Protein AF-A0A928D8K4-F1 (afdb_monomer_lite)

pLDDT: mean 87.71, std 13.22, range [24.61, 98.62]

Structure (mmCIF, N/CA/C/O backbone):
data_AF-A0A928D8K4-F1
#
_entry.id   AF-A0A928D8K4-F1
#
loop_
_atom_site.group_PDB
_atom_site.id
_atom_site.type_symbol
_atom_site.label_atom_id
_atom_site.label_alt_id
_atom_site.label_comp_id
_atom_site.label_asym_id
_atom_site.label_entity_id
_atom_site.label_seq_id
_atom_site.pdbx_PDB_ins_code
_atom_site.Cartn_x
_atom_site.Cartn_y
_atom_site.Cartn_z
_atom_site.occupancy
_atom_site.B_iso_or_equiv
_atom_site.auth_seq_id
_atom_site.auth_comp_id
_atom_site.auth_asym_id
_atom_site.auth_atom_id
_atom_site.pdbx_PDB_model_num
ATOM 1 N N . MET A 1 1 ? 11.750 -56.569 -19.959 1.00 44.56 1 MET A N 1
ATOM 2 C CA . MET A 1 1 ? 11.248 -55.813 -21.130 1.00 44.56 1 MET A CA 1
ATOM 3 C C . MET A 1 1 ? 12.415 -55.592 -22.082 1.00 44.56 1 MET A C 1
ATOM 5 O O . MET A 1 1 ? 13.459 -55.164 -21.616 1.00 44.56 1 MET A O 1
ATOM 9 N N . SER A 1 2 ? 12.287 -55.965 -23.358 1.00 46.94 2 SER A N 1
ATOM 10 C CA . SER A 1 2 ? 13.382 -55.928 -24.345 1.00 46.94 2 SER A CA 1
ATOM 11 C C . SER A 1 2 ? 13.692 -54.510 -24.836 1.00 46.94 2 SER A C 1
ATOM 13 O O . SER A 1 2 ? 12.786 -53.688 -24.933 1.00 46.94 2 SER A O 1
ATOM 15 N N . GLU A 1 3 ? 14.934 -54.270 -25.250 1.00 38.50 3 GLU A N 1
ATOM 16 C CA . GLU A 1 3 ? 15.509 -53.014 -25.772 1.00 38.50 3 GLU A CA 1
ATOM 17 C C . GLU A 1 3 ? 14.677 -52.326 -26.886 1.00 38.50 3 GLU A C 1
ATOM 19 O O . GLU A 1 3 ? 14.654 -51.099 -27.000 1.00 38.50 3 GLU A O 1
ATOM 24 N N . ASN A 1 4 ? 13.875 -53.094 -27.636 1.00 41.38 4 ASN A N 1
ATOM 25 C CA . ASN A 1 4 ? 12.910 -52.568 -28.613 1.00 41.38 4 ASN A CA 1
ATOM 26 C C . ASN A 1 4 ? 11.699 -51.837 -27.995 1.00 41.38 4 ASN A C 1
ATOM 28 O O . ASN A 1 4 ? 11.097 -50.990 -28.654 1.00 41.38 4 ASN A O 1
ATOM 32 N N . ALA A 1 5 ? 11.350 -52.110 -26.734 1.00 40.44 5 ALA A N 1
ATOM 33 C CA . ALA A 1 5 ? 10.316 -51.376 -26.001 1.00 40.44 5 ALA A CA 1
ATOM 34 C C . ALA A 1 5 ? 10.822 -49.994 -25.547 1.00 40.44 5 ALA A C 1
ATOM 36 O O . ALA A 1 5 ? 10.057 -49.032 -25.552 1.00 40.44 5 ALA A O 1
ATOM 37 N N . LEU A 1 6 ? 12.123 -49.871 -25.250 1.00 39.91 6 LEU A N 1
ATOM 38 C CA . LEU A 1 6 ? 12.742 -48.599 -24.867 1.00 39.91 6 LEU A CA 1
ATOM 39 C C . LEU A 1 6 ? 12.830 -47.628 -26.056 1.00 39.91 6 LEU A C 1
ATOM 41 O O . LEU A 1 6 ? 12.556 -46.441 -25.902 1.00 39.91 6 LEU A O 1
ATOM 45 N N . ARG A 1 7 ? 13.121 -48.128 -27.268 1.00 36.72 7 ARG A N 1
ATOM 46 C CA . ARG A 1 7 ? 13.146 -47.297 -28.488 1.00 36.72 7 ARG A CA 1
ATOM 47 C C . ARG A 1 7 ? 11.763 -46.792 -28.915 1.00 36.72 7 ARG A C 1
ATOM 49 O O . ARG A 1 7 ? 11.674 -45.674 -29.409 1.00 36.72 7 ARG A O 1
ATOM 56 N N . LYS A 1 8 ? 10.688 -47.558 -28.677 1.00 34.47 8 LYS A N 1
ATOM 57 C CA . LYS A 1 8 ? 9.305 -47.114 -28.951 1.00 34.47 8 LYS A CA 1
ATOM 58 C C . LYS A 1 8 ? 8.789 -46.080 -27.944 1.00 34.47 8 LYS A C 1
ATOM 60 O O . LYS A 1 8 ? 8.018 -45.205 -28.325 1.00 34.47 8 LYS A O 1
ATOM 65 N N . LEU A 1 9 ? 9.239 -46.146 -26.689 1.00 35.50 9 LEU A N 1
ATOM 66 C CA . LEU A 1 9 ? 8.956 -45.120 -25.678 1.00 35.50 9 LEU A CA 1
ATOM 67 C C . LEU A 1 9 ? 9.741 -43.826 -25.949 1.00 35.50 9 LEU A C 1
ATOM 69 O O . LEU A 1 9 ? 9.178 -42.740 -25.853 1.00 35.50 9 LEU A O 1
ATOM 73 N N . LEU A 1 10 ? 10.994 -43.928 -26.404 1.00 35.00 10 LEU A N 1
ATOM 74 C CA . LEU A 1 10 ? 11.818 -42.761 -26.747 1.00 35.00 10 LEU A CA 1
ATOM 75 C C . LEU A 1 10 ? 11.393 -42.057 -28.051 1.00 35.00 10 LEU A C 1
ATOM 77 O O . LEU A 1 10 ? 11.602 -40.853 -28.175 1.00 35.00 10 LEU A O 1
ATOM 81 N N . SER A 1 11 ? 10.727 -42.742 -28.990 1.00 28.30 11 SER A N 1
ATOM 82 C CA . SER A 1 11 ? 10.166 -42.101 -30.194 1.00 28.30 11 SER A CA 1
ATOM 83 C C . SER A 1 11 ? 8.843 -41.359 -29.960 1.00 28.30 11 SER A C 1
ATOM 85 O O . SER A 1 11 ? 8.446 -40.563 -30.804 1.00 28.30 11 SER A O 1
ATOM 87 N N . ILE A 1 12 ? 8.160 -41.594 -28.832 1.00 29.94 12 ILE A N 1
ATOM 88 C CA . ILE A 1 12 ? 6.926 -40.871 -28.463 1.00 29.94 12 ILE A CA 1
ATOM 89 C C . ILE A 1 12 ? 7.247 -39.622 -27.620 1.00 29.94 12 ILE A C 1
ATOM 91 O O . ILE A 1 12 ? 6.480 -38.665 -27.617 1.00 29.94 12 ILE A O 1
ATOM 95 N N . SER A 1 13 ? 8.421 -39.565 -26.984 1.00 30.64 13 SER A N 1
ATOM 96 C CA . SER A 1 13 ? 8.817 -38.440 -26.123 1.00 30.64 13 SER A CA 1
ATOM 97 C C . SER A 1 13 ? 9.633 -37.334 -26.807 1.00 30.64 13 SER A C 1
ATOM 99 O O . SER A 1 13 ? 9.844 -36.298 -26.183 1.00 30.64 13 SER A O 1
ATOM 101 N N . LEU A 1 14 ? 10.061 -37.487 -28.069 1.00 25.64 14 LEU A N 1
ATOM 102 C CA . LEU A 1 14 ? 10.875 -36.464 -28.754 1.00 25.64 14 LEU A CA 1
ATOM 103 C C . LEU A 1 14 ? 10.093 -35.502 -29.671 1.00 25.64 14 LEU A C 1
ATOM 105 O O . LEU A 1 14 ? 10.667 -34.527 -30.145 1.00 25.64 14 LEU A O 1
ATOM 109 N N . VAL A 1 15 ? 8.793 -35.725 -29.892 1.00 27.08 15 VAL A N 1
ATOM 110 C CA . VAL A 1 15 ? 7.937 -34.808 -30.682 1.00 27.08 15 VAL A CA 1
ATOM 111 C C . VAL A 1 15 ? 7.201 -33.789 -29.791 1.00 27.08 15 VAL A C 1
ATOM 113 O O . VAL A 1 15 ? 6.643 -32.819 -30.285 1.00 27.08 15 VAL A O 1
ATOM 116 N N . ALA A 1 16 ? 7.265 -33.931 -28.463 1.00 28.30 16 ALA A N 1
ATOM 117 C CA . ALA A 1 16 ? 6.585 -33.035 -27.519 1.00 28.30 16 ALA A CA 1
ATOM 118 C C . ALA A 1 16 ? 7.458 -31.880 -26.975 1.00 28.30 16 ALA A C 1
ATOM 120 O O . ALA A 1 16 ? 6.997 -31.125 -26.123 1.00 28.30 16 ALA A O 1
ATOM 121 N N . ALA A 1 17 ? 8.707 -31.726 -27.436 1.00 28.98 17 ALA A N 1
ATOM 122 C CA . ALA A 1 17 ? 9.658 -30.751 -26.880 1.00 28.98 17 ALA A CA 1
ATOM 123 C C . ALA A 1 17 ? 10.009 -29.569 -27.807 1.00 28.98 17 ALA A C 1
ATOM 125 O O . ALA A 1 17 ? 10.784 -28.701 -27.415 1.00 28.98 17 ALA A O 1
ATOM 126 N N . VAL A 1 18 ? 9.428 -29.477 -29.008 1.00 32.72 18 VAL A N 1
ATOM 127 C CA . VAL A 1 18 ? 9.590 -28.308 -29.890 1.00 32.72 18 VAL A CA 1
ATOM 128 C C . VAL A 1 18 ? 8.227 -27.948 -30.466 1.00 32.72 18 VAL A C 1
ATOM 130 O O . VAL A 1 18 ? 7.747 -28.594 -31.389 1.00 32.72 18 VAL A O 1
ATOM 133 N N . GLY A 1 19 ? 7.595 -26.928 -29.885 1.00 27.91 19 GLY A N 1
ATOM 134 C CA . GLY A 1 19 ? 6.305 -26.411 -30.343 1.00 27.91 19 GLY A CA 1
ATOM 135 C C . GLY A 1 19 ? 5.241 -26.390 -29.254 1.00 27.91 19 GLY A C 1
ATOM 136 O O . GLY A 1 19 ? 4.192 -27.004 -29.406 1.00 27.91 19 GLY A O 1
ATOM 137 N N . LEU A 1 20 ? 5.471 -25.637 -28.174 1.00 28.22 20 LEU A N 1
ATOM 138 C CA . LEU A 1 20 ? 4.362 -25.155 -27.350 1.00 28.22 20 LEU A CA 1
ATOM 139 C C . LEU A 1 20 ? 3.712 -23.965 -28.078 1.00 28.22 20 LEU A C 1
ATOM 141 O O . LEU A 1 20 ? 3.820 -22.817 -27.661 1.00 28.22 20 LEU A O 1
ATOM 145 N N . VAL A 1 21 ? 3.066 -24.244 -29.211 1.00 28.08 21 VAL A N 1
ATOM 146 C CA . VAL A 1 21 ? 1.965 -23.398 -29.667 1.00 28.08 21 VAL A CA 1
ATOM 147 C C . VAL A 1 21 ? 0.822 -23.754 -28.731 1.00 28.08 21 VAL A C 1
ATOM 149 O O . VAL A 1 21 ? 0.247 -24.838 -28.817 1.00 28.08 21 VAL A O 1
ATOM 152 N N . VAL A 1 22 ? 0.562 -22.883 -27.759 1.00 30.00 22 VAL A N 1
ATOM 153 C CA . VAL A 1 22 ? -0.685 -22.927 -27.000 1.00 30.00 22 VAL A CA 1
ATOM 154 C C . VAL A 1 22 ? -1.788 -22.749 -28.035 1.00 30.00 22 VAL A C 1
ATOM 156 O O . VAL A 1 22 ? -1.970 -21.652 -28.555 1.00 30.00 22 VAL A O 1
ATOM 159 N N . ALA A 1 23 ? -2.476 -23.834 -28.384 1.00 24.61 23 ALA A N 1
ATOM 160 C CA . ALA A 1 23 ? -3.736 -23.740 -29.093 1.00 24.61 23 ALA A CA 1
ATOM 161 C C . ALA A 1 23 ? -4.685 -22.945 -28.189 1.00 24.61 23 ALA A C 1
ATOM 163 O O . ALA A 1 23 ? -5.142 -23.432 -27.155 1.00 24.61 23 ALA A O 1
ATOM 164 N N . VAL A 1 24 ? -4.899 -21.681 -28.545 1.00 33.16 24 VAL A N 1
ATOM 165 C CA . VAL A 1 24 ? -5.978 -20.863 -28.009 1.00 33.16 24 VAL A CA 1
ATOM 166 C C . VAL A 1 24 ? -7.256 -21.455 -28.595 1.00 33.16 24 VAL A C 1
ATOM 168 O O . VAL A 1 24 ? -7.626 -21.157 -29.726 1.00 33.16 24 VAL A O 1
ATOM 171 N N . GLU A 1 25 ? -7.913 -22.356 -27.864 1.00 25.91 25 GLU A N 1
ATOM 172 C CA . GLU A 1 25 ? -9.329 -22.620 -28.115 1.00 25.91 25 GLU A CA 1
ATOM 173 C C . GLU A 1 25 ? -10.085 -21.340 -27.745 1.00 25.91 25 GLU A C 1
ATOM 175 O O . GLU A 1 25 ? -10.346 -21.075 -26.571 1.00 25.91 25 GLU A O 1
ATOM 180 N N . SER A 1 26 ? -10.366 -20.506 -28.748 1.00 32.50 26 SER A N 1
ATOM 181 C CA . SER A 1 26 ? -11.144 -19.284 -28.587 1.00 32.50 26 SER A CA 1
ATOM 182 C C . SER A 1 26 ? -12.562 -19.646 -28.148 1.00 32.50 26 SER A C 1
ATOM 184 O O . SER A 1 26 ? -13.343 -20.249 -28.887 1.00 32.50 26 SER A O 1
ATOM 186 N N . ARG A 1 27 ? -12.914 -19.295 -26.908 1.00 40.38 27 ARG A N 1
ATOM 187 C CA . ARG A 1 27 ? -14.308 -19.361 -26.459 1.00 40.38 27 ARG A CA 1
ATOM 188 C C . ARG A 1 27 ? -15.054 -18.158 -27.035 1.00 40.38 27 ARG A C 1
ATOM 190 O O . ARG A 1 27 ? -14.463 -17.112 -27.293 1.00 40.38 27 ARG A O 1
ATOM 197 N N . ALA A 1 28 ? -16.370 -18.273 -27.209 1.00 37.12 28 ALA A N 1
ATOM 198 C CA . ALA A 1 28 ? -17.214 -17.162 -27.664 1.00 37.12 28 ALA A CA 1
ATOM 199 C C . ALA A 1 28 ? -17.096 -15.899 -26.773 1.00 37.12 28 ALA A C 1
ATOM 201 O O . ALA A 1 28 ? -17.361 -14.795 -27.248 1.00 37.12 28 ALA A O 1
ATOM 202 N N . ASP A 1 29 ? -16.626 -16.066 -25.532 1.00 49.22 29 ASP A N 1
ATOM 203 C CA . ASP A 1 29 ? -16.399 -15.018 -24.530 1.00 49.22 29 ASP A CA 1
ATOM 204 C C . ASP A 1 29 ? -15.093 -14.213 -24.739 1.00 49.22 29 ASP A C 1
ATOM 206 O O . ASP A 1 29 ? -14.863 -13.217 -24.051 1.00 49.22 29 ASP A O 1
ATOM 210 N N . ASP A 1 30 ? -14.225 -14.599 -25.687 1.00 69.00 30 ASP A N 1
ATOM 211 C CA . ASP A 1 30 ? -12.937 -13.922 -25.917 1.00 69.00 30 ASP A CA 1
ATOM 212 C C . ASP A 1 30 ? -13.014 -12.716 -26.866 1.00 69.00 30 ASP A C 1
ATOM 214 O O . ASP A 1 30 ? -12.167 -11.816 -26.806 1.00 69.00 30 ASP A O 1
ATOM 218 N N . MET A 1 31 ? -14.048 -12.642 -27.705 1.00 83.69 31 MET A N 1
ATOM 219 C CA . MET A 1 31 ? -14.208 -11.567 -28.689 1.00 83.69 31 MET A CA 1
ATOM 220 C C . MET A 1 31 ? -14.895 -10.334 -28.085 1.00 83.69 31 MET A C 1
ATOM 222 O O . MET A 1 31 ? -15.785 -10.476 -27.245 1.00 83.69 31 MET A O 1
ATOM 226 N N . PRO A 1 32 ? -14.524 -9.110 -28.505 1.00 91.69 32 PRO A N 1
ATOM 227 C CA . PRO A 1 32 ? -15.200 -7.905 -28.044 1.00 91.69 32 PRO A CA 1
ATOM 228 C C . PRO A 1 32 ? -16.667 -7.923 -28.481 1.00 91.69 32 PRO A C 1
ATOM 230 O O . PRO A 1 32 ? -16.992 -8.282 -29.614 1.00 91.69 32 PRO A O 1
ATOM 233 N N . PHE A 1 33 ? -17.571 -7.515 -27.593 1.00 91.06 33 PHE A N 1
ATOM 234 C CA . PHE A 1 33 ? -18.998 -7.452 -27.922 1.00 91.06 33 PHE A CA 1
ATOM 235 C C . PHE A 1 33 ? -19.330 -6.215 -28.767 1.00 91.06 33 PHE A C 1
ATOM 237 O O . PHE A 1 33 ? -20.285 -6.238 -29.540 1.00 91.06 33 PHE A O 1
ATOM 244 N N . ALA A 1 34 ? -18.537 -5.149 -28.628 1.00 93.25 34 ALA A N 1
ATOM 245 C CA . ALA A 1 34 ? -18.687 -3.906 -29.370 1.00 93.25 34 ALA A CA 1
ATOM 246 C C . ALA A 1 34 ? -17.321 -3.345 -29.770 1.00 93.25 34 ALA A C 1
ATOM 248 O O . ALA A 1 34 ? -16.384 -3.312 -28.965 1.00 93.25 34 ALA A O 1
ATOM 249 N N . VAL A 1 35 ? -17.238 -2.858 -31.007 1.00 97.00 35 VAL A N 1
ATOM 250 C CA . VAL A 1 35 ? -16.075 -2.149 -31.541 1.00 97.00 35 VAL A CA 1
ATOM 251 C C . VAL A 1 35 ? -16.519 -0.762 -31.976 1.00 97.00 35 VAL A C 1
ATOM 253 O O . VAL A 1 35 ? -17.506 -0.626 -32.698 1.00 97.00 35 VAL A O 1
ATOM 256 N N . VAL A 1 36 ? -15.812 0.265 -31.522 1.00 97.12 36 VAL A N 1
ATOM 257 C CA . VAL A 1 36 ? -16.092 1.667 -31.844 1.00 97.12 36 VAL A CA 1
ATOM 258 C C . VAL A 1 36 ? -14.889 2.246 -32.570 1.00 97.12 36 VAL A C 1
ATOM 260 O O . VAL A 1 36 ? -13.761 2.058 -32.129 1.00 97.12 36 VAL A O 1
ATOM 263 N N . ALA A 1 37 ? -15.120 2.945 -33.674 1.00 96.75 37 ALA A N 1
ATOM 264 C CA . ALA A 1 37 ? -14.092 3.689 -34.390 1.00 96.75 37 ALA A CA 1
ATOM 265 C C . ALA A 1 37 ? -14.416 5.183 -34.341 1.00 96.75 37 ALA A C 1
ATOM 267 O O . ALA A 1 37 ? -15.562 5.569 -34.583 1.00 96.75 37 ALA A O 1
ATOM 268 N N . ALA A 1 38 ? -13.415 6.012 -34.056 1.00 95.00 38 ALA A N 1
ATOM 269 C CA . ALA A 1 38 ? -13.544 7.465 -34.051 1.00 95.00 38 ALA A CA 1
ATOM 270 C C . ALA A 1 38 ? -12.456 8.114 -34.910 1.00 95.00 38 ALA A C 1
ATOM 272 O O . ALA A 1 38 ? -11.338 7.607 -34.983 1.00 95.00 38 ALA A O 1
ATOM 273 N N . GLY A 1 39 ? -12.768 9.228 -35.566 1.00 92.25 39 GLY A N 1
ATOM 274 C CA . GLY A 1 39 ? -11.872 9.912 -36.504 1.00 92.25 39 GLY A CA 1
ATOM 275 C C . GLY A 1 39 ? -12.407 11.280 -36.917 1.00 92.25 39 GLY A C 1
ATOM 276 O O . GLY A 1 39 ? -13.069 11.915 -36.106 1.00 92.25 39 GLY A O 1
ATOM 277 N N . ASP A 1 40 ? -12.137 11.719 -38.156 1.00 88.00 40 ASP A N 1
ATOM 278 C CA . ASP A 1 40 ? -12.522 13.019 -38.762 1.00 88.00 40 ASP A CA 1
ATOM 279 C C . ASP A 1 40 ? -14.005 13.429 -38.504 1.00 88.00 40 ASP A C 1
ATOM 281 O O . ASP A 1 40 ? -14.865 13.305 -39.377 1.00 88.00 40 ASP A O 1
ATOM 285 N N . GLY A 1 41 ? -14.329 13.903 -37.295 1.00 82.88 41 GLY A N 1
ATOM 286 C CA . GLY A 1 41 ? -15.677 14.297 -36.870 1.00 82.88 41 GLY A CA 1
ATOM 287 C C . GLY A 1 41 ? -16.698 13.158 -36.725 1.00 82.88 41 GLY A C 1
ATOM 288 O O . GLY A 1 41 ? -17.893 13.443 -36.664 1.00 82.88 41 GLY A O 1
ATOM 289 N N . PHE A 1 42 ? -16.273 11.890 -36.687 1.00 90.00 42 PHE A N 1
ATOM 290 C CA . PHE A 1 42 ? -17.180 10.744 -36.541 1.00 90.00 42 PHE A CA 1
ATOM 291 C C . PHE A 1 42 ? -16.811 9.864 -35.347 1.00 90.00 42 PHE A C 1
ATOM 293 O O . PHE A 1 42 ? -15.635 9.717 -35.023 1.00 90.00 42 PHE A O 1
ATOM 300 N N . THR A 1 43 ? -17.828 9.214 -34.780 1.00 93.88 43 THR A N 1
ATOM 301 C CA . THR A 1 43 ? -17.703 8.135 -33.795 1.00 93.88 43 THR A CA 1
ATOM 302 C C . THR A 1 43 ? -18.783 7.106 -34.100 1.00 93.88 43 THR A C 1
ATOM 304 O O . THR A 1 43 ? -19.965 7.366 -33.882 1.00 93.88 43 THR A O 1
ATOM 307 N N . ASN A 1 44 ? -18.388 5.948 -34.622 1.00 92.75 44 ASN A N 1
ATOM 308 C CA . ASN A 1 44 ? -19.309 4.921 -35.101 1.00 92.75 44 ASN A CA 1
ATOM 309 C C . ASN A 1 44 ? -19.103 3.612 -34.338 1.00 92.75 44 ASN A C 1
ATOM 311 O O . ASN A 1 44 ? -17.977 3.130 -34.206 1.00 92.75 44 ASN A O 1
ATOM 315 N N . CYS A 1 45 ? -20.199 3.000 -33.885 1.00 94.56 45 CYS A N 1
ATOM 316 C CA . CYS A 1 45 ? -20.187 1.602 -33.467 1.00 94.56 45 CYS A CA 1
ATOM 317 C C . CYS A 1 45 ? -20.245 0.717 -34.718 1.00 94.56 45 CYS A C 1
ATOM 319 O O . CYS A 1 45 ? -21.155 0.848 -35.537 1.00 94.56 45 CYS A O 1
ATOM 321 N N . LEU A 1 46 ? -19.249 -0.147 -34.888 1.00 95.62 46 LEU A N 1
ATOM 322 C CA . LEU A 1 46 ? -19.109 -0.988 -36.069 1.00 95.62 46 LEU A CA 1
ATOM 323 C C . LEU A 1 46 ? -20.003 -2.228 -35.962 1.00 95.62 46 LEU A C 1
ATOM 325 O O . LEU A 1 46 ? -20.102 -2.858 -34.907 1.00 95.62 46 LEU A O 1
ATOM 329 N N . SER A 1 47 ? -20.615 -2.620 -37.079 1.00 94.56 47 SER A N 1
ATOM 330 C CA . SER A 1 47 ? -21.466 -3.810 -37.141 1.00 94.56 47 SER A CA 1
ATOM 331 C C . SER A 1 47 ? -20.620 -5.071 -37.282 1.00 94.56 47 SER A C 1
ATOM 333 O O . SER A 1 47 ? -19.682 -5.109 -38.078 1.00 94.56 47 SER A O 1
ATOM 335 N N . ARG A 1 48 ? -20.950 -6.115 -36.515 1.00 93.06 48 ARG A N 1
ATOM 336 C CA . ARG A 1 48 ? -20.268 -7.414 -36.586 1.00 93.06 48 ARG A CA 1
ATOM 337 C C . ARG A 1 48 ? -20.656 -8.162 -37.870 1.00 93.06 48 ARG A C 1
ATOM 339 O O . ARG A 1 48 ? -21.821 -8.188 -38.250 1.00 93.06 48 ARG A O 1
ATOM 346 N N . THR A 1 49 ? -19.671 -8.787 -38.502 1.00 90.19 49 THR A N 1
ATOM 347 C CA . THR A 1 49 ? -19.740 -9.596 -39.730 1.00 90.19 49 THR A CA 1
ATOM 348 C C . THR A 1 49 ? -18.862 -10.844 -39.567 1.00 90.19 49 THR A C 1
ATOM 350 O O . THR A 1 49 ? -18.089 -10.929 -38.610 1.00 90.19 49 THR A O 1
ATOM 353 N N . ASP A 1 50 ? -18.909 -11.781 -40.518 1.00 83.50 50 ASP A N 1
ATOM 354 C CA . ASP A 1 50 ? -18.047 -12.978 -40.504 1.00 83.50 50 ASP A CA 1
ATOM 355 C C . ASP A 1 50 ? -16.548 -12.644 -40.618 1.00 83.50 50 ASP A C 1
ATOM 357 O O . ASP A 1 50 ? -15.701 -13.406 -40.159 1.00 83.50 50 ASP A O 1
ATOM 361 N N . ALA A 1 51 ? -16.210 -11.487 -41.198 1.00 80.81 51 ALA A N 1
ATOM 362 C CA . ALA A 1 51 ? -14.834 -11.027 -41.394 1.00 80.81 51 ALA A CA 1
ATOM 363 C C . ALA A 1 51 ? -14.321 -10.085 -40.281 1.00 80.81 51 ALA A C 1
ATOM 365 O O . ALA A 1 51 ? -13.187 -9.609 -40.360 1.00 80.81 51 ALA A O 1
ATOM 366 N N . GLY A 1 52 ? -15.133 -9.784 -39.258 1.00 91.88 52 GLY A N 1
ATOM 367 C CA . GLY A 1 52 ? -14.810 -8.819 -38.198 1.00 91.88 52 GLY A CA 1
ATOM 368 C C . GLY A 1 52 ? -15.902 -7.763 -38.014 1.00 91.88 52 GLY A C 1
ATOM 369 O O . GLY A 1 52 ? -17.085 -8.083 -38.055 1.00 91.88 52 GLY A O 1
ATOM 370 N N . TRP A 1 53 ? -15.531 -6.498 -37.821 1.00 96.62 53 TRP A N 1
ATOM 371 C CA . TRP A 1 53 ? -16.451 -5.379 -37.602 1.00 96.62 53 TRP A CA 1
ATOM 372 C C . TRP A 1 53 ? -16.276 -4.294 -38.659 1.00 96.62 53 TRP A C 1
ATOM 374 O O . TRP A 1 53 ? -15.150 -3.903 -38.961 1.00 96.62 53 TRP A O 1
ATOM 384 N N . THR A 1 54 ? -17.373 -3.768 -39.203 1.00 95.50 54 THR A N 1
ATOM 385 C CA . THR A 1 54 ? -17.318 -2.669 -40.175 1.00 95.50 54 THR A CA 1
ATOM 386 C C . THR A 1 54 ? -18.589 -1.817 -40.196 1.00 95.50 54 THR A C 1
ATOM 388 O O . THR A 1 54 ? -19.667 -2.276 -39.827 1.00 95.50 54 THR A O 1
ATOM 391 N N . ASP A 1 55 ? -18.463 -0.567 -40.639 1.00 92.69 55 ASP A N 1
ATOM 392 C CA . ASP A 1 55 ? -19.571 0.323 -41.019 1.00 92.69 55 ASP A CA 1
ATOM 393 C C . ASP A 1 55 ? -19.586 0.614 -42.538 1.00 92.69 55 ASP A C 1
ATOM 395 O O . ASP A 1 55 ? -20.221 1.560 -43.002 1.00 92.69 55 ASP A O 1
ATOM 399 N N . GLY A 1 56 ? -18.835 -0.173 -43.319 1.00 87.69 56 GLY A N 1
ATOM 400 C CA . GLY A 1 56 ? -18.601 0.033 -44.749 1.00 87.69 56 GLY A CA 1
ATOM 401 C C . GLY A 1 56 ? -17.457 1.000 -45.074 1.00 87.69 56 GLY A C 1
ATOM 402 O O . GLY A 1 56 ? -16.959 0.973 -46.197 1.00 87.69 56 GLY A O 1
ATOM 403 N N . THR A 1 57 ? -16.996 1.814 -44.115 1.00 88.75 57 THR A N 1
ATOM 404 C CA . THR A 1 57 ? -15.869 2.748 -44.298 1.00 88.75 57 THR A CA 1
ATOM 405 C C . THR A 1 57 ? -14.640 2.344 -43.491 1.00 88.75 57 THR A C 1
ATOM 407 O O . THR A 1 57 ? -13.533 2.332 -44.022 1.00 88.75 57 THR A O 1
ATOM 410 N N . VAL A 1 58 ? -14.824 2.001 -42.218 1.00 95.25 58 VAL A N 1
ATOM 411 C CA . VAL A 1 58 ? -13.779 1.464 -41.345 1.00 95.25 58 VAL A CA 1
ATOM 412 C C . VAL A 1 58 ? -14.022 -0.028 -41.173 1.00 95.25 58 VAL A C 1
ATOM 414 O O . VAL A 1 58 ? -15.162 -0.466 -41.006 1.00 95.25 58 VAL A O 1
ATOM 417 N N . ALA A 1 59 ? -12.957 -0.822 -41.225 1.00 96.00 59 ALA A N 1
ATOM 418 C CA . ALA A 1 59 ? -13.011 -2.252 -40.948 1.00 96.00 59 ALA A CA 1
ATOM 419 C C . ALA A 1 59 ? -11.961 -2.631 -39.902 1.00 96.00 59 ALA A C 1
ATOM 421 O O . ALA A 1 59 ? -10.808 -2.207 -39.998 1.00 96.00 59 ALA A O 1
ATOM 422 N N . VAL A 1 60 ? -12.368 -3.436 -38.922 1.00 97.44 60 VAL A N 1
ATOM 423 C CA . VAL A 1 60 ? -11.523 -3.971 -37.853 1.00 97.44 60 VAL A CA 1
ATOM 424 C C . VAL A 1 60 ? -11.675 -5.486 -37.826 1.00 97.44 60 VAL A C 1
ATOM 426 O O . VAL A 1 60 ? -12.791 -5.991 -37.746 1.00 97.44 60 VAL A O 1
ATOM 429 N N . SER A 1 61 ? -10.571 -6.224 -37.861 1.00 95.31 61 SER A N 1
ATOM 430 C CA . SER A 1 61 ? -10.568 -7.688 -37.763 1.00 95.31 61 SER A CA 1
ATOM 431 C C . SER A 1 61 ? -9.650 -8.149 -36.638 1.00 95.31 61 SER A C 1
ATOM 433 O O . SER A 1 61 ? -8.602 -7.543 -36.417 1.00 95.31 61 SER A O 1
ATOM 435 N N . ILE A 1 62 ? -10.030 -9.232 -35.958 1.00 93.75 62 ILE A N 1
ATOM 436 C CA . ILE A 1 62 ? -9.203 -9.915 -34.958 1.00 93.75 62 ILE A CA 1
ATOM 437 C C . ILE A 1 62 ? -9.068 -11.371 -35.397 1.00 93.75 62 ILE A C 1
ATOM 439 O O . ILE A 1 62 ? -10.090 -12.028 -35.599 1.00 93.75 62 ILE A O 1
ATOM 443 N N . ASP A 1 63 ? -7.842 -11.851 -35.596 1.00 90.56 63 ASP A N 1
ATOM 444 C CA . ASP A 1 63 ? -7.596 -13.249 -35.973 1.00 90.56 63 ASP A CA 1
ATOM 445 C C . ASP A 1 63 ? -7.510 -14.192 -34.756 1.00 90.56 63 ASP A C 1
ATOM 447 O O . ASP A 1 63 ? -7.604 -13.766 -33.603 1.00 90.56 63 ASP A O 1
ATOM 451 N N . GLY A 1 64 ? -7.349 -15.495 -35.011 1.00 82.31 64 GLY A N 1
ATOM 452 C CA . GLY A 1 64 ? -7.290 -16.525 -33.965 1.00 82.31 64 GLY A CA 1
ATOM 453 C C . GLY A 1 64 ? -6.075 -16.434 -33.033 1.00 82.31 64 GLY A C 1
ATOM 454 O O . GLY A 1 64 ? -6.091 -17.042 -31.967 1.00 82.31 64 GLY A O 1
ATOM 455 N N . GLU A 1 65 ? -5.047 -15.664 -33.397 1.00 85.81 65 GLU A N 1
ATOM 456 C CA . GLU A 1 65 ? -3.867 -15.407 -32.559 1.00 85.81 65 GLU A CA 1
ATOM 457 C C . GLU A 1 65 ? -3.977 -14.079 -31.785 1.00 85.81 65 GLU A C 1
ATOM 459 O O . GLU A 1 65 ? -3.084 -13.725 -31.005 1.00 85.81 65 GLU A O 1
ATOM 464 N N . GLY A 1 66 ? -5.087 -13.353 -31.968 1.00 90.06 66 GLY A N 1
ATOM 465 C CA . GLY A 1 66 ? -5.387 -12.091 -31.302 1.00 90.06 66 GLY A CA 1
ATOM 466 C C . GLY A 1 66 ? -4.839 -10.854 -32.017 1.00 90.06 66 GLY A C 1
ATOM 467 O O . GLY A 1 66 ? -4.784 -9.788 -31.397 1.00 90.06 66 GLY A O 1
ATOM 468 N N . HIS A 1 67 ? -4.419 -10.948 -33.285 1.00 95.00 67 HIS A N 1
ATOM 469 C CA . HIS A 1 67 ? -3.952 -9.784 -34.041 1.00 95.00 67 HIS A CA 1
ATOM 470 C C . HIS A 1 67 ? -5.108 -8.892 -34.476 1.00 95.00 67 HIS A C 1
ATOM 472 O O . HIS A 1 67 ? -5.993 -9.317 -35.215 1.00 95.00 67 HIS A O 1
ATOM 478 N N . VAL A 1 68 ? -5.042 -7.620 -34.090 1.00 97.06 68 VAL A N 1
ATOM 479 C CA . VAL A 1 68 ? -6.002 -6.585 -34.469 1.00 97.06 68 VAL A CA 1
ATOM 480 C C . VAL A 1 68 ? -5.496 -5.861 -35.713 1.00 97.06 68 VAL A C 1
ATOM 482 O O . VAL A 1 68 ? -4.426 -5.250 -35.697 1.00 97.06 68 VAL A O 1
ATOM 485 N N . SER A 1 69 ? -6.274 -5.901 -36.792 1.00 97.81 69 SER A N 1
ATOM 486 C CA . SER A 1 69 ? -6.001 -5.159 -38.028 1.00 97.81 69 SER A CA 1
ATOM 487 C C . SER A 1 69 ? -7.098 -4.142 -38.312 1.00 97.81 69 SER A C 1
ATOM 489 O O . SER A 1 69 ? -8.271 -4.413 -38.070 1.00 97.81 69 SER A O 1
ATOM 491 N N . VAL A 1 70 ? -6.711 -2.977 -38.830 1.00 97.31 70 VAL A N 1
ATOM 492 C CA . VAL A 1 70 ? -7.596 -1.833 -39.075 1.00 97.31 70 VAL A CA 1
ATOM 493 C C . VAL A 1 70 ? -7.398 -1.310 -40.497 1.00 97.31 70 VAL A C 1
ATOM 495 O O . VAL A 1 70 ? -6.265 -1.147 -40.953 1.00 97.31 70 VAL A O 1
ATOM 498 N N . ARG A 1 71 ? -8.492 -1.019 -41.203 1.00 96.44 71 ARG A N 1
ATOM 499 C CA . ARG A 1 71 ? -8.488 -0.401 -42.538 1.00 96.44 71 ARG A CA 1
ATOM 500 C C . ARG A 1 71 ? -9.429 0.805 -42.565 1.00 96.44 71 ARG A C 1
ATOM 502 O O . ARG A 1 71 ? -10.548 0.709 -42.070 1.00 96.44 71 ARG A O 1
ATOM 509 N N . SER A 1 72 ? -8.986 1.910 -43.172 1.00 95.38 72 SER A N 1
ATOM 510 C CA . SER A 1 72 ? -9.785 3.133 -43.373 1.00 95.38 72 SER A CA 1
ATOM 511 C C . SER A 1 72 ? -9.361 3.855 -44.671 1.00 95.38 72 SER A C 1
ATOM 513 O O . SER A 1 72 ? -8.564 4.794 -44.622 1.00 95.38 72 SER A O 1
ATOM 515 N N . PRO A 1 73 ? -9.852 3.423 -45.853 1.00 88.12 73 PRO A N 1
ATOM 516 C CA . PRO A 1 73 ? -9.339 3.856 -47.156 1.00 88.12 73 PRO A CA 1
ATOM 517 C C . PRO A 1 73 ? -9.688 5.287 -47.572 1.00 88.12 73 PRO A C 1
ATOM 519 O O . PRO A 1 73 ? -9.099 5.798 -48.519 1.00 88.12 73 PRO A O 1
ATOM 522 N N . GLY A 1 74 ? -10.588 5.965 -46.854 1.00 83.75 74 GLY A N 1
ATOM 523 C CA . GLY A 1 74 ? -11.030 7.319 -47.213 1.00 83.75 74 GLY A CA 1
ATOM 524 C C . GLY A 1 74 ? -11.314 8.265 -46.048 1.00 83.75 74 GLY A C 1
ATOM 525 O O . GLY A 1 74 ? -11.772 9.378 -46.289 1.00 83.75 74 GLY A O 1
ATOM 526 N N . LYS A 1 75 ? -11.069 7.859 -44.796 1.00 88.69 75 LYS A N 1
ATOM 527 C CA . LYS A 1 75 ? -11.285 8.701 -43.608 1.00 88.69 75 LYS A CA 1
ATOM 528 C C . LYS A 1 75 ? -10.061 8.695 -42.706 1.00 88.69 75 LYS A C 1
ATOM 530 O O . LYS A 1 75 ? -9.459 7.639 -42.503 1.00 88.69 75 LYS A O 1
ATOM 535 N N . GLY A 1 76 ? -9.725 9.855 -42.146 1.00 95.12 76 GLY A N 1
ATOM 536 C CA . GLY A 1 76 ? -8.766 9.942 -41.057 1.00 95.12 76 GLY A CA 1
ATOM 537 C C . GLY A 1 76 ? -9.316 9.234 -39.822 1.00 95.12 76 GLY A C 1
ATOM 538 O O . GLY A 1 76 ? -10.481 9.430 -39.467 1.00 95.12 76 GLY A O 1
ATOM 539 N N . LEU A 1 77 ? -8.496 8.400 -39.187 1.00 96.19 77 LEU A N 1
ATOM 540 C CA . LEU A 1 77 ? -8.878 7.598 -38.026 1.00 96.19 77 LEU A CA 1
ATOM 541 C C . LEU A 1 77 ? -8.086 8.037 -36.790 1.00 96.19 77 LEU A C 1
ATOM 543 O O . LEU A 1 77 ? -6.867 8.148 -36.848 1.00 96.19 77 LEU A O 1
ATOM 547 N N . SER A 1 78 ? -8.765 8.282 -35.675 1.00 95.25 78 SER A N 1
ATOM 548 C CA . SER A 1 78 ? -8.138 8.673 -34.409 1.00 95.25 78 SER A CA 1
ATOM 549 C C . SER A 1 78 ? -7.977 7.493 -33.464 1.00 95.25 78 SER A C 1
ATOM 551 O O . SER A 1 78 ? -6.895 7.262 -32.933 1.00 95.25 78 SER A O 1
ATOM 553 N N . SER A 1 79 ? -9.040 6.718 -33.258 1.00 96.31 79 SER A N 1
ATOM 554 C CA . SER A 1 79 ? -9.003 5.602 -32.321 1.00 96.31 79 SER A CA 1
ATOM 555 C C . SER A 1 79 ? -9.905 4.447 -32.728 1.00 96.31 79 SER A C 1
ATOM 557 O O . SER A 1 79 ? -10.883 4.605 -33.466 1.00 96.31 79 SER A O 1
ATOM 559 N N . VAL A 1 80 ? -9.554 3.265 -32.226 1.00 97.75 80 VAL A N 1
ATOM 560 C CA . VAL A 1 80 ? -10.381 2.058 -32.266 1.00 97.75 80 VAL A CA 1
ATOM 561 C C . VAL A 1 80 ? -10.508 1.518 -30.848 1.00 97.75 80 VAL A C 1
ATOM 563 O O . VAL A 1 80 ? -9.509 1.162 -30.230 1.00 97.75 80 VAL A O 1
ATOM 566 N N . THR A 1 81 ? -11.735 1.425 -30.343 1.00 98.00 81 THR A N 1
ATOM 567 C CA . THR A 1 81 ? -12.038 0.912 -29.005 1.00 98.00 81 THR A CA 1
ATOM 568 C C . THR A 1 81 ? -12.709 -0.451 -29.096 1.00 98.00 81 THR A C 1
ATOM 570 O O . THR A 1 81 ? -13.767 -0.593 -29.709 1.00 98.00 81 THR A O 1
ATOM 573 N N . LEU A 1 82 ? -12.110 -1.453 -28.459 1.00 97.38 82 LEU A N 1
ATOM 574 C CA . LEU A 1 82 ? -12.626 -2.817 -28.347 1.00 97.38 82 LEU A CA 1
ATOM 575 C C . LEU A 1 82 ? -13.192 -3.009 -26.934 1.00 97.38 82 LEU A C 1
ATOM 577 O O . LEU A 1 82 ? -12.480 -2.739 -25.972 1.00 97.38 82 LEU A O 1
ATOM 581 N N . ASN A 1 83 ? -14.442 -3.461 -26.792 1.00 95.81 83 ASN A N 1
ATOM 582 C CA . ASN A 1 83 ? -15.132 -3.535 -25.496 1.00 95.81 83 ASN A CA 1
ATOM 583 C C . ASN A 1 83 ? -15.469 -4.985 -25.120 1.00 95.81 83 ASN A C 1
ATOM 585 O O . ASN A 1 83 ? -16.055 -5.715 -25.925 1.00 95.81 83 ASN A O 1
ATOM 589 N N . TRP A 1 84 ? -15.175 -5.379 -23.879 1.00 94.31 84 TRP A N 1
ATOM 590 C CA . TRP A 1 84 ? -15.526 -6.679 -23.299 1.00 94.31 84 TRP A CA 1
ATOM 591 C C . TRP A 1 84 ? -16.380 -6.491 -22.045 1.00 94.31 84 TRP A C 1
ATOM 593 O O . TRP A 1 84 ? -16.073 -5.647 -21.205 1.00 94.31 84 TRP A O 1
ATOM 603 N N . LYS A 1 85 ? -17.434 -7.302 -21.903 1.00 90.62 85 LYS A N 1
ATOM 604 C CA . LYS A 1 85 ? -18.223 -7.371 -20.665 1.00 90.62 85 LYS A CA 1
ATOM 605 C C . LYS A 1 85 ? -17.543 -8.309 -19.682 1.00 90.62 85 LYS A C 1
ATOM 607 O O . LYS A 1 85 ? -17.120 -9.396 -20.074 1.00 90.62 85 LYS A O 1
ATOM 612 N N . LYS A 1 86 ? -17.457 -7.901 -18.419 1.00 87.81 86 LYS A N 1
ATOM 613 C CA . LYS A 1 86 ? -16.943 -8.747 -17.342 1.00 87.81 86 LYS A CA 1
ATOM 614 C C . LYS A 1 86 ? -17.426 -8.241 -15.993 1.00 87.81 86 LYS A C 1
ATOM 616 O O . LYS A 1 86 ? -17.222 -7.080 -15.666 1.00 87.81 86 LYS A O 1
ATOM 621 N N . GLU A 1 87 ? -17.999 -9.139 -15.206 1.00 84.31 87 GLU A N 1
ATOM 622 C CA . GLU A 1 87 ? -18.264 -8.885 -13.794 1.00 84.31 87 GLU A CA 1
ATOM 623 C C . GLU A 1 87 ? -17.028 -9.255 -12.970 1.00 84.31 87 GLU A C 1
ATOM 625 O O . GLU A 1 87 ? -16.406 -10.303 -13.178 1.00 84.31 87 GLU A O 1
ATOM 630 N N . TRP A 1 88 ? -16.648 -8.371 -12.050 1.00 84.75 88 TRP A N 1
ATOM 631 C CA . TRP A 1 88 ? -15.496 -8.565 -11.174 1.00 84.75 88 TRP A CA 1
ATOM 632 C C . TRP A 1 88 ? -15.937 -9.060 -9.799 1.00 84.75 88 TRP A C 1
ATOM 634 O O . TRP A 1 88 ? -16.994 -8.681 -9.299 1.00 84.75 88 TRP A O 1
ATOM 644 N N . HIS A 1 89 ? -15.093 -9.864 -9.152 1.00 79.56 89 HIS A N 1
ATOM 645 C CA . HIS A 1 89 ? -15.277 -10.191 -7.740 1.00 79.56 89 HIS A CA 1
ATOM 646 C C . HIS A 1 89 ? -15.205 -8.911 -6.884 1.00 79.56 89 HIS A C 1
ATOM 648 O O . HIS A 1 89 ? -14.396 -8.025 -7.168 1.00 79.56 89 HIS A O 1
ATOM 654 N N . SER A 1 90 ? -16.010 -8.813 -5.821 1.00 65.44 90 SER A N 1
ATOM 655 C CA . SER A 1 90 ? -16.130 -7.594 -4.997 1.00 65.44 90 SER A CA 1
ATOM 656 C C . SER A 1 90 ? -14.821 -7.173 -4.315 1.00 65.44 90 SER A C 1
ATOM 658 O O . SER A 1 90 ? -14.621 -5.992 -4.049 1.00 65.44 90 SER A O 1
ATOM 660 N N . GLY A 1 91 ? -13.911 -8.123 -4.081 1.00 72.94 91 GLY A N 1
ATOM 661 C CA . GLY A 1 91 ? -12.565 -7.890 -3.546 1.00 72.94 91 GLY A CA 1
ATOM 662 C C . GLY A 1 91 ? -11.441 -7.922 -4.587 1.00 72.94 91 GLY A C 1
ATOM 663 O O . GLY A 1 91 ? -10.286 -8.087 -4.205 1.00 72.94 91 GLY A O 1
ATOM 664 N N . ALA A 1 92 ? -11.748 -7.854 -5.888 1.00 84.88 92 ALA A N 1
ATOM 665 C CA . ALA A 1 92 ? -10.724 -7.902 -6.927 1.00 84.88 92 ALA A CA 1
ATOM 666 C C . ALA A 1 92 ? -9.794 -6.683 -6.850 1.00 84.88 92 ALA A C 1
ATOM 668 O O . ALA A 1 92 ? -10.243 -5.534 -6.832 1.00 84.88 92 ALA A O 1
ATOM 669 N N . MET A 1 93 ? -8.491 -6.949 -6.841 1.00 90.50 93 MET A N 1
ATOM 670 C CA . MET A 1 93 ? -7.454 -5.926 -6.907 1.00 90.50 93 MET A CA 1
ATOM 671 C C . MET A 1 93 ? -6.858 -5.875 -8.308 1.00 90.50 93 MET A C 1
ATOM 673 O O . MET A 1 93 ? -6.757 -6.895 -8.990 1.00 90.50 93 MET A O 1
ATOM 677 N N . PHE A 1 94 ? -6.442 -4.686 -8.724 1.00 93.44 94 PHE A N 1
ATOM 678 C CA . PHE A 1 94 ? -5.908 -4.399 -10.044 1.00 93.44 94 PHE A CA 1
ATOM 679 C C . PHE A 1 94 ? -4.576 -3.677 -9.902 1.00 93.44 94 PHE A C 1
ATOM 681 O O . PHE A 1 94 ? -4.491 -2.683 -9.179 1.00 93.44 94 PHE A O 1
ATOM 688 N N . LEU A 1 95 ? -3.562 -4.171 -10.607 1.00 94.25 95 LEU A N 1
ATOM 689 C CA . LEU A 1 95 ? -2.301 -3.465 -10.791 1.00 94.25 95 LEU A CA 1
ATOM 690 C C . LEU A 1 95 ? -2.361 -2.715 -12.118 1.00 94.25 95 LEU A C 1
ATOM 692 O O . LEU A 1 95 ? -2.529 -3.337 -13.174 1.00 94.25 95 LEU A O 1
ATOM 696 N N . ASN A 1 96 ? -2.226 -1.394 -12.044 1.00 85.81 96 ASN A N 1
ATOM 697 C CA . ASN A 1 96 ? -2.099 -0.531 -13.211 1.00 85.81 96 ASN A CA 1
ATOM 698 C C . ASN A 1 96 ? -0.627 -0.305 -13.586 1.00 85.81 96 ASN A C 1
ATOM 700 O O . ASN A 1 96 ? 0.279 -0.628 -12.818 1.00 85.81 96 ASN A O 1
ATOM 704 N N . ASP A 1 97 ? -0.407 0.288 -14.756 1.00 92.94 97 ASP A N 1
ATOM 705 C CA . ASP A 1 97 ? 0.907 0.713 -15.230 1.00 92.94 97 ASP A CA 1
ATOM 706 C C . ASP A 1 97 ? 0.894 2.166 -15.754 1.00 92.94 97 ASP A C 1
ATOM 708 O O . ASP A 1 97 ? -0.140 2.836 -15.723 1.00 92.94 97 ASP A O 1
ATOM 712 N N . ALA A 1 98 ? 2.043 2.657 -16.230 1.00 91.56 98 ALA A N 1
ATOM 713 C CA . ALA A 1 98 ? 2.226 3.979 -16.840 1.00 91.56 98 ALA A CA 1
ATOM 714 C C . ALA A 1 98 ? 2.869 3.890 -18.243 1.00 91.56 98 ALA A C 1
ATOM 716 O O . ALA A 1 98 ? 3.560 2.924 -18.564 1.00 91.56 98 ALA A O 1
ATOM 717 N N . TRP A 1 99 ? 2.699 4.918 -19.083 1.00 90.94 99 TRP A N 1
ATOM 718 C CA . TRP A 1 99 ? 3.221 4.940 -20.464 1.00 90.94 99 TRP A CA 1
ATOM 719 C C . TRP A 1 99 ? 4.749 4.819 -20.550 1.00 90.94 99 TRP A C 1
ATOM 721 O O . TRP A 1 99 ? 5.293 4.159 -21.440 1.00 90.94 99 TRP A O 1
ATOM 731 N N . GLU A 1 100 ? 5.437 5.484 -19.627 1.00 90.19 100 GLU A N 1
ATOM 732 C CA . GLU A 1 100 ? 6.887 5.633 -19.619 1.00 90.19 100 GLU A CA 1
ATOM 733 C C . GLU A 1 100 ? 7.446 5.537 -18.198 1.00 90.19 100 GLU A C 1
ATOM 735 O O . GLU A 1 100 ? 7.599 4.435 -17.686 1.00 90.19 100 GLU A O 1
ATOM 740 N N . ARG A 1 101 ? 7.697 6.658 -17.517 1.00 91.50 101 ARG A N 1
ATOM 741 C CA . ARG A 1 101 ? 8.003 6.708 -16.089 1.00 91.50 101 ARG A CA 1
ATOM 742 C C . ARG A 1 101 ? 6.711 6.674 -15.272 1.00 91.50 101 ARG A C 1
ATOM 744 O O . ARG A 1 101 ? 5.726 7.298 -15.659 1.00 91.50 101 ARG A O 1
ATOM 751 N N . SER A 1 102 ? 6.727 5.962 -14.151 1.00 91.25 102 SER A N 1
ATOM 752 C CA . SER A 1 102 ? 5.771 6.184 -13.064 1.00 91.25 102 SER A CA 1
ATOM 753 C C . SER A 1 102 ? 6.239 7.325 -12.167 1.00 91.25 102 SER A C 1
ATOM 755 O O . SER A 1 102 ? 7.434 7.527 -11.972 1.00 91.25 102 SER A O 1
ATOM 757 N N . TYR A 1 103 ? 5.299 8.045 -11.576 1.00 89.06 103 TYR A N 1
ATOM 758 C CA . TYR A 1 103 ? 5.484 9.205 -10.701 1.00 89.06 103 TYR A CA 1
ATOM 759 C C . TYR A 1 103 ? 5.043 8.909 -9.249 1.00 89.06 103 TYR A C 1
ATOM 761 O O . TYR A 1 103 ? 4.636 9.809 -8.505 1.00 89.06 103 TYR A O 1
ATOM 769 N N . GLY A 1 104 ? 5.125 7.636 -8.837 1.00 85.88 104 GLY A N 1
ATOM 770 C CA . GLY A 1 104 ? 4.744 7.140 -7.506 1.00 85.88 104 GLY A CA 1
ATOM 771 C C . GLY A 1 104 ? 3.265 6.754 -7.349 1.00 85.88 104 GLY A C 1
ATOM 772 O O . GLY A 1 104 ? 2.767 6.613 -6.226 1.00 85.88 104 GLY A O 1
ATOM 773 N N . GLU A 1 105 ? 2.536 6.631 -8.458 1.00 85.62 105 GLU A N 1
ATOM 774 C CA . GLU A 1 105 ? 1.102 6.317 -8.517 1.00 85.62 105 GLU A CA 1
ATOM 775 C C . GLU A 1 105 ? 0.769 4.836 -8.732 1.00 85.62 105 GLU A C 1
ATOM 777 O O . GLU A 1 105 ? -0.415 4.489 -8.723 1.00 85.62 105 GLU A O 1
ATOM 782 N N . LEU A 1 106 ? 1.765 3.969 -8.949 1.00 90.81 106 LEU A N 1
ATOM 783 C CA . LEU A 1 106 ? 1.523 2.546 -9.193 1.00 90.81 106 LEU A CA 1
ATOM 784 C C . LEU A 1 106 ? 1.161 1.836 -7.889 1.00 90.81 106 LEU A C 1
ATOM 786 O O . LEU A 1 106 ? 1.859 1.973 -6.881 1.00 90.81 106 LEU A O 1
ATOM 790 N N . GLU A 1 107 ? 0.084 1.058 -7.908 1.00 90.12 107 GLU A N 1
ATOM 791 C CA . GLU A 1 107 ? -0.373 0.291 -6.750 1.00 90.12 107 GLU A CA 1
ATOM 792 C C . GLU A 1 107 ? -1.355 -0.812 -7.149 1.00 90.12 107 GLU A C 1
ATOM 794 O O . GLU A 1 107 ? -1.992 -0.747 -8.203 1.00 90.12 107 GLU A O 1
ATOM 799 N N . TRP A 1 108 ? -1.531 -1.782 -6.253 1.00 91.25 108 TRP A N 1
ATOM 800 C CA . TRP A 1 108 ? -2.697 -2.654 -6.266 1.00 91.25 108 TRP A CA 1
ATOM 801 C C . TRP A 1 108 ? -3.882 -1.923 -5.631 1.00 91.25 108 TRP A C 1
ATOM 803 O O . TRP A 1 108 ? -3.822 -1.547 -4.463 1.00 91.25 108 TRP A O 1
ATOM 813 N N . ARG A 1 109 ? -4.973 -1.742 -6.380 1.00 85.50 109 ARG A N 1
ATOM 814 C CA . ARG A 1 109 ? -6.190 -1.063 -5.895 1.00 85.50 109 ARG A CA 1
ATOM 815 C C . ARG A 1 109 ? -7.464 -1.774 -6.330 1.00 85.50 109 ARG A C 1
ATOM 817 O O . ARG A 1 109 ? -7.452 -2.532 -7.295 1.00 85.50 109 ARG A O 1
ATOM 824 N N . THR A 1 110 ? -8.571 -1.517 -5.646 1.00 84.12 110 THR A N 1
ATOM 825 C CA . THR A 1 110 ? -9.901 -1.968 -6.082 1.00 84.12 110 THR A CA 1
ATOM 826 C C . THR A 1 110 ? -10.531 -0.941 -7.037 1.00 84.12 110 THR A C 1
ATOM 828 O O . THR A 1 110 ? -10.060 0.192 -7.160 1.00 84.12 110 THR A O 1
ATOM 831 N N . LEU A 1 111 ? -11.637 -1.303 -7.698 1.00 78.50 111 LEU A N 1
ATOM 832 C CA . LEU A 1 111 ? -12.436 -0.372 -8.522 1.00 78.50 111 LEU A CA 1
ATOM 833 C C . LEU A 1 111 ? -13.285 0.618 -7.689 1.00 78.50 111 LEU A C 1
ATOM 835 O O . LEU A 1 111 ? -14.124 1.332 -8.240 1.00 78.50 111 LEU A O 1
ATOM 839 N N . ALA A 1 112 ? -13.066 0.682 -6.371 1.00 56.59 112 ALA A N 1
ATOM 840 C CA . ALA A 1 112 ? -13.610 1.693 -5.459 1.00 56.59 112 ALA A CA 1
ATOM 841 C C . ALA A 1 112 ? -13.363 3.127 -5.961 1.00 56.59 112 ALA A C 1
ATOM 843 O O . ALA A 1 112 ? -14.255 3.978 -6.016 1.00 56.59 112 ALA A O 1
ATOM 844 N N . ALA A 1 113 ? -12.142 3.366 -6.446 1.00 47.38 113 ALA A N 1
ATOM 845 C CA . ALA A 1 113 ? -11.698 4.656 -6.961 1.00 47.38 113 ALA A CA 1
ATOM 846 C C . ALA A 1 113 ? -12.342 5.047 -8.310 1.00 47.38 113 ALA A C 1
ATOM 848 O O . ALA A 1 113 ? -12.157 6.167 -8.772 1.00 47.38 113 ALA A O 1
ATOM 849 N N . GLY A 1 114 ? -13.142 4.172 -8.934 1.00 73.38 114 GLY A N 1
ATOM 850 C CA . GLY A 1 114 ? -13.723 4.381 -10.260 1.00 73.38 114 GLY A CA 1
ATOM 851 C C . GLY A 1 114 ? -13.052 3.570 -11.351 1.00 73.38 114 GLY A C 1
ATOM 852 O O . GLY A 1 114 ? -12.875 2.363 -11.214 1.00 73.38 114 GLY A O 1
ATOM 853 N N . GLU A 1 115 ? -12.757 4.232 -12.464 1.00 85.56 115 GLU A N 1
ATOM 854 C CA . GLU A 1 115 ? -12.135 3.610 -13.628 1.00 85.56 115 GLU A CA 1
ATOM 855 C C . GLU A 1 115 ? -10.616 3.573 -13.452 1.00 85.56 115 GLU A C 1
ATOM 857 O O . GLU A 1 115 ? -10.012 4.524 -12.954 1.00 85.56 115 GLU A O 1
ATOM 862 N N . ILE A 1 116 ? -9.990 2.477 -13.878 1.00 90.00 116 ILE A N 1
ATOM 863 C CA . ILE A 1 116 ? -8.531 2.360 -13.909 1.00 90.00 116 ILE A CA 1
ATOM 864 C C . ILE A 1 116 ? -8.088 2.418 -15.365 1.00 90.00 116 ILE A C 1
ATOM 866 O O . ILE A 1 116 ? -8.526 1.612 -16.187 1.00 90.00 116 ILE A O 1
ATOM 870 N N . PHE A 1 117 ? -7.198 3.361 -15.662 1.00 91.38 117 PHE A N 1
ATOM 871 C CA . PHE A 1 117 ? -6.522 3.461 -16.947 1.00 91.38 117 PHE A CA 1
ATOM 872 C C . PHE A 1 117 ? -5.133 2.859 -16.807 1.00 91.38 117 PHE A C 1
ATOM 874 O O . PHE A 1 117 ? -4.362 3.248 -15.931 1.00 91.38 117 PHE A O 1
ATOM 881 N N . SER A 1 118 ? -4.841 1.875 -17.645 1.00 94.25 118 SER A N 1
ATOM 882 C CA . SER A 1 118 ? -3.575 1.163 -17.626 1.00 94.25 118 SER A CA 1
ATOM 883 C C . SER A 1 118 ? -3.063 1.026 -19.050 1.00 94.25 118 SER A C 1
ATOM 885 O O . SER A 1 118 ? -3.603 0.232 -19.828 1.00 94.25 118 SER A O 1
ATOM 887 N N . PRO A 1 119 ? -2.041 1.802 -19.433 1.00 93.75 119 PRO A N 1
ATOM 888 C CA . PRO A 1 119 ? -1.331 1.600 -20.679 1.00 93.75 119 PRO A CA 1
ATOM 889 C C . PRO A 1 119 ? -0.953 0.127 -20.850 1.00 93.75 119 PRO A C 1
ATOM 891 O O . PRO A 1 119 ? -0.538 -0.506 -19.886 1.00 93.75 119 PRO A O 1
ATOM 894 N N . TRP A 1 120 ? -1.066 -0.372 -22.085 1.00 92.75 120 TRP A N 1
ATOM 895 C CA . TRP A 1 120 ? -0.622 -1.657 -22.653 1.00 92.75 120 TRP A CA 1
ATOM 896 C C . TRP A 1 120 ? -0.997 -2.972 -21.947 1.00 92.75 120 TRP A C 1
ATOM 898 O O . TRP A 1 120 ? -1.290 -3.935 -22.656 1.00 92.75 120 TRP A O 1
ATOM 908 N N . TYR A 1 121 ? -1.080 -3.049 -20.618 1.00 96.56 121 TYR A N 1
ATOM 909 C CA . TYR A 1 121 ? -1.596 -4.201 -19.875 1.00 96.56 121 TYR A CA 1
ATOM 910 C C . TYR A 1 121 ? -2.161 -3.835 -18.500 1.00 96.56 121 TYR A C 1
ATOM 912 O O . TYR A 1 121 ? -1.895 -2.763 -17.970 1.00 96.56 121 TYR A O 1
ATOM 920 N N . PHE A 1 122 ? -2.905 -4.758 -17.894 1.00 95.88 122 PHE A N 1
ATOM 921 C CA . PHE A 1 122 ? -3.224 -4.749 -16.465 1.00 95.88 122 PHE A CA 1
ATOM 922 C C . PHE A 1 122 ? -3.218 -6.173 -15.900 1.00 95.88 122 PHE A C 1
ATOM 924 O O . PHE A 1 122 ? -3.444 -7.147 -16.628 1.00 95.88 122 PHE A O 1
ATOM 931 N N . LEU A 1 123 ? -2.974 -6.294 -14.593 1.00 96.69 123 LEU A N 1
ATOM 932 C CA . LEU A 1 123 ? -3.159 -7.543 -13.849 1.00 96.69 123 LEU A CA 1
ATOM 933 C C . LEU A 1 123 ? -4.344 -7.404 -12.901 1.00 96.69 123 LEU A C 1
ATOM 935 O O . LEU A 1 123 ? -4.582 -6.331 -12.355 1.00 96.69 123 LEU A O 1
ATOM 939 N N . THR A 1 124 ? -5.059 -8.498 -12.668 1.00 94.88 124 THR A N 1
ATOM 940 C CA . THR A 1 124 ? -6.107 -8.577 -11.649 1.00 94.88 124 THR A CA 1
ATOM 941 C C . THR A 1 124 ? -5.914 -9.812 -10.782 1.00 94.88 124 THR A C 1
ATOM 943 O O . THR A 1 124 ? -5.567 -10.876 -11.298 1.00 94.88 124 THR A O 1
ATOM 946 N N . ALA A 1 125 ? -6.130 -9.667 -9.477 1.00 92.19 125 ALA A N 1
ATOM 947 C CA . ALA A 1 125 ? -6.030 -10.733 -8.491 1.00 92.19 125 ALA A CA 1
ATOM 948 C C . ALA A 1 125 ? -7.300 -10.781 -7.631 1.00 92.19 125 ALA A C 1
ATOM 950 O O . ALA A 1 125 ? -7.713 -9.769 -7.063 1.00 92.19 125 ALA A O 1
ATOM 951 N N . ALA A 1 126 ? -7.914 -11.960 -7.539 1.00 84.69 126 ALA A N 1
ATOM 952 C CA . ALA A 1 126 ? -9.087 -12.231 -6.710 1.00 84.69 126 ALA A CA 1
ATOM 953 C C . ALA A 1 126 ? -9.124 -13.719 -6.334 1.00 84.69 126 ALA A C 1
ATOM 955 O O . ALA A 1 126 ? -8.789 -14.569 -7.155 1.00 84.69 126 ALA A O 1
ATOM 956 N N . ASP A 1 127 ? -9.514 -14.039 -5.097 1.00 76.69 127 ASP A N 1
ATOM 957 C CA . ASP A 1 127 ? -9.736 -15.417 -4.619 1.00 76.69 127 ASP A CA 1
ATOM 958 C C . ASP A 1 127 ? -8.576 -16.399 -4.880 1.00 76.69 127 ASP A C 1
ATOM 960 O O . ASP A 1 127 ? -8.775 -17.581 -5.157 1.00 76.69 127 ASP A O 1
ATOM 964 N N . GLY A 1 128 ? -7.335 -15.907 -4.800 1.00 73.94 128 GLY A N 1
ATOM 965 C CA . GLY A 1 128 ? -6.132 -16.709 -5.049 1.00 73.94 128 GLY A CA 1
ATOM 966 C C . GLY A 1 128 ? -5.858 -17.013 -6.527 1.00 73.94 128 GLY A C 1
ATOM 967 O O . GLY A 1 128 ? -4.934 -17.767 -6.826 1.00 73.94 128 GLY A O 1
ATOM 968 N N . GLN A 1 129 ? -6.619 -16.426 -7.453 1.00 84.44 129 GLN A N 1
ATOM 969 C CA . GLN A 1 129 ? -6.350 -16.457 -8.888 1.00 84.44 129 GLN A CA 1
ATOM 970 C C . GLN A 1 129 ? -5.859 -15.095 -9.371 1.00 84.44 129 GLN A C 1
ATOM 972 O O . GLN A 1 129 ? -6.369 -14.050 -8.968 1.00 84.44 129 GLN A O 1
ATOM 977 N N . THR A 1 130 ? -4.881 -15.110 -10.274 1.00 92.69 130 THR A N 1
ATOM 978 C CA . THR A 1 130 ? -4.409 -13.910 -10.969 1.00 92.69 130 THR A CA 1
ATOM 979 C C . THR A 1 130 ? -4.663 -14.062 -12.461 1.00 92.69 130 THR A C 1
ATOM 981 O O . THR A 1 130 ? -4.484 -15.141 -13.023 1.00 92.69 130 THR A O 1
ATOM 984 N N . SER A 1 131 ? -5.077 -12.995 -13.133 1.00 93.31 131 SER A N 1
ATOM 985 C CA . SER A 1 131 ? -5.156 -12.962 -14.593 1.00 93.31 131 SER A CA 1
ATOM 986 C C . SER A 1 131 ? -4.568 -11.671 -15.141 1.00 93.31 131 SER A C 1
ATOM 988 O O . SER A 1 131 ? -4.504 -10.657 -14.448 1.00 93.31 131 SER A O 1
ATOM 990 N N . GLY A 1 132 ? -4.082 -11.738 -16.373 1.00 95.06 132 GLY A N 1
ATOM 991 C CA . GLY A 1 132 ? -3.427 -10.642 -17.068 1.00 95.06 132 GLY A CA 1
ATOM 992 C C . GLY A 1 132 ? -4.029 -10.478 -18.450 1.00 95.06 132 GLY A C 1
ATOM 993 O O . GLY A 1 132 ? -4.273 -11.466 -19.153 1.00 95.06 132 GLY A O 1
ATOM 994 N N . VAL A 1 133 ? -4.273 -9.228 -18.825 1.00 95.56 133 VAL A N 1
ATOM 995 C CA . VAL A 1 133 ? -4.740 -8.835 -20.153 1.00 95.56 133 VAL A CA 1
ATOM 996 C C . VAL A 1 133 ? -3.850 -7.700 -20.631 1.00 95.56 133 VAL A C 1
ATOM 998 O O . VAL A 1 133 ? -3.580 -6.763 -19.884 1.00 95.56 133 VAL A O 1
ATOM 1001 N N . GLY A 1 134 ? -3.357 -7.800 -21.859 1.00 96.50 134 GLY A N 1
ATOM 1002 C CA . GLY A 1 134 ? -2.387 -6.852 -22.370 1.00 96.50 134 GLY A CA 1
ATOM 1003 C C . GLY A 1 134 ? -2.208 -6.910 -23.874 1.00 96.50 134 GLY A C 1
ATOM 1004 O O . GLY A 1 134 ? -2.947 -7.589 -24.587 1.00 96.50 134 GLY A O 1
ATOM 1005 N N . VAL A 1 135 ? -1.225 -6.162 -24.350 1.00 97.06 135 VAL A N 1
ATOM 1006 C CA . VAL A 1 135 ? -0.870 -6.030 -25.757 1.00 97.06 135 VAL A CA 1
ATOM 1007 C C . VAL A 1 135 ? 0.603 -6.382 -25.924 1.00 97.06 135 VAL A C 1
ATOM 1009 O O . VAL A 1 135 ? 1.448 -5.882 -25.182 1.00 97.06 135 VAL A O 1
ATOM 1012 N N . GLU A 1 136 ? 0.916 -7.226 -26.909 1.00 97.44 136 GLU A N 1
ATOM 1013 C CA . GLU A 1 136 ? 2.299 -7.561 -27.263 1.00 97.44 136 GLU A CA 1
ATOM 1014 C C . GLU A 1 136 ? 3.123 -6.290 -27.512 1.00 97.44 136 GLU A C 1
ATOM 1016 O O . GLU A 1 136 ? 2.627 -5.313 -28.075 1.00 97.44 136 GLU A O 1
ATOM 1021 N N . THR A 1 137 ? 4.372 -6.288 -27.052 1.00 97.44 137 THR A N 1
ATOM 1022 C CA . THR A 1 137 ? 5.299 -5.158 -27.188 1.00 97.44 137 THR A CA 1
ATOM 1023 C C . THR A 1 137 ? 5.534 -4.764 -28.639 1.00 97.44 137 THR A C 1
ATOM 1025 O O . THR A 1 137 ? 5.465 -5.607 -29.530 1.00 97.44 137 THR A O 1
ATOM 1028 N N . GLN A 1 138 ? 5.895 -3.499 -28.862 1.00 97.00 138 GLN A N 1
ATOM 1029 C CA . GLN A 1 138 ? 6.089 -2.917 -30.196 1.00 97.00 138 GLN A CA 1
ATOM 1030 C C . GLN A 1 138 ? 4.819 -2.941 -31.084 1.00 97.00 138 GLN A C 1
ATOM 1032 O O . GLN A 1 138 ? 4.914 -3.306 -32.262 1.00 97.00 138 GLN A O 1
ATOM 1037 N N . PRO A 1 139 ? 3.625 -2.560 -30.573 1.00 97.25 139 PRO A N 1
ATOM 1038 C CA . PRO A 1 139 ? 2.446 -2.388 -31.421 1.00 97.25 139 PRO A CA 1
ATOM 1039 C C . PRO A 1 139 ? 2.634 -1.237 -32.422 1.00 97.25 139 PRO A C 1
ATOM 1041 O O . PRO A 1 139 ? 3.465 -0.349 -32.237 1.00 97.25 139 PRO A O 1
ATOM 1044 N N . ASN A 1 140 ? 1.784 -1.199 -33.449 1.00 98.06 140 ASN A N 1
ATOM 1045 C CA . ASN A 1 140 ? 1.684 -0.078 -34.390 1.00 98.06 140 ASN A CA 1
ATOM 1046 C C . ASN A 1 140 ? 0.576 0.920 -33.999 1.00 98.06 140 ASN A C 1
ATOM 1048 O O . ASN A 1 140 ? 0.182 1.758 -34.809 1.0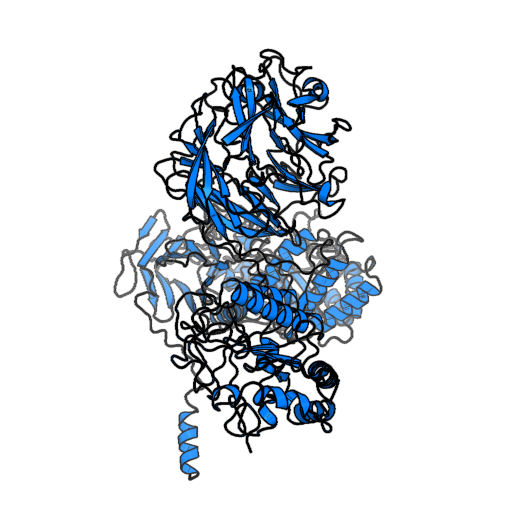0 98.06 140 ASN A O 1
ATOM 1052 N N . ALA A 1 141 ? 0.060 0.838 -32.772 1.00 97.06 141 ALA A N 1
ATOM 1053 C CA . ALA A 1 141 ? -0.881 1.783 -32.175 1.00 97.06 141 ALA A CA 1
ATOM 1054 C C . ALA A 1 141 ? -0.559 1.957 -30.685 1.00 97.06 141 ALA A C 1
ATOM 1056 O O . ALA A 1 141 ? -0.121 1.006 -30.035 1.00 97.06 141 ALA A O 1
ATOM 1057 N N . MET A 1 142 ? -0.797 3.148 -30.137 1.00 96.31 142 MET A N 1
ATOM 1058 C CA . MET A 1 142 ? -0.699 3.366 -28.694 1.00 96.31 142 MET A CA 1
ATOM 1059 C C . MET A 1 142 ? -1.890 2.672 -28.021 1.00 96.31 142 MET A C 1
ATOM 1061 O O . MET A 1 142 ? -3.028 2.852 -28.443 1.00 96.31 142 MET A O 1
ATOM 1065 N N . ALA A 1 143 ? -1.640 1.840 -27.012 1.00 96.50 143 ALA A N 1
ATOM 1066 C CA . ALA A 1 143 ? -2.651 0.966 -26.420 1.00 96.50 143 ALA A CA 1
ATOM 1067 C C . ALA A 1 143 ? -2.904 1.324 -24.954 1.00 96.50 143 ALA A C 1
ATOM 1069 O O . ALA A 1 143 ? -1.971 1.293 -24.154 1.00 96.50 143 ALA A O 1
ATOM 1070 N N . CYS A 1 144 ? -4.156 1.594 -24.582 1.00 97.00 144 CYS A N 1
ATOM 1071 C CA . CYS A 1 144 ? -4.554 1.807 -23.191 1.00 97.00 144 CYS A CA 1
ATOM 1072 C C . CYS A 1 144 ? -5.776 0.967 -22.824 1.00 97.00 144 CYS A C 1
ATOM 1074 O O . CYS A 1 144 ? -6.763 0.923 -23.560 1.00 97.00 144 CYS A O 1
ATOM 1076 N N . TRP A 1 145 ? -5.713 0.301 -21.675 1.00 96.88 145 TRP A N 1
ATOM 1077 C CA . TRP A 1 145 ? -6.837 -0.415 -21.096 1.00 96.88 145 TRP A CA 1
ATOM 1078 C C . TRP A 1 145 ? -7.615 0.494 -20.161 1.00 96.88 145 TRP A C 1
ATOM 1080 O O . TRP A 1 145 ? -7.052 1.084 -19.244 1.00 96.88 145 TRP A O 1
ATOM 1090 N N . LYS A 1 146 ? -8.926 0.543 -20.365 1.00 95.31 146 LYS A N 1
ATOM 1091 C CA . LYS A 1 146 ? -9.889 1.156 -19.459 1.00 95.31 146 LYS A CA 1
ATOM 1092 C C . LYS A 1 146 ? -10.635 0.049 -18.724 1.00 95.31 146 LYS A C 1
ATOM 1094 O O . LYS A 1 146 ? -11.303 -0.759 -19.366 1.00 95.31 146 LYS A O 1
ATOM 1099 N N . ILE A 1 147 ? -10.535 0.004 -17.402 1.00 94.12 147 ILE A N 1
ATOM 1100 C CA . ILE A 1 147 ? -11.143 -1.029 -16.554 1.00 94.12 147 ILE A CA 1
ATOM 1101 C C . ILE A 1 147 ? -12.265 -0.377 -15.741 1.00 94.12 147 ILE A C 1
ATOM 1103 O O . ILE A 1 147 ? -12.031 0.618 -15.057 1.00 94.12 147 ILE A O 1
ATOM 1107 N N . ALA A 1 148 ? -13.475 -0.927 -15.828 1.00 89.94 148 ALA A N 1
ATOM 1108 C CA . ALA A 1 148 ? -14.688 -0.418 -15.188 1.00 89.94 148 ALA A CA 1
ATOM 1109 C C . ALA A 1 148 ? -15.452 -1.555 -14.491 1.00 89.94 148 ALA A C 1
ATOM 1111 O O . ALA A 1 148 ? -15.122 -2.724 -14.661 1.00 89.94 148 ALA A O 1
ATOM 1112 N N . LYS A 1 149 ? -16.481 -1.243 -13.693 1.00 83.69 149 LYS A N 1
ATOM 1113 C CA . LYS A 1 149 ? -17.214 -2.252 -12.897 1.00 83.69 149 LYS A CA 1
ATOM 1114 C C . LYS A 1 149 ? -17.903 -3.336 -13.739 1.00 83.69 149 LYS A C 1
ATOM 1116 O O . LYS A 1 149 ? -18.041 -4.459 -13.267 1.00 83.69 149 LYS A O 1
ATOM 1121 N N . ASP A 1 150 ? -18.329 -2.999 -14.950 1.00 82.88 150 ASP A N 1
ATOM 1122 C CA . ASP A 1 150 ? -19.100 -3.843 -15.869 1.00 82.88 150 ASP A CA 1
ATOM 1123 C C . ASP A 1 150 ? -18.257 -4.459 -17.003 1.00 82.88 150 ASP A C 1
ATOM 1125 O O . ASP A 1 150 ? -18.766 -5.219 -17.839 1.00 82.88 150 ASP A O 1
ATOM 1129 N N . GLY A 1 151 ? -16.956 -4.166 -17.039 1.00 91.06 151 GLY A N 1
ATOM 1130 C CA . GLY A 1 151 ? -16.056 -4.750 -18.018 1.00 91.06 151 GLY A CA 1
ATOM 1131 C C . GLY A 1 151 ? -14.746 -4.004 -18.193 1.00 91.06 151 GLY A C 1
ATOM 1132 O O . GLY A 1 151 ? -14.253 -3.310 -17.306 1.00 91.06 151 GLY A O 1
ATOM 1133 N N . PHE A 1 152 ? -14.143 -4.181 -19.362 1.00 95.00 152 PHE A N 1
ATOM 1134 C CA . PHE A 1 152 ? -12.910 -3.497 -19.724 1.00 95.00 152 PHE A CA 1
ATOM 1135 C C . PHE A 1 152 ? -12.853 -3.247 -21.229 1.00 95.00 152 PHE A C 1
ATOM 1137 O O . PHE A 1 152 ? -13.465 -3.962 -22.024 1.00 95.00 152 PHE A O 1
ATOM 1144 N N . SER A 1 153 ? -12.106 -2.219 -21.618 1.00 96.44 153 SER A N 1
ATOM 1145 C CA . SER A 1 153 ? -11.969 -1.786 -23.006 1.00 96.44 153 SER A CA 1
ATOM 1146 C C . SER A 1 153 ? -10.508 -1.559 -23.368 1.00 96.44 153 SER A C 1
ATOM 1148 O O . SER A 1 153 ? -9.742 -1.076 -22.541 1.00 96.44 153 SER A O 1
ATOM 1150 N N . LEU A 1 154 ? -10.131 -1.881 -24.604 1.00 97.62 154 LEU A N 1
ATOM 1151 C CA . LEU A 1 154 ? -8.838 -1.527 -25.188 1.00 97.62 154 LEU A CA 1
ATOM 1152 C C . LEU A 1 154 ? -9.044 -0.357 -26.137 1.00 97.62 154 LEU A C 1
ATOM 1154 O O . LEU A 1 154 ? -9.710 -0.515 -27.158 1.00 97.62 154 LEU A O 1
ATOM 1158 N N . VAL A 1 155 ? -8.456 0.787 -25.810 1.00 97.56 155 VAL A N 1
ATOM 1159 C CA . VAL A 1 155 ? -8.388 1.960 -26.677 1.00 97.56 155 VAL A CA 1
ATOM 1160 C C . VAL A 1 155 ? -7.072 1.902 -27.443 1.00 97.56 155 VAL A C 1
ATOM 1162 O O . VAL A 1 155 ? -5.993 1.963 -26.852 1.00 97.56 155 VAL A O 1
ATOM 1165 N N . LEU A 1 156 ? -7.167 1.745 -28.761 1.00 98.00 156 LEU A N 1
ATOM 1166 C CA . LEU A 1 156 ? -6.048 1.851 -29.689 1.00 98.00 156 LEU A CA 1
ATOM 1167 C C . LEU A 1 156 ? -6.044 3.260 -30.270 1.00 98.00 156 LEU A C 1
ATOM 1169 O O . LEU A 1 156 ? -6.855 3.571 -31.141 1.00 98.00 156 LEU A O 1
ATOM 1173 N N . ASP A 1 157 ? -5.140 4.103 -29.790 1.00 95.75 157 ASP A N 1
ATOM 1174 C CA . ASP A 1 157 ? -4.873 5.419 -30.353 1.00 95.75 157 ASP A CA 1
ATOM 1175 C C . ASP A 1 157 ? -3.939 5.266 -31.561 1.00 95.75 157 ASP A C 1
ATOM 1177 O O . ASP A 1 157 ? -2.770 4.876 -31.457 1.00 95.75 157 ASP A O 1
ATOM 1181 N N . VAL A 1 158 ? -4.513 5.508 -32.737 1.00 96.50 158 VAL A N 1
ATOM 1182 C CA . VAL A 1 158 ? -3.859 5.342 -34.037 1.00 96.50 158 VAL A CA 1
ATOM 1183 C C . VAL A 1 158 ? -3.475 6.684 -34.653 1.00 96.50 158 VAL A C 1
ATOM 1185 O O . VAL A 1 158 ? -3.022 6.703 -35.792 1.00 96.50 158 VAL A O 1
ATOM 1188 N N . ARG A 1 159 ? -3.639 7.800 -33.934 1.00 95.00 159 ARG A N 1
ATOM 1189 C CA . ARG A 1 159 ? -3.345 9.144 -34.446 1.00 95.00 159 ARG A CA 1
ATOM 1190 C C . ARG A 1 159 ? -1.882 9.310 -34.870 1.00 95.00 159 ARG A C 1
ATOM 1192 O O . ARG A 1 159 ? -0.978 8.609 -34.409 1.00 95.00 159 ARG A O 1
ATOM 1199 N N . ALA A 1 160 ? -1.668 10.270 -35.764 1.00 93.62 160 ALA A N 1
ATOM 1200 C CA . ALA A 1 160 ? -0.371 10.786 -36.179 1.00 93.62 160 ALA A CA 1
ATOM 1201 C C . ALA A 1 160 ? -0.079 12.085 -35.406 1.00 93.62 160 ALA A C 1
ATOM 1203 O O . ALA A 1 160 ? -0.492 13.188 -35.791 1.00 93.62 160 ALA A O 1
ATOM 1204 N N . GLY A 1 161 ? 0.564 11.947 -34.246 1.00 91.38 161 GLY A N 1
ATOM 1205 C CA . GLY A 1 161 ? 0.573 13.000 -33.234 1.00 91.38 161 GLY A CA 1
ATOM 1206 C C . GLY A 1 161 ? -0.840 13.182 -32.674 1.00 91.38 161 GLY A C 1
ATOM 1207 O O . GLY A 1 161 ? -1.483 12.215 -32.286 1.00 91.38 161 GLY A O 1
ATOM 1208 N N . GLY A 1 162 ? -1.346 14.413 -32.673 1.00 89.50 162 GLY A N 1
ATOM 1209 C CA . GLY A 1 162 ? -2.729 14.723 -32.289 1.00 89.50 162 GLY A CA 1
ATOM 1210 C C . GLY A 1 162 ? -3.782 14.554 -33.395 1.00 89.50 162 GLY A C 1
ATOM 1211 O O . GLY A 1 162 ? -4.969 14.707 -33.124 1.00 89.50 162 GLY A O 1
ATOM 1212 N N . ARG A 1 163 ? -3.397 14.265 -34.651 1.00 91.50 163 ARG A N 1
ATOM 1213 C CA . ARG A 1 163 ? -4.337 14.228 -35.793 1.00 91.50 163 ARG A CA 1
ATOM 1214 C C . ARG A 1 163 ? -4.769 12.812 -36.181 1.00 91.50 163 ARG A C 1
ATOM 1216 O O . ARG A 1 163 ? -3.965 11.891 -36.059 1.00 91.50 163 ARG A O 1
ATOM 1223 N N . PRO A 1 164 ? -5.985 12.633 -36.731 1.00 95.00 164 PRO A N 1
ATOM 1224 C CA . PRO A 1 164 ? -6.402 11.356 -37.304 1.00 95.00 164 PRO A CA 1
ATOM 1225 C C . PRO A 1 164 ? -5.416 10.869 -38.382 1.00 95.00 164 PRO A C 1
ATOM 1227 O O . PRO A 1 164 ? -5.049 11.637 -39.273 1.00 95.00 164 PRO A O 1
ATOM 1230 N N . VAL A 1 165 ? -5.003 9.599 -38.329 1.00 96.38 165 VAL A N 1
ATOM 1231 C CA . VAL A 1 165 ? -4.101 8.997 -39.323 1.00 96.38 165 VAL A CA 1
ATOM 1232 C C . VAL A 1 165 ? -4.836 8.716 -40.635 1.00 96.38 165 VAL A C 1
ATOM 1234 O O . VAL A 1 165 ? -5.952 8.189 -40.644 1.00 96.38 165 VAL A O 1
ATOM 1237 N N . ARG A 1 166 ? -4.202 9.028 -41.765 1.00 96.06 166 ARG A N 1
ATOM 1238 C CA . ARG A 1 166 ? -4.684 8.769 -43.126 1.00 96.06 166 ARG A CA 1
ATOM 1239 C C . ARG A 1 166 ? -4.031 7.512 -43.688 1.00 96.06 166 ARG A C 1
ATOM 1241 O O . ARG A 1 166 ? -3.017 7.570 -44.375 1.00 96.06 166 ARG A O 1
ATOM 1248 N N . LEU A 1 167 ? -4.637 6.359 -43.411 1.00 95.50 167 LEU A N 1
ATOM 1249 C CA . LEU A 1 167 ? -4.113 5.067 -43.870 1.00 95.50 167 LEU A CA 1
ATOM 1250 C C . LEU A 1 167 ? -4.167 4.900 -45.397 1.00 95.50 167 LEU A C 1
ATOM 1252 O O . LEU A 1 167 ? -3.337 4.184 -45.961 1.00 95.50 167 LEU A O 1
ATOM 1256 N N . GLY A 1 168 ? -5.145 5.518 -46.068 1.00 92.94 168 GLY A N 1
ATOM 1257 C CA . GLY A 1 168 ? -5.465 5.167 -47.453 1.00 92.94 168 GLY A CA 1
ATOM 1258 C C . GLY A 1 168 ? -5.737 3.662 -47.559 1.00 92.94 168 GLY A C 1
ATOM 1259 O O . GLY A 1 168 ? -6.266 3.049 -46.632 1.00 92.94 168 GLY A O 1
ATOM 1260 N N . ASP A 1 169 ? -5.318 3.020 -48.646 1.00 92.88 169 ASP A N 1
ATOM 1261 C CA . ASP A 1 169 ? -5.540 1.578 -48.830 1.00 92.88 169 ASP A CA 1
ATOM 1262 C C . ASP A 1 169 ? -4.724 0.668 -47.896 1.00 92.88 169 ASP A C 1
ATOM 1264 O O . ASP A 1 169 ? -4.898 -0.554 -47.914 1.00 92.88 169 ASP A O 1
ATOM 1268 N N . ARG A 1 170 ? -3.856 1.238 -47.051 1.00 95.56 170 ARG A N 1
ATOM 1269 C CA . ARG A 1 170 ? -3.023 0.485 -46.117 1.00 95.56 170 ARG A CA 1
ATOM 1270 C C . ARG A 1 170 ? -3.871 -0.184 -45.035 1.00 95.56 170 ARG A C 1
ATOM 1272 O O . ARG A 1 170 ? -4.745 0.428 -44.423 1.00 95.56 170 ARG A O 1
ATOM 1279 N N . VAL A 1 171 ? -3.550 -1.442 -44.747 1.00 96.25 171 VAL A N 1
ATOM 1280 C CA . VAL A 1 171 ? -4.051 -2.151 -43.564 1.00 96.25 171 VAL A CA 1
ATOM 1281 C C . VAL A 1 171 ? -3.042 -1.968 -42.435 1.00 96.25 171 VAL A C 1
ATOM 1283 O O . VAL A 1 171 ? -1.888 -2.385 -42.551 1.00 96.25 171 VAL A O 1
ATOM 1286 N N . LEU A 1 172 ? -3.471 -1.346 -41.340 1.00 97.88 172 LEU A N 1
ATOM 1287 C CA . LEU A 1 172 ? -2.677 -1.190 -40.128 1.00 97.88 172 LEU A CA 1
ATOM 1288 C C . LEU A 1 172 ? -2.824 -2.445 -39.265 1.00 97.88 172 LEU A C 1
ATOM 1290 O O . LEU A 1 172 ? -3.899 -2.706 -38.730 1.00 97.88 172 LEU A O 1
ATOM 1294 N N . ARG A 1 173 ? -1.740 -3.203 -39.075 1.00 97.12 173 ARG A N 1
ATOM 1295 C CA . ARG A 1 173 ? -1.674 -4.254 -38.045 1.00 97.12 173 ARG A CA 1
ATOM 1296 C C . ARG A 1 173 ? -1.442 -3.598 -36.688 1.00 97.12 173 ARG A C 1
ATOM 1298 O O . ARG A 1 173 ? -0.297 -3.452 -36.271 1.00 97.12 173 ARG A O 1
ATOM 1305 N N . ALA A 1 174 ? -2.511 -3.128 -36.056 1.00 97.69 174 ALA A N 1
ATOM 1306 C CA . ALA A 1 174 ? -2.440 -2.246 -34.899 1.00 97.69 174 ALA A CA 1
ATOM 1307 C C . ALA A 1 174 ? -1.729 -2.901 -33.707 1.00 97.69 174 ALA A C 1
ATOM 1309 O O . ALA A 1 174 ? -0.809 -2.305 -33.152 1.00 97.69 174 ALA A O 1
ATOM 1310 N N . CYS A 1 175 ? -2.110 -4.124 -33.328 1.00 97.62 175 CYS A N 1
ATOM 1311 C CA . CYS A 1 175 ? -1.497 -4.821 -32.198 1.00 97.62 175 CYS A CA 1
ATOM 1312 C C . CYS A 1 175 ? -1.815 -6.328 -32.167 1.00 97.62 175 CYS A C 1
ATOM 1314 O O . CYS A 1 175 ? -2.573 -6.819 -33.004 1.00 97.62 175 CYS A O 1
ATOM 1316 N N . ARG A 1 176 ? -1.258 -7.059 -31.190 1.00 96.44 176 ARG A N 1
ATOM 1317 C CA . ARG A 1 176 ? -1.692 -8.413 -30.798 1.00 96.44 176 ARG A CA 1
ATOM 1318 C C . ARG A 1 176 ? -2.140 -8.400 -29.339 1.00 96.44 176 ARG A C 1
ATOM 1320 O O . ARG A 1 176 ? -1.366 -7.991 -28.476 1.00 96.44 176 ARG A O 1
ATOM 1327 N N . VAL A 1 177 ? -3.368 -8.826 -29.057 1.00 95.94 177 VAL A N 1
ATOM 1328 C CA . VAL A 1 177 ? -3.891 -8.926 -27.685 1.00 95.94 177 VAL A CA 1
ATOM 1329 C C . VAL A 1 177 ? -3.389 -10.217 -27.037 1.00 95.94 177 VAL A C 1
ATOM 1331 O O . VAL A 1 177 ? -3.469 -11.291 -27.627 1.00 95.94 177 VAL A O 1
ATOM 1334 N N . VAL A 1 178 ? -2.887 -10.118 -25.807 1.00 94.56 178 VAL A N 1
ATOM 1335 C CA . VAL A 1 178 ? -2.337 -11.230 -25.024 1.00 94.56 178 VAL A CA 1
ATOM 1336 C C . VAL A 1 178 ? -3.139 -11.387 -23.736 1.00 94.56 178 VAL A C 1
ATOM 1338 O O . VAL A 1 178 ? -3.420 -10.411 -23.039 1.00 94.56 178 VAL A O 1
ATOM 1341 N N . ARG A 1 179 ? -3.512 -12.625 -23.404 1.00 92.94 179 ARG A N 1
ATOM 1342 C CA . ARG A 1 179 ? -4.252 -12.969 -22.183 1.00 92.94 179 ARG A CA 1
ATOM 1343 C C . ARG A 1 179 ? -3.656 -14.202 -21.525 1.00 92.94 179 ARG A C 1
ATOM 1345 O O . ARG A 1 179 ? -3.239 -15.128 -22.216 1.00 92.94 179 ARG A O 1
ATOM 1352 N N . ALA A 1 180 ? -3.632 -14.228 -20.195 1.00 93.81 180 ALA A N 1
ATOM 1353 C CA . ALA A 1 180 ? -3.255 -15.418 -19.439 1.00 93.81 180 ALA A CA 1
ATOM 1354 C C . ALA A 1 180 ? -3.895 -15.443 -18.045 1.00 93.81 180 ALA A C 1
ATOM 1356 O O . ALA A 1 180 ? -4.186 -14.400 -17.464 1.00 93.81 180 ALA A O 1
ATOM 1357 N N . GLY A 1 181 ? -4.056 -16.647 -17.493 1.00 92.38 181 GLY A N 1
ATOM 1358 C CA . GLY A 1 181 ? -4.368 -16.883 -16.081 1.00 92.38 181 GLY A CA 1
ATOM 1359 C C . GLY A 1 181 ? -3.189 -17.512 -15.337 1.00 92.38 181 GLY A C 1
ATOM 1360 O O . GLY A 1 181 ? -2.293 -18.109 -15.957 1.00 92.38 181 GLY A O 1
ATOM 1361 N N . SER A 1 182 ? -3.176 -17.366 -14.015 1.00 91.31 182 SER A N 1
ATOM 1362 C CA . SER A 1 182 ? -2.206 -18.002 -1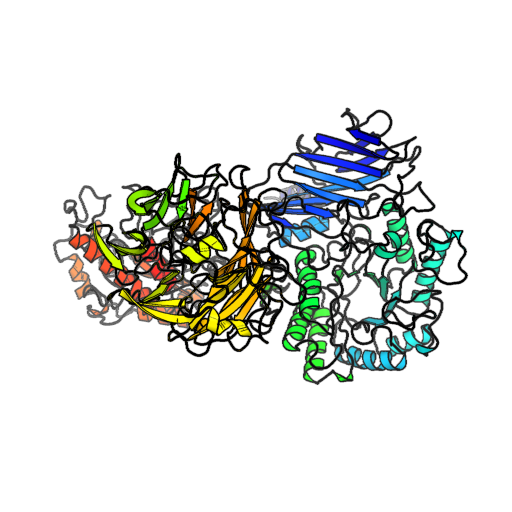3.129 1.00 91.31 182 SER A CA 1
ATOM 1363 C C . SER A 1 182 ? -2.415 -19.512 -13.075 1.00 91.31 182 SER A C 1
ATOM 1365 O O . SER A 1 182 ? -3.529 -20.020 -13.206 1.00 91.31 182 SER A O 1
ATOM 1367 N N . LYS A 1 183 ? -1.322 -20.246 -12.879 1.00 89.88 183 LYS A N 1
ATOM 1368 C CA . LYS A 1 183 ? -1.364 -21.678 -12.567 1.00 89.88 183 LYS A CA 1
ATOM 1369 C C . LYS A 1 183 ? -1.669 -21.863 -11.077 1.00 89.88 183 LYS A C 1
ATOM 1371 O O . LYS A 1 183 ? -1.461 -20.952 -10.279 1.00 89.88 183 LYS A O 1
ATOM 1376 N N . SER A 1 184 ? -2.146 -23.047 -10.693 1.00 83.50 184 SER A N 1
ATOM 1377 C CA . SER A 1 184 ? -2.344 -23.371 -9.273 1.00 83.50 184 SER A CA 1
ATOM 1378 C C . SER A 1 184 ? -1.030 -23.212 -8.496 1.00 83.50 184 SER A C 1
ATOM 1380 O O . SER A 1 184 ? 0.003 -23.709 -8.945 1.00 83.50 184 SER A O 1
ATOM 1382 N N . GLY A 1 185 ? -1.068 -22.502 -7.364 1.00 80.56 185 GLY A N 1
ATOM 1383 C CA . GLY A 1 185 ? 0.097 -22.242 -6.506 1.00 80.56 185 GLY A CA 1
ATOM 1384 C C . GLY A 1 185 ? 1.098 -21.201 -7.030 1.00 80.56 185 GLY A C 1
ATOM 1385 O O . GLY A 1 185 ? 2.088 -20.939 -6.354 1.00 80.56 185 GLY A O 1
ATOM 1386 N N . GLU A 1 186 ? 0.866 -20.603 -8.203 1.00 88.31 186 GLU A N 1
ATOM 1387 C CA . GLU A 1 186 ? 1.719 -19.539 -8.750 1.00 88.31 186 GLU A CA 1
ATOM 1388 C C . GLU A 1 186 ? 1.461 -18.221 -8.005 1.00 88.31 186 GLU A C 1
ATOM 1390 O O . GLU A 1 186 ? 0.317 -17.767 -7.926 1.00 88.31 186 GLU A O 1
ATOM 1395 N N . SER A 1 187 ? 2.513 -17.592 -7.463 1.00 90.81 187 SER A N 1
ATOM 1396 C CA . SER A 1 187 ? 2.371 -16.279 -6.823 1.00 90.81 187 SER A CA 1
ATOM 1397 C C . SER A 1 187 ? 2.014 -15.213 -7.860 1.00 90.81 187 SER A C 1
ATOM 1399 O O . SER A 1 187 ? 2.335 -15.333 -9.045 1.00 90.81 187 SER A O 1
ATOM 1401 N N . VAL A 1 188 ? 1.384 -14.123 -7.422 1.00 93.19 188 VAL A N 1
ATOM 1402 C CA . VAL A 1 188 ? 1.052 -12.993 -8.307 1.00 93.19 188 VAL A CA 1
ATOM 1403 C C . VAL A 1 188 ? 2.304 -12.450 -8.998 1.00 93.19 188 VAL A C 1
ATOM 1405 O O . VAL A 1 188 ? 2.266 -12.131 -10.184 1.00 93.19 188 VAL A O 1
ATOM 1408 N N . TRP A 1 189 ? 3.421 -12.361 -8.275 1.00 94.81 189 TRP A N 1
ATOM 1409 C CA . TRP A 1 189 ? 4.679 -11.855 -8.818 1.00 94.81 189 TRP A CA 1
ATOM 1410 C C . TRP A 1 189 ? 5.254 -12.797 -9.884 1.00 94.81 189 TRP A C 1
ATOM 1412 O O . TRP A 1 189 ? 5.625 -12.354 -10.974 1.00 94.81 189 TRP A O 1
ATOM 1422 N N . GLN A 1 190 ? 5.241 -14.108 -9.619 1.00 93.69 190 GLN A N 1
ATOM 1423 C CA . GLN A 1 190 ? 5.651 -15.133 -10.585 1.00 93.69 190 GLN A CA 1
ATOM 1424 C C . GLN A 1 190 ? 4.783 -15.091 -11.848 1.00 93.69 190 GLN A C 1
ATOM 1426 O O . GLN A 1 190 ? 5.308 -15.072 -12.967 1.00 93.69 190 GLN A O 1
ATOM 1431 N N . PHE A 1 191 ? 3.461 -15.007 -11.670 1.00 96.25 191 PHE A N 1
ATOM 1432 C CA . PHE A 1 191 ? 2.515 -14.852 -12.767 1.00 96.25 191 PHE A CA 1
ATOM 1433 C C . PHE A 1 191 ? 2.787 -13.574 -13.564 1.00 96.25 191 PHE A C 1
ATOM 1435 O O . PHE A 1 191 ? 2.873 -13.635 -14.788 1.00 96.25 191 PHE A O 1
ATOM 1442 N N . GLY A 1 192 ? 2.968 -12.435 -12.889 1.00 96.00 192 GLY A N 1
ATOM 1443 C CA . GLY A 1 192 ? 3.253 -11.145 -13.513 1.00 96.00 192 GLY A CA 1
ATOM 1444 C C . GLY A 1 192 ? 4.502 -11.193 -14.392 1.00 96.00 192 GLY A C 1
ATOM 1445 O O . GLY A 1 192 ? 4.445 -10.785 -15.552 1.00 96.00 192 GLY A O 1
ATOM 1446 N N . ARG A 1 193 ? 5.602 -11.785 -13.900 1.00 95.06 193 ARG A N 1
ATOM 1447 C CA . ARG A 1 193 ? 6.832 -11.991 -14.691 1.00 95.06 193 ARG A CA 1
ATOM 1448 C C . ARG A 1 193 ? 6.600 -12.880 -15.902 1.00 95.06 193 ARG A C 1
ATOM 1450 O O . ARG A 1 193 ? 7.035 -12.559 -17.009 1.00 95.06 193 ARG A O 1
ATOM 1457 N N . ARG A 1 194 ? 5.901 -14.003 -15.717 1.00 95.44 194 ARG A N 1
ATOM 1458 C CA . ARG A 1 194 ? 5.556 -14.903 -16.823 1.00 95.44 194 ARG A CA 1
ATOM 1459 C C . ARG A 1 194 ? 4.688 -14.196 -17.860 1.00 95.44 194 ARG A C 1
ATOM 1461 O O . ARG A 1 194 ? 4.934 -14.352 -19.051 1.00 95.44 194 ARG A O 1
ATOM 1468 N N . PHE A 1 195 ? 3.701 -13.422 -17.426 1.00 97.31 195 PHE A N 1
ATOM 1469 C CA . PHE A 1 195 ? 2.810 -12.676 -18.303 1.00 97.31 195 PHE A CA 1
ATOM 1470 C C . PHE A 1 195 ? 3.559 -11.599 -19.095 1.00 97.31 195 PHE A C 1
ATOM 1472 O O . PHE A 1 195 ? 3.398 -11.527 -20.311 1.00 97.31 195 PHE A O 1
ATOM 1479 N N . CYS A 1 196 ? 4.464 -10.853 -18.455 1.00 97.06 196 CYS A N 1
ATOM 1480 C CA . CYS A 1 196 ? 5.333 -9.900 -19.147 1.00 97.06 196 CYS A CA 1
ATOM 1481 C C . CYS A 1 196 ? 6.186 -10.588 -20.229 1.00 97.06 196 CYS A C 1
ATOM 1483 O O . CYS A 1 196 ? 6.237 -10.118 -21.362 1.00 97.06 196 CYS A O 1
ATOM 1485 N N . ARG A 1 197 ? 6.757 -11.768 -19.946 1.00 96.00 197 ARG A N 1
ATOM 1486 C CA . ARG A 1 197 ? 7.489 -12.563 -20.955 1.00 96.00 197 ARG A CA 1
ATOM 1487 C C . ARG A 1 197 ? 6.606 -13.030 -22.117 1.00 96.00 197 ARG A C 1
ATOM 1489 O O . ARG A 1 197 ? 7.084 -13.113 -23.241 1.00 96.00 197 ARG A O 1
ATOM 1496 N N . LEU A 1 198 ? 5.324 -13.324 -21.881 1.00 95.62 198 LEU A N 1
ATOM 1497 C CA . LEU A 1 198 ? 4.383 -13.656 -22.962 1.00 95.62 198 LEU A CA 1
ATOM 1498 C C . LEU A 1 198 ? 4.087 -12.450 -23.863 1.00 95.62 198 LEU A C 1
ATOM 1500 O O . LEU A 1 198 ? 3.840 -12.632 -25.053 1.00 95.62 198 LEU A O 1
ATOM 1504 N N . MET A 1 199 ? 4.106 -11.236 -23.305 1.00 96.56 199 MET A N 1
ATOM 1505 C CA . MET A 1 199 ? 3.911 -9.996 -24.063 1.00 96.56 199 MET A CA 1
ATOM 1506 C C . MET A 1 199 ? 5.164 -9.545 -24.815 1.00 96.56 199 MET A C 1
ATOM 1508 O O . MET A 1 199 ? 5.036 -8.773 -25.758 1.00 96.56 199 MET A O 1
ATOM 1512 N N . CYS A 1 200 ? 6.356 -10.009 -24.437 1.00 97.25 200 CYS A N 1
ATOM 1513 C CA . CYS A 1 200 ? 7.602 -9.708 -25.139 1.00 97.25 200 CYS A CA 1
ATOM 1514 C C . CYS A 1 200 ? 8.360 -10.993 -25.467 1.00 97.25 200 CYS A C 1
ATOM 1516 O O . CYS A 1 200 ? 9.188 -11.453 -24.680 1.00 97.25 200 CYS A O 1
ATOM 1518 N N . PRO A 1 201 ? 8.116 -11.583 -26.646 1.00 91.75 201 PRO A N 1
ATOM 1519 C CA . PRO A 1 201 ? 8.749 -12.843 -27.024 1.00 91.75 201 PRO A CA 1
ATOM 1520 C C . PRO A 1 201 ? 10.259 -12.714 -27.291 1.00 91.75 201 PRO A C 1
ATOM 1522 O O . PRO A 1 201 ? 10.953 -13.726 -27.370 1.00 91.75 201 PRO A O 1
ATOM 1525 N N . LYS A 1 202 ? 10.775 -11.491 -27.479 1.00 94.94 202 LYS A N 1
ATOM 1526 C CA . LYS A 1 202 ? 12.177 -11.212 -27.834 1.00 94.94 202 LYS A CA 1
ATOM 1527 C C . LYS A 1 202 ? 12.729 -10.027 -27.025 1.00 94.94 202 LYS A C 1
ATOM 1529 O O . LYS A 1 202 ? 12.978 -8.971 -27.609 1.00 94.94 202 LYS A O 1
ATOM 1534 N N . PRO A 1 203 ? 12.911 -10.166 -25.700 1.00 95.31 203 PRO A N 1
ATOM 1535 C CA . PRO A 1 203 ? 13.523 -9.108 -24.905 1.00 95.31 203 PRO A CA 1
ATOM 1536 C C . PRO A 1 203 ? 14.970 -8.870 -25.344 1.00 95.31 203 PRO A C 1
ATOM 1538 O O . PRO A 1 203 ? 15.690 -9.805 -25.706 1.00 95.31 203 PRO A O 1
ATOM 1541 N N . LYS A 1 204 ? 15.410 -7.612 -25.283 1.00 95.44 204 LYS A N 1
ATOM 1542 C CA . LYS A 1 204 ? 16.809 -7.226 -25.485 1.00 95.44 204 LYS A CA 1
ATOM 1543 C C . LYS A 1 204 ? 17.386 -6.898 -24.112 1.00 95.44 204 LYS A C 1
ATOM 1545 O O . LYS A 1 204 ? 16.836 -6.071 -23.398 1.00 95.44 204 LYS A O 1
ATOM 1550 N N . LEU A 1 205 ? 18.464 -7.577 -23.730 1.00 95.81 205 LEU A N 1
ATOM 1551 C CA . LEU A 1 205 ? 19.101 -7.441 -22.418 1.00 95.81 205 LEU A CA 1
ATOM 1552 C C . LEU A 1 205 ? 20.594 -7.129 -22.592 1.00 95.81 205 LEU A C 1
ATOM 1554 O O . LEU A 1 205 ? 21.182 -7.517 -23.610 1.00 95.81 205 LEU A O 1
ATOM 1558 N N . PRO A 1 206 ? 21.225 -6.431 -21.632 1.00 95.62 206 PRO A N 1
ATOM 1559 C CA . PRO A 1 206 ? 22.657 -6.178 -21.681 1.00 95.62 206 PRO A CA 1
ATOM 1560 C C . PRO A 1 206 ? 23.442 -7.493 -21.549 1.00 95.62 206 PRO A C 1
ATOM 1562 O O . PRO A 1 206 ? 23.006 -8.435 -20.895 1.00 95.62 206 PRO A O 1
ATOM 1565 N N . LYS A 1 207 ? 24.633 -7.553 -22.158 1.00 93.88 207 LYS A N 1
ATOM 1566 C CA . LYS A 1 207 ? 25.505 -8.749 -22.132 1.00 93.88 207 LYS A CA 1
ATOM 1567 C C . LYS A 1 207 ? 26.121 -9.043 -20.759 1.00 93.88 207 LYS A C 1
ATOM 1569 O O . LYS A 1 207 ? 26.657 -10.125 -20.557 1.00 93.88 207 LYS A O 1
ATOM 1574 N N . SER A 1 208 ? 26.124 -8.057 -19.870 1.00 93.94 208 SER A N 1
ATOM 1575 C CA . SER A 1 208 ? 26.617 -8.151 -18.498 1.00 93.94 208 SER A CA 1
ATOM 1576 C C . SER A 1 208 ? 25.791 -7.218 -17.612 1.00 93.94 208 SER A C 1
ATOM 1578 O O . SER A 1 208 ? 25.247 -6.238 -18.143 1.00 93.94 208 SER A O 1
ATOM 1580 N N . PRO A 1 209 ? 25.752 -7.443 -16.289 1.00 95.62 209 PRO A N 1
ATOM 1581 C CA . PRO A 1 209 ? 25.142 -6.508 -15.353 1.00 95.62 209 PRO A CA 1
ATOM 1582 C C . PRO A 1 209 ? 25.662 -5.076 -15.541 1.00 95.62 209 PRO A C 1
ATOM 1584 O O . PRO A 1 209 ? 26.835 -4.840 -15.868 1.00 95.62 209 PRO A O 1
ATOM 1587 N N . VAL A 1 210 ? 24.759 -4.107 -15.391 1.00 97.12 210 VAL A N 1
ATOM 1588 C CA . VAL A 1 210 ? 25.041 -2.682 -15.583 1.00 97.12 210 VAL A CA 1
ATOM 1589 C C . VAL A 1 210 ? 25.003 -2.001 -14.231 1.00 97.12 210 VAL A C 1
ATOM 1591 O O . VAL A 1 210 ? 23.967 -1.925 -13.590 1.00 97.12 210 VAL A O 1
ATOM 1594 N N . TYR A 1 211 ? 26.138 -1.478 -13.803 1.00 97.62 211 TYR A N 1
ATOM 1595 C CA . TYR A 1 211 ? 26.245 -0.748 -12.554 1.00 97.62 211 TYR A CA 1
ATOM 1596 C C . TYR A 1 211 ? 27.334 0.316 -12.679 1.00 97.62 211 TYR A C 1
ATOM 1598 O O . TYR A 1 211 ? 28.176 0.242 -13.581 1.00 97.62 211 TYR A O 1
ATOM 1606 N N . GLY A 1 212 ? 27.342 1.293 -11.778 1.00 96.69 212 GLY A N 1
ATOM 1607 C CA . GLY A 1 212 ? 28.432 2.257 -11.677 1.00 96.69 212 GLY A CA 1
ATOM 1608 C C . GLY A 1 212 ? 27.965 3.639 -11.250 1.00 96.69 212 GLY A C 1
ATOM 1609 O O . GLY A 1 212 ? 27.347 3.770 -10.199 1.00 96.69 212 GLY A O 1
ATOM 1610 N N . TYR A 1 213 ? 28.295 4.671 -12.024 1.00 96.38 213 TYR A N 1
ATOM 1611 C CA . TYR A 1 213 ? 28.106 6.072 -11.642 1.00 96.38 213 TYR A CA 1
ATOM 1612 C C . TYR A 1 213 ? 27.341 6.883 -12.683 1.00 96.38 213 TYR A C 1
ATOM 1614 O O . TYR A 1 213 ? 27.536 6.691 -13.880 1.00 96.38 213 TYR A O 1
ATOM 1622 N N . ASN A 1 214 ? 26.512 7.811 -12.212 1.00 96.31 214 ASN A N 1
ATOM 1623 C CA . ASN A 1 214 ? 25.873 8.864 -12.999 1.00 96.31 214 ASN A CA 1
ATOM 1624 C C . ASN A 1 214 ? 26.009 10.184 -12.222 1.00 96.31 214 ASN A C 1
ATOM 1626 O O . ASN A 1 214 ? 25.740 10.209 -11.024 1.00 96.31 214 ASN A O 1
ATOM 1630 N N . ASP A 1 215 ? 26.427 11.282 -12.849 1.00 92.88 215 ASP A N 1
ATOM 1631 C CA . ASP A 1 215 ? 26.734 12.531 -12.133 1.00 92.88 215 ASP A CA 1
ATOM 1632 C C . ASP A 1 215 ? 25.531 13.467 -11.896 1.00 92.88 215 ASP A C 1
ATOM 1634 O O . ASP A 1 215 ? 25.688 14.484 -11.215 1.00 92.88 215 ASP A O 1
ATOM 1638 N N . TRP A 1 216 ? 24.321 13.151 -12.376 1.00 92.06 216 TRP A N 1
ATOM 1639 C CA . TRP A 1 216 ? 23.184 14.084 -12.360 1.00 92.06 216 TRP A CA 1
ATOM 1640 C C . TRP A 1 216 ? 22.789 14.562 -10.958 1.00 92.06 216 TRP A C 1
ATOM 1642 O O . TRP A 1 216 ? 22.752 15.768 -10.704 1.00 92.06 216 TRP A O 1
ATOM 1652 N N . TYR A 1 217 ? 22.573 13.643 -10.011 1.00 87.56 217 TYR A N 1
ATOM 1653 C CA . TYR A 1 217 ? 22.077 13.968 -8.665 1.00 87.56 217 TYR A CA 1
ATOM 1654 C C . TYR A 1 217 ? 23.128 14.554 -7.723 1.00 87.56 217 TYR A C 1
ATOM 1656 O O . TYR A 1 217 ? 22.822 14.844 -6.559 1.00 87.56 217 TYR A O 1
ATOM 1664 N N . CYS A 1 218 ? 24.334 14.798 -8.232 1.00 83.00 218 CYS A N 1
ATOM 1665 C CA . CYS A 1 218 ? 25.390 15.514 -7.537 1.00 83.00 218 CYS A CA 1
ATOM 1666 C C . CYS A 1 218 ? 25.910 16.753 -8.289 1.00 83.00 218 CYS A C 1
ATOM 1668 O O . CYS A 1 218 ? 26.281 17.728 -7.632 1.00 83.00 218 CYS A O 1
ATOM 1670 N N . ALA A 1 219 ? 25.900 16.762 -9.627 1.00 85.00 219 ALA A N 1
ATOM 1671 C CA . ALA A 1 219 ? 26.427 17.849 -10.456 1.00 85.00 219 ALA A CA 1
ATOM 1672 C C . ALA A 1 219 ? 25.340 18.774 -11.038 1.00 85.00 219 ALA A C 1
ATOM 1674 O O . ALA A 1 219 ? 25.589 19.975 -11.161 1.00 85.00 219 ALA A O 1
ATOM 1675 N N . TYR A 1 220 ? 24.146 18.254 -11.364 1.00 83.25 220 TYR A N 1
ATOM 1676 C CA . TYR A 1 220 ? 22.996 18.996 -11.914 1.00 83.25 220 TYR A CA 1
ATOM 1677 C C . TYR A 1 220 ? 23.365 19.998 -13.030 1.00 83.25 220 TYR A C 1
ATOM 1679 O O . TYR A 1 220 ? 23.160 21.208 -12.884 1.00 83.25 220 TYR A O 1
ATOM 1687 N N . GLY A 1 221 ? 23.968 19.520 -14.123 1.00 82.00 221 GLY A N 1
ATOM 1688 C CA . GLY A 1 221 ? 24.314 20.365 -15.276 1.00 82.00 221 GLY A CA 1
ATOM 1689 C C . GLY A 1 221 ? 25.592 21.195 -15.140 1.00 82.00 221 GLY A C 1
ATOM 1690 O O . GLY A 1 221 ? 25.932 21.946 -16.051 1.00 82.00 221 GLY A O 1
ATOM 1691 N N . LYS A 1 222 ? 26.316 21.090 -14.017 1.00 82.56 222 LYS A N 1
ATOM 1692 C CA . LYS A 1 222 ? 27.576 21.817 -13.761 1.00 82.56 222 LYS A CA 1
ATOM 1693 C C . LYS A 1 222 ? 28.808 20.915 -13.865 1.00 82.56 222 LYS A C 1
ATOM 1695 O O . LYS A 1 222 ? 29.755 21.062 -13.087 1.00 82.56 222 LYS A O 1
ATOM 1700 N N . ASN A 1 223 ? 28.783 19.947 -14.775 1.00 83.06 223 ASN A N 1
ATOM 1701 C CA . ASN A 1 223 ? 29.876 19.001 -14.943 1.00 83.06 223 ASN A CA 1
ATOM 1702 C C . ASN A 1 223 ? 31.029 19.587 -15.778 1.00 83.06 223 ASN A C 1
ATOM 1704 O O . ASN A 1 223 ? 30.846 20.345 -16.726 1.00 83.06 223 ASN A O 1
ATOM 1708 N N . THR A 1 224 ? 32.254 19.248 -15.379 1.00 90.31 224 THR A N 1
ATOM 1709 C CA . THR A 1 224 ? 33.490 19.525 -16.125 1.00 90.31 224 THR A CA 1
ATOM 1710 C C . THR A 1 224 ? 34.261 18.222 -16.242 1.00 90.31 224 THR A C 1
ATOM 1712 O O . THR A 1 224 ? 34.199 17.400 -15.322 1.00 90.31 224 THR A O 1
ATOM 1715 N N . ALA A 1 225 ? 35.026 18.034 -17.319 1.00 92.81 225 ALA A N 1
ATOM 1716 C CA . ALA A 1 225 ? 35.804 16.812 -17.521 1.00 92.81 225 ALA A CA 1
ATOM 1717 C C . ALA A 1 225 ? 36.717 16.523 -16.319 1.00 92.81 225 ALA A C 1
ATOM 1719 O O . ALA A 1 225 ? 36.764 15.405 -15.817 1.00 92.81 225 ALA A O 1
ATOM 1720 N N . THR A 1 226 ? 37.373 17.557 -15.784 1.00 91.56 226 THR A N 1
ATOM 1721 C CA . THR A 1 226 ? 38.262 17.447 -14.620 1.00 91.56 226 THR A CA 1
ATOM 1722 C C . THR A 1 226 ? 37.548 16.965 -13.359 1.00 91.56 226 THR A C 1
ATOM 1724 O O . THR A 1 226 ? 38.095 16.139 -12.631 1.00 91.56 226 THR A O 1
ATOM 1727 N N . ASN A 1 227 ? 36.360 17.496 -13.053 1.00 89.62 227 ASN A N 1
ATOM 1728 C CA . ASN A 1 227 ? 35.624 17.072 -11.860 1.00 89.62 227 ASN A CA 1
ATOM 1729 C C . ASN A 1 227 ? 35.040 15.673 -12.049 1.00 89.62 227 ASN A C 1
ATOM 1731 O O . ASN A 1 227 ? 35.201 14.841 -11.160 1.00 89.62 227 ASN A O 1
ATOM 1735 N N . PHE A 1 228 ? 34.468 15.404 -13.225 1.00 93.50 228 PHE A N 1
ATOM 1736 C CA . PHE A 1 228 ? 33.908 14.101 -13.555 1.00 93.50 228 PHE A CA 1
ATOM 1737 C C . PHE A 1 228 ? 34.965 12.997 -13.469 1.00 93.50 228 PHE A C 1
ATOM 1739 O O . PHE A 1 228 ? 34.732 11.984 -12.824 1.00 93.50 228 PHE A O 1
ATOM 1746 N N . LEU A 1 229 ? 36.153 13.198 -14.055 1.00 94.25 229 LEU A N 1
ATOM 1747 C CA . LEU A 1 229 ? 37.231 12.202 -14.027 1.00 94.25 229 LEU A CA 1
ATOM 1748 C C . LEU A 1 229 ? 37.688 11.872 -12.600 1.00 94.25 229 LEU A C 1
ATOM 1750 O O . LEU A 1 229 ? 37.944 10.710 -12.302 1.00 94.25 229 LEU A O 1
ATOM 1754 N N . LYS A 1 230 ? 37.740 12.866 -11.705 1.00 91.81 230 LYS A N 1
ATOM 1755 C CA . LYS A 1 230 ? 38.093 12.655 -10.290 1.00 91.81 230 LYS A CA 1
ATOM 1756 C C . LYS A 1 230 ? 37.030 11.858 -9.537 1.00 91.81 230 LYS A C 1
ATOM 1758 O O . LYS A 1 230 ? 37.368 11.008 -8.717 1.00 91.81 230 LYS A O 1
ATOM 1763 N N . ASP A 1 231 ? 35.757 12.142 -9.789 1.00 91.38 231 ASP A N 1
ATOM 1764 C CA . ASP A 1 231 ? 34.656 11.408 -9.161 1.00 91.38 231 ASP A CA 1
ATOM 1765 C C . ASP A 1 231 ? 34.559 9.981 -9.739 1.00 91.38 231 ASP A C 1
ATOM 1767 O O . ASP A 1 231 ? 34.416 9.012 -8.990 1.00 91.38 231 ASP A O 1
ATOM 1771 N N . ALA A 1 232 ? 34.771 9.824 -11.049 1.00 93.12 232 ALA A N 1
ATOM 1772 C CA . ALA A 1 232 ? 34.842 8.532 -11.726 1.00 93.12 232 ALA A CA 1
ATOM 1773 C C . ALA A 1 232 ? 36.004 7.668 -11.212 1.00 93.12 232 ALA A C 1
ATOM 1775 O O . ALA A 1 232 ? 35.792 6.494 -10.927 1.00 93.12 232 ALA A O 1
ATOM 1776 N N . GLU A 1 233 ? 37.207 8.222 -11.030 1.00 93.62 233 GLU A N 1
ATOM 1777 C CA . GLU A 1 233 ? 38.359 7.501 -10.465 1.00 93.62 233 GLU A CA 1
ATOM 1778 C C . GLU A 1 233 ? 38.028 6.890 -9.094 1.00 93.62 233 GLU A C 1
ATOM 1780 O O . GLU A 1 233 ? 38.319 5.717 -8.837 1.00 93.62 233 GLU A O 1
ATOM 1785 N N . TYR A 1 234 ? 37.348 7.651 -8.232 1.00 90.50 234 TYR A N 1
ATOM 1786 C CA . TYR A 1 234 ? 36.909 7.174 -6.922 1.00 90.50 234 TYR A CA 1
ATOM 1787 C C . TYR A 1 234 ? 35.924 5.998 -7.027 1.00 90.50 234 TYR A C 1
ATOM 1789 O O . TYR A 1 234 ? 36.084 4.977 -6.349 1.00 90.50 234 TYR A O 1
ATOM 1797 N N . VAL A 1 235 ? 34.912 6.122 -7.888 1.00 90.50 235 VAL A N 1
ATOM 1798 C CA . VAL A 1 235 ? 33.899 5.079 -8.120 1.00 90.50 235 VAL A CA 1
ATOM 1799 C C . VAL A 1 235 ? 34.543 3.820 -8.698 1.00 90.50 235 VAL A C 1
ATOM 1801 O O . VAL A 1 235 ? 34.271 2.715 -8.228 1.00 90.50 235 VAL A O 1
ATOM 1804 N N . VAL A 1 236 ? 35.431 3.970 -9.679 1.00 94.94 236 VAL A N 1
ATOM 1805 C CA . VAL A 1 236 ? 36.147 2.854 -10.306 1.00 94.94 236 VAL A CA 1
ATOM 1806 C C . VAL A 1 236 ? 36.988 2.105 -9.275 1.00 94.94 236 VAL A C 1
ATOM 1808 O O . VAL A 1 236 ? 36.990 0.874 -9.250 1.00 94.94 236 VAL A O 1
ATOM 1811 N N . ALA A 1 237 ? 37.631 2.826 -8.353 1.00 93.88 237 ALA A N 1
ATOM 1812 C CA . ALA A 1 237 ? 38.361 2.208 -7.255 1.00 93.88 237 ALA A CA 1
ATOM 1813 C C . ALA A 1 237 ? 37.455 1.389 -6.313 1.00 93.88 237 ALA A C 1
ATOM 1815 O O . ALA A 1 237 ? 37.929 0.411 -5.732 1.00 93.88 237 ALA A O 1
ATOM 1816 N N . CYS A 1 238 ? 36.176 1.755 -6.159 1.00 94.12 238 CYS A N 1
ATOM 1817 C CA . CYS A 1 238 ? 35.191 0.977 -5.394 1.00 94.12 238 CYS A CA 1
ATOM 1818 C C . CYS A 1 238 ? 34.726 -0.283 -6.142 1.00 94.12 238 CYS A C 1
ATOM 1820 O O . CYS A 1 238 ? 34.355 -1.268 -5.515 1.00 94.12 238 CYS A O 1
ATOM 1822 N N . ALA A 1 239 ? 34.783 -0.286 -7.476 1.00 95.81 239 ALA A N 1
ATOM 1823 C CA . ALA A 1 239 ? 34.406 -1.430 -8.307 1.00 95.81 239 ALA A CA 1
ATOM 1824 C C . ALA A 1 239 ? 35.521 -2.487 -8.452 1.00 95.81 239 ALA A C 1
ATOM 1826 O O . ALA A 1 239 ? 35.347 -3.490 -9.149 1.00 95.81 239 ALA A O 1
ATOM 1827 N N . LYS A 1 240 ? 36.685 -2.292 -7.820 1.00 94.38 240 LYS A N 1
ATOM 1828 C CA . LYS A 1 240 ? 37.807 -3.234 -7.914 1.00 94.38 240 LYS A CA 1
ATOM 1829 C C . LYS A 1 240 ? 37.405 -4.616 -7.377 1.00 94.38 240 LYS A C 1
ATOM 1831 O O . LYS A 1 240 ? 37.035 -4.746 -6.216 1.00 94.38 240 LYS A O 1
ATOM 1836 N N . GLY A 1 241 ? 37.554 -5.648 -8.209 1.00 91.50 241 GLY A N 1
ATOM 1837 C CA . GLY A 1 241 ? 37.209 -7.036 -7.868 1.00 91.50 241 GLY A CA 1
ATOM 1838 C C . GLY A 1 241 ? 35.788 -7.466 -8.253 1.00 91.50 241 GLY A C 1
ATOM 1839 O O . GLY A 1 241 ? 35.410 -8.588 -7.938 1.00 91.50 241 GLY A O 1
ATOM 1840 N N . CYS A 1 242 ? 35.019 -6.604 -8.923 1.00 95.81 242 CYS A N 1
ATOM 1841 C CA . CYS A 1 242 ? 33.734 -6.959 -9.531 1.00 95.81 242 CYS A CA 1
ATOM 1842 C C . CYS A 1 242 ? 33.911 -7.785 -10.822 1.00 95.81 242 CYS A C 1
ATOM 1844 O O . CYS A 1 242 ? 34.974 -7.737 -11.445 1.00 95.81 242 CYS A O 1
ATOM 1846 N N . GLU A 1 243 ? 32.867 -8.509 -11.241 1.00 91.88 243 GLU A N 1
ATOM 1847 C CA . GLU A 1 243 ? 32.934 -9.468 -12.363 1.00 91.88 243 GLU A CA 1
ATOM 1848 C C . GLU A 1 243 ? 33.114 -8.810 -13.740 1.00 91.88 243 GLU A C 1
ATOM 1850 O O . GLU A 1 243 ? 33.747 -9.375 -14.634 1.00 91.88 243 GLU A O 1
ATOM 1855 N N . ASN A 1 244 ? 32.596 -7.592 -13.919 1.00 94.94 244 ASN A N 1
ATOM 1856 C CA . ASN A 1 244 ? 32.738 -6.814 -15.148 1.00 94.94 244 ASN A CA 1
ATOM 1857 C C . ASN A 1 244 ? 33.039 -5.340 -14.850 1.00 94.94 244 ASN A C 1
ATOM 1859 O O . ASN A 1 244 ? 32.693 -4.870 -13.782 1.00 94.94 244 ASN A O 1
ATOM 1863 N N . PRO A 1 245 ? 33.634 -4.567 -15.778 1.00 96.31 245 PRO A N 1
ATOM 1864 C CA . PRO A 1 245 ? 33.878 -3.137 -15.564 1.00 96.31 245 PRO A CA 1
ATOM 1865 C C . PRO A 1 245 ? 32.588 -2.328 -15.312 1.00 96.31 245 PRO A C 1
ATOM 1867 O O . PRO A 1 245 ? 31.589 -2.603 -15.996 1.00 96.31 245 PRO A O 1
ATOM 1870 N N . PRO A 1 246 ? 32.614 -1.310 -14.422 1.00 97.75 246 PRO A N 1
ATOM 1871 C CA . PRO A 1 246 ? 31.482 -0.411 -14.193 1.00 97.75 246 PRO A CA 1
ATOM 1872 C C . PRO A 1 246 ? 31.286 0.562 -15.363 1.00 97.75 246 PRO A C 1
ATOM 1874 O O . PRO A 1 246 ? 32.217 0.848 -16.124 1.00 97.75 246 PRO A O 1
ATOM 1877 N N . TYR A 1 247 ? 30.085 1.126 -15.468 1.00 98.19 247 TYR A N 1
ATOM 1878 C CA . TYR A 1 247 ? 29.777 2.249 -16.351 1.00 98.19 247 TYR A CA 1
ATOM 1879 C C . TYR A 1 247 ? 29.888 3.572 -15.593 1.00 98.19 247 TYR A C 1
ATOM 1881 O O . TYR A 1 247 ? 29.483 3.672 -14.438 1.00 98.19 247 TYR A O 1
ATOM 1889 N N . VAL A 1 248 ? 30.401 4.606 -16.251 1.00 97.50 248 VAL A N 1
ATOM 1890 C CA . VAL A 1 248 ? 30.409 5.973 -15.714 1.00 97.50 248 VAL A CA 1
ATOM 1891 C C . VAL A 1 248 ? 29.742 6.891 -16.727 1.00 97.50 248 VAL A C 1
ATOM 1893 O O . VAL A 1 248 ? 30.238 7.090 -17.835 1.00 97.50 248 VAL A O 1
ATOM 1896 N N . VAL A 1 249 ? 28.555 7.366 -16.369 1.00 97.50 249 VAL A N 1
ATOM 1897 C CA . VAL A 1 249 ? 27.621 8.060 -17.251 1.00 97.50 249 VAL A CA 1
ATOM 1898 C C . VAL A 1 249 ? 27.696 9.550 -16.975 1.00 97.50 249 VAL A C 1
ATOM 1900 O O . VAL A 1 249 ? 27.364 10.003 -15.882 1.00 97.50 249 VAL A O 1
ATOM 1903 N N . MET A 1 250 ? 28.144 10.295 -17.977 1.00 95.25 250 MET A N 1
ATOM 1904 C CA . MET A 1 250 ? 28.101 11.748 -17.974 1.00 95.25 250 MET A CA 1
ATOM 1905 C C . MET A 1 250 ? 26.709 12.204 -18.404 1.00 95.25 250 MET A C 1
ATOM 1907 O O . MET A 1 250 ? 26.307 11.981 -19.551 1.00 95.25 250 MET A O 1
ATOM 1911 N N . ASP A 1 251 ? 25.975 12.797 -17.470 1.00 94.12 251 ASP A N 1
ATOM 1912 C CA . ASP A 1 251 ? 24.609 13.259 -17.671 1.00 94.12 251 ASP A CA 1
ATOM 1913 C C . ASP A 1 251 ? 24.564 14.678 -18.281 1.00 94.12 251 ASP A C 1
ATOM 1915 O O . ASP A 1 251 ? 25.598 15.233 -18.679 1.00 94.12 251 ASP A O 1
ATOM 1919 N N . ASP A 1 252 ? 23.365 15.249 -18.425 1.00 91.56 252 ASP A N 1
ATOM 1920 C CA . ASP A 1 252 ? 23.141 16.545 -19.077 1.00 91.56 252 ASP A CA 1
ATOM 1921 C C . ASP A 1 252 ? 24.075 17.645 -18.531 1.00 91.56 252 ASP A C 1
ATOM 1923 O O . ASP A 1 252 ? 24.256 17.789 -17.321 1.00 91.56 252 ASP A O 1
ATOM 1927 N N . GLY A 1 253 ? 24.684 18.421 -19.436 1.00 88.25 253 GLY A N 1
ATOM 1928 C CA . GLY A 1 253 ? 25.593 19.534 -19.117 1.00 88.25 253 GLY A CA 1
ATOM 1929 C C . GLY A 1 253 ? 26.835 19.617 -20.013 1.00 88.25 253 GLY A C 1
ATOM 1930 O O . GLY A 1 253 ? 27.394 20.703 -20.192 1.00 88.25 253 GLY A O 1
ATOM 1931 N N . TRP A 1 254 ? 27.215 18.507 -20.650 1.00 90.56 254 TRP A N 1
ATOM 1932 C CA . TRP A 1 254 ? 28.452 18.360 -21.431 1.00 90.56 254 TRP A CA 1
ATOM 1933 C C . TRP A 1 254 ? 28.425 19.020 -22.817 1.00 90.56 254 TRP A C 1
ATOM 1935 O O . TRP A 1 254 ? 29.472 19.352 -23.379 1.00 90.56 254 TRP A O 1
ATOM 1945 N N . GLN A 1 255 ? 27.238 19.161 -23.400 1.00 89.69 255 GLN A N 1
ATOM 1946 C CA . GLN A 1 255 ? 27.020 19.597 -24.779 1.00 89.69 255 GLN A CA 1
ATOM 1947 C C . GLN A 1 255 ? 27.367 21.073 -25.036 1.00 89.69 255 GLN A C 1
ATOM 1949 O O . GLN A 1 255 ? 27.470 21.892 -24.123 1.00 89.69 255 GLN A O 1
ATOM 1954 N N . LYS A 1 256 ? 27.495 21.449 -26.318 1.00 87.44 256 LYS A N 1
ATOM 1955 C CA . LYS A 1 256 ? 27.762 22.838 -26.745 1.00 87.44 256 LYS A CA 1
ATOM 1956 C C . LYS A 1 256 ? 26.733 23.841 -26.231 1.00 87.44 256 LYS A C 1
ATOM 1958 O O . LYS A 1 256 ? 27.110 24.904 -25.742 1.00 87.44 256 LYS A O 1
ATOM 1963 N N . ASN A 1 257 ? 25.452 23.500 -26.351 1.00 85.69 257 ASN A N 1
ATOM 1964 C CA . ASN A 1 257 ? 24.340 24.388 -26.023 1.00 85.69 257 ASN A CA 1
ATOM 1965 C C . ASN A 1 257 ? 23.679 23.985 -24.696 1.00 85.69 257 ASN A C 1
ATOM 1967 O O . ASN A 1 257 ? 22.485 23.677 -24.646 1.00 85.69 257 ASN A O 1
ATOM 1971 N N . SER A 1 258 ? 24.470 23.999 -23.622 1.00 76.56 258 SER A N 1
ATOM 1972 C CA . SER A 1 258 ? 23.983 23.866 -22.244 1.00 76.56 258 SER A CA 1
ATOM 1973 C C . SER A 1 258 ? 23.397 25.195 -21.749 1.00 76.56 258 SER A C 1
ATOM 1975 O O . SER A 1 258 ? 24.061 26.231 -21.862 1.00 76.56 258 SER A O 1
ATOM 1977 N N . PRO A 1 259 ? 22.162 25.220 -21.218 1.00 68.25 259 PRO A N 1
ATOM 1978 C CA . PRO A 1 259 ? 21.565 26.448 -20.711 1.00 68.25 259 PRO A CA 1
ATOM 1979 C C . PRO A 1 259 ? 22.258 26.929 -19.421 1.00 68.25 259 PRO A C 1
ATOM 1981 O O . PRO A 1 259 ? 22.713 26.120 -18.616 1.00 68.25 259 PRO A O 1
ATOM 1984 N N . PRO A 1 260 ? 22.304 28.251 -19.171 1.00 56.97 260 PRO A N 1
ATOM 1985 C CA . PRO A 1 260 ? 22.915 28.817 -17.964 1.00 56.97 260 PRO A CA 1
ATOM 1986 C C . PRO A 1 260 ? 22.087 28.586 -16.683 1.00 56.97 260 PRO A C 1
ATOM 1988 O O . PRO A 1 260 ? 22.580 28.831 -15.583 1.00 56.97 260 PRO A O 1
ATOM 1991 N N . VAL A 1 261 ? 20.829 28.136 -16.808 1.00 55.09 261 VAL A N 1
ATOM 1992 C CA . VAL A 1 261 ? 19.891 27.894 -15.699 1.00 55.09 261 VAL A CA 1
ATOM 1993 C C . VAL A 1 261 ? 19.394 26.448 -15.755 1.00 55.09 261 VAL A C 1
ATOM 1995 O O . VAL A 1 261 ? 18.871 26.020 -16.777 1.00 55.09 261 VAL A O 1
ATOM 1998 N N . VAL A 1 262 ? 19.467 25.736 -14.623 1.00 54.44 262 VAL A N 1
ATOM 1999 C CA . VAL A 1 262 ? 19.162 24.292 -14.439 1.00 54.44 262 VAL A CA 1
ATOM 2000 C C . VAL A 1 262 ? 17.693 23.904 -14.738 1.00 54.44 262 VAL A C 1
ATOM 2002 O O . VAL A 1 262 ? 17.305 22.755 -14.582 1.00 54.44 262 VAL A O 1
ATOM 2005 N N . ARG A 1 263 ? 16.828 24.848 -15.139 1.00 52.50 263 ARG A N 1
ATOM 2006 C CA . ARG A 1 263 ? 15.398 24.583 -15.408 1.00 52.50 263 ARG A CA 1
ATOM 2007 C C . ARG A 1 263 ? 15.099 24.136 -16.842 1.00 52.50 263 ARG A C 1
ATOM 2009 O O . ARG A 1 263 ? 13.975 23.729 -17.111 1.00 52.50 263 ARG A O 1
ATOM 2016 N N . GLU A 1 264 ? 16.067 24.210 -17.750 1.00 64.50 264 GLU A N 1
ATOM 2017 C CA . GLU A 1 264 ? 15.963 23.645 -19.098 1.00 64.50 264 GLU A CA 1
ATOM 2018 C C . GLU A 1 264 ? 17.136 22.684 -19.325 1.00 64.50 264 GLU A C 1
ATOM 2020 O O . GLU A 1 264 ? 18.209 22.910 -18.774 1.00 64.50 264 GLU A O 1
ATOM 2025 N N . SER A 1 265 ? 16.947 21.620 -20.112 1.00 73.12 265 SER A N 1
ATOM 2026 C CA . SER A 1 265 ? 18.040 20.697 -20.450 1.00 73.12 265 SER A CA 1
ATOM 2027 C C . SER A 1 265 ? 18.855 21.195 -21.649 1.00 73.12 265 SER A C 1
ATOM 2029 O O . SER A 1 265 ? 18.403 22.053 -22.419 1.00 73.12 265 SER A O 1
ATOM 2031 N N . GLY A 1 266 ? 20.014 20.579 -21.874 1.00 77.94 266 GLY A N 1
ATOM 2032 C CA . GLY A 1 266 ? 20.823 20.751 -23.079 1.00 77.94 266 GLY A CA 1
ATOM 2033 C C . GLY A 1 266 ? 20.097 20.538 -24.407 1.00 77.94 266 GLY A C 1
ATOM 2034 O O . GLY A 1 266 ? 19.125 19.781 -24.492 1.00 77.94 266 GLY A O 1
ATOM 2035 N N . ARG A 1 267 ? 20.612 21.176 -25.467 1.00 89.00 267 ARG A N 1
ATOM 2036 C CA . ARG A 1 267 ? 20.214 20.944 -26.868 1.00 89.00 267 ARG A CA 1
ATOM 2037 C C . ARG A 1 267 ? 21.430 20.729 -27.772 1.00 89.00 267 ARG A C 1
ATOM 2039 O O . ARG A 1 267 ? 22.544 21.101 -27.408 1.00 89.00 267 ARG A O 1
ATOM 2046 N N . GLY A 1 268 ? 21.198 20.165 -28.959 1.00 87.56 268 GLY A N 1
ATOM 2047 C CA . GLY A 1 268 ? 22.237 19.961 -29.974 1.00 87.56 268 GLY A CA 1
ATOM 2048 C C . GLY A 1 268 ? 22.811 21.272 -30.551 1.00 87.56 268 GLY A C 1
ATOM 2049 O O . GLY A 1 268 ? 22.407 22.357 -30.124 1.00 87.56 268 GLY A O 1
ATOM 2050 N N . PRO A 1 269 ? 23.731 21.210 -31.534 1.00 92.00 269 PRO A N 1
ATOM 2051 C CA . PRO A 1 269 ? 24.195 19.994 -32.198 1.00 92.00 269 PRO A CA 1
ATOM 2052 C C . PRO A 1 269 ? 25.057 19.128 -31.271 1.00 92.00 269 PRO A C 1
ATOM 2054 O O . PRO A 1 269 ? 25.758 19.635 -30.397 1.00 92.00 269 PRO A O 1
ATOM 2057 N N . TRP A 1 270 ? 24.983 17.814 -31.469 1.00 93.62 270 TRP A N 1
ATOM 2058 C CA . TRP A 1 270 ? 25.629 16.804 -30.626 1.00 93.62 270 TRP A CA 1
ATOM 2059 C C . TRP A 1 270 ? 26.933 16.298 -31.261 1.00 93.62 270 TRP A C 1
ATOM 2061 O O . TRP A 1 270 ? 27.170 15.102 -31.426 1.00 93.62 270 TRP A O 1
ATOM 2071 N N . ASP A 1 271 ? 27.764 17.242 -31.696 1.00 93.12 271 ASP A N 1
ATOM 2072 C CA . ASP A 1 271 ? 28.959 17.016 -32.515 1.00 93.12 271 ASP A CA 1
ATOM 2073 C C . ASP A 1 271 ? 30.272 17.397 -31.808 1.00 93.12 271 ASP A C 1
ATOM 2075 O O . ASP A 1 271 ? 31.340 17.073 -32.316 1.00 93.12 271 ASP A O 1
ATOM 2079 N N . ALA A 1 272 ? 30.220 18.061 -30.646 1.00 91.62 272 ALA A N 1
ATOM 2080 C CA . ALA A 1 272 ? 31.354 18.198 -29.727 1.00 91.62 272 ALA A CA 1
ATOM 2081 C C . ALA A 1 272 ? 30.896 18.599 -28.312 1.00 91.62 272 ALA A C 1
ATOM 2083 O O . ALA A 1 272 ? 29.725 18.912 -28.085 1.00 91.62 272 ALA A O 1
ATOM 2084 N N . ALA A 1 273 ? 31.846 18.642 -27.379 1.00 90.56 273 ALA A N 1
ATOM 2085 C CA . ALA A 1 273 ? 31.652 19.186 -26.040 1.00 90.56 273 ALA A CA 1
ATOM 2086 C C . ALA A 1 273 ? 31.462 20.714 -26.042 1.00 90.56 273 ALA A C 1
ATOM 2088 O O . ALA A 1 273 ? 31.946 21.418 -26.934 1.00 90.56 273 ALA A O 1
ATOM 2089 N N . GLY A 1 274 ? 30.814 21.241 -25.004 1.00 85.44 274 GLY A N 1
ATOM 2090 C CA . GLY A 1 274 ? 30.794 22.670 -24.715 1.00 85.44 274 GLY A CA 1
ATOM 2091 C C . GLY A 1 274 ? 32.119 23.177 -24.150 1.00 85.44 274 GLY A C 1
ATOM 2092 O O . GLY A 1 274 ? 32.872 22.440 -23.515 1.00 85.44 274 GLY A O 1
ATOM 2093 N N . HIS A 1 275 ? 32.388 24.472 -24.339 1.00 80.00 275 HIS A N 1
ATOM 2094 C CA . HIS A 1 275 ? 33.621 25.118 -23.865 1.00 80.00 275 HIS A CA 1
ATOM 2095 C C . HIS A 1 275 ? 33.864 24.923 -22.358 1.00 80.00 275 HIS A C 1
ATOM 2097 O O . HIS A 1 275 ? 35.004 24.745 -21.940 1.00 80.00 275 HIS A O 1
ATOM 2103 N N . ASN A 1 276 ? 32.795 24.898 -21.556 1.00 79.44 276 ASN A N 1
ATOM 2104 C CA . ASN A 1 276 ? 32.866 24.701 -20.107 1.00 79.44 276 ASN A CA 1
ATOM 2105 C C . ASN A 1 276 ? 33.211 23.264 -19.690 1.00 79.44 276 ASN A C 1
ATOM 2107 O O . ASN A 1 276 ? 33.713 23.068 -18.585 1.00 79.44 276 ASN A O 1
ATOM 2111 N N . PHE A 1 277 ? 32.972 22.265 -20.547 1.00 88.75 277 PHE A N 1
ATOM 2112 C CA . PHE A 1 277 ? 33.321 20.879 -20.235 1.00 88.75 277 PHE A CA 1
ATOM 2113 C C . PHE A 1 277 ? 34.842 20.667 -20.272 1.00 88.75 277 PHE A C 1
ATOM 2115 O O . PHE A 1 277 ? 35.396 19.994 -19.402 1.00 88.75 277 PHE A O 1
ATOM 2122 N N . GLY A 1 278 ? 35.521 21.312 -21.229 1.00 86.12 278 GLY A N 1
ATOM 2123 C CA . GLY A 1 278 ? 36.978 21.474 -21.234 1.00 86.12 278 GLY A CA 1
ATOM 2124 C C . GLY A 1 278 ? 37.798 20.279 -21.736 1.00 86.12 278 GLY A C 1
ATOM 2125 O O . GLY A 1 278 ? 39.003 20.262 -21.503 1.00 86.12 278 GLY A O 1
ATOM 2126 N N . MET A 1 279 ? 37.185 19.292 -22.404 1.00 93.25 279 MET A N 1
ATOM 2127 C CA . MET A 1 279 ? 37.880 18.135 -22.994 1.00 93.25 279 MET A CA 1
ATOM 2128 C C . MET A 1 279 ? 37.168 17.627 -24.254 1.00 93.25 279 MET A C 1
ATOM 2130 O O . MET A 1 279 ? 35.940 17.679 -24.341 1.00 93.25 279 MET A O 1
ATOM 2134 N N . ASP A 1 280 ? 37.939 17.123 -25.219 1.00 93.81 280 ASP A N 1
ATOM 2135 C CA . ASP A 1 280 ? 37.416 16.456 -26.415 1.00 93.81 280 ASP A CA 1
ATOM 2136 C C . ASP A 1 280 ? 36.785 15.089 -26.078 1.00 93.81 280 ASP A C 1
ATOM 2138 O O . ASP A 1 280 ? 37.266 14.368 -25.203 1.00 93.81 280 ASP A O 1
ATOM 2142 N N . MET A 1 281 ? 35.708 14.701 -26.768 1.00 96.06 281 MET A N 1
ATOM 2143 C CA . MET A 1 281 ? 34.913 13.512 -26.410 1.00 96.06 281 MET A CA 1
ATOM 2144 C C . MET A 1 281 ? 35.662 12.178 -26.612 1.00 96.06 281 MET A C 1
ATOM 2146 O O . MET A 1 281 ? 35.650 11.349 -25.696 1.00 96.06 281 MET A O 1
ATOM 2150 N N . PRO A 1 282 ? 36.363 11.946 -27.741 1.00 97.75 282 PRO A N 1
ATOM 2151 C CA . PRO A 1 282 ? 37.292 10.826 -27.884 1.00 97.75 282 PRO A CA 1
ATOM 2152 C C . PRO A 1 282 ? 38.374 10.757 -26.804 1.00 97.75 282 PRO A C 1
ATOM 2154 O O . PRO A 1 282 ? 38.712 9.672 -26.328 1.00 97.75 282 PRO A O 1
ATOM 2157 N N . GLU A 1 283 ? 38.956 11.899 -26.434 1.00 97.25 283 GLU A N 1
ATOM 2158 C CA . GLU A 1 283 ? 39.962 11.966 -25.369 1.00 97.25 283 GLU A CA 1
ATOM 2159 C C . GLU A 1 283 ? 39.366 11.587 -24.014 1.00 97.25 283 GLU A C 1
ATOM 2161 O O . GLU A 1 283 ? 39.917 10.732 -23.319 1.00 97.25 283 GLU A O 1
ATOM 2166 N N . PHE A 1 284 ? 38.195 12.132 -23.693 1.00 97.06 284 PHE A N 1
ATOM 2167 C CA . PHE A 1 284 ? 37.441 11.803 -22.492 1.00 97.06 284 PHE A CA 1
ATOM 2168 C C . PHE A 1 284 ? 37.126 10.303 -22.406 1.00 97.06 284 PHE A C 1
ATOM 2170 O O . PHE A 1 284 ? 37.401 9.669 -21.387 1.00 97.06 284 PHE A O 1
ATOM 2177 N N . CYS A 1 285 ? 36.644 9.693 -23.493 1.00 98.06 285 CYS A N 1
ATOM 2178 C CA . CYS A 1 285 ? 36.373 8.254 -23.535 1.00 98.06 285 CYS A CA 1
ATOM 2179 C C . CYS A 1 285 ? 37.637 7.414 -23.294 1.00 98.06 285 CYS A C 1
ATOM 2181 O O . CYS A 1 285 ? 37.583 6.426 -22.559 1.00 98.06 285 CYS A O 1
ATOM 2183 N N . ARG A 1 286 ? 38.786 7.809 -23.867 1.00 98.31 286 ARG A N 1
ATOM 2184 C CA . ARG A 1 286 ? 40.076 7.141 -23.614 1.00 98.31 286 ARG A CA 1
ATOM 2185 C C . ARG A 1 286 ? 40.521 7.286 -22.161 1.00 98.31 286 ARG A C 1
ATOM 2187 O O . ARG A 1 286 ? 41.003 6.309 -21.594 1.00 98.31 286 ARG A O 1
ATOM 2194 N N . ALA A 1 287 ? 40.341 8.460 -21.556 1.00 97.88 287 ALA A N 1
ATOM 2195 C CA . ALA A 1 287 ? 40.677 8.695 -20.153 1.00 97.88 287 ALA A CA 1
ATOM 2196 C C . ALA A 1 287 ? 39.846 7.801 -19.217 1.00 97.88 287 ALA A C 1
ATOM 2198 O O . ALA A 1 287 ? 40.399 7.146 -18.338 1.00 97.88 287 ALA A O 1
ATOM 2199 N N . ILE A 1 288 ? 38.537 7.687 -19.458 1.00 98.12 288 ILE A N 1
ATOM 2200 C CA . ILE A 1 288 ? 37.655 6.785 -18.703 1.00 98.12 288 ILE A CA 1
ATOM 2201 C C . ILE A 1 288 ? 38.039 5.312 -18.897 1.00 98.12 288 ILE A C 1
ATOM 2203 O O . ILE A 1 288 ? 38.115 4.556 -17.926 1.00 98.12 288 ILE A O 1
ATOM 2207 N N . ALA A 1 289 ? 38.325 4.902 -20.135 1.00 97.31 289 ALA A N 1
ATOM 2208 C CA . ALA A 1 289 ? 38.771 3.542 -20.421 1.00 97.31 289 ALA A CA 1
ATOM 2209 C C . ALA A 1 289 ? 40.097 3.213 -19.713 1.00 97.31 289 ALA A C 1
ATOM 2211 O O . ALA A 1 289 ? 40.256 2.105 -19.204 1.00 97.31 289 ALA A O 1
ATOM 2212 N N . ALA A 1 290 ? 41.019 4.178 -19.617 1.00 97.50 290 ALA A N 1
ATOM 2213 C CA . ALA A 1 290 ? 42.288 4.026 -18.906 1.00 97.50 290 ALA A CA 1
ATOM 2214 C C . ALA A 1 290 ? 42.117 3.859 -17.385 1.00 97.50 290 ALA A C 1
ATOM 2216 O O . ALA A 1 290 ? 42.947 3.204 -16.757 1.00 97.50 290 ALA A O 1
ATOM 2217 N N . LEU A 1 291 ? 41.033 4.385 -16.797 1.00 97.06 291 LEU A N 1
ATOM 2218 C CA . LEU A 1 291 ? 40.675 4.104 -15.401 1.00 97.06 291 LEU A CA 1
ATOM 2219 C C . LEU A 1 291 ? 40.172 2.663 -15.212 1.00 97.06 291 LEU A C 1
ATOM 2221 O O . LEU A 1 291 ? 40.256 2.131 -14.109 1.00 97.06 291 LEU A O 1
ATOM 2225 N N . GLY A 1 292 ? 39.680 2.014 -16.272 1.00 96.56 292 GLY A N 1
ATOM 2226 C CA . GLY A 1 292 ? 39.080 0.678 -16.221 1.00 96.56 292 GLY A CA 1
ATOM 2227 C C . GLY A 1 292 ? 37.548 0.680 -16.169 1.00 96.56 292 GLY A C 1
ATOM 2228 O O . GLY A 1 292 ? 36.963 -0.297 -15.707 1.00 96.56 292 GLY A O 1
ATOM 2229 N N . ALA A 1 293 ? 36.892 1.749 -16.635 1.00 97.94 293 ALA A N 1
ATOM 2230 C CA . ALA A 1 293 ? 35.433 1.840 -16.763 1.00 97.94 293 ALA A CA 1
ATOM 2231 C C . ALA A 1 293 ? 34.962 1.937 -18.219 1.00 97.94 293 ALA A C 1
ATOM 2233 O O . ALA A 1 293 ? 35.726 2.223 -19.142 1.00 97.94 293 ALA A O 1
ATOM 2234 N N . LYS A 1 294 ? 33.659 1.724 -18.415 1.00 98.06 294 LYS A N 1
ATOM 2235 C CA . LYS A 1 294 ? 32.956 1.938 -19.681 1.00 98.06 294 LYS A CA 1
ATOM 2236 C C . LYS A 1 294 ? 32.344 3.349 -19.703 1.00 98.06 294 LYS A C 1
ATOM 2238 O O . LYS A 1 294 ? 31.507 3.645 -18.848 1.00 98.06 294 LYS A O 1
ATOM 2243 N N . PRO A 1 295 ? 32.716 4.219 -20.657 1.00 98.31 295 PRO A N 1
ATOM 2244 C CA . PRO A 1 295 ? 32.159 5.568 -20.738 1.00 98.31 295 PRO A CA 1
ATOM 2245 C C . PRO A 1 295 ? 30.697 5.542 -21.202 1.00 98.31 295 PRO A C 1
ATOM 2247 O O . PRO A 1 295 ? 30.353 4.844 -22.162 1.00 98.31 295 PRO A O 1
ATOM 2250 N N . GLY A 1 296 ? 29.848 6.322 -20.534 1.00 98.06 296 GLY A N 1
ATOM 2251 C CA . GLY A 1 296 ? 28.443 6.532 -20.876 1.00 98.06 296 GLY A CA 1
ATOM 2252 C C . GLY A 1 296 ? 28.089 8.012 -21.055 1.00 98.06 296 GLY A C 1
ATOM 2253 O O . GLY A 1 296 ? 28.769 8.882 -20.512 1.00 98.06 296 GLY A O 1
ATOM 2254 N N . LEU A 1 297 ? 27.022 8.282 -21.808 1.00 96.56 297 LEU A N 1
ATOM 2255 C CA . LEU A 1 297 ? 26.611 9.627 -22.229 1.00 96.56 297 LEU A CA 1
ATOM 2256 C C . LEU A 1 297 ? 25.094 9.821 -22.128 1.00 96.56 297 LEU A C 1
ATOM 2258 O O . LEU A 1 297 ? 24.355 8.932 -22.541 1.00 96.56 297 LEU A O 1
ATOM 2262 N N . TRP A 1 298 ? 24.627 10.989 -21.687 1.00 97.12 298 TRP A N 1
ATOM 2263 C CA . TRP A 1 298 ? 23.229 11.421 -21.829 1.00 97.12 298 TRP A CA 1
ATOM 2264 C C . TRP A 1 298 ? 22.964 12.175 -23.141 1.00 97.12 298 TRP A C 1
ATOM 2266 O O . TRP A 1 298 ? 23.791 12.972 -23.592 1.00 97.12 298 TRP A O 1
ATOM 2276 N N . TYR A 1 299 ? 21.796 11.937 -23.747 1.00 96.38 299 TYR A N 1
ATOM 2277 C CA . TYR A 1 299 ? 21.409 12.438 -25.065 1.00 96.38 299 TYR A CA 1
ATOM 2278 C C . TYR A 1 299 ? 19.899 12.729 -25.168 1.00 96.38 299 TYR A C 1
ATOM 2280 O O . TYR A 1 299 ? 19.075 11.849 -24.925 1.00 96.38 299 TYR A O 1
ATOM 2288 N N . ARG A 1 300 ? 19.525 13.939 -25.619 1.00 95.50 300 ARG A N 1
ATOM 2289 C CA . ARG A 1 300 ? 18.133 14.335 -25.928 1.00 95.50 300 ARG A CA 1
ATOM 2290 C C . ARG A 1 300 ? 17.944 14.555 -27.440 1.00 95.50 300 ARG A C 1
ATOM 2292 O O . ARG A 1 300 ? 18.154 15.669 -27.928 1.00 95.50 300 ARG A O 1
ATOM 2299 N N . PRO A 1 301 ? 17.542 13.527 -28.208 1.00 95.50 301 PRO A N 1
ATOM 2300 C CA . PRO A 1 301 ? 17.590 13.553 -29.675 1.00 95.50 301 PRO A CA 1
ATOM 2301 C C . PRO A 1 301 ? 16.645 14.557 -30.341 1.00 95.50 301 PRO A C 1
ATOM 2303 O O . PRO A 1 301 ? 16.953 15.057 -31.421 1.00 95.50 301 PRO A O 1
ATOM 2306 N N . LEU A 1 302 ? 15.486 14.840 -29.739 1.00 95.25 302 LEU A N 1
ATOM 2307 C CA . LEU A 1 302 ? 14.402 15.581 -30.397 1.00 95.25 302 LEU A CA 1
ATOM 2308 C C . LEU A 1 302 ? 14.351 17.068 -30.028 1.00 95.25 302 LEU A C 1
ATOM 2310 O O . LEU A 1 302 ? 13.491 17.794 -30.528 1.00 95.25 302 LEU A O 1
ATOM 2314 N N . ARG A 1 303 ? 15.294 17.572 -29.226 1.00 93.44 303 ARG A N 1
ATOM 2315 C CA . ARG A 1 303 ? 15.376 19.003 -28.910 1.00 93.44 303 ARG A CA 1
ATOM 2316 C C . ARG A 1 303 ? 16.058 19.773 -30.042 1.00 93.44 303 ARG A C 1
ATOM 2318 O O . ARG A 1 303 ? 17.250 19.601 -30.296 1.00 93.44 303 ARG A O 1
ATOM 2325 N N . ALA A 1 304 ? 15.313 20.666 -30.692 1.00 92.81 304 ALA A N 1
ATOM 2326 C CA . ALA A 1 304 ? 15.840 21.502 -31.766 1.00 92.81 304 ALA A CA 1
ATOM 2327 C C . ALA A 1 304 ? 16.795 22.587 -31.233 1.00 92.81 304 ALA A C 1
ATOM 2329 O O . ALA A 1 304 ? 16.698 23.017 -30.081 1.00 92.81 304 ALA A O 1
ATOM 2330 N N . TRP A 1 305 ? 17.694 23.067 -32.095 1.00 91.25 305 TRP A N 1
ATOM 2331 C CA . TRP A 1 305 ? 18.595 24.193 -31.829 1.00 91.25 305 TRP A CA 1
ATOM 2332 C C . TRP A 1 305 ? 18.554 25.241 -32.944 1.00 91.25 305 TRP A C 1
ATOM 2334 O O . TRP A 1 305 ? 17.871 25.091 -33.964 1.00 91.25 305 TRP A O 1
ATOM 2344 N N . ASP A 1 306 ? 19.273 26.335 -32.710 1.00 88.31 306 ASP A N 1
ATOM 2345 C CA . ASP A 1 306 ? 19.269 27.513 -33.566 1.00 88.31 306 ASP A CA 1
ATOM 2346 C C . ASP A 1 306 ? 19.911 27.213 -34.932 1.00 88.31 306 ASP A C 1
ATOM 2348 O O . ASP A 1 306 ? 20.925 26.525 -35.029 1.00 88.31 306 ASP A O 1
ATOM 2352 N N . GLY A 1 307 ? 19.295 27.712 -36.007 1.00 86.94 307 GLY A N 1
ATOM 2353 C CA . GLY A 1 307 ? 19.761 27.502 -37.384 1.00 86.94 307 GLY A CA 1
ATOM 2354 C C . GLY A 1 307 ? 19.223 26.249 -38.087 1.00 86.94 307 GLY A C 1
ATOM 2355 O O . GLY A 1 307 ? 19.502 26.062 -39.270 1.00 86.94 307 GLY A O 1
ATOM 2356 N N . LEU A 1 308 ? 18.420 25.410 -37.419 1.00 92.56 308 LEU A N 1
ATOM 2357 C CA . LEU A 1 308 ? 17.771 24.274 -38.081 1.00 92.56 308 LEU A CA 1
ATOM 2358 C C . LEU A 1 308 ? 16.612 24.700 -39.004 1.00 92.56 308 LEU A C 1
ATOM 2360 O O . LEU A 1 308 ? 15.803 25.547 -38.600 1.00 92.56 308 LEU A O 1
ATOM 2364 N N . PRO A 1 309 ? 16.475 24.075 -40.195 1.00 93.38 309 PRO A N 1
ATOM 2365 C CA . PRO A 1 309 ? 15.361 24.313 -41.108 1.00 93.38 309 PRO A CA 1
ATOM 2366 C C . PRO A 1 309 ? 13.989 24.112 -40.449 1.00 93.38 309 PRO A C 1
ATOM 2368 O O . PRO A 1 309 ? 13.782 23.185 -39.663 1.00 93.38 309 PRO A O 1
ATOM 2371 N N . LYS A 1 310 ? 13.027 24.983 -40.773 1.00 91.25 310 LYS A N 1
ATOM 2372 C CA . LYS A 1 310 ? 11.675 24.956 -40.187 1.00 91.25 310 LYS A CA 1
ATOM 2373 C C . LYS A 1 310 ? 10.881 23.698 -40.560 1.00 91.25 310 LYS A C 1
ATOM 2375 O O . LYS A 1 310 ? 10.026 23.254 -39.797 1.00 91.25 310 LYS A O 1
ATOM 2380 N N . ASP A 1 311 ? 11.166 23.112 -41.715 1.00 92.19 311 ASP A N 1
ATOM 2381 C CA . ASP A 1 311 ? 10.576 21.859 -42.187 1.00 92.19 311 ASP A CA 1
ATOM 2382 C C . ASP A 1 311 ? 11.060 20.621 -41.410 1.00 92.19 311 ASP A C 1
ATOM 2384 O O . ASP A 1 311 ? 10.396 19.595 -41.467 1.00 92.19 311 ASP A O 1
ATOM 2388 N N . GLN A 1 312 ? 12.141 20.725 -40.625 1.00 94.06 312 GLN A N 1
ATOM 2389 C CA . GLN A 1 312 ? 12.626 19.664 -39.725 1.00 94.06 312 GLN A CA 1
ATOM 2390 C C . GLN A 1 312 ? 11.996 19.708 -38.324 1.00 94.06 312 GLN A C 1
ATOM 2392 O O . GLN A 1 312 ? 12.235 18.820 -37.508 1.00 94.06 312 GLN A O 1
ATOM 2397 N N . LYS A 1 313 ? 11.217 20.747 -38.019 1.00 93.00 313 LYS A N 1
ATOM 2398 C CA . LYS A 1 313 ? 10.627 20.985 -36.696 1.00 93.00 313 LYS A CA 1
ATOM 2399 C C . LYS A 1 313 ? 9.146 20.603 -36.668 1.00 93.00 313 LYS A C 1
ATOM 2401 O O . LYS A 1 313 ? 8.472 20.678 -37.705 1.00 93.00 313 LYS A O 1
ATOM 2406 N N . LEU A 1 314 ? 8.644 20.241 -35.483 1.00 90.19 314 LEU A N 1
ATOM 2407 C CA . LEU A 1 314 ? 7.220 19.967 -35.262 1.00 90.19 314 LEU A CA 1
ATOM 2408 C C . LEU A 1 314 ? 6.375 21.200 -35.598 1.00 90.19 314 LEU A C 1
ATOM 2410 O O . LEU A 1 314 ? 6.736 22.328 -35.262 1.00 90.19 314 LEU A O 1
ATOM 2414 N N . ILE A 1 315 ? 5.209 20.976 -36.214 1.00 86.19 315 ILE A N 1
ATOM 2415 C CA . ILE A 1 315 ? 4.274 22.052 -36.586 1.00 86.19 315 ILE A CA 1
ATOM 2416 C C . ILE A 1 315 ? 3.750 22.767 -35.338 1.00 86.19 315 ILE A C 1
ATOM 2418 O O . ILE A 1 315 ? 3.675 23.992 -35.313 1.00 86.19 315 ILE A O 1
ATOM 2422 N N . ALA A 1 316 ? 3.391 21.999 -34.308 1.00 82.38 316 ALA A N 1
ATOM 2423 C CA . ALA A 1 316 ? 2.800 22.538 -33.088 1.00 82.38 316 ALA A CA 1
ATOM 2424 C C . ALA A 1 316 ? 3.804 23.327 -32.232 1.00 82.38 316 ALA A C 1
ATOM 2426 O O . ALA A 1 316 ? 3.402 24.212 -31.481 1.00 82.38 316 ALA A O 1
ATOM 2427 N N . ASN A 1 317 ? 5.101 23.004 -32.318 1.00 88.94 317 ASN A N 1
ATOM 2428 C CA . ASN A 1 317 ? 6.125 23.626 -31.485 1.00 88.94 317 ASN A CA 1
ATOM 2429 C C . ASN A 1 317 ? 7.524 23.498 -32.093 1.00 88.94 317 ASN A C 1
ATOM 2431 O O . ASN A 1 317 ? 8.157 22.444 -32.053 1.00 88.94 317 ASN A O 1
ATOM 2435 N N . GLU A 1 318 ? 8.044 24.621 -32.581 1.00 90.81 318 GLU A N 1
ATOM 2436 C CA . GLU A 1 318 ? 9.341 24.690 -33.256 1.00 90.81 318 GLU A CA 1
ATOM 2437 C C . GLU A 1 318 ? 10.554 24.427 -32.335 1.00 90.81 318 GLU A C 1
ATOM 2439 O O . GLU A 1 318 ? 11.689 24.370 -32.815 1.00 90.81 318 GLU A O 1
ATOM 2444 N N . LYS A 1 319 ? 10.348 24.245 -31.021 1.00 90.94 319 LYS A N 1
ATOM 2445 C CA . LYS A 1 319 ? 11.407 23.828 -30.084 1.00 90.94 319 LYS A CA 1
ATOM 2446 C C . LYS A 1 319 ? 11.818 22.360 -30.251 1.00 90.94 319 LYS A C 1
ATOM 2448 O O . LYS A 1 319 ? 12.860 21.976 -29.719 1.00 90.94 319 LYS A O 1
ATOM 2453 N N . TYR A 1 320 ? 11.038 21.555 -30.970 1.00 93.25 320 TYR A N 1
ATOM 2454 C CA . TYR A 1 320 ? 11.269 20.119 -31.120 1.00 93.25 320 TYR A CA 1
ATOM 2455 C C . TYR A 1 320 ? 11.364 19.703 -32.587 1.00 93.25 320 TYR A C 1
ATOM 2457 O O . TYR A 1 320 ? 10.763 20.320 -33.471 1.00 93.25 320 TYR A O 1
ATOM 2465 N N . LEU A 1 321 ? 12.144 18.657 -32.839 1.00 94.50 321 LEU A N 1
ATOM 2466 C CA . LEU A 1 321 ? 12.313 18.052 -34.154 1.00 94.50 321 LEU A CA 1
ATOM 2467 C C . LEU A 1 321 ? 11.169 17.094 -34.457 1.00 94.50 321 LEU A C 1
ATOM 2469 O O . LEU A 1 321 ? 10.678 16.402 -33.569 1.00 94.50 321 LEU A O 1
ATOM 2473 N N . ASP A 1 322 ? 10.765 17.050 -35.723 1.00 94.12 322 ASP A N 1
ATOM 2474 C CA . ASP A 1 322 ? 9.733 16.135 -36.196 1.00 94.12 322 ASP A CA 1
ATOM 2475 C C . ASP A 1 322 ? 10.376 14.807 -36.647 1.00 94.12 322 ASP A C 1
ATOM 2477 O O . ASP A 1 322 ? 11.024 14.767 -37.701 1.00 94.12 322 ASP A O 1
ATOM 2481 N N . PRO A 1 323 ? 10.217 13.702 -35.889 1.00 95.06 323 PRO A N 1
ATOM 2482 C CA . PRO A 1 323 ? 10.825 12.419 -36.233 1.00 95.06 323 PRO A CA 1
ATOM 2483 C C . PRO A 1 323 ? 10.210 11.777 -37.484 1.00 95.06 323 PRO A C 1
ATOM 2485 O O . PRO A 1 323 ? 10.760 10.794 -37.986 1.00 95.06 323 PRO A O 1
ATOM 2488 N N . THR A 1 324 ? 9.116 12.319 -38.033 1.00 94.75 324 THR A N 1
ATOM 2489 C CA . THR A 1 324 ? 8.558 11.883 -39.323 1.00 94.75 324 THR A CA 1
ATOM 2490 C C . THR A 1 324 ? 9.414 12.321 -40.514 1.00 94.75 324 THR A C 1
ATOM 2492 O O . THR A 1 324 ? 9.386 11.678 -41.568 1.00 94.75 324 THR A O 1
ATOM 2495 N N . VAL A 1 325 ? 10.282 13.321 -40.340 1.00 95.25 325 VAL A N 1
ATOM 2496 C CA . VAL A 1 325 ? 11.139 13.854 -41.403 1.00 95.25 325 VAL A CA 1
ATOM 2497 C C . VAL A 1 325 ? 12.400 12.983 -41.581 1.00 95.25 325 VAL A C 1
ATOM 2499 O O . VAL A 1 325 ? 13.174 12.814 -40.634 1.00 95.25 325 VAL A O 1
ATOM 2502 N N . PRO A 1 326 ? 12.686 12.443 -42.786 1.00 94.56 326 PRO A N 1
ATOM 2503 C CA . PRO A 1 326 ? 13.830 11.546 -43.001 1.00 94.56 326 PRO A CA 1
ATOM 2504 C C . PRO A 1 326 ? 15.202 12.136 -42.643 1.00 94.56 326 PRO A C 1
ATOM 2506 O O . PRO A 1 326 ? 16.066 11.416 -42.137 1.00 94.56 326 PRO A O 1
ATOM 2509 N N . SER A 1 327 ? 15.417 13.437 -42.873 1.00 95.06 327 SER A N 1
ATOM 2510 C CA . SER A 1 327 ? 16.684 14.101 -42.536 1.00 95.06 327 SER A CA 1
ATOM 2511 C C . SER A 1 327 ? 16.905 14.223 -41.024 1.00 95.06 327 SER A C 1
ATOM 2513 O O . SER A 1 327 ? 18.046 14.122 -40.576 1.00 95.06 327 SER A O 1
ATOM 2515 N N . VAL A 1 328 ? 15.833 14.361 -40.232 1.00 96.00 328 VAL A N 1
ATOM 2516 C CA . VAL A 1 328 ? 15.890 14.343 -38.760 1.00 96.00 328 VAL A CA 1
ATOM 2517 C C . VAL A 1 328 ? 16.340 12.968 -38.273 1.00 96.00 328 VAL A C 1
ATOM 2519 O O . VAL A 1 328 ? 17.316 12.874 -37.531 1.00 96.00 328 VAL A O 1
ATOM 2522 N N . ARG A 1 329 ? 15.705 11.887 -38.753 1.00 95.81 329 ARG A N 1
ATOM 2523 C CA . ARG A 1 329 ? 16.105 10.511 -38.397 1.00 95.81 329 ARG A CA 1
ATOM 2524 C C . ARG A 1 329 ? 17.546 10.206 -38.804 1.00 95.81 329 ARG A C 1
ATOM 2526 O O . ARG A 1 329 ? 18.292 9.627 -38.022 1.00 95.81 329 ARG A O 1
ATOM 2533 N N . SER A 1 330 ? 17.950 10.632 -40.002 1.00 96.56 330 SER A N 1
ATOM 2534 C CA . SER A 1 330 ? 19.316 10.425 -40.506 1.00 96.56 330 SER A CA 1
ATOM 2535 C C . SER A 1 330 ? 20.363 11.106 -39.623 1.00 96.56 330 SER A C 1
ATOM 2537 O O . SER A 1 330 ? 21.415 10.528 -39.368 1.00 96.56 330 SER A O 1
ATOM 2539 N N . ARG A 1 331 ? 20.055 12.300 -39.103 1.00 95.75 331 ARG A N 1
ATOM 2540 C CA . ARG A 1 331 ? 20.929 13.016 -38.171 1.00 95.75 331 ARG A CA 1
ATOM 2541 C C . ARG A 1 331 ? 21.069 12.294 -36.834 1.00 95.75 331 ARG A C 1
ATOM 2543 O O . ARG A 1 331 ? 22.181 12.140 -36.354 1.00 95.75 331 ARG A O 1
ATOM 2550 N N . ILE A 1 332 ? 19.961 11.829 -36.261 1.00 97.44 332 ILE A N 1
ATOM 2551 C CA . ILE A 1 332 ? 19.980 11.076 -34.998 1.00 97.44 332 ILE A CA 1
ATOM 2552 C C . ILE A 1 332 ? 20.799 9.782 -35.159 1.00 97.44 332 ILE A C 1
ATOM 2554 O O . ILE A 1 332 ? 21.592 9.430 -34.291 1.00 97.44 332 ILE A O 1
ATOM 2558 N N . VAL A 1 333 ? 20.674 9.101 -36.304 1.00 98.06 333 VAL A N 1
ATOM 2559 C CA . VAL A 1 333 ? 21.517 7.943 -36.653 1.00 98.06 333 VAL A CA 1
ATOM 2560 C C . VAL A 1 333 ? 23.000 8.321 -36.720 1.00 98.06 333 VAL A C 1
ATOM 2562 O O . VAL A 1 333 ? 23.845 7.564 -36.246 1.00 98.06 333 VAL A O 1
ATOM 2565 N N . GLU A 1 334 ? 23.333 9.471 -37.305 1.00 98.12 334 GLU A N 1
ATOM 2566 C CA . GLU A 1 334 ? 24.709 9.968 -37.362 1.00 98.12 334 GLU A CA 1
ATOM 2567 C C . GLU A 1 334 ? 25.264 10.289 -35.967 1.00 98.12 334 GLU A C 1
ATOM 2569 O O . GLU A 1 334 ? 26.390 9.903 -35.664 1.00 98.12 334 GLU A O 1
ATOM 2574 N N . ASP A 1 335 ? 24.468 10.920 -35.099 1.00 97.75 335 ASP A N 1
ATOM 2575 C CA . ASP A 1 335 ? 24.839 11.196 -33.708 1.00 97.75 335 ASP A CA 1
ATOM 2576 C C . ASP A 1 335 ? 25.158 9.893 -32.954 1.00 97.75 335 ASP A C 1
ATOM 2578 O O . ASP A 1 335 ? 26.224 9.769 -32.352 1.00 97.75 335 ASP A O 1
ATOM 2582 N N . MET A 1 336 ? 24.299 8.873 -33.061 1.00 98.12 336 MET A N 1
ATOM 2583 C CA . MET A 1 336 ? 24.524 7.571 -32.417 1.00 98.12 336 MET A CA 1
ATOM 2584 C C . MET A 1 336 ? 25.793 6.867 -32.923 1.00 98.12 336 MET A C 1
ATOM 2586 O O . MET A 1 336 ? 26.555 6.320 -32.121 1.00 98.12 336 MET A O 1
ATOM 2590 N N . LYS A 1 337 ? 26.061 6.911 -34.238 1.00 98.25 337 LYS A N 1
ATOM 2591 C CA . LYS A 1 337 ? 27.314 6.388 -34.815 1.00 98.25 337 LYS A CA 1
ATOM 2592 C C . LYS A 1 337 ? 28.524 7.145 -34.278 1.00 98.25 337 LYS A C 1
ATOM 2594 O O . LYS A 1 337 ? 29.492 6.519 -33.854 1.00 98.25 337 LYS A O 1
ATOM 2599 N N . ARG A 1 338 ? 28.438 8.475 -34.220 1.00 97.94 338 ARG A N 1
ATOM 2600 C CA . ARG A 1 338 ? 29.498 9.339 -33.696 1.00 97.94 338 ARG A CA 1
ATOM 2601 C C . ARG A 1 338 ? 29.818 9.020 -32.239 1.00 97.94 338 ARG A C 1
ATOM 2603 O O . ARG A 1 338 ? 30.987 8.891 -31.894 1.00 97.94 338 ARG A O 1
ATOM 2610 N N . PHE A 1 339 ? 28.811 8.830 -31.385 1.00 98.12 339 PHE A N 1
ATOM 2611 C CA . PHE A 1 339 ? 29.034 8.478 -29.977 1.00 98.12 339 PHE A CA 1
ATOM 2612 C C . PHE A 1 339 ? 29.759 7.138 -29.830 1.00 98.12 339 PHE A C 1
ATOM 2614 O O . PHE A 1 339 ? 30.701 7.014 -29.042 1.00 98.12 339 PHE A O 1
ATOM 2621 N N . ARG A 1 340 ? 29.369 6.144 -30.633 1.00 97.62 340 ARG A N 1
ATOM 2622 C CA . ARG A 1 340 ? 30.051 4.848 -30.685 1.00 97.62 340 ARG A CA 1
ATOM 2623 C C . ARG A 1 340 ? 31.512 4.988 -31.128 1.00 97.62 340 ARG A C 1
ATOM 2625 O O . ARG A 1 340 ? 32.392 4.408 -30.489 1.00 97.62 340 ARG A O 1
ATOM 2632 N N . GLU A 1 341 ? 31.764 5.768 -32.181 1.00 97.44 341 GLU A N 1
ATOM 2633 C CA . GLU A 1 341 ? 33.100 6.053 -32.729 1.00 97.44 341 GLU A CA 1
ATOM 2634 C C . GLU A 1 341 ? 33.993 6.819 -31.744 1.00 97.44 341 GLU A C 1
ATOM 2636 O O . GLU A 1 341 ? 35.179 6.512 -31.626 1.00 97.44 341 GLU A O 1
ATOM 2641 N N . TRP A 1 342 ? 33.431 7.760 -30.980 1.00 98.00 342 TRP A N 1
ATOM 2642 C CA . TRP A 1 342 ? 34.137 8.446 -29.893 1.00 98.00 342 TRP A CA 1
ATOM 2643 C C . TRP A 1 342 ? 34.580 7.495 -28.778 1.00 98.00 342 TRP A C 1
ATOM 2645 O O . TRP A 1 342 ? 35.585 7.754 -28.120 1.00 98.00 342 TRP A O 1
ATOM 2655 N N . GLY A 1 343 ? 33.880 6.374 -28.597 1.00 97.88 343 GLY A N 1
ATOM 2656 C CA . GLY A 1 343 ? 34.243 5.335 -27.637 1.00 97.88 343 GLY A CA 1
ATOM 2657 C C . GLY A 1 343 ? 33.210 5.090 -26.542 1.00 97.88 343 GLY A C 1
ATOM 2658 O O . GLY A 1 343 ? 33.461 4.245 -25.683 1.00 97.88 343 GLY A O 1
ATOM 2659 N N . PHE A 1 344 ? 32.051 5.757 -26.572 1.00 98.44 344 PHE A N 1
ATOM 2660 C CA . PHE A 1 344 ? 30.968 5.497 -25.624 1.00 98.44 344 PHE A CA 1
ATOM 2661 C C . PHE A 1 344 ? 30.441 4.061 -25.756 1.00 98.44 344 PHE A C 1
ATOM 2663 O O . PHE A 1 344 ? 30.416 3.473 -26.840 1.00 98.44 344 PHE A O 1
ATOM 2670 N N . ARG A 1 345 ? 30.056 3.467 -24.624 1.00 98.25 345 ARG A N 1
ATOM 2671 C CA . ARG A 1 345 ? 29.518 2.096 -24.514 1.00 98.25 345 ARG A CA 1
ATOM 2672 C C . ARG A 1 345 ? 28.152 2.044 -23.835 1.00 98.25 345 ARG A C 1
ATOM 2674 O O . ARG A 1 345 ? 27.559 0.971 -23.740 1.00 98.25 345 ARG A O 1
ATOM 2681 N N . LEU A 1 346 ? 27.646 3.194 -23.403 1.00 98.62 346 LEU A N 1
ATOM 2682 C CA . LEU A 1 346 ? 26.281 3.377 -22.937 1.00 98.62 346 LEU A CA 1
ATOM 2683 C C . LEU A 1 346 ? 25.761 4.738 -23.407 1.00 98.62 346 LEU A C 1
ATOM 2685 O O . LEU A 1 346 ? 26.476 5.734 -23.304 1.00 98.62 346 LEU A O 1
ATOM 2689 N N . VAL A 1 347 ? 24.525 4.787 -23.899 1.00 98.50 347 VAL A N 1
ATOM 2690 C CA . VAL A 1 347 ? 23.832 6.045 -24.214 1.00 98.50 347 VAL A CA 1
ATOM 2691 C C . VAL A 1 347 ? 22.488 6.078 -23.491 1.00 98.50 347 VAL A C 1
ATOM 2693 O O . VAL A 1 347 ? 21.644 5.205 -23.697 1.00 98.50 347 VAL A O 1
ATOM 2696 N N . LYS A 1 348 ? 22.301 7.089 -22.640 1.00 98.25 348 LYS A N 1
ATOM 2697 C CA . LYS A 1 348 ? 21.048 7.418 -21.963 1.00 98.25 348 LYS A CA 1
ATOM 2698 C C . LYS A 1 348 ? 20.247 8.369 -22.836 1.00 98.25 348 LYS A C 1
ATOM 2700 O O . LYS A 1 348 ? 20.599 9.537 -22.954 1.00 98.25 348 LYS A O 1
ATOM 2705 N N . ILE A 1 349 ? 19.203 7.850 -23.470 1.00 97.06 349 ILE A N 1
ATOM 2706 C CA . ILE A 1 349 ? 18.335 8.605 -24.375 1.00 97.06 349 ILE A CA 1
ATOM 2707 C C . ILE A 1 349 ? 17.162 9.139 -23.570 1.00 97.06 349 ILE A C 1
ATOM 2709 O O . ILE A 1 349 ? 16.444 8.343 -22.975 1.00 97.06 349 ILE A O 1
ATOM 2713 N N . ASP A 1 350 ? 16.961 10.451 -23.564 1.00 95.00 350 ASP A N 1
ATOM 2714 C CA . ASP A 1 350 ? 16.012 11.102 -22.663 1.00 95.00 350 ASP A CA 1
ATOM 2715 C C . ASP A 1 350 ? 14.973 11.981 -23.384 1.00 95.00 350 ASP A C 1
ATOM 2717 O O . ASP A 1 350 ? 15.163 12.381 -24.536 1.00 95.00 350 ASP A O 1
ATOM 2721 N N . PHE A 1 351 ? 13.877 12.297 -22.687 1.00 93.69 351 PHE A N 1
ATOM 2722 C CA . PHE A 1 351 ? 12.779 13.193 -23.096 1.00 93.69 351 PHE A CA 1
ATOM 2723 C C . PHE A 1 351 ? 12.009 12.808 -24.371 1.00 93.69 351 PHE A C 1
ATOM 2725 O O . PHE A 1 351 ? 11.204 13.601 -24.852 1.00 93.69 351 PHE A O 1
ATOM 2732 N N . LEU A 1 352 ? 12.186 11.606 -24.917 1.00 92.69 352 LEU A N 1
ATOM 2733 C CA . LEU A 1 352 ? 11.558 11.194 -26.178 1.00 92.69 352 LEU A CA 1
ATOM 2734 C C . LEU A 1 352 ? 10.031 11.341 -26.187 1.00 92.69 352 LEU A C 1
ATOM 2736 O O . LEU A 1 352 ? 9.469 11.857 -27.147 1.00 92.69 352 LEU A O 1
ATOM 2740 N N . SER A 1 353 ? 9.362 10.881 -25.136 1.00 92.12 353 SER A N 1
ATOM 2741 C CA . SER A 1 353 ? 7.905 10.959 -24.968 1.00 92.12 353 SER A CA 1
ATOM 2742 C C . SER A 1 353 ? 7.415 12.400 -24.722 1.00 92.12 353 SER A C 1
ATOM 2744 O O . SER A 1 353 ? 6.401 12.807 -25.282 1.00 92.12 353 SER A O 1
ATOM 2746 N N . TYR A 1 354 ? 8.147 13.201 -23.941 1.00 91.19 354 TYR A N 1
ATOM 2747 C CA . TYR A 1 354 ? 7.793 14.584 -23.635 1.00 91.19 354 TYR A CA 1
ATOM 2748 C C . TYR A 1 354 ? 7.998 15.476 -24.856 1.00 91.19 354 TYR A C 1
ATOM 2750 O O . TYR A 1 354 ? 7.168 16.331 -25.137 1.00 91.19 354 TYR A O 1
ATOM 2758 N N . ASP A 1 355 ? 9.065 15.269 -25.626 1.00 91.69 355 ASP A N 1
ATOM 2759 C CA . ASP A 1 355 ? 9.358 16.069 -26.818 1.00 91.69 355 ASP A CA 1
ATOM 2760 C C . ASP A 1 355 ? 8.276 15.899 -27.895 1.00 91.69 355 ASP A C 1
ATOM 2762 O O . ASP A 1 355 ? 7.962 16.853 -28.609 1.00 91.69 355 ASP A O 1
ATOM 2766 N N . ILE A 1 356 ? 7.656 14.715 -27.975 1.00 89.44 356 ILE A N 1
ATOM 2767 C CA . ILE A 1 356 ? 6.552 14.449 -28.907 1.00 89.44 356 ILE A CA 1
ATOM 2768 C C . ILE A 1 356 ? 5.178 14.841 -28.346 1.00 89.44 356 ILE A C 1
ATOM 2770 O O . ILE A 1 356 ? 4.384 15.426 -29.082 1.00 89.44 356 ILE A O 1
ATOM 2774 N N . ALA A 1 357 ? 4.886 14.545 -27.073 1.00 87.81 357 ALA A N 1
ATOM 2775 C CA . ALA A 1 357 ? 3.573 14.790 -26.467 1.00 87.81 357 ALA A CA 1
ATOM 2776 C C . ALA A 1 357 ? 3.421 16.230 -25.956 1.00 87.81 357 ALA A C 1
ATOM 2778 O O . ALA A 1 357 ? 2.319 16.774 -25.926 1.00 87.81 357 ALA A O 1
ATOM 2779 N N . GLN A 1 358 ? 4.541 16.863 -25.599 1.00 86.31 358 GLN A N 1
ATOM 2780 C CA . GLN A 1 358 ? 4.645 18.211 -25.033 1.00 86.31 358 GLN A CA 1
ATOM 2781 C C . GLN A 1 358 ? 3.816 18.392 -23.758 1.00 86.31 358 GLN A C 1
ATOM 2783 O O . GLN A 1 358 ? 3.283 19.470 -23.494 1.00 86.31 358 GLN A O 1
ATOM 2788 N N . LEU A 1 359 ? 3.717 17.314 -22.987 1.00 83.94 359 LEU A N 1
ATOM 2789 C CA . LEU A 1 359 ? 2.984 17.207 -21.738 1.00 83.94 359 LEU A CA 1
ATOM 2790 C C . LEU A 1 359 ? 3.685 16.162 -20.872 1.00 83.94 359 LEU A C 1
ATOM 2792 O O . LEU A 1 359 ? 4.182 15.164 -21.402 1.00 83.94 359 LEU A O 1
ATOM 2796 N N . TRP A 1 360 ? 3.730 16.373 -19.559 1.00 82.94 360 TRP A N 1
ATOM 2797 C CA . TRP A 1 360 ? 4.132 15.297 -18.664 1.00 82.94 360 TRP A CA 1
ATOM 2798 C C . TRP A 1 360 ? 2.959 14.339 -18.465 1.00 82.94 360 TRP A C 1
ATOM 2800 O O . TRP A 1 360 ? 1.850 14.801 -18.218 1.00 82.94 360 TRP A O 1
ATOM 2810 N N . PRO A 1 361 ? 3.160 13.012 -18.497 1.00 70.19 361 PRO A N 1
ATOM 2811 C CA . PRO A 1 361 ? 2.067 12.071 -18.248 1.00 70.19 361 PRO A CA 1
ATOM 2812 C C . PRO A 1 361 ? 1.384 12.220 -16.879 1.00 70.19 361 PRO A C 1
ATOM 2814 O O . PRO A 1 361 ? 0.271 11.737 -16.708 1.00 70.19 361 PRO A O 1
ATOM 2817 N N . CYS A 1 362 ? 2.035 12.870 -15.906 1.00 68.12 362 CYS A N 1
ATOM 2818 C CA . CYS A 1 362 ? 1.441 13.203 -14.610 1.00 68.12 362 CYS A CA 1
ATOM 2819 C C . CYS A 1 362 ? 0.562 14.466 -14.623 1.00 68.12 362 CYS A C 1
ATOM 2821 O O . CYS A 1 362 ? -0.123 14.732 -13.634 1.00 68.12 362 CYS A O 1
ATOM 2823 N N . ASP A 1 363 ? 0.601 15.265 -15.692 1.00 73.62 363 ASP A N 1
ATOM 2824 C CA . ASP A 1 363 ? -0.259 16.436 -15.834 1.00 73.62 363 ASP A CA 1
ATOM 2825 C C . ASP A 1 363 ? -1.715 15.986 -16.083 1.00 73.62 363 ASP A C 1
ATOM 2827 O O . ASP A 1 363 ? -1.945 14.972 -16.748 1.00 73.62 363 ASP A O 1
ATOM 2831 N N . PRO A 1 364 ? -2.728 16.726 -15.590 1.00 68.25 364 PRO A N 1
ATOM 2832 C CA . PRO A 1 364 ? -4.128 16.390 -15.833 1.00 68.25 364 PRO A CA 1
ATOM 2833 C C . PRO A 1 364 ? -4.434 16.271 -17.332 1.00 68.25 364 PRO A C 1
ATOM 2835 O O . PRO A 1 364 ? -4.256 17.228 -18.089 1.00 68.25 364 PRO A O 1
ATOM 2838 N N . HIS A 1 365 ? -4.937 15.109 -17.752 1.00 70.75 365 HIS A N 1
ATOM 2839 C CA . HIS A 1 365 ? -5.332 14.846 -19.134 1.00 70.75 365 HIS A CA 1
ATOM 2840 C C . HIS A 1 365 ? -6.850 14.608 -19.209 1.00 70.75 365 HIS A C 1
ATOM 2842 O O . HIS A 1 365 ? -7.357 13.755 -18.481 1.00 70.75 365 HIS A O 1
ATOM 2848 N N . PRO A 1 366 ? -7.599 15.315 -20.080 1.00 72.50 366 PRO A N 1
ATOM 2849 C CA . PRO A 1 366 ? -9.055 15.144 -20.192 1.00 72.50 366 PRO A CA 1
ATOM 2850 C C . PRO A 1 366 ? -9.461 13.766 -20.742 1.00 72.50 366 PRO A C 1
ATOM 2852 O O . PRO A 1 366 ? -10.588 13.326 -20.538 1.00 72.50 366 PRO A O 1
ATOM 2855 N N . HIS A 1 367 ? -8.530 13.093 -21.419 1.00 81.75 367 HIS A N 1
ATOM 2856 C CA . HIS A 1 367 ? -8.683 11.759 -22.006 1.00 81.75 367 HIS A CA 1
ATOM 2857 C C . HIS A 1 367 ? -7.530 10.852 -21.546 1.00 81.75 367 HIS A C 1
ATOM 2859 O O . HIS A 1 367 ? -6.562 10.707 -22.291 1.00 81.75 367 HIS A O 1
ATOM 2865 N N . PRO A 1 368 ? -7.514 10.353 -20.299 1.00 81.44 368 PRO A N 1
ATOM 2866 C CA . PRO A 1 368 ? -6.374 9.615 -19.728 1.00 81.44 368 PRO A CA 1
ATOM 2867 C C . PRO A 1 368 ? -5.988 8.344 -20.511 1.00 81.44 368 PRO A C 1
ATOM 2869 O O . PRO A 1 368 ? -4.886 7.818 -20.360 1.00 81.44 368 PRO A O 1
ATOM 2872 N N . GLU A 1 369 ? -6.873 7.858 -21.379 1.00 87.06 369 GLU A N 1
ATOM 2873 C CA . GLU A 1 369 ? -6.627 6.782 -22.333 1.00 87.06 369 GLU A CA 1
ATOM 2874 C C . GLU A 1 369 ? -5.733 7.174 -23.526 1.00 87.06 369 GLU A C 1
ATOM 2876 O O . GLU A 1 369 ? -5.250 6.291 -24.236 1.00 87.06 369 GLU A O 1
ATOM 2881 N N . LEU A 1 370 ? -5.502 8.470 -23.752 1.00 88.44 370 LEU A N 1
ATOM 2882 C CA . LEU A 1 370 ? -4.723 9.011 -24.865 1.00 88.44 370 LEU A CA 1
ATOM 2883 C C . LEU A 1 370 ? -3.351 9.505 -24.396 1.00 88.44 370 LEU A C 1
ATOM 2885 O O . LEU A 1 370 ? -3.221 10.103 -23.332 1.00 88.44 370 LEU A O 1
ATOM 2889 N N . PHE A 1 371 ? -2.324 9.289 -25.223 1.00 86.62 371 PHE A N 1
ATOM 2890 C CA . PHE A 1 371 ? -0.956 9.719 -24.910 1.00 86.62 371 PHE A CA 1
ATOM 2891 C C . PHE A 1 371 ? -0.638 11.143 -25.414 1.00 86.62 371 PHE A C 1
ATOM 2893 O O . PHE A 1 371 ? 0.105 11.874 -24.763 1.00 86.62 371 PHE A O 1
ATOM 2900 N N . ILE A 1 372 ? -1.195 11.551 -26.563 1.00 87.50 372 ILE A N 1
ATOM 2901 C CA . ILE A 1 372 ? -0.958 12.871 -27.181 1.00 87.50 372 ILE A CA 1
ATOM 2902 C C . ILE A 1 372 ? -2.264 13.683 -27.240 1.00 87.50 372 ILE A C 1
ATOM 2904 O O . ILE A 1 372 ? -3.327 13.140 -27.546 1.00 87.50 372 ILE A O 1
ATOM 2908 N N . GLN A 1 373 ? -2.188 14.992 -26.983 1.00 83.31 373 GLN A N 1
ATOM 2909 C CA . GLN A 1 373 ? -3.315 15.924 -27.138 1.00 83.31 373 GLN A CA 1
ATOM 2910 C C . GLN A 1 373 ? -3.596 16.266 -28.612 1.00 83.31 373 GLN A C 1
ATOM 2912 O O . GLN A 1 373 ? -2.688 16.287 -29.445 1.00 83.31 373 GLN A O 1
ATOM 2917 N N . ASP A 1 374 ? -4.851 16.587 -28.935 1.00 80.81 374 ASP A N 1
ATOM 2918 C CA . ASP A 1 374 ? -5.320 16.784 -30.319 1.00 80.81 374 ASP A CA 1
ATOM 2919 C C . ASP A 1 374 ? -4.584 17.898 -31.092 1.00 80.81 374 ASP A C 1
ATOM 2921 O O . ASP A 1 374 ? -4.452 17.850 -32.316 1.00 80.81 374 ASP A O 1
ATOM 2925 N N . ASP A 1 375 ? -4.051 18.904 -30.397 1.00 78.31 375 ASP A N 1
ATOM 2926 C CA . ASP A 1 375 ? -3.394 20.065 -31.002 1.00 78.31 375 ASP A CA 1
ATOM 2927 C C . ASP A 1 375 ? -1.896 19.849 -31.327 1.00 78.31 375 ASP A C 1
ATOM 2929 O O . ASP A 1 375 ? -1.237 20.737 -31.878 1.00 78.31 375 ASP A O 1
ATOM 2933 N N . ARG A 1 376 ? -1.337 18.661 -31.053 1.00 82.38 376 ARG A N 1
ATOM 2934 C CA . ARG A 1 376 ? 0.088 18.319 -31.256 1.00 82.38 376 ARG A CA 1
ATOM 2935 C C . ARG A 1 376 ? 0.329 17.514 -32.539 1.00 82.38 376 ARG A C 1
ATOM 2937 O O . ARG A 1 376 ? 0.782 16.373 -32.518 1.00 82.38 376 ARG A O 1
ATOM 2944 N N . ALA A 1 377 ? 0.003 18.107 -33.683 1.00 80.38 377 ALA A N 1
ATOM 2945 C CA . ALA A 1 377 ? 0.071 17.449 -34.991 1.00 80.38 377 ALA A CA 1
ATOM 2946 C C . ALA A 1 377 ? 1.495 17.239 -35.539 1.00 80.38 377 ALA A C 1
ATOM 2948 O O . ALA A 1 377 ? 2.369 18.099 -35.383 1.00 80.38 377 ALA A O 1
ATOM 2949 N N . TRP A 1 378 ? 1.684 16.140 -36.274 1.00 88.56 378 TRP A N 1
ATOM 2950 C CA . TRP A 1 378 ? 2.900 15.850 -37.043 1.00 88.56 378 TRP A CA 1
ATOM 2951 C C . TRP A 1 378 ? 2.765 16.251 -38.516 1.00 88.56 378 TRP A C 1
ATOM 2953 O O . TRP A 1 378 ? 1.667 16.560 -38.989 1.00 88.56 378 TRP A O 1
ATOM 2963 N N . ARG A 1 379 ? 3.893 16.290 -39.240 1.00 89.19 379 ARG A N 1
ATOM 2964 C CA . ARG A 1 379 ? 3.913 16.581 -40.684 1.00 89.19 379 ARG A CA 1
ATOM 2965 C C . ARG A 1 379 ? 3.420 15.415 -41.532 1.00 89.19 379 ARG A C 1
ATOM 2967 O O . ARG A 1 379 ? 2.655 15.646 -42.462 1.00 89.19 379 ARG A O 1
ATOM 2974 N N . ASP A 1 380 ? 3.872 14.204 -41.226 1.00 91.94 380 ASP A N 1
ATOM 2975 C CA . ASP A 1 380 ? 3.358 12.977 -41.836 1.00 91.94 380 ASP A CA 1
ATOM 2976 C C . ASP A 1 380 ? 2.121 12.512 -41.065 1.00 91.94 380 ASP A C 1
ATOM 2978 O O . ASP A 1 380 ? 2.222 12.148 -39.893 1.00 91.94 380 ASP A O 1
ATOM 2982 N N . ASP A 1 381 ? 0.961 12.537 -41.721 1.00 92.69 381 ASP A N 1
ATOM 2983 C CA . ASP A 1 381 ? -0.295 12.025 -41.178 1.00 92.69 381 ASP A CA 1
ATOM 2984 C C . ASP A 1 381 ? -0.630 10.610 -41.674 1.00 92.69 381 ASP A C 1
ATOM 2986 O O . ASP A 1 381 ? -1.697 10.093 -41.361 1.00 92.69 381 ASP A O 1
ATOM 2990 N N . THR A 1 382 ? 0.266 9.944 -42.412 1.00 94.81 382 THR A N 1
ATOM 2991 C CA . THR A 1 382 ? 0.022 8.608 -42.989 1.00 94.81 382 THR A CA 1
ATOM 2992 C C . THR A 1 382 ? 0.422 7.453 -42.067 1.00 94.81 382 THR A C 1
ATOM 2994 O O . THR A 1 382 ? 0.046 6.294 -42.295 1.00 94.81 382 THR A O 1
ATOM 2997 N N . ARG A 1 383 ? 1.174 7.755 -41.004 1.00 95.62 383 ARG A N 1
ATOM 2998 C CA . ARG A 1 383 ? 1.726 6.796 -40.041 1.00 95.62 383 ARG A CA 1
ATOM 2999 C C . ARG A 1 383 ? 1.303 7.136 -38.622 1.00 95.62 383 ARG A C 1
ATOM 3001 O O . ARG A 1 383 ? 1.227 8.307 -38.265 1.00 95.62 383 ARG A O 1
ATOM 3008 N N . THR A 1 384 ? 1.060 6.116 -37.807 1.00 96.62 384 THR A N 1
ATOM 3009 C CA . THR A 1 384 ? 0.683 6.331 -36.406 1.00 96.62 384 THR A CA 1
ATOM 3010 C C . THR A 1 384 ? 1.877 6.809 -35.578 1.00 96.62 384 THR A C 1
ATOM 3012 O O . THR A 1 384 ? 3.042 6.592 -35.934 1.00 96.62 384 THR A O 1
ATOM 3015 N N . THR A 1 385 ? 1.599 7.398 -34.415 1.00 95.31 385 THR A N 1
ATOM 3016 C CA . THR A 1 385 ? 2.642 7.763 -33.452 1.00 95.31 385 THR A CA 1
ATOM 3017 C C . THR A 1 385 ? 3.510 6.580 -33.044 1.00 95.31 385 THR A C 1
ATOM 3019 O O . THR A 1 385 ? 4.735 6.705 -33.002 1.00 95.31 385 THR A O 1
ATOM 3022 N N . ALA A 1 386 ? 2.900 5.419 -32.807 1.00 96.88 386 ALA A N 1
ATOM 3023 C CA . ALA A 1 386 ? 3.626 4.213 -32.433 1.00 96.88 386 ALA A CA 1
ATOM 3024 C C . ALA A 1 386 ? 4.593 3.750 -33.539 1.00 96.88 386 ALA A C 1
ATOM 3026 O O . ALA A 1 386 ? 5.745 3.439 -33.244 1.00 96.88 386 ALA A O 1
ATOM 3027 N N . GLU A 1 387 ? 4.174 3.781 -34.811 1.00 97.50 387 GLU A N 1
ATOM 3028 C CA . GLU A 1 387 ? 5.019 3.385 -35.949 1.00 97.50 387 GLU A CA 1
ATOM 3029 C C . GLU A 1 387 ? 6.282 4.247 -36.072 1.00 97.50 387 GLU A C 1
ATOM 3031 O O . GLU A 1 387 ? 7.382 3.732 -36.270 1.00 97.50 387 GLU A O 1
ATOM 3036 N N . VAL A 1 388 ? 6.135 5.567 -35.956 1.00 96.38 388 VAL A N 1
ATOM 3037 C CA . VAL A 1 388 ? 7.255 6.508 -36.113 1.00 96.38 388 VAL A CA 1
ATOM 3038 C C . VAL A 1 388 ? 8.224 6.415 -34.939 1.00 96.38 388 VAL A C 1
ATOM 3040 O O . VAL A 1 388 ? 9.438 6.450 -35.142 1.00 96.38 388 VAL A O 1
ATOM 3043 N N . MET A 1 389 ? 7.707 6.261 -33.717 1.00 96.31 389 MET A N 1
ATOM 3044 C CA . MET A 1 389 ? 8.544 6.098 -32.528 1.00 96.31 389 MET A CA 1
ATOM 3045 C C . MET A 1 389 ? 9.310 4.776 -32.550 1.00 96.31 389 MET A C 1
ATOM 3047 O O . MET A 1 389 ? 10.501 4.757 -32.247 1.00 96.31 389 MET A O 1
ATOM 3051 N N . LEU A 1 390 ? 8.665 3.689 -32.973 1.00 97.31 390 LEU A N 1
ATOM 3052 C CA . LEU A 1 390 ? 9.302 2.384 -33.105 1.00 97.31 390 LEU A CA 1
ATOM 3053 C C . LEU A 1 390 ? 10.420 2.392 -34.158 1.00 97.31 390 LEU A C 1
ATOM 3055 O O . LEU A 1 390 ? 11.506 1.868 -33.906 1.00 97.31 390 LEU A O 1
ATOM 3059 N N . ASP A 1 391 ? 10.192 3.031 -35.308 1.00 97.00 391 ASP A N 1
ATOM 3060 C CA . ASP A 1 391 ? 11.229 3.220 -36.327 1.00 97.00 391 ASP A CA 1
ATOM 3061 C C . ASP A 1 391 ? 12.405 4.042 -35.802 1.00 97.00 391 ASP A C 1
ATOM 3063 O O . ASP A 1 391 ? 13.559 3.705 -36.067 1.00 97.00 391 ASP A O 1
ATOM 3067 N N . LEU A 1 392 ? 12.130 5.105 -35.041 1.00 97.56 392 LEU A N 1
ATOM 3068 C CA . LEU A 1 392 ? 13.171 5.913 -34.417 1.00 97.56 392 LEU A CA 1
ATOM 3069 C C . LEU A 1 392 ? 13.994 5.081 -33.423 1.00 97.56 392 LEU A C 1
ATOM 3071 O O . LEU A 1 392 ? 15.223 5.133 -33.456 1.00 97.56 392 LEU A O 1
ATOM 3075 N N . TYR A 1 393 ? 13.341 4.287 -32.569 1.00 98.06 393 TYR A N 1
ATOM 3076 C CA . TYR A 1 393 ? 14.010 3.442 -31.573 1.00 98.06 393 TYR A CA 1
ATOM 3077 C C . TYR A 1 393 ? 14.900 2.392 -32.240 1.00 98.06 393 TYR A C 1
ATOM 3079 O O . TYR A 1 393 ? 16.061 2.239 -31.857 1.00 98.06 393 TYR A O 1
ATOM 3087 N N . ARG A 1 394 ? 14.395 1.727 -33.286 1.00 97.94 394 ARG A N 1
ATOM 3088 C CA . ARG A 1 394 ? 15.165 0.759 -34.082 1.00 97.94 394 ARG A CA 1
ATOM 3089 C C . ARG A 1 394 ? 16.346 1.419 -34.781 1.00 97.94 394 ARG A C 1
ATOM 3091 O O . ARG A 1 394 ? 17.461 0.935 -34.647 1.00 97.94 394 ARG A O 1
ATOM 3098 N N . ALA A 1 395 ? 16.140 2.566 -35.427 1.00 97.81 395 ALA A N 1
ATOM 3099 C CA . ALA A 1 395 ? 17.212 3.290 -36.104 1.00 97.81 395 ALA A CA 1
ATOM 3100 C C . ALA A 1 395 ? 18.335 3.711 -35.139 1.00 97.81 395 ALA A C 1
ATOM 3102 O O . ALA A 1 395 ? 19.514 3.566 -35.466 1.00 97.81 395 ALA A O 1
ATOM 3103 N N . MET A 1 396 ? 17.987 4.191 -33.938 1.00 97.81 396 MET A N 1
ATOM 3104 C CA . MET A 1 396 ? 18.974 4.506 -32.898 1.00 97.81 396 MET A CA 1
ATOM 3105 C C . MET A 1 396 ? 19.718 3.255 -32.432 1.00 97.81 396 MET A C 1
ATOM 3107 O O . MET A 1 396 ? 20.941 3.295 -32.291 1.00 97.81 396 MET A O 1
ATOM 3111 N N . LYS A 1 397 ? 19.009 2.137 -32.227 1.00 96.94 397 LYS A N 1
ATOM 3112 C CA . LYS A 1 397 ? 19.634 0.891 -31.784 1.00 96.94 397 LYS A CA 1
ATOM 3113 C C . LYS A 1 397 ? 20.553 0.281 -32.843 1.00 96.94 397 LYS A C 1
ATOM 3115 O O . LYS A 1 397 ? 21.677 -0.098 -32.518 1.00 96.94 397 LYS A O 1
ATOM 3120 N N . ASP A 1 398 ? 20.124 0.249 -34.099 1.00 97.69 398 ASP A N 1
ATOM 3121 C CA . ASP A 1 398 ? 20.921 -0.245 -35.224 1.00 97.69 398 ASP A CA 1
ATOM 3122 C C . ASP A 1 398 ? 22.202 0.584 -35.403 1.00 97.69 398 ASP A C 1
ATOM 3124 O O . ASP A 1 398 ? 23.279 0.037 -35.644 1.00 97.69 398 ASP A O 1
ATOM 3128 N N . ALA A 1 399 ? 22.108 1.907 -35.229 1.00 97.62 399 ALA A N 1
ATOM 3129 C CA . ALA A 1 399 ? 23.255 2.811 -35.275 1.00 97.62 399 ALA A CA 1
ATOM 3130 C C . ALA A 1 399 ? 24.237 2.594 -34.108 1.00 97.62 399 ALA A C 1
ATOM 3132 O O . ALA A 1 399 ? 25.453 2.653 -34.306 1.00 97.62 399 ALA A O 1
ATOM 3133 N N . ALA A 1 400 ? 23.713 2.320 -32.911 1.00 96.44 400 ALA A N 1
ATOM 3134 C CA . ALA A 1 400 ? 24.495 2.035 -31.711 1.00 96.44 400 ALA A CA 1
ATOM 3135 C C . ALA A 1 400 ? 25.223 0.678 -31.785 1.00 96.44 400 ALA A C 1
ATOM 3137 O O . ALA A 1 400 ? 26.311 0.527 -31.232 1.00 96.44 400 ALA A O 1
ATOM 3138 N N . GLY A 1 401 ? 24.644 -0.303 -32.485 1.00 94.44 401 GLY A N 1
ATOM 3139 C CA . GLY A 1 401 ? 25.167 -1.665 -32.564 1.00 94.44 401 GLY A CA 1
ATOM 3140 C C . GLY A 1 401 ? 24.989 -2.470 -31.268 1.00 94.44 401 GLY A C 1
ATOM 3141 O O . GLY A 1 401 ? 24.322 -2.057 -30.316 1.00 94.44 401 GLY A O 1
ATOM 3142 N N . ASP A 1 402 ? 25.595 -3.660 -31.232 1.00 92.38 402 ASP A N 1
ATOM 3143 C CA . ASP A 1 402 ? 25.522 -4.589 -30.091 1.00 92.38 402 ASP A CA 1
ATOM 3144 C C . ASP A 1 402 ? 26.587 -4.332 -29.004 1.00 92.38 402 ASP A C 1
ATOM 3146 O O . ASP A 1 402 ? 26.644 -5.059 -28.005 1.00 92.38 402 ASP A O 1
ATOM 3150 N N . ASP A 1 403 ? 27.485 -3.368 -29.211 1.00 91.50 403 ASP A N 1
ATOM 3151 C CA . ASP A 1 403 ? 28.546 -2.967 -28.276 1.00 91.50 403 ASP A CA 1
ATOM 3152 C C . ASP A 1 403 ? 28.198 -1.725 -27.440 1.00 91.50 403 ASP A C 1
ATOM 3154 O O . ASP A 1 403 ? 28.918 -1.418 -26.488 1.00 91.50 403 ASP A O 1
ATOM 3158 N N . VAL A 1 404 ? 27.084 -1.053 -27.746 1.00 97.94 404 VAL A N 1
ATOM 3159 C CA . VAL A 1 404 ? 26.556 0.080 -26.978 1.00 97.94 404 VAL A CA 1
ATOM 3160 C C . VAL A 1 404 ? 25.219 -0.299 -26.347 1.00 97.94 404 VAL A C 1
ATOM 3162 O O . VAL A 1 404 ? 24.274 -0.695 -27.034 1.00 97.94 404 VAL A O 1
ATOM 3165 N N . VAL A 1 405 ? 25.144 -0.160 -25.026 1.00 98.31 405 VAL A N 1
ATOM 3166 C CA . VAL A 1 405 ? 23.915 -0.336 -24.245 1.00 98.31 405 VAL A CA 1
ATOM 3167 C C . VAL A 1 405 ? 23.068 0.931 -24.348 1.00 98.31 405 VAL A C 1
ATOM 3169 O O . VAL A 1 405 ? 23.578 2.027 -24.111 1.00 98.31 405 VAL A O 1
ATOM 3172 N N . ILE A 1 406 ? 21.782 0.803 -24.672 1.00 98.50 406 ILE A N 1
ATOM 3173 C CA . ILE A 1 406 ? 20.851 1.936 -24.612 1.00 98.50 406 ILE A CA 1
ATOM 3174 C C . ILE A 1 406 ? 20.038 1.854 -23.326 1.00 98.50 406 ILE A C 1
ATOM 3176 O O . ILE A 1 406 ? 19.459 0.811 -23.017 1.00 98.50 406 ILE A O 1
ATOM 3180 N N . ILE A 1 407 ? 19.977 2.977 -22.612 1.00 98.19 407 ILE A N 1
ATOM 3181 C CA . ILE A 1 407 ? 19.008 3.200 -21.545 1.00 98.19 407 ILE A CA 1
ATOM 3182 C C . ILE A 1 407 ? 18.002 4.262 -21.981 1.00 98.19 407 ILE A C 1
ATOM 3184 O O . ILE A 1 407 ? 18.371 5.409 -22.227 1.00 98.19 407 ILE A O 1
ATOM 3188 N N . GLY A 1 408 ? 16.731 3.880 -22.097 1.00 97.56 408 GLY A N 1
ATOM 3189 C CA . GLY A 1 408 ? 15.658 4.835 -22.345 1.00 97.56 408 GLY A CA 1
ATOM 3190 C C . GLY A 1 408 ? 15.225 5.507 -21.046 1.00 97.56 408 GLY A C 1
ATOM 3191 O O . GLY A 1 408 ? 14.932 4.845 -20.056 1.00 97.56 408 GLY A O 1
ATOM 3192 N N . CYS A 1 409 ? 15.186 6.830 -21.045 1.00 94.75 409 CYS A N 1
ATOM 3193 C CA . CYS A 1 409 ? 14.618 7.665 -20.003 1.00 94.75 409 CYS A CA 1
ATOM 3194 C C . CYS A 1 409 ? 13.564 8.551 -20.649 1.00 94.75 409 CYS A C 1
ATOM 3196 O O . CYS A 1 409 ? 13.719 9.002 -21.781 1.00 94.75 409 CYS A O 1
ATOM 3198 N N . ASN A 1 410 ? 12.427 8.695 -19.980 1.00 92.88 410 ASN A N 1
ATOM 3199 C CA . ASN A 1 410 ? 11.277 9.371 -20.559 1.00 92.88 410 ASN A CA 1
ATOM 3200 C C . ASN A 1 410 ? 10.968 8.889 -22.006 1.00 92.88 410 ASN A C 1
ATOM 3202 O O . ASN A 1 410 ? 10.861 9.665 -22.963 1.00 92.88 410 ASN A O 1
ATOM 3206 N N . ALA A 1 411 ? 10.956 7.567 -22.174 1.00 94.06 411 ALA A N 1
ATOM 3207 C CA . ALA A 1 411 ? 10.729 6.858 -23.424 1.00 94.06 411 ALA A CA 1
ATOM 3208 C C . ALA A 1 411 ? 9.578 5.864 -23.222 1.00 94.06 411 ALA A C 1
ATOM 3210 O O . ALA A 1 411 ? 9.363 5.370 -22.118 1.00 94.06 411 ALA A O 1
ATOM 3211 N N . LEU A 1 412 ? 8.830 5.561 -24.281 1.00 94.69 412 LEU A N 1
ATOM 3212 C CA . LEU A 1 412 ? 7.627 4.733 -24.181 1.00 94.69 412 LEU A CA 1
ATOM 3213 C C . LEU A 1 412 ? 8.003 3.271 -23.917 1.00 94.69 412 LEU A C 1
ATOM 3215 O O . LEU A 1 412 ? 8.539 2.605 -24.806 1.00 94.69 412 LEU A O 1
ATOM 3219 N N . ASN A 1 413 ? 7.693 2.758 -22.723 1.00 94.12 413 ASN A N 1
ATOM 3220 C CA . ASN A 1 413 ? 8.122 1.426 -22.274 1.00 94.12 413 ASN A CA 1
ATOM 3221 C C . ASN A 1 413 ? 7.649 0.325 -23.226 1.00 94.12 413 ASN A C 1
ATOM 3223 O O . ASN A 1 413 ? 8.430 -0.530 -23.640 1.00 94.12 413 ASN A O 1
ATOM 3227 N N . HIS A 1 414 ? 6.376 0.387 -23.620 1.00 94.06 414 HIS A N 1
ATOM 3228 C CA . HIS A 1 414 ? 5.749 -0.615 -24.482 1.00 94.06 414 HIS A CA 1
ATOM 3229 C C . HIS A 1 414 ? 6.401 -0.723 -25.871 1.00 94.06 414 HIS A C 1
ATOM 3231 O O . HIS A 1 414 ? 6.425 -1.805 -26.459 1.00 94.06 414 HIS A O 1
ATOM 3237 N N . LEU A 1 415 ? 6.956 0.384 -26.381 1.00 96.94 415 LEU A N 1
ATOM 3238 C CA . LEU A 1 415 ? 7.661 0.435 -27.668 1.00 96.94 415 LEU A CA 1
ATOM 3239 C C . LEU A 1 415 ? 9.162 0.139 -27.530 1.00 96.94 415 LEU A C 1
ATOM 3241 O O . LEU A 1 415 ? 9.759 -0.422 -28.445 1.00 96.94 415 LEU A O 1
ATOM 3245 N N . ALA A 1 416 ? 9.776 0.517 -26.406 1.00 97.06 416 ALA A N 1
ATOM 3246 C CA . ALA A 1 416 ? 11.192 0.283 -26.123 1.00 97.06 416 ALA A CA 1
ATOM 3247 C C . ALA A 1 416 ? 11.502 -1.188 -25.795 1.00 97.06 416 ALA A C 1
ATOM 3249 O O . ALA A 1 416 ? 12.616 -1.657 -26.044 1.00 97.06 416 ALA A O 1
ATOM 3250 N N . ALA A 1 417 ? 10.526 -1.926 -25.257 1.00 97.00 417 ALA A N 1
ATOM 3251 C CA . ALA A 1 417 ? 10.656 -3.340 -24.927 1.00 97.00 417 ALA A CA 1
ATOM 3252 C C . ALA A 1 417 ? 11.051 -4.187 -26.150 1.00 97.00 417 ALA A C 1
ATOM 3254 O O . ALA A 1 417 ? 10.392 -4.171 -27.191 1.00 97.00 417 ALA A O 1
ATOM 3255 N N . GLY A 1 418 ? 12.155 -4.929 -26.027 1.00 96.06 418 GLY A N 1
ATOM 3256 C CA . GLY A 1 418 ? 12.748 -5.692 -27.132 1.00 96.06 418 GLY A CA 1
ATOM 3257 C C . GLY A 1 418 ? 13.600 -4.872 -28.114 1.00 96.06 418 GLY A C 1
ATOM 3258 O O . GLY A 1 418 ? 14.094 -5.437 -29.089 1.00 96.06 418 GLY A O 1
ATOM 3259 N N . VAL A 1 419 ? 13.800 -3.570 -27.871 1.00 97.44 419 VAL A N 1
ATOM 3260 C CA . VAL A 1 419 ? 14.707 -2.702 -28.648 1.00 97.44 419 VAL A CA 1
ATOM 3261 C C . VAL A 1 419 ? 15.848 -2.181 -27.774 1.00 97.44 419 VAL A C 1
ATOM 3263 O O . VAL A 1 419 ? 17.014 -2.336 -28.139 1.00 97.44 419 VAL A O 1
ATOM 3266 N N . PHE A 1 420 ? 15.530 -1.590 -26.620 1.00 97.81 420 PHE A N 1
ATOM 3267 C CA . PHE A 1 420 ? 16.520 -1.085 -25.665 1.00 97.81 420 PHE A CA 1
ATOM 3268 C C . PHE A 1 420 ? 16.840 -2.130 -24.601 1.00 97.81 420 PHE A C 1
ATOM 3270 O O . PHE A 1 420 ? 15.984 -2.924 -24.219 1.00 97.81 420 PHE A O 1
ATOM 3277 N N . GLU A 1 421 ? 18.084 -2.129 -24.126 1.00 98.06 421 GLU A N 1
ATOM 3278 C CA . GLU A 1 421 ? 18.531 -3.036 -23.071 1.00 98.06 421 GLU A CA 1
ATOM 3279 C C . GLU A 1 421 ? 18.027 -2.629 -21.681 1.00 98.06 421 GLU A C 1
ATOM 3281 O O . GLU A 1 421 ? 17.723 -3.499 -20.860 1.00 98.06 421 GLU A O 1
ATOM 3286 N N . LEU A 1 422 ? 17.989 -1.322 -21.404 1.00 97.62 422 LEU A N 1
ATOM 3287 C CA . LEU A 1 422 ? 17.620 -0.744 -20.113 1.00 97.62 422 LEU A CA 1
ATOM 3288 C C . LEU A 1 422 ? 16.528 0.312 -20.282 1.00 97.62 422 LEU A C 1
ATOM 3290 O O . LEU A 1 422 ? 16.472 1.010 -21.296 1.00 97.62 422 LEU A O 1
ATOM 3294 N N . GLN A 1 423 ? 15.724 0.489 -19.238 1.00 97.12 423 GLN A N 1
ATOM 3295 C CA . GLN A 1 423 ? 14.702 1.528 -19.198 1.00 97.12 423 GLN A CA 1
ATOM 3296 C C . GLN A 1 423 ? 14.580 2.124 -17.796 1.00 97.12 423 GLN A C 1
ATOM 3298 O O . GLN A 1 423 ? 14.289 1.405 -16.841 1.00 97.12 423 GLN A O 1
ATOM 3303 N N . ARG A 1 424 ? 14.719 3.446 -17.675 1.00 96.38 424 ARG A N 1
ATOM 3304 C CA . ARG A 1 424 ? 14.278 4.203 -16.499 1.00 96.38 424 ARG A CA 1
ATOM 3305 C C . ARG A 1 424 ? 12.761 4.144 -16.438 1.00 96.38 424 ARG A C 1
ATOM 3307 O O . ARG A 1 424 ? 12.067 4.792 -17.218 1.00 96.38 424 ARG A O 1
ATOM 3314 N N . THR A 1 425 ? 12.255 3.336 -15.516 1.00 93.00 425 THR A N 1
ATOM 3315 C CA . THR A 1 425 ? 10.815 3.071 -15.389 1.00 93.00 425 THR A CA 1
ATOM 3316 C C . THR A 1 425 ? 10.151 3.945 -14.328 1.00 93.00 425 THR A C 1
ATOM 3318 O O . THR A 1 425 ? 8.930 4.008 -14.268 1.00 93.00 425 THR A O 1
ATOM 3321 N N . GLY A 1 426 ? 10.924 4.662 -13.518 1.00 92.31 426 GLY A N 1
ATOM 3322 C CA . GLY A 1 426 ? 10.428 5.570 -12.489 1.00 92.31 426 GLY A CA 1
ATOM 3323 C C . GLY A 1 426 ? 10.905 6.990 -12.733 1.00 92.31 426 GLY A C 1
ATOM 3324 O O . GLY A 1 426 ? 11.944 7.209 -13.370 1.00 92.31 426 GLY A O 1
ATOM 3325 N N . ASN A 1 427 ? 10.147 7.955 -12.219 1.00 92.31 427 ASN A N 1
ATOM 3326 C CA . ASN A 1 427 ? 10.582 9.337 -12.131 1.00 92.31 427 ASN A CA 1
ATOM 3327 C C . ASN A 1 427 ? 11.851 9.440 -11.274 1.00 92.31 427 ASN A C 1
ATOM 3329 O O . ASN A 1 427 ? 12.265 8.489 -10.610 1.00 92.31 427 ASN A O 1
ATOM 3333 N N . ASP A 1 428 ? 12.481 10.599 -11.335 1.00 92.00 428 ASP A N 1
ATOM 3334 C CA . ASP A 1 428 ? 13.784 10.830 -10.741 1.00 92.00 428 ASP A CA 1
ATOM 3335 C C . ASP A 1 428 ? 13.783 10.552 -9.234 1.00 92.00 428 ASP A C 1
ATOM 3337 O O . ASP A 1 428 ? 12.896 11.010 -8.509 1.00 92.00 428 ASP A O 1
ATOM 3341 N N . THR A 1 429 ? 14.781 9.810 -8.754 1.00 93.69 429 THR A N 1
ATOM 3342 C CA . THR A 1 429 ? 15.151 9.805 -7.337 1.00 93.69 429 THR A CA 1
ATOM 3343 C C . THR A 1 429 ? 15.833 11.129 -6.995 1.00 93.69 429 THR A C 1
ATOM 3345 O O . THR A 1 429 ? 15.997 12.015 -7.832 1.00 93.69 429 THR A O 1
ATOM 3348 N N . SER A 1 430 ? 16.175 11.343 -5.728 1.00 88.38 430 SER A N 1
ATOM 3349 C CA . SER A 1 430 ? 16.742 12.613 -5.287 1.00 88.38 430 SER A CA 1
ATOM 3350 C C . SER A 1 430 ? 17.947 12.404 -4.388 1.00 88.38 430 SER A C 1
ATOM 3352 O O . SER A 1 430 ? 17.912 11.647 -3.421 1.00 88.38 430 SER A O 1
ATOM 3354 N N . GLY A 1 431 ? 19.010 13.160 -4.667 1.00 85.56 431 GLY A N 1
ATOM 3355 C CA . GLY A 1 431 ? 20.143 13.305 -3.752 1.00 85.56 431 GLY A CA 1
ATOM 3356 C C . GLY A 1 431 ? 19.901 14.303 -2.615 1.00 85.56 431 GLY A C 1
ATOM 3357 O O . GLY A 1 431 ? 20.845 14.610 -1.886 1.00 85.56 431 GLY A O 1
ATOM 3358 N N . ARG A 1 432 ? 18.686 14.861 -2.506 1.00 84.88 432 ARG A N 1
ATOM 3359 C CA . ARG A 1 432 ? 18.319 15.926 -1.555 1.00 84.88 432 ARG A CA 1
ATOM 3360 C C . ARG A 1 432 ? 17.062 15.647 -0.730 1.00 84.88 432 ARG A C 1
ATOM 3362 O O . ARG A 1 432 ? 16.837 16.355 0.240 1.00 84.88 432 ARG A O 1
ATOM 3369 N N . ASP A 1 433 ? 16.237 14.692 -1.146 1.00 81.25 433 ASP A N 1
ATOM 3370 C CA . ASP A 1 433 ? 14.926 14.420 -0.555 1.00 81.25 433 ASP A CA 1
ATOM 3371 C C . ASP A 1 433 ? 14.663 12.910 -0.570 1.00 81.25 433 ASP A C 1
ATOM 3373 O O . ASP A 1 433 ? 14.486 12.298 -1.625 1.00 81.25 433 ASP A O 1
ATOM 3377 N N . TRP A 1 434 ? 14.661 12.303 0.615 1.00 87.62 434 TRP A N 1
ATOM 3378 C CA . TRP A 1 434 ? 14.398 10.876 0.751 1.00 87.62 434 TRP A CA 1
ATOM 3379 C C . TRP A 1 434 ? 12.961 10.502 0.388 1.00 87.62 434 TRP A C 1
ATOM 3381 O O . TRP A 1 434 ? 12.751 9.475 -0.251 1.00 87.62 434 TRP A O 1
ATOM 3391 N N . GLU A 1 435 ? 11.972 11.311 0.767 1.00 82.62 435 GLU A N 1
ATOM 3392 C CA . GLU A 1 435 ? 10.568 10.996 0.499 1.00 82.62 435 GLU A CA 1
ATOM 3393 C C . GLU A 1 435 ? 10.295 10.977 -1.003 1.00 82.62 435 GLU A C 1
ATOM 3395 O O . GLU A 1 435 ? 9.559 10.120 -1.497 1.00 82.62 435 GLU A O 1
ATOM 3400 N N . TRP A 1 436 ? 10.978 11.842 -1.752 1.00 84.25 436 TRP A N 1
ATOM 3401 C CA . TRP A 1 436 ? 10.971 11.801 -3.209 1.00 84.25 436 TRP A CA 1
ATOM 3402 C C . TRP A 1 436 ? 11.577 10.504 -3.771 1.00 84.25 436 TRP A C 1
ATOM 3404 O O . TRP A 1 436 ? 10.998 9.888 -4.669 1.00 84.25 436 TRP A O 1
ATOM 3414 N N . THR A 1 437 ? 12.710 10.046 -3.225 1.00 91.06 437 THR A N 1
ATOM 3415 C CA . THR A 1 437 ? 13.342 8.763 -3.592 1.00 91.06 437 THR A CA 1
ATOM 3416 C C . THR A 1 437 ? 12.459 7.568 -3.236 1.00 91.06 437 THR A C 1
ATOM 3418 O O . THR A 1 437 ? 12.299 6.661 -4.049 1.00 91.06 437 THR A O 1
ATOM 3421 N N . ARG A 1 438 ? 11.825 7.574 -2.060 1.00 90.38 438 ARG A N 1
ATOM 3422 C CA . ARG A 1 438 ? 10.876 6.542 -1.636 1.00 90.38 438 ARG A CA 1
ATOM 3423 C C . ARG A 1 438 ? 9.690 6.486 -2.597 1.00 90.38 438 ARG A C 1
ATOM 3425 O O . ARG A 1 438 ? 9.408 5.423 -3.145 1.00 90.38 438 ARG A O 1
ATOM 3432 N N . LYS A 1 439 ? 9.062 7.636 -2.865 1.00 86.56 439 LYS A N 1
ATOM 3433 C CA . LYS A 1 439 ? 7.900 7.766 -3.753 1.00 86.56 439 LYS A CA 1
ATOM 3434 C C . LYS A 1 439 ? 8.181 7.285 -5.174 1.00 86.56 439 LYS A C 1
ATOM 3436 O O . LYS A 1 439 ? 7.338 6.603 -5.741 1.00 86.56 439 LYS A O 1
ATOM 3441 N N . ASN A 1 440 ? 9.320 7.651 -5.762 1.00 90.88 440 ASN A N 1
ATOM 3442 C CA . ASN A 1 440 ? 9.575 7.394 -7.183 1.00 90.88 440 ASN A CA 1
ATOM 3443 C C . ASN A 1 440 ? 10.459 6.163 -7.433 1.00 90.88 440 ASN A C 1
ATOM 3445 O O . ASN A 1 440 ? 10.192 5.415 -8.369 1.00 90.88 440 ASN A O 1
ATOM 3449 N N . GLY A 1 441 ? 11.465 5.907 -6.596 1.00 94.06 441 GLY A N 1
ATOM 3450 C CA . GLY A 1 441 ? 12.390 4.778 -6.739 1.00 94.06 441 GLY A CA 1
ATOM 3451 C C . GLY A 1 441 ? 11.811 3.472 -6.198 1.00 94.06 441 GLY A C 1
ATOM 3452 O O . GLY A 1 441 ? 11.587 2.529 -6.958 1.00 94.06 441 GLY A O 1
ATOM 3453 N N . VAL A 1 442 ? 11.503 3.424 -4.893 1.00 94.56 442 VAL A N 1
ATOM 3454 C CA . VAL A 1 442 ? 11.017 2.194 -4.226 1.00 94.56 442 VAL A CA 1
ATOM 3455 C C . VAL A 1 442 ? 9.697 1.717 -4.837 1.00 94.56 442 VAL A C 1
ATOM 3457 O O . VAL A 1 442 ? 9.544 0.525 -5.104 1.00 94.56 442 VAL A O 1
ATOM 3460 N N . ASN A 1 443 ? 8.762 2.638 -5.103 1.00 94.06 443 ASN A N 1
ATOM 3461 C CA . ASN A 1 443 ? 7.487 2.305 -5.743 1.00 94.06 443 ASN A CA 1
ATOM 3462 C C . ASN A 1 443 ? 7.673 1.665 -7.119 1.00 94.06 443 ASN A C 1
ATOM 3464 O O . ASN A 1 443 ? 7.098 0.614 -7.398 1.00 94.06 443 ASN A O 1
ATOM 3468 N N . THR A 1 444 ? 8.507 2.275 -7.958 1.00 91.88 444 THR A N 1
ATOM 3469 C CA . THR A 1 444 ? 8.758 1.776 -9.309 1.00 91.88 444 THR A CA 1
ATOM 3470 C C . THR A 1 444 ? 9.423 0.407 -9.266 1.00 91.88 444 THR A C 1
ATOM 3472 O O . THR A 1 444 ? 8.934 -0.515 -9.919 1.00 91.88 444 THR A O 1
ATOM 3475 N N . LEU A 1 445 ? 10.497 0.250 -8.480 1.00 95.69 445 LEU A N 1
ATOM 3476 C CA . LEU A 1 445 ? 11.191 -1.032 -8.354 1.00 95.69 445 LEU A CA 1
ATOM 3477 C C . LEU A 1 445 ? 10.213 -2.137 -7.950 1.00 95.69 445 LEU A C 1
ATOM 3479 O O . LEU A 1 445 ? 10.216 -3.210 -8.541 1.00 95.69 445 LEU A O 1
ATOM 3483 N N . ALA A 1 446 ? 9.339 -1.856 -6.986 1.00 95.00 446 ALA A N 1
ATOM 3484 C CA . ALA A 1 446 ? 8.334 -2.798 -6.525 1.00 95.00 446 ALA A CA 1
ATOM 3485 C C . ALA A 1 446 ? 7.315 -3.162 -7.607 1.00 95.00 446 ALA A C 1
ATOM 3487 O O . ALA A 1 446 ? 7.208 -4.329 -7.992 1.00 95.00 446 ALA A O 1
ATOM 3488 N N . MET A 1 447 ? 6.581 -2.168 -8.106 1.00 95.31 447 MET A N 1
ATOM 3489 C CA . MET A 1 447 ? 5.416 -2.391 -8.966 1.00 95.31 447 MET A CA 1
ATOM 3490 C C . MET A 1 447 ? 5.800 -2.850 -10.372 1.00 95.31 447 MET A C 1
ATOM 3492 O O . MET A 1 447 ? 5.012 -3.519 -11.040 1.00 95.31 447 MET A O 1
ATOM 3496 N N . ARG A 1 448 ? 7.034 -2.559 -10.802 1.00 95.31 448 ARG A N 1
ATOM 3497 C CA . ARG A 1 448 ? 7.575 -2.969 -12.101 1.00 95.31 448 ARG A CA 1
ATOM 3498 C C . ARG A 1 448 ? 8.663 -4.031 -12.017 1.00 95.31 448 ARG A C 1
ATOM 3500 O O . ARG A 1 448 ? 9.163 -4.428 -13.062 1.00 95.31 448 ARG A O 1
ATOM 3507 N N . SER A 1 449 ? 8.962 -4.592 -10.842 1.00 94.75 449 SER A N 1
ATOM 3508 C CA . SER A 1 449 ? 9.857 -5.763 -10.717 1.00 94.75 449 SER A CA 1
ATOM 3509 C C . SER A 1 449 ? 9.442 -6.923 -11.632 1.00 94.75 449 SER A C 1
ATOM 3511 O O . SER A 1 449 ? 10.286 -7.654 -12.146 1.00 94.75 449 SER A O 1
ATOM 3513 N N . ILE A 1 450 ? 8.141 -7.053 -11.915 1.00 95.44 450 ILE A N 1
ATOM 3514 C CA . ILE A 1 450 ? 7.601 -8.051 -12.844 1.00 95.44 450 ILE A CA 1
ATOM 3515 C C . ILE A 1 450 ? 8.040 -7.852 -14.309 1.00 95.44 450 ILE A C 1
ATOM 3517 O O . ILE A 1 450 ? 7.987 -8.794 -15.098 1.00 95.44 450 ILE A O 1
ATOM 3521 N N . GLN A 1 451 ? 8.481 -6.646 -14.670 1.00 95.88 451 GLN A N 1
ATOM 3522 C CA . GLN A 1 451 ? 8.963 -6.276 -16.003 1.00 95.88 451 GLN A CA 1
ATOM 3523 C C . GLN A 1 451 ? 10.455 -6.602 -16.194 1.00 95.88 451 GLN A C 1
ATOM 3525 O O . GLN A 1 451 ? 10.911 -6.765 -17.331 1.00 95.88 451 GLN A O 1
ATOM 3530 N N . ASP A 1 452 ? 11.215 -6.721 -15.099 1.00 95.81 452 ASP A N 1
ATOM 3531 C CA . ASP A 1 452 ? 12.667 -6.881 -15.142 1.00 95.81 452 ASP A CA 1
ATOM 3532 C C . ASP A 1 452 ? 13.093 -8.214 -15.771 1.00 95.81 452 ASP A C 1
ATOM 3534 O O . ASP A 1 452 ? 12.664 -9.308 -15.382 1.00 95.81 452 ASP A O 1
ATOM 3538 N N . GLY A 1 453 ? 13.918 -8.104 -16.814 1.00 94.12 453 GLY A N 1
ATOM 3539 C CA . GLY A 1 453 ? 14.352 -9.234 -17.633 1.00 94.12 453 GLY A CA 1
ATOM 3540 C C . GLY A 1 453 ? 13.257 -9.811 -18.539 1.00 94.12 453 GLY A C 1
ATOM 3541 O O . GLY A 1 453 ? 13.547 -10.686 -19.353 1.00 94.12 453 GLY A O 1
ATOM 3542 N N . ALA A 1 454 ? 12.008 -9.346 -18.422 1.00 95.31 454 ALA A N 1
ATOM 3543 C CA . ALA A 1 454 ? 10.907 -9.723 -19.304 1.00 95.31 454 ALA A CA 1
ATOM 3544 C C . ALA A 1 454 ? 10.790 -8.783 -20.512 1.00 95.31 454 ALA A C 1
ATOM 3546 O O . ALA A 1 454 ? 10.493 -9.246 -21.608 1.00 95.31 454 ALA A O 1
ATOM 3547 N N . PHE A 1 455 ? 11.058 -7.487 -20.325 1.00 95.81 455 PHE A N 1
ATOM 3548 C CA . PHE A 1 455 ? 11.039 -6.478 -21.394 1.00 95.81 455 PHE A CA 1
ATOM 3549 C C . PHE A 1 455 ? 12.429 -5.937 -21.720 1.00 95.81 455 PHE A C 1
ATOM 3551 O O . PHE A 1 455 ? 12.854 -5.935 -22.877 1.00 95.81 455 PHE A O 1
ATOM 3558 N N . PHE A 1 456 ? 13.101 -5.504 -20.662 1.00 96.62 456 PHE A N 1
ATOM 3559 C CA . PHE A 1 456 ? 14.423 -4.893 -20.566 1.00 96.62 456 PHE A CA 1
ATOM 3560 C C . PHE A 1 456 ? 14.864 -5.034 -19.099 1.00 96.62 456 PHE A C 1
ATOM 3562 O O . PHE A 1 456 ? 14.113 -5.559 -18.267 1.00 96.62 456 PHE A O 1
ATOM 3569 N N . LYS A 1 457 ? 16.060 -4.562 -18.747 1.00 96.50 457 LYS A N 1
ATOM 3570 C CA . LYS A 1 457 ? 16.423 -4.353 -17.338 1.00 96.50 457 LYS A CA 1
ATOM 3571 C C . LYS A 1 457 ? 15.814 -3.041 -16.841 1.00 96.50 457 LYS A C 1
ATOM 3573 O O . LYS A 1 457 ? 15.988 -2.004 -17.485 1.00 96.50 457 LYS A O 1
ATOM 3578 N N . ILE A 1 458 ? 15.075 -3.083 -15.733 1.00 95.19 458 ILE A N 1
ATOM 3579 C CA . ILE A 1 458 ? 14.421 -1.882 -15.188 1.00 95.19 458 ILE A CA 1
ATOM 3580 C C . ILE A 1 458 ? 15.437 -1.066 -14.401 1.00 95.19 458 ILE A C 1
ATOM 3582 O O . ILE A 1 458 ? 16.057 -1.592 -13.496 1.00 95.19 458 ILE A O 1
ATOM 3586 N N . ASP A 1 459 ? 15.603 0.210 -14.713 1.00 96.44 459 ASP A N 1
ATOM 3587 C CA . ASP A 1 459 ? 16.388 1.138 -13.906 1.00 96.44 459 ASP A CA 1
ATOM 3588 C C . ASP A 1 459 ? 15.437 1.912 -12.977 1.00 96.44 459 ASP A C 1
ATOM 3590 O O . ASP A 1 459 ? 14.590 2.693 -13.434 1.00 96.44 459 ASP A O 1
ATOM 3594 N N . ALA A 1 460 ? 15.554 1.646 -11.672 1.00 94.44 460 ALA A N 1
ATOM 3595 C CA . ALA A 1 460 ? 14.813 2.319 -10.600 1.00 94.44 460 ALA A CA 1
ATOM 3596 C C . ALA A 1 460 ? 15.490 3.620 -10.125 1.00 94.44 460 ALA A C 1
ATOM 3598 O O . ALA A 1 460 ? 15.076 4.209 -9.126 1.00 94.44 460 ALA A O 1
ATOM 3599 N N . ASP A 1 461 ? 16.476 4.078 -10.897 1.00 95.56 461 ASP A N 1
ATOM 3600 C CA . ASP A 1 461 ? 17.277 5.275 -10.721 1.00 95.56 461 ASP A CA 1
ATOM 3601 C C . ASP A 1 461 ? 18.342 5.209 -9.617 1.00 95.56 461 ASP A C 1
ATOM 3603 O O . ASP A 1 461 ? 18.527 4.218 -8.911 1.00 95.56 461 ASP A O 1
ATOM 3607 N N . CYS A 1 462 ? 19.109 6.289 -9.510 1.00 95.12 462 CYS A N 1
ATOM 3608 C CA . CYS A 1 462 ? 20.345 6.350 -8.764 1.00 95.12 462 CYS A CA 1
ATOM 3609 C C . CYS A 1 462 ? 20.142 6.379 -7.245 1.00 95.12 462 CYS A C 1
ATOM 3611 O O . CYS A 1 462 ? 19.165 6.915 -6.714 1.00 95.12 462 CYS A O 1
ATOM 3613 N N . VAL A 1 463 ? 21.173 5.932 -6.528 1.00 94.00 463 VAL A N 1
ATOM 3614 C CA . VAL A 1 463 ? 21.387 6.267 -5.116 1.00 94.00 463 VAL A CA 1
ATOM 3615 C C . VAL A 1 463 ? 22.075 7.635 -5.050 1.00 94.00 463 VAL A C 1
ATOM 3617 O O . VAL A 1 463 ? 23.284 7.743 -5.270 1.00 94.00 463 VAL A O 1
ATOM 3620 N N . GLY A 1 464 ? 21.317 8.701 -4.784 1.00 88.00 464 GLY A N 1
ATOM 3621 C CA . GLY A 1 464 ? 21.817 10.082 -4.791 1.00 88.00 464 GLY A CA 1
ATOM 3622 C C . GLY A 1 464 ? 22.278 10.595 -3.422 1.00 88.00 464 GLY A C 1
ATOM 3623 O O . GLY A 1 464 ? 21.647 10.323 -2.403 1.00 88.00 464 GLY A O 1
ATOM 3624 N N . LEU A 1 465 ? 23.343 11.401 -3.395 1.00 83.50 465 LEU A N 1
ATOM 3625 C CA . LEU A 1 465 ? 23.758 12.176 -2.216 1.00 83.50 465 LEU A CA 1
ATOM 3626 C C . LEU A 1 465 ? 24.430 13.476 -2.676 1.00 83.50 465 LEU A C 1
ATOM 3628 O O . LEU A 1 465 ? 25.590 13.486 -3.092 1.00 83.50 465 LEU A O 1
ATOM 3632 N N . ALA A 1 466 ? 23.686 14.582 -2.619 1.00 81.69 466 ALA A N 1
ATOM 3633 C CA . ALA A 1 466 ? 24.150 15.871 -3.128 1.00 81.69 466 ALA A CA 1
ATOM 3634 C C . ALA A 1 466 ? 25.006 16.640 -2.104 1.00 81.69 466 ALA A C 1
ATOM 3636 O O . ALA A 1 466 ? 25.980 17.299 -2.477 1.00 81.69 466 ALA A O 1
ATOM 3637 N N . SER A 1 467 ? 24.661 16.553 -0.818 1.00 80.12 467 SER A N 1
ATOM 3638 C CA . SER A 1 467 ? 25.360 17.211 0.293 1.00 80.12 467 SER A CA 1
ATOM 3639 C C . SER A 1 467 ? 25.215 16.413 1.590 1.00 80.12 467 SER A C 1
ATOM 3641 O O . SER A 1 467 ? 24.311 15.586 1.721 1.00 80.12 467 SER A O 1
ATOM 3643 N N . GLU A 1 468 ? 26.101 16.669 2.552 1.00 75.50 468 GLU A N 1
ATOM 3644 C CA . GLU A 1 468 ? 26.029 16.075 3.889 1.00 75.50 468 GLU A CA 1
ATOM 3645 C C . GLU A 1 468 ? 24.672 16.379 4.548 1.00 75.50 468 GLU A C 1
ATOM 3647 O O . GLU A 1 468 ? 24.157 17.493 4.443 1.00 75.50 468 GLU A O 1
ATOM 3652 N N . GLY A 1 469 ? 24.060 15.367 5.170 1.00 70.00 469 GLY A N 1
ATOM 3653 C CA . GLY A 1 469 ? 22.784 15.489 5.883 1.00 70.00 469 GLY A CA 1
ATOM 3654 C C . GLY A 1 469 ? 21.523 15.641 5.020 1.00 70.00 469 GLY A C 1
ATOM 3655 O O . GLY A 1 469 ? 20.433 15.613 5.578 1.00 70.00 469 GLY A O 1
ATOM 3656 N N . ALA A 1 470 ? 21.627 15.763 3.690 1.00 74.81 470 ALA A N 1
ATOM 3657 C CA . ALA A 1 470 ? 20.452 15.990 2.836 1.00 74.81 470 ALA A CA 1
ATOM 3658 C C . ALA A 1 470 ? 19.528 14.766 2.728 1.00 74.81 470 ALA A C 1
ATOM 3660 O O . ALA A 1 470 ? 18.310 14.896 2.724 1.00 74.81 470 ALA A O 1
ATOM 3661 N N . VAL A 1 471 ? 20.115 13.570 2.669 1.00 82.44 471 VAL A N 1
ATOM 3662 C CA . VAL A 1 471 ? 19.398 12.294 2.767 1.00 82.44 471 VAL A CA 1
ATOM 3663 C C . VAL A 1 471 ? 20.035 11.491 3.903 1.00 82.44 471 VAL A C 1
ATOM 3665 O O . VAL A 1 471 ? 21.262 11.340 3.904 1.00 82.44 471 VAL A O 1
ATOM 3668 N N . PRO A 1 472 ? 19.256 10.969 4.871 1.00 84.06 472 PRO A N 1
ATOM 3669 C CA . PRO A 1 472 ? 19.804 10.155 5.949 1.00 84.06 472 PRO A CA 1
ATOM 3670 C C . PRO A 1 472 ? 20.556 8.931 5.412 1.00 84.06 472 PRO A C 1
ATOM 3672 O O . PRO A 1 472 ? 20.013 8.132 4.646 1.00 84.06 472 PRO A O 1
ATOM 3675 N N . TRP A 1 473 ? 21.811 8.759 5.839 1.00 86.50 473 TRP A N 1
ATOM 3676 C CA . TRP A 1 473 ? 22.680 7.686 5.345 1.00 86.50 473 TRP A CA 1
ATOM 3677 C C . TRP A 1 473 ? 22.098 6.285 5.576 1.00 86.50 473 TRP A C 1
ATOM 3679 O O . TRP A 1 473 ? 22.216 5.426 4.707 1.00 86.50 473 TRP A O 1
ATOM 3689 N N . SER A 1 474 ? 21.410 6.060 6.699 1.00 86.00 474 SER A N 1
ATOM 3690 C CA . SER A 1 474 ? 20.746 4.786 7.006 1.00 86.00 474 SER A CA 1
ATOM 3691 C C . SER A 1 474 ? 19.701 4.384 5.959 1.00 86.00 474 SER A C 1
ATOM 3693 O O . SER A 1 474 ? 19.564 3.201 5.658 1.00 86.00 474 SER A O 1
ATOM 3695 N N . LEU A 1 475 ? 18.985 5.346 5.376 1.00 89.25 475 LEU A N 1
ATOM 3696 C CA . LEU A 1 475 ? 17.969 5.103 4.349 1.00 89.25 475 LEU A CA 1
ATOM 3697 C C . LEU A 1 475 ? 18.618 4.885 2.978 1.00 89.25 475 LEU A C 1
ATOM 3699 O O . LEU A 1 475 ? 18.308 3.914 2.290 1.00 89.25 475 LEU A O 1
ATOM 3703 N N . ASN A 1 476 ? 19.605 5.714 2.626 1.00 89.62 476 ASN A N 1
ATOM 3704 C CA . ASN A 1 476 ? 20.369 5.552 1.386 1.00 89.62 476 ASN A CA 1
ATOM 3705 C C . ASN A 1 476 ? 21.142 4.229 1.335 1.00 89.62 476 ASN A C 1
ATOM 3707 O O . ASN A 1 476 ? 21.215 3.596 0.285 1.00 89.62 476 ASN A O 1
ATOM 3711 N N . ARG A 1 477 ? 21.692 3.783 2.468 1.00 91.00 477 ARG A N 1
ATOM 3712 C CA . ARG A 1 477 ? 22.371 2.490 2.580 1.00 91.00 477 ARG A CA 1
ATOM 3713 C C . ARG A 1 477 ? 21.413 1.328 2.321 1.00 91.00 477 ARG A C 1
ATOM 3715 O O . ARG A 1 477 ? 21.773 0.417 1.585 1.00 91.00 477 ARG A O 1
ATOM 3722 N N . GLN A 1 478 ? 20.206 1.381 2.885 1.00 93.81 478 GLN A N 1
ATOM 3723 C CA . GLN A 1 478 ? 19.159 0.383 2.648 1.00 93.81 478 GLN A CA 1
ATOM 3724 C C . GLN A 1 478 ? 18.712 0.361 1.182 1.00 93.81 478 GLN A C 1
ATOM 3726 O O . GLN A 1 478 ? 18.614 -0.709 0.588 1.00 93.81 478 GLN A O 1
ATOM 3731 N N . TRP A 1 479 ? 18.505 1.536 0.579 1.00 94.62 479 TRP A N 1
ATOM 3732 C CA . TRP A 1 479 ? 18.159 1.645 -0.840 1.00 94.62 479 TRP A CA 1
ATOM 3733 C C . TRP A 1 479 ? 19.244 1.060 -1.748 1.00 94.62 479 TRP A C 1
ATOM 3735 O O . TRP A 1 479 ? 18.953 0.282 -2.653 1.00 94.62 479 TRP A O 1
ATOM 3745 N N . MET A 1 480 ? 20.507 1.374 -1.458 1.00 94.19 480 MET A N 1
ATOM 3746 C CA . MET A 1 480 ? 21.658 0.851 -2.189 1.00 94.19 480 MET A CA 1
ATOM 3747 C C . MET A 1 480 ? 21.802 -0.668 -2.049 1.00 94.19 480 MET A C 1
ATOM 3749 O O . MET A 1 480 ? 22.114 -1.346 -3.024 1.00 94.19 480 MET A O 1
ATOM 3753 N N . GLU A 1 481 ? 21.566 -1.212 -0.855 1.00 93.62 481 GLU A N 1
ATOM 3754 C CA . GLU A 1 481 ? 21.574 -2.658 -0.639 1.00 93.62 481 GLU A CA 1
ATOM 3755 C C . GLU A 1 481 ? 20.466 -3.354 -1.437 1.00 93.62 481 GLU A C 1
ATOM 3757 O O . GLU A 1 481 ? 20.741 -4.350 -2.107 1.00 93.62 481 GLU A O 1
ATOM 3762 N N . LEU A 1 482 ? 19.238 -2.821 -1.396 1.00 95.31 482 LEU A N 1
ATOM 3763 C CA . LEU A 1 482 ? 18.116 -3.369 -2.153 1.00 95.31 482 LEU A CA 1
ATOM 3764 C C . LEU A 1 482 ? 18.420 -3.365 -3.654 1.00 95.31 482 LEU A C 1
ATOM 3766 O O . LEU A 1 482 ? 18.311 -4.413 -4.287 1.00 95.31 482 LEU A O 1
ATOM 3770 N N . LEU A 1 483 ? 18.859 -2.232 -4.216 1.00 94.88 483 LEU A N 1
ATOM 3771 C CA . LEU A 1 483 ? 19.221 -2.156 -5.633 1.00 94.88 483 LEU A CA 1
ATOM 3772 C C . LEU A 1 483 ? 20.320 -3.159 -5.987 1.00 94.88 483 LEU A C 1
ATOM 3774 O O . LEU A 1 483 ? 20.138 -3.945 -6.916 1.00 94.88 483 LEU A O 1
ATOM 3778 N N . GLY A 1 484 ? 21.400 -3.208 -5.202 1.00 93.50 484 GLY A N 1
ATOM 3779 C CA . GLY A 1 484 ? 22.522 -4.115 -5.441 1.00 93.50 484 GLY A CA 1
ATOM 3780 C C . GLY A 1 484 ? 22.140 -5.598 -5.416 1.00 93.50 484 GLY A C 1
ATOM 3781 O O . GLY A 1 484 ? 22.750 -6.390 -6.127 1.00 93.50 484 GLY A O 1
ATOM 3782 N N . LYS A 1 485 ? 21.118 -5.980 -4.640 1.00 93.19 485 LYS A N 1
ATOM 3783 C CA . LYS A 1 485 ? 20.603 -7.360 -4.567 1.00 93.19 485 LYS A CA 1
ATOM 3784 C C . LYS A 1 485 ? 19.424 -7.642 -5.502 1.00 93.19 485 LYS A C 1
ATOM 3786 O O . LYS A 1 485 ? 19.014 -8.792 -5.628 1.00 93.19 485 LYS A O 1
ATOM 3791 N N . SER A 1 486 ? 18.858 -6.617 -6.134 1.00 92.31 486 SER A N 1
ATOM 3792 C CA . SER A 1 486 ? 17.626 -6.740 -6.921 1.00 92.31 486 SER A CA 1
ATOM 3793 C C . SER A 1 486 ? 17.828 -7.251 -8.344 1.00 92.31 486 SER A C 1
ATOM 3795 O O . SER A 1 486 ? 16.846 -7.388 -9.064 1.00 92.31 486 SER A O 1
ATOM 3797 N N . GLY A 1 487 ? 19.073 -7.450 -8.784 1.00 89.69 487 GLY A N 1
ATOM 3798 C CA . GLY A 1 487 ? 19.407 -7.805 -10.165 1.00 89.69 487 GLY A CA 1
ATOM 3799 C C . GLY A 1 487 ? 19.167 -6.683 -11.175 1.00 89.69 487 GLY A C 1
ATOM 3800 O O . GLY A 1 487 ? 19.449 -6.865 -12.357 1.00 89.69 487 GLY A O 1
ATOM 3801 N N . THR A 1 488 ? 18.653 -5.527 -10.754 1.00 94.31 488 THR A N 1
ATOM 3802 C CA . THR A 1 488 ? 18.446 -4.353 -11.610 1.00 94.31 488 THR A CA 1
ATOM 3803 C C . THR A 1 488 ? 19.746 -3.560 -11.791 1.00 94.31 488 THR A C 1
ATOM 3805 O O . THR A 1 488 ? 20.695 -3.751 -11.026 1.00 94.31 488 THR A O 1
ATOM 3808 N N . PRO A 1 489 ? 19.850 -2.680 -12.806 1.00 95.50 489 PRO A N 1
ATOM 3809 C CA . PRO A 1 489 ? 20.973 -1.773 -12.912 1.00 95.50 489 PRO A CA 1
ATOM 3810 C C . PRO A 1 489 ? 21.065 -0.863 -11.688 1.00 95.50 489 PRO A C 1
ATOM 3812 O O . PRO A 1 489 ? 20.050 -0.385 -11.188 1.00 95.50 489 PRO A O 1
ATOM 3815 N N . MET A 1 490 ? 22.285 -0.587 -11.230 1.00 95.25 490 MET A N 1
ATOM 3816 C CA . MET A 1 490 ? 22.504 0.250 -10.049 1.00 95.25 490 MET A CA 1
ATOM 3817 C C . MET A 1 490 ? 23.551 1.330 -10.312 1.00 95.25 490 MET A C 1
ATOM 3819 O O . MET A 1 490 ? 24.739 1.043 -10.480 1.00 95.25 490 MET A O 1
ATOM 3823 N N . PHE A 1 491 ? 23.122 2.588 -10.264 1.00 96.88 491 PHE A N 1
ATOM 3824 C CA . PHE A 1 491 ? 24.007 3.746 -10.344 1.00 96.88 491 PHE A CA 1
ATOM 3825 C C . PHE A 1 491 ? 24.072 4.480 -9.002 1.00 96.88 491 PHE A C 1
ATOM 3827 O O . PHE A 1 491 ? 23.057 4.714 -8.350 1.00 96.88 491 PHE A O 1
ATOM 3834 N N . VAL A 1 492 ? 25.270 4.882 -8.589 1.00 94.94 492 VAL A N 1
ATOM 3835 C CA . VAL A 1 492 ? 25.457 5.867 -7.514 1.00 94.94 492 VAL A CA 1
ATOM 3836 C C . VAL A 1 492 ? 25.658 7.249 -8.128 1.00 94.94 492 VAL A C 1
ATOM 3838 O O . VAL A 1 492 ? 26.212 7.370 -9.219 1.00 94.94 492 VAL A O 1
ATOM 3841 N N . SER A 1 493 ? 25.222 8.299 -7.434 1.00 93.25 493 SER A N 1
ATOM 3842 C CA . SER A 1 493 ? 25.353 9.681 -7.909 1.00 93.25 493 SER A CA 1
ATOM 3843 C C . SER A 1 493 ? 25.837 10.605 -6.796 1.00 93.25 493 SER A C 1
ATOM 3845 O O . SER A 1 493 ? 25.058 11.327 -6.164 1.00 93.25 493 SER A O 1
ATOM 3847 N N . TRP A 1 494 ? 27.132 10.490 -6.480 1.00 86.06 494 TRP A N 1
ATOM 3848 C CA . TRP A 1 494 ? 27.780 11.093 -5.309 1.00 86.06 494 TRP A CA 1
ATOM 3849 C C . TRP A 1 494 ? 28.957 11.995 -5.680 1.00 86.06 494 TRP A C 1
ATOM 3851 O O . TRP A 1 494 ? 29.664 11.757 -6.659 1.00 86.06 494 TRP A O 1
ATOM 3861 N N . ARG A 1 495 ? 29.214 12.996 -4.830 1.00 79.88 495 ARG A N 1
ATOM 3862 C CA . ARG A 1 495 ? 30.452 13.785 -4.871 1.00 79.88 495 ARG A CA 1
ATOM 3863 C C . ARG A 1 495 ? 31.519 13.129 -3.996 1.00 79.88 495 ARG A C 1
ATOM 3865 O O . ARG A 1 495 ? 31.225 12.701 -2.878 1.00 79.88 495 ARG A O 1
ATOM 3872 N N . ARG A 1 496 ? 32.769 13.082 -4.469 1.00 81.69 496 ARG A N 1
ATOM 3873 C CA . ARG A 1 496 ? 33.885 12.451 -3.734 1.00 81.69 496 ARG A CA 1
ATOM 3874 C C . ARG A 1 496 ? 34.161 13.058 -2.351 1.00 81.69 496 ARG A C 1
ATOM 3876 O O . ARG A 1 496 ? 34.691 12.369 -1.489 1.00 81.69 496 ARG A O 1
ATOM 3883 N N . ASP A 1 497 ? 33.823 14.330 -2.127 1.00 82.62 497 ASP A N 1
ATOM 3884 C CA . ASP A 1 497 ? 34.008 15.015 -0.838 1.00 82.62 497 ASP A CA 1
ATOM 3885 C C . ASP A 1 497 ? 33.079 14.482 0.262 1.00 82.62 497 ASP A C 1
ATOM 3887 O O . ASP A 1 497 ? 33.365 14.671 1.438 1.00 82.62 497 ASP A O 1
ATOM 3891 N N . LEU A 1 498 ? 32.014 13.760 -0.101 1.00 82.00 498 LEU A N 1
ATOM 3892 C CA . LEU A 1 498 ? 31.073 13.135 0.839 1.00 82.00 498 LEU A CA 1
ATOM 3893 C C . LEU A 1 498 ? 31.438 11.678 1.174 1.00 82.00 498 LEU A C 1
ATOM 3895 O O . LEU A 1 498 ? 30.723 10.993 1.905 1.00 82.00 498 LEU A O 1
ATOM 3899 N N . ALA A 1 499 ? 32.535 11.172 0.614 1.00 74.56 499 ALA A N 1
ATOM 3900 C CA . ALA A 1 499 ? 32.797 9.748 0.518 1.00 74.56 499 ALA A CA 1
ATOM 3901 C C . ALA A 1 499 ? 33.682 9.230 1.671 1.00 74.56 499 ALA A C 1
ATOM 3903 O O . ALA A 1 499 ? 34.868 8.929 1.502 1.00 74.56 499 ALA A O 1
ATOM 3904 N N . THR A 1 500 ? 33.090 9.124 2.866 1.00 84.56 500 THR A N 1
ATOM 3905 C CA . THR A 1 500 ? 33.747 8.572 4.067 1.00 84.56 500 THR A CA 1
ATOM 3906 C C . THR A 1 500 ? 34.195 7.109 3.863 1.00 84.56 500 THR A C 1
ATOM 3908 O O . THR A 1 500 ? 33.710 6.427 2.955 1.00 84.56 500 THR A O 1
ATOM 3911 N N . PRO A 1 501 ? 35.101 6.557 4.697 1.00 87.56 501 PRO A N 1
ATOM 3912 C CA . PRO A 1 501 ? 35.504 5.150 4.590 1.00 87.56 501 PRO A CA 1
ATOM 3913 C C . PRO A 1 501 ? 34.340 4.151 4.688 1.00 87.56 501 PRO A C 1
ATOM 3915 O O . PRO A 1 501 ? 34.359 3.120 4.016 1.00 87.56 501 PRO A O 1
ATOM 3918 N N . GLU A 1 502 ? 33.320 4.458 5.496 1.00 86.88 502 GLU A N 1
ATOM 3919 C CA . GLU A 1 502 ? 32.104 3.643 5.607 1.00 86.88 502 GLU A CA 1
ATOM 3920 C C . GLU A 1 502 ? 31.311 3.660 4.298 1.00 86.88 502 GLU A C 1
ATOM 3922 O O . GLU A 1 502 ? 30.971 2.610 3.752 1.00 86.88 502 GLU A O 1
ATOM 3927 N N . VAL A 1 503 ? 31.086 4.862 3.771 1.00 86.19 503 VAL A N 1
ATOM 3928 C CA . VAL A 1 503 ? 30.392 5.119 2.509 1.00 86.19 503 VAL A CA 1
ATOM 3929 C C . VAL A 1 503 ? 31.099 4.388 1.362 1.00 86.19 503 VAL A C 1
ATOM 3931 O O . VAL A 1 503 ? 30.464 3.643 0.617 1.00 86.19 503 VAL A O 1
ATOM 3934 N N . ARG A 1 504 ? 32.436 4.461 1.298 1.00 88.44 504 ARG A N 1
ATOM 3935 C CA . ARG A 1 504 ? 33.268 3.723 0.331 1.00 88.44 504 ARG A CA 1
ATOM 3936 C C . ARG A 1 504 ? 33.057 2.212 0.391 1.00 88.44 504 ARG A C 1
ATOM 3938 O O . ARG A 1 504 ? 32.927 1.547 -0.641 1.00 88.44 504 ARG A O 1
ATOM 3945 N N . LYS A 1 505 ? 33.081 1.656 1.607 1.00 90.88 505 LYS A N 1
ATOM 3946 C CA . LYS A 1 505 ? 32.917 0.218 1.835 1.00 90.88 505 LYS A CA 1
ATOM 3947 C C . LYS A 1 505 ? 31.538 -0.239 1.366 1.00 90.88 505 LYS A C 1
ATOM 3949 O O . LYS A 1 505 ? 31.446 -1.263 0.696 1.00 90.88 505 LYS A O 1
ATOM 3954 N N . ALA A 1 506 ? 30.507 0.545 1.669 1.00 91.44 506 ALA A N 1
ATOM 3955 C CA . ALA A 1 506 ? 29.138 0.251 1.279 1.00 91.44 506 ALA A CA 1
ATOM 3956 C C . ALA A 1 506 ? 28.952 0.278 -0.252 1.00 91.44 506 ALA A C 1
ATOM 3958 O O . ALA A 1 506 ? 28.350 -0.649 -0.785 1.00 91.44 506 ALA A O 1
ATOM 3959 N N . ILE A 1 507 ? 29.540 1.248 -0.975 1.00 92.69 507 ILE A N 1
ATOM 3960 C CA . ILE A 1 507 ? 29.536 1.235 -2.456 1.00 92.69 507 ILE A CA 1
ATOM 3961 C C . ILE A 1 507 ? 30.221 -0.019 -2.984 1.00 92.69 507 ILE A C 1
ATOM 3963 O O . ILE A 1 507 ? 29.684 -0.691 -3.854 1.00 92.69 507 ILE A O 1
ATOM 3967 N N . SER A 1 508 ? 31.416 -0.330 -2.476 1.00 94.56 508 SER A N 1
ATOM 3968 C CA . SER A 1 508 ? 32.203 -1.467 -2.974 1.00 94.56 508 SER A CA 1
ATOM 3969 C C . SER A 1 508 ? 31.453 -2.791 -2.790 1.00 94.56 508 SER A C 1
ATOM 3971 O O . SER A 1 508 ? 31.482 -3.667 -3.650 1.00 94.56 508 SER A O 1
ATOM 3973 N N . GLU A 1 509 ? 30.744 -2.929 -1.669 1.00 93.88 509 GLU A N 1
ATOM 3974 C CA . GLU A 1 509 ? 29.863 -4.061 -1.401 1.00 93.88 509 GLU A CA 1
ATOM 3975 C C . GLU A 1 509 ? 28.659 -4.106 -2.343 1.00 93.88 509 GLU A C 1
ATOM 3977 O O . GLU A 1 509 ? 28.396 -5.152 -2.936 1.00 93.88 509 GLU A O 1
ATOM 3982 N N . ALA A 1 510 ? 27.976 -2.979 -2.532 1.00 94.00 510 ALA A N 1
ATOM 3983 C CA . ALA A 1 510 ? 26.835 -2.895 -3.430 1.00 94.00 510 ALA A CA 1
ATOM 3984 C C . ALA A 1 510 ? 27.228 -3.142 -4.896 1.00 94.00 510 ALA A C 1
ATOM 3986 O O . ALA A 1 510 ? 26.509 -3.832 -5.605 1.00 94.00 510 ALA A O 1
ATOM 3987 N N . PHE A 1 511 ? 28.389 -2.656 -5.346 1.00 96.31 511 PHE A N 1
ATOM 3988 C CA . PHE A 1 511 ? 28.926 -2.921 -6.685 1.00 96.31 511 PHE A CA 1
ATOM 3989 C C . PHE A 1 511 ? 29.275 -4.383 -6.899 1.00 96.31 511 PHE A C 1
ATOM 3991 O O . PHE A 1 511 ? 28.953 -4.925 -7.949 1.00 96.31 511 PHE A O 1
ATOM 3998 N N . ARG A 1 512 ? 29.870 -5.048 -5.907 1.00 94.75 512 ARG A N 1
ATOM 3999 C CA . ARG A 1 512 ? 30.120 -6.489 -5.989 1.00 94.75 512 ARG A CA 1
ATOM 4000 C C . ARG A 1 512 ? 28.812 -7.258 -6.197 1.00 94.75 512 ARG A C 1
ATOM 4002 O O . ARG A 1 512 ? 28.762 -8.115 -7.074 1.00 94.75 512 ARG A O 1
ATOM 4009 N N . LEU A 1 513 ? 27.763 -6.909 -5.448 1.00 93.00 513 LEU A N 1
ATOM 4010 C CA . LEU A 1 513 ? 26.431 -7.502 -5.605 1.00 93.00 513 LEU A CA 1
ATOM 4011 C C . LEU A 1 513 ? 25.831 -7.179 -6.987 1.00 93.00 513 LEU A C 1
ATOM 4013 O O . LEU A 1 513 ? 25.506 -8.098 -7.729 1.00 93.00 513 LEU A O 1
ATOM 4017 N N . ALA A 1 514 ? 25.806 -5.902 -7.381 1.00 94.62 514 ALA A N 1
ATOM 4018 C CA . ALA A 1 514 ? 25.242 -5.434 -8.652 1.00 94.62 514 ALA A CA 1
ATOM 4019 C C . ALA A 1 514 ? 26.018 -5.900 -9.899 1.00 94.62 514 ALA A C 1
ATOM 4021 O O . ALA A 1 514 ? 25.499 -5.842 -11.011 1.00 94.62 514 ALA A O 1
ATOM 4022 N N . SER A 1 515 ? 27.274 -6.326 -9.737 1.00 95.12 515 SER A N 1
ATOM 4023 C CA . SER A 1 515 ? 28.091 -6.886 -10.820 1.00 95.12 515 SER A CA 1
ATOM 4024 C C . SER A 1 515 ? 27.819 -8.362 -11.097 1.00 95.12 515 SER A C 1
ATOM 4026 O O . SER A 1 515 ? 28.298 -8.871 -12.102 1.00 95.12 515 SER A O 1
ATOM 4028 N N . THR A 1 516 ? 27.061 -9.036 -10.227 1.00 90.12 516 THR A N 1
ATOM 4029 C CA . THR A 1 516 ? 26.696 -10.448 -10.381 1.00 90.12 516 THR A CA 1
ATOM 4030 C C . THR A 1 516 ? 25.301 -10.538 -10.991 1.00 90.12 516 THR A C 1
ATOM 4032 O O . THR A 1 516 ? 24.384 -9.855 -10.538 1.00 90.12 516 THR A O 1
ATOM 4035 N N . ASP A 1 517 ? 25.117 -11.375 -12.013 1.00 84.38 517 ASP A N 1
ATOM 4036 C CA . ASP A 1 517 ? 23.790 -11.574 -12.604 1.00 84.38 517 ASP A CA 1
ATOM 4037 C C . ASP A 1 517 ? 22.881 -12.350 -11.639 1.00 84.38 517 ASP A C 1
ATOM 4039 O O . ASP A 1 517 ? 23.245 -13.418 -11.139 1.00 84.38 517 ASP A O 1
ATOM 4043 N N . CYS A 1 518 ? 21.694 -11.815 -11.359 1.00 86.75 518 CYS A N 1
ATOM 4044 C CA . CYS A 1 518 ? 20.712 -12.455 -10.492 1.00 86.75 518 CYS A CA 1
ATOM 4045 C C . CYS A 1 518 ? 19.278 -12.126 -10.920 1.00 86.75 518 CYS A C 1
ATOM 4047 O O . CYS A 1 518 ? 19.013 -11.180 -11.671 1.00 86.75 518 CYS A O 1
ATOM 4049 N N . GLU A 1 519 ? 18.330 -12.948 -10.467 1.00 87.19 519 GLU A N 1
ATOM 4050 C CA . GLU A 1 519 ? 16.918 -12.683 -10.721 1.00 87.19 519 GLU A CA 1
ATOM 4051 C C . GLU A 1 519 ? 16.412 -11.462 -9.944 1.00 87.19 519 GLU A C 1
ATOM 4053 O O . GLU A 1 519 ? 16.892 -11.152 -8.855 1.00 87.19 519 GLU A O 1
ATOM 4058 N N . ALA A 1 520 ? 15.383 -10.818 -10.503 1.00 90.62 520 ALA A N 1
ATOM 4059 C CA . ALA A 1 520 ? 14.674 -9.716 -9.871 1.00 90.62 520 ALA A CA 1
ATOM 4060 C C . ALA A 1 520 ? 14.230 -10.061 -8.440 1.00 90.62 520 ALA A C 1
ATOM 4062 O O . ALA A 1 520 ? 13.688 -11.143 -8.205 1.00 90.62 520 ALA A O 1
ATOM 4063 N N . ALA A 1 521 ? 14.403 -9.125 -7.504 1.00 94.00 521 ALA A N 1
ATOM 4064 C CA . ALA A 1 521 ? 13.872 -9.279 -6.151 1.00 94.00 521 ALA A CA 1
ATOM 4065 C C . ALA A 1 521 ? 12.333 -9.238 -6.148 1.00 94.00 521 ALA A C 1
ATOM 4067 O O . ALA A 1 521 ? 11.714 -8.420 -6.834 1.00 94.00 521 ALA A O 1
ATOM 4068 N N . GLU A 1 522 ? 11.717 -10.110 -5.350 1.00 95.88 522 GLU A N 1
ATOM 4069 C CA . GLU A 1 522 ? 10.266 -10.193 -5.189 1.00 95.88 522 GLU A CA 1
ATOM 4070 C C . GLU A 1 522 ? 9.823 -9.345 -3.987 1.00 95.88 522 GLU A C 1
ATOM 4072 O O . GLU A 1 522 ? 10.201 -9.660 -2.853 1.00 95.88 522 GLU A O 1
ATOM 4077 N N . PRO A 1 523 ? 9.007 -8.295 -4.189 1.00 95.69 523 PRO A N 1
ATOM 4078 C CA . PRO A 1 523 ? 8.367 -7.600 -3.086 1.00 95.69 523 PRO A CA 1
ATOM 4079 C C . PRO A 1 523 ? 7.228 -8.462 -2.524 1.00 95.69 523 PRO A C 1
ATOM 4081 O O . PRO A 1 523 ? 6.378 -8.960 -3.260 1.00 95.69 523 PRO A O 1
ATOM 4084 N N . LEU A 1 524 ? 7.187 -8.641 -1.206 1.00 91.50 524 LEU A N 1
ATOM 4085 C CA . LEU A 1 524 ? 6.260 -9.569 -0.548 1.00 91.50 524 LEU A CA 1
ATOM 4086 C C . LEU A 1 524 ? 5.003 -8.882 -0.007 1.00 91.50 524 LEU A C 1
ATOM 4088 O O . LEU A 1 524 ? 3.968 -9.525 0.135 1.00 91.50 524 LEU A O 1
ATOM 4092 N N . ASP A 1 525 ? 5.073 -7.582 0.274 1.00 86.38 525 ASP A N 1
ATOM 4093 C CA . ASP A 1 525 ? 3.994 -6.762 0.842 1.00 86.38 525 ASP A CA 1
ATOM 4094 C C . ASP A 1 525 ? 3.476 -5.667 -0.113 1.00 86.38 525 ASP A C 1
ATOM 4096 O O . ASP A 1 525 ? 2.702 -4.802 0.283 1.00 86.38 525 ASP A O 1
ATOM 4100 N N . TRP A 1 526 ? 3.826 -5.731 -1.400 1.00 91.44 526 TRP A N 1
ATOM 4101 C CA . TRP A 1 526 ? 3.341 -4.823 -2.458 1.00 91.44 526 TRP A CA 1
ATOM 4102 C C . TRP A 1 526 ? 1.829 -4.806 -2.710 1.00 91.44 526 TRP A C 1
ATOM 4104 O O . TRP A 1 526 ? 1.335 -3.877 -3.339 1.00 91.44 526 TRP A O 1
ATOM 4114 N N . PHE A 1 527 ? 1.082 -5.782 -2.195 1.00 84.81 527 PHE A N 1
ATOM 4115 C CA . PHE A 1 527 ? -0.385 -5.736 -2.167 1.00 84.81 527 PHE A CA 1
ATOM 4116 C C . PHE A 1 527 ? -0.940 -4.769 -1.117 1.00 84.81 527 PHE A C 1
ATOM 4118 O O . PHE A 1 527 ? -2.086 -4.343 -1.216 1.00 84.81 527 PHE A O 1
ATOM 4125 N N . GLU A 1 528 ? -0.148 -4.451 -0.094 1.00 77.94 528 GLU A N 1
ATOM 4126 C CA . GLU A 1 528 ? -0.570 -3.639 1.050 1.00 77.94 528 GLU A CA 1
ATOM 4127 C C . GLU A 1 528 ? -0.004 -2.218 1.003 1.00 77.94 528 GLU A C 1
ATOM 4129 O O . GLU A 1 528 ? -0.509 -1.329 1.684 1.00 77.94 528 GLU A O 1
ATOM 4134 N N . THR A 1 529 ? 1.086 -2.002 0.262 1.00 81.69 529 THR A N 1
ATOM 4135 C CA . THR A 1 529 ? 1.796 -0.723 0.253 1.00 81.69 529 THR A CA 1
ATOM 4136 C C . THR A 1 529 ? 2.463 -0.433 -1.086 1.00 81.69 529 THR A C 1
ATOM 4138 O O . THR A 1 529 ? 3.002 -1.313 -1.756 1.00 81.69 529 THR A O 1
ATOM 4141 N N . ARG A 1 530 ? 2.507 0.858 -1.428 1.00 85.38 530 ARG A N 1
ATOM 4142 C CA . ARG A 1 530 ? 3.281 1.397 -2.553 1.00 85.38 530 ARG A CA 1
ATOM 4143 C C . ARG A 1 530 ? 4.790 1.288 -2.364 1.00 85.38 530 ARG A C 1
ATOM 4145 O O . ARG A 1 530 ? 5.514 1.453 -3.338 1.00 85.38 530 ARG A O 1
ATOM 4152 N N . HIS A 1 531 ? 5.257 1.030 -1.143 1.00 89.75 531 HIS A N 1
ATOM 4153 C CA . HIS A 1 531 ? 6.675 1.027 -0.783 1.00 89.75 531 HIS A CA 1
ATOM 4154 C C . HIS A 1 531 ? 7.013 -0.241 0.018 1.00 89.75 531 HIS A C 1
ATOM 4156 O O . HIS A 1 531 ? 7.199 -0.158 1.235 1.00 89.75 531 HIS A O 1
ATOM 4162 N N . PRO A 1 532 ? 7.042 -1.417 -0.636 1.00 90.25 532 PRO A N 1
ATOM 4163 C CA . PRO A 1 532 ? 7.252 -2.709 0.013 1.00 90.25 532 PRO A CA 1
ATOM 4164 C C . PRO A 1 532 ? 8.492 -2.711 0.880 1.00 90.25 532 PRO A C 1
ATOM 4166 O O . PRO A 1 532 ? 9.558 -2.255 0.458 1.00 90.25 532 PRO A O 1
ATOM 4169 N N . ARG A 1 533 ? 8.358 -3.226 2.093 1.00 88.38 533 ARG A N 1
ATOM 4170 C CA . ARG A 1 533 ? 9.461 -3.328 3.044 1.00 88.38 533 ARG A CA 1
ATOM 4171 C C . ARG A 1 533 ? 10.078 -4.707 3.021 1.00 88.38 533 ARG A C 1
ATOM 4173 O O . ARG A 1 533 ? 11.258 -4.826 3.322 1.00 88.38 533 ARG A O 1
ATOM 4180 N N . ARG A 1 534 ? 9.299 -5.721 2.651 1.00 89.38 534 ARG A N 1
ATOM 4181 C CA . ARG A 1 534 ? 9.691 -7.123 2.731 1.00 89.38 534 ARG A CA 1
ATOM 4182 C C . ARG A 1 534 ? 10.039 -7.630 1.349 1.00 89.38 534 ARG A C 1
ATOM 4184 O O . ARG A 1 534 ? 9.203 -7.595 0.448 1.00 89.38 534 ARG A O 1
ATOM 4191 N N . TRP A 1 535 ? 11.256 -8.123 1.193 1.00 94.69 535 TRP A N 1
ATOM 4192 C CA . TRP A 1 535 ? 11.770 -8.567 -0.096 1.00 94.69 535 TRP A CA 1
ATOM 4193 C C . TRP A 1 535 ? 12.352 -9.964 0.011 1.00 94.69 535 TRP A C 1
ATOM 4195 O O . TRP A 1 535 ? 12.993 -10.308 1.005 1.00 94.69 535 TRP A O 1
ATOM 4205 N N . ARG A 1 536 ? 12.130 -10.758 -1.034 1.00 94.75 536 ARG A N 1
ATOM 4206 C CA . ARG A 1 536 ? 12.795 -12.039 -1.253 1.00 94.75 536 ARG A CA 1
ATOM 4207 C C . ARG A 1 536 ? 13.789 -11.890 -2.395 1.00 94.75 536 ARG A C 1
ATOM 4209 O O . ARG A 1 536 ? 13.418 -11.476 -3.492 1.00 94.75 536 ARG A O 1
ATOM 4216 N N . PHE A 1 537 ? 15.039 -12.243 -2.135 1.00 94.19 537 PHE A N 1
ATOM 4217 C CA . PHE A 1 537 ? 16.111 -12.217 -3.125 1.00 94.19 537 PHE A CA 1
ATOM 4218 C C . PHE A 1 537 ? 16.261 -13.557 -3.846 1.00 94.19 537 PHE A C 1
ATOM 4220 O O . PHE A 1 537 ? 15.693 -14.571 -3.436 1.00 94.19 537 PHE A O 1
ATOM 4227 N N . ALA A 1 538 ? 17.033 -13.557 -4.935 1.00 88.00 538 ALA A N 1
ATOM 4228 C CA . ALA A 1 538 ? 17.239 -14.728 -5.790 1.00 88.00 538 ALA A CA 1
ATOM 4229 C C . ALA A 1 538 ? 17.853 -15.936 -5.052 1.00 88.00 538 ALA A C 1
ATOM 4231 O O . ALA A 1 538 ? 17.609 -17.078 -5.430 1.00 88.00 538 ALA A O 1
ATOM 4232 N N . ASP A 1 539 ? 18.616 -15.695 -3.985 1.00 86.88 539 ASP A N 1
ATOM 4233 C CA . ASP A 1 539 ? 19.196 -16.723 -3.112 1.00 86.88 539 ASP A CA 1
ATOM 4234 C C . ASP A 1 539 ? 18.205 -17.273 -2.062 1.00 86.88 539 ASP A C 1
ATOM 4236 O O . ASP A 1 539 ? 18.558 -18.142 -1.266 1.00 86.88 539 ASP A O 1
ATOM 4240 N N . GLY A 1 540 ? 16.962 -16.778 -2.053 1.00 87.94 540 GLY A N 1
ATOM 4241 C CA . GLY A 1 540 ? 15.923 -17.118 -1.082 1.00 87.94 540 GLY A CA 1
ATOM 4242 C C . GLY A 1 540 ? 15.969 -16.290 0.204 1.00 87.94 540 GLY A C 1
ATOM 4243 O O . GLY A 1 540 ? 15.071 -16.432 1.038 1.00 87.94 540 GLY A O 1
ATOM 4244 N N . THR A 1 541 ? 16.961 -15.409 0.368 1.00 90.12 541 THR A N 1
ATOM 4245 C CA . THR A 1 541 ? 17.087 -14.552 1.547 1.00 90.12 541 THR A CA 1
ATOM 4246 C C . THR A 1 541 ? 15.901 -13.596 1.637 1.00 90.12 541 THR A C 1
ATOM 4248 O O . THR A 1 541 ? 15.507 -12.966 0.653 1.00 90.12 541 THR A O 1
ATOM 4251 N N . LEU A 1 542 ? 15.349 -13.473 2.844 1.00 92.06 542 LEU A N 1
ATOM 4252 C CA . LEU A 1 542 ? 14.336 -12.482 3.184 1.00 92.06 542 LEU A CA 1
ATOM 4253 C C . LEU A 1 542 ? 15.004 -11.277 3.841 1.00 92.06 542 LEU A C 1
ATOM 4255 O O . LEU A 1 542 ? 15.901 -11.432 4.672 1.00 92.06 542 LEU A O 1
ATOM 4259 N N . SER A 1 543 ? 14.590 -10.070 3.477 1.00 88.00 543 SER A N 1
ATOM 4260 C CA . SER A 1 543 ? 15.053 -8.851 4.140 1.00 88.00 543 SER A CA 1
ATOM 4261 C C . SER A 1 543 ? 13.934 -7.841 4.296 1.00 88.00 543 SER A C 1
ATOM 4263 O O . SER A 1 543 ? 13.065 -7.716 3.431 1.00 88.00 543 SER A O 1
ATOM 4265 N N . ASP A 1 544 ? 14.012 -7.114 5.405 1.00 86.75 544 ASP A N 1
ATOM 4266 C CA . ASP A 1 544 ? 13.092 -6.051 5.765 1.00 86.75 544 ASP A CA 1
ATOM 4267 C C . ASP A 1 544 ? 13.817 -4.707 5.707 1.00 86.75 544 ASP A C 1
ATOM 4269 O O . ASP A 1 544 ? 14.898 -4.544 6.274 1.00 86.75 544 ASP A O 1
ATOM 4273 N N . TYR A 1 545 ? 13.199 -3.731 5.053 1.00 86.94 545 TYR A N 1
ATOM 4274 C CA . TYR A 1 545 ? 13.705 -2.368 4.947 1.00 86.94 545 TYR A CA 1
ATOM 4275 C C . TYR A 1 545 ? 12.786 -1.396 5.679 1.00 86.94 545 TYR A C 1
ATOM 4277 O O . TYR A 1 545 ? 11.563 -1.468 5.576 1.00 86.94 545 TYR A O 1
ATOM 4285 N N . ALA A 1 546 ? 13.365 -0.469 6.432 1.00 82.19 546 ALA A N 1
ATOM 4286 C CA . ALA A 1 546 ? 12.678 0.659 7.037 1.00 82.19 546 ALA A CA 1
ATOM 4287 C C . ALA A 1 546 ? 12.888 1.892 6.156 1.00 82.19 546 ALA A C 1
ATOM 4289 O O . ALA A 1 546 ? 13.943 2.524 6.181 1.00 82.19 546 ALA A O 1
ATOM 4290 N N . TRP A 1 547 ? 11.862 2.243 5.380 1.00 84.00 547 TRP A N 1
ATOM 4291 C CA . TRP A 1 547 ? 11.880 3.423 4.512 1.00 84.00 547 TRP A CA 1
ATOM 4292 C C . TRP A 1 547 ? 11.602 4.740 5.247 1.00 84.00 547 TRP A C 1
ATOM 4294 O O . TRP A 1 547 ? 11.345 5.749 4.600 1.00 84.00 547 TRP A O 1
ATOM 4304 N N . SER A 1 548 ? 11.637 4.747 6.577 1.00 71.25 548 SER A N 1
ATOM 4305 C CA . SER A 1 548 ? 11.525 5.942 7.412 1.00 71.25 548 SER A CA 1
ATOM 4306 C C . SER A 1 548 ? 12.329 5.756 8.701 1.00 71.25 548 SER A C 1
ATOM 4308 O O . SER A 1 548 ? 12.609 4.632 9.123 1.00 71.25 548 SER A O 1
ATOM 4310 N N . LEU A 1 549 ? 12.742 6.870 9.309 1.00 52.78 549 LEU A N 1
ATOM 4311 C CA . LEU A 1 549 ? 13.635 6.869 10.475 1.00 52.78 549 LEU A CA 1
ATOM 4312 C C . LEU A 1 549 ? 12.967 6.375 11.768 1.00 52.78 549 LEU A C 1
ATOM 4314 O O . LEU A 1 549 ? 13.669 5.971 12.690 1.00 52.78 549 LEU A O 1
ATOM 4318 N N . ASP A 1 550 ? 11.634 6.365 11.821 1.00 49.31 550 ASP A N 1
ATOM 4319 C CA . ASP A 1 550 ? 10.869 6.127 13.051 1.00 49.31 550 ASP A CA 1
ATOM 4320 C C . ASP A 1 550 ? 10.511 4.649 13.294 1.00 49.31 550 ASP A C 1
ATOM 4322 O O . ASP A 1 550 ? 9.782 4.340 14.236 1.00 49.31 550 ASP A O 1
ATOM 4326 N N . VAL A 1 551 ? 10.979 3.711 12.456 1.00 47.25 551 VAL A N 1
ATOM 4327 C CA . VAL A 1 551 ? 10.425 2.342 12.428 1.00 47.25 551 VAL A CA 1
ATOM 4328 C C . VAL A 1 551 ? 11.469 1.278 12.710 1.00 47.25 551 VAL A C 1
ATOM 4330 O O . VAL A 1 551 ? 12.087 0.731 11.801 1.00 47.25 551 VAL A O 1
ATOM 4333 N N . GLY A 1 552 ? 11.622 0.952 13.994 1.00 39.16 552 GLY A N 1
ATOM 4334 C CA . GLY A 1 552 ? 12.466 -0.148 14.474 1.00 39.16 552 GLY A CA 1
ATOM 4335 C C . GLY A 1 552 ? 11.725 -1.451 14.809 1.00 39.16 552 GLY A C 1
ATOM 4336 O O . GLY A 1 552 ? 12.380 -2.430 15.149 1.00 39.16 552 GLY A O 1
ATOM 4337 N N . ALA A 1 553 ? 10.388 -1.489 14.740 1.00 42.50 553 ALA A N 1
ATOM 4338 C CA . ALA A 1 553 ? 9.579 -2.642 15.156 1.00 42.50 553 ALA A CA 1
ATOM 4339 C C . ALA A 1 553 ? 8.922 -3.380 13.975 1.00 42.50 553 ALA A C 1
ATOM 4341 O O . ALA A 1 553 ? 8.714 -2.806 12.901 1.00 42.50 553 ALA A O 1
ATOM 4342 N N . ALA A 1 554 ? 8.580 -4.655 14.194 1.00 50.84 554 ALA A N 1
ATOM 4343 C CA . ALA A 1 554 ? 7.783 -5.455 13.269 1.00 50.84 554 ALA A CA 1
ATOM 4344 C C . ALA A 1 554 ? 6.454 -4.744 12.965 1.00 50.84 554 ALA A C 1
ATOM 4346 O O . ALA A 1 554 ? 5.715 -4.365 13.871 1.00 50.84 554 ALA A O 1
ATOM 4347 N N . VAL A 1 555 ? 6.163 -4.545 11.681 1.00 57.84 555 VAL A N 1
ATOM 4348 C CA . VAL A 1 555 ? 4.987 -3.797 11.228 1.00 57.84 555 VAL A CA 1
ATOM 4349 C C . VAL A 1 555 ? 3.747 -4.673 11.349 1.00 57.84 555 VAL A C 1
ATOM 4351 O O . VAL A 1 555 ? 3.666 -5.730 10.720 1.00 57.84 555 VAL A O 1
ATOM 4354 N N . LYS A 1 556 ? 2.758 -4.225 12.127 1.00 68.81 556 LYS A N 1
ATOM 4355 C CA . LYS A 1 556 ? 1.486 -4.936 12.265 1.00 68.81 556 LYS A CA 1
ATOM 4356 C C . LYS A 1 556 ? 0.733 -4.938 10.920 1.00 68.81 556 LYS A C 1
ATOM 4358 O O . LYS A 1 556 ? 0.537 -3.874 10.333 1.00 68.81 556 LYS A O 1
ATOM 4363 N N . PRO A 1 557 ? 0.301 -6.092 10.383 1.00 68.19 557 PRO A N 1
ATOM 4364 C CA . PRO A 1 557 ? -0.500 -6.120 9.158 1.00 68.19 557 PRO A CA 1
ATOM 4365 C C . PRO A 1 557 ? -1.829 -5.388 9.370 1.00 68.19 557 PRO A C 1
ATOM 4367 O O . PRO A 1 557 ? -2.344 -5.354 10.489 1.00 68.19 557 PRO A O 1
ATOM 4370 N N . PHE A 1 558 ? -2.404 -4.825 8.303 1.00 75.94 558 PHE A N 1
ATOM 4371 C CA . PHE A 1 558 ? -3.715 -4.181 8.409 1.00 75.94 558 PHE A CA 1
ATOM 4372 C C . PHE A 1 558 ? -4.774 -5.147 8.957 1.00 75.94 558 PHE A C 1
ATOM 4374 O O . PHE A 1 558 ? -4.793 -6.314 8.545 1.00 75.94 558 PHE A O 1
ATOM 4381 N N . PRO A 1 559 ? -5.702 -4.666 9.803 1.00 76.31 559 PRO A N 1
ATOM 4382 C CA . PRO A 1 559 ? -6.864 -5.451 10.185 1.00 76.31 559 PRO A CA 1
ATOM 4383 C C . PRO A 1 559 ? -7.675 -5.873 8.952 1.00 76.31 559 PRO A C 1
ATOM 4385 O O . PRO A 1 559 ? -7.719 -5.188 7.917 1.00 76.31 559 PRO A O 1
ATOM 4388 N N . VAL A 1 560 ? -8.297 -7.045 9.055 1.00 75.19 560 VAL A N 1
ATOM 4389 C CA . VAL A 1 560 ? -9.203 -7.572 8.035 1.00 75.19 560 VAL A CA 1
ATOM 4390 C C . VAL A 1 560 ? -10.627 -7.362 8.529 1.00 75.19 560 VAL A C 1
ATOM 4392 O O . VAL A 1 560 ? -10.999 -7.870 9.582 1.00 75.19 560 VAL A O 1
ATOM 4395 N N . PHE A 1 561 ? -11.408 -6.607 7.763 1.00 80.06 561 PHE A N 1
ATOM 4396 C CA . PHE A 1 561 ? -12.804 -6.309 8.065 1.00 80.06 561 PHE A CA 1
ATOM 4397 C C . PHE A 1 561 ? -13.715 -7.293 7.337 1.00 80.06 561 PHE A C 1
ATOM 4399 O O . PHE A 1 561 ? -13.461 -7.644 6.181 1.00 80.06 561 PHE A O 1
ATOM 4406 N N . THR A 1 562 ? -14.781 -7.739 7.996 1.00 79.31 562 THR A N 1
ATOM 4407 C CA . THR A 1 562 ? -15.896 -8.387 7.297 1.00 79.31 562 THR A CA 1
ATOM 4408 C C . THR A 1 562 ? -16.676 -7.369 6.469 1.00 79.31 562 THR A C 1
ATOM 4410 O O . THR A 1 562 ? -16.509 -6.159 6.618 1.00 79.31 562 THR A O 1
ATOM 4413 N N . ALA A 1 563 ? -17.584 -7.854 5.620 1.00 78.44 563 ALA A N 1
ATOM 4414 C CA . ALA A 1 563 ? -18.596 -6.982 5.037 1.00 78.44 563 ALA A CA 1
ATOM 4415 C C . ALA A 1 563 ? -19.414 -6.281 6.149 1.00 78.44 563 ALA A C 1
ATOM 4417 O O . ALA A 1 563 ? -19.607 -6.881 7.217 1.00 78.44 563 ALA A O 1
ATOM 4418 N N . PRO A 1 564 ? -19.895 -5.042 5.913 1.00 89.69 564 PRO A N 1
ATOM 4419 C CA . PRO A 1 564 ? -20.852 -4.381 6.794 1.00 89.69 564 PRO A CA 1
ATOM 4420 C C . PRO A 1 564 ? -22.054 -5.277 7.084 1.00 89.69 564 PRO A C 1
ATOM 4422 O O . PRO A 1 564 ? -22.634 -5.852 6.164 1.00 89.69 564 PRO A O 1
ATOM 4425 N N . ARG A 1 565 ? -22.471 -5.352 8.348 1.00 92.19 565 ARG A N 1
ATOM 4426 C CA . ARG A 1 565 ? -23.717 -6.003 8.751 1.00 92.19 565 ARG A CA 1
ATOM 4427 C C . ARG A 1 565 ? -24.582 -5.020 9.519 1.00 92.19 565 ARG A C 1
ATOM 4429 O O . ARG A 1 565 ? -24.159 -4.527 10.561 1.00 92.19 565 ARG A O 1
ATOM 4436 N N . ALA A 1 566 ? -25.797 -4.774 9.040 1.00 94.62 566 ALA A N 1
ATOM 4437 C CA . ALA A 1 566 ? -26.771 -3.985 9.780 1.00 94.62 566 ALA A CA 1
ATOM 4438 C C . ALA A 1 566 ? -27.106 -4.669 11.120 1.00 94.62 566 ALA A C 1
ATOM 4440 O O . ALA A 1 566 ? -27.388 -5.872 11.167 1.00 94.62 566 ALA A O 1
ATOM 4441 N N . VAL A 1 567 ? -27.054 -3.907 12.212 1.00 96.12 567 VAL A N 1
ATOM 4442 C CA . VAL A 1 567 ? -27.507 -4.326 13.552 1.00 96.12 567 VAL A CA 1
ATOM 4443 C C . VAL A 1 567 ? -28.826 -3.659 13.945 1.00 96.12 567 VAL A C 1
ATOM 4445 O O . VAL A 1 567 ? -29.388 -3.966 14.985 1.00 96.12 567 VAL A O 1
ATOM 4448 N N . THR A 1 568 ? -29.352 -2.785 13.096 1.00 96.19 568 THR A N 1
ATOM 4449 C CA . THR A 1 568 ? -30.707 -2.236 13.187 1.00 96.19 568 THR A CA 1
ATOM 4450 C C . THR A 1 568 ? -31.392 -2.382 11.836 1.00 96.19 568 THR A C 1
ATOM 4452 O O . THR A 1 568 ? -30.727 -2.542 10.810 1.00 96.19 568 THR A O 1
ATOM 4455 N N . GLN A 1 569 ? -32.722 -2.371 11.822 1.00 86.94 569 GLN A N 1
ATOM 4456 C CA . GLN A 1 569 ? -33.507 -2.480 10.594 1.00 86.94 569 GLN A CA 1
ATOM 4457 C C . GLN A 1 569 ? -34.695 -1.514 10.640 1.00 86.94 569 GLN A C 1
ATOM 4459 O O . GLN A 1 569 ? -35.172 -1.155 11.714 1.00 86.94 569 GLN A O 1
ATOM 4464 N N . GLY A 1 570 ? -35.151 -1.081 9.460 1.00 78.31 570 GLY A N 1
ATOM 4465 C CA . GLY A 1 570 ? -36.264 -0.139 9.307 1.00 78.31 570 GLY A CA 1
ATOM 4466 C C . GLY A 1 570 ? -37.617 -0.681 9.806 1.00 78.31 570 GLY A C 1
ATOM 4467 O O . GLY A 1 570 ? -37.734 -1.863 10.130 1.00 78.31 570 GLY A O 1
ATOM 4468 N N . PRO A 1 571 ? -38.671 0.160 9.835 1.00 83.06 571 PRO A N 1
ATOM 4469 C CA . PRO A 1 571 ? -38.840 1.361 9.002 1.00 83.06 571 PRO A CA 1
ATOM 4470 C C . PRO A 1 571 ? -38.212 2.655 9.549 1.00 83.06 571 PRO A C 1
ATOM 4472 O O . PRO A 1 571 ? -38.000 3.596 8.772 1.00 83.06 571 PRO A O 1
ATOM 4475 N N . HIS A 1 572 ? -37.898 2.698 10.845 1.00 92.88 572 HIS A N 1
ATOM 4476 C CA . HIS A 1 572 ? -37.298 3.859 11.503 1.00 92.88 572 HIS A CA 1
ATOM 4477 C C . HIS A 1 572 ? -35.816 4.022 11.142 1.00 92.88 572 HIS A C 1
ATOM 4479 O O . HIS A 1 572 ? -35.112 3.047 10.841 1.00 92.88 572 HIS A O 1
ATOM 4485 N N . ASP A 1 573 ? -35.346 5.268 11.166 1.00 94.62 573 ASP A N 1
ATOM 4486 C CA . ASP A 1 573 ? -33.924 5.563 11.032 1.00 94.62 573 ASP A CA 1
ATOM 4487 C C . ASP A 1 573 ? -33.246 5.381 12.396 1.00 94.62 573 ASP A C 1
ATOM 4489 O O . ASP A 1 573 ? -33.710 5.903 13.411 1.00 94.62 573 ASP A O 1
ATOM 4493 N N . HIS A 1 574 ? -32.132 4.651 12.394 1.00 96.75 574 HIS A N 1
ATOM 4494 C CA . HIS A 1 574 ? -31.325 4.351 13.569 1.00 96.75 574 HIS A CA 1
ATOM 4495 C C . HIS A 1 574 ? -29.893 4.840 13.388 1.00 96.75 574 HIS A C 1
ATOM 4497 O O . HIS A 1 574 ? -29.297 4.671 12.323 1.00 96.75 574 HIS A O 1
ATOM 4503 N N . PHE A 1 575 ? -29.309 5.405 14.438 1.00 95.94 575 PHE A N 1
ATOM 4504 C CA . PHE A 1 575 ? -27.908 5.823 14.440 1.00 95.94 575 PHE A CA 1
ATOM 4505 C C . PHE A 1 575 ? -27.336 5.833 15.856 1.00 95.94 575 PHE A C 1
ATOM 4507 O O . PHE A 1 575 ? -28.071 5.830 16.842 1.00 95.94 575 PHE A O 1
ATOM 4514 N N . LEU A 1 576 ? -26.012 5.797 15.963 1.00 97.44 576 LEU A N 1
ATOM 4515 C CA . LEU A 1 576 ? -25.306 5.777 17.244 1.00 97.44 576 LEU A CA 1
ATOM 4516 C C . LEU A 1 576 ? -25.654 7.016 18.084 1.00 97.44 576 LEU A C 1
ATOM 4518 O O . LEU A 1 576 ? -25.683 8.131 17.566 1.00 97.44 576 LEU A O 1
ATOM 4522 N N . ALA A 1 577 ? -25.872 6.833 19.389 1.00 96.75 577 ALA A N 1
ATOM 4523 C CA . ALA A 1 577 ? -26.310 7.912 20.285 1.00 96.75 577 ALA A CA 1
ATOM 4524 C C . ALA A 1 577 ? -25.189 8.872 20.740 1.00 96.75 577 ALA A C 1
ATOM 4526 O O . ALA A 1 577 ? -25.424 9.765 21.561 1.00 96.75 577 ALA A O 1
ATOM 4527 N N . ASN A 1 578 ? -23.976 8.696 20.215 1.00 93.06 578 ASN A N 1
ATOM 4528 C CA . ASN A 1 578 ? -22.754 9.376 20.635 1.00 93.06 578 ASN A CA 1
ATOM 4529 C C . ASN A 1 578 ? -22.068 10.056 19.437 1.00 93.06 578 ASN A C 1
ATOM 4531 O O . ASN A 1 578 ? -22.083 9.514 18.329 1.00 93.06 578 ASN A O 1
ATOM 4535 N N . TYR A 1 579 ? -21.359 11.164 19.665 1.00 91.25 579 TYR A N 1
ATOM 4536 C CA . TYR A 1 579 ? -20.505 11.798 18.649 1.00 91.25 579 TYR A CA 1
ATOM 4537 C C . TYR A 1 579 ? -19.253 10.978 18.293 1.00 91.25 579 TYR A C 1
ATOM 4539 O O . TYR A 1 579 ? -18.965 9.970 18.949 1.00 91.25 579 TYR A O 1
ATOM 4547 N N . PHE A 1 580 ? -18.534 11.364 17.224 1.00 88.88 580 PHE A N 1
ATOM 4548 C CA . PHE A 1 580 ? -17.419 10.582 16.686 1.00 88.88 580 PHE A CA 1
ATOM 4549 C C . PHE A 1 580 ? -16.332 10.237 17.710 1.00 88.88 580 PHE A C 1
ATOM 4551 O O . PHE A 1 580 ? -16.054 11.005 18.624 1.00 88.88 580 PHE A O 1
ATOM 4558 N N . ALA A 1 581 ? -15.773 9.026 17.596 1.00 83.44 581 ALA A N 1
ATOM 4559 C CA . ALA A 1 581 ? -14.794 8.442 18.519 1.00 83.44 581 ALA A CA 1
ATOM 4560 C C . ALA A 1 581 ? -15.217 8.253 20.001 1.00 83.44 581 ALA A C 1
ATOM 4562 O O . ALA A 1 581 ? -14.428 7.712 20.777 1.00 83.44 581 ALA A O 1
ATOM 4563 N N . ILE A 1 582 ? -16.446 8.603 20.405 1.00 90.12 582 ILE A N 1
ATOM 4564 C CA . ILE A 1 582 ? -16.984 8.302 21.748 1.00 90.12 582 ILE A CA 1
ATOM 4565 C C . ILE A 1 582 ? -17.472 6.852 21.812 1.00 90.12 582 ILE A C 1
ATOM 4567 O O . ILE A 1 582 ? -18.311 6.455 21.007 1.00 90.12 582 ILE A O 1
ATOM 4571 N N . ASN A 1 583 ? -17.000 6.071 22.788 1.00 89.00 583 ASN A N 1
ATOM 4572 C CA . ASN A 1 583 ? -17.365 4.659 22.918 1.00 89.00 583 ASN A CA 1
ATOM 4573 C C . ASN A 1 583 ? -18.895 4.451 22.996 1.00 89.00 583 ASN A C 1
ATOM 4575 O O . ASN A 1 583 ? -19.540 4.861 23.961 1.00 89.00 583 ASN A O 1
ATOM 4579 N N . ALA A 1 584 ? -19.451 3.771 21.991 1.00 92.56 584 ALA A N 1
ATOM 4580 C CA . ALA A 1 584 ? -20.872 3.432 21.914 1.00 92.56 584 ALA A CA 1
ATOM 4581 C C . ALA A 1 584 ? -21.216 2.087 22.580 1.00 92.56 584 ALA A C 1
ATOM 4583 O O . ALA A 1 584 ? -22.392 1.789 22.803 1.00 92.56 584 ALA A O 1
ATOM 4584 N N . TRP A 1 585 ? -20.205 1.274 22.892 1.00 94.38 585 TRP A N 1
ATOM 4585 C CA . TRP A 1 585 ? -20.362 -0.078 23.415 1.00 94.38 585 TRP A CA 1
ATOM 4586 C C . TRP A 1 585 ? -20.426 -0.086 24.937 1.00 94.38 585 TRP A C 1
ATOM 4588 O O . TRP A 1 585 ? -19.657 0.617 25.600 1.00 94.38 585 TRP A O 1
ATOM 4598 N N . SER A 1 586 ? -21.319 -0.910 25.482 1.00 93.31 586 SER A N 1
ATOM 4599 C CA . SER A 1 586 ? -21.403 -1.148 26.922 1.00 93.31 586 SER A CA 1
ATOM 4600 C C . SER A 1 586 ? -20.085 -1.698 27.474 1.00 93.31 586 SER A C 1
ATOM 4602 O O . SER A 1 586 ? -19.317 -2.309 26.728 1.00 93.31 586 SER A O 1
ATOM 4604 N N . PRO A 1 587 ? -19.802 -1.540 28.781 1.00 89.62 587 PRO A N 1
ATOM 4605 C CA . PRO A 1 587 ? -18.567 -2.054 29.382 1.00 89.62 587 PRO A CA 1
ATOM 4606 C C . PRO A 1 587 ? -18.354 -3.571 29.235 1.00 89.62 587 PRO A C 1
ATOM 4608 O O . PRO A 1 587 ? -17.223 -4.041 29.299 1.00 89.62 587 PRO A O 1
ATOM 4611 N N . ASP A 1 588 ? -19.425 -4.342 29.023 1.00 87.12 588 ASP A N 1
ATOM 4612 C CA . ASP A 1 588 ? -19.386 -5.780 28.725 1.00 87.12 588 ASP A CA 1
ATOM 4613 C C . ASP A 1 588 ? -19.365 -6.103 27.215 1.00 87.12 588 ASP A C 1
ATOM 4615 O O . ASP A 1 588 ? -19.423 -7.270 26.840 1.00 87.12 588 ASP A O 1
ATOM 4619 N N . ASN A 1 589 ? -19.253 -5.087 26.352 1.00 90.44 589 ASN A N 1
ATOM 4620 C CA . ASN A 1 589 ? -19.182 -5.169 24.888 1.00 90.44 589 ASN A CA 1
ATOM 4621 C C . ASN A 1 589 ? -20.412 -5.773 24.185 1.00 90.44 589 ASN A C 1
ATOM 4623 O O . ASN A 1 589 ? -20.338 -6.085 22.996 1.00 90.44 589 ASN A O 1
ATOM 4627 N N . ARG A 1 590 ? -21.542 -5.924 24.883 1.00 92.00 590 ARG A N 1
ATOM 4628 C CA . ARG A 1 590 ? -22.753 -6.560 24.344 1.00 92.00 590 ARG A CA 1
ATOM 4629 C C . ARG A 1 590 ? -23.727 -5.585 23.686 1.00 92.00 590 ARG A C 1
ATOM 4631 O O . ARG A 1 590 ? -24.315 -5.904 22.649 1.00 92.00 590 ARG A O 1
ATOM 4638 N N . TYR A 1 591 ? -23.931 -4.420 24.293 1.00 95.56 591 TYR A N 1
ATOM 4639 C CA . TYR A 1 591 ? -24.951 -3.461 23.877 1.00 95.56 591 TYR A CA 1
ATOM 4640 C C . TYR A 1 591 ? -24.333 -2.265 23.158 1.00 95.56 591 TYR A C 1
ATOM 4642 O O . TYR A 1 591 ? -23.300 -1.746 23.578 1.00 95.56 591 TYR A O 1
ATOM 4650 N N . VAL A 1 592 ? -25.011 -1.781 22.117 1.00 96.69 592 VAL A N 1
ATOM 4651 C CA . VAL A 1 592 ? -24.673 -0.528 21.425 1.00 96.69 592 VAL A CA 1
ATOM 4652 C C . VAL A 1 592 ? -25.732 0.525 21.745 1.00 96.69 592 VAL A C 1
ATOM 4654 O O . VAL A 1 592 ? -26.921 0.274 21.553 1.00 96.69 592 VAL A O 1
ATOM 4657 N N . LEU A 1 593 ? -25.315 1.700 22.224 1.00 96.88 593 LEU A N 1
ATOM 4658 C CA . LEU A 1 593 ? -26.212 2.839 22.451 1.00 96.88 593 LEU A CA 1
ATOM 4659 C C . LEU A 1 593 ? -26.675 3.443 21.120 1.00 96.88 593 LEU A C 1
ATOM 4661 O O . LEU A 1 593 ? -25.860 3.831 20.280 1.00 96.88 593 LEU A O 1
ATOM 4665 N N . ALA A 1 594 ? -27.989 3.558 20.949 1.00 97.62 594 ALA A N 1
ATOM 4666 C CA . ALA A 1 594 ? -28.613 3.953 19.693 1.00 97.62 594 ALA A CA 1
ATOM 4667 C C . ALA A 1 594 ? -29.756 4.956 19.901 1.00 97.62 594 ALA A C 1
ATOM 4669 O O . ALA A 1 594 ? -30.393 4.997 20.955 1.00 97.62 594 ALA A O 1
ATOM 4670 N N . LEU A 1 595 ? -30.005 5.752 18.866 1.00 97.69 595 LEU A N 1
ATOM 4671 C CA . LEU A 1 595 ? -31.179 6.596 18.698 1.00 97.69 595 LEU A CA 1
ATOM 4672 C C . LEU A 1 595 ? -32.081 6.012 17.607 1.00 97.69 595 LEU A C 1
ATOM 4674 O O . LEU A 1 595 ? -31.570 5.506 16.609 1.00 97.69 595 LEU A O 1
ATOM 4678 N N . GLU A 1 596 ? -33.395 6.122 17.789 1.00 97.44 596 GLU A N 1
ATOM 4679 C CA . GLU A 1 596 ? -34.429 5.751 16.815 1.00 97.44 596 GLU A CA 1
ATOM 4680 C C . GLU A 1 596 ? -35.357 6.951 16.558 1.00 97.44 596 GLU A C 1
ATOM 4682 O O . GLU A 1 596 ? -35.844 7.595 17.494 1.00 97.44 596 GLU A O 1
ATOM 4687 N N . THR A 1 597 ? -35.590 7.279 15.282 1.00 95.75 597 THR A N 1
ATOM 4688 C CA . THR A 1 597 ? -36.435 8.412 14.881 1.00 95.75 597 THR A CA 1
ATOM 4689 C C . THR A 1 597 ? -37.117 8.210 13.524 1.00 95.75 597 THR A C 1
ATOM 4691 O O . THR A 1 597 ? -36.625 7.502 12.643 1.00 95.75 597 THR A O 1
ATOM 4694 N N . ASP A 1 598 ? -38.235 8.911 13.331 1.00 93.19 598 ASP A N 1
ATOM 4695 C CA . ASP A 1 598 ? -38.924 9.054 12.042 1.00 93.19 598 ASP A CA 1
ATOM 4696 C C . ASP A 1 598 ? -38.482 10.289 11.239 1.00 93.19 598 ASP A C 1
ATOM 4698 O O . ASP A 1 598 ? -38.882 10.465 10.087 1.00 93.19 598 ASP A O 1
ATOM 4702 N N . ILE A 1 599 ? -37.671 11.173 11.827 1.00 90.81 599 ILE A N 1
ATOM 4703 C CA . ILE A 1 599 ? -37.199 12.395 11.165 1.00 90.81 599 ILE A CA 1
ATOM 4704 C C . ILE A 1 599 ? -35.995 12.053 10.280 1.00 90.81 599 ILE A C 1
ATOM 4706 O O . ILE A 1 599 ? -35.051 11.429 10.755 1.00 90.81 599 ILE A O 1
ATOM 4710 N N . LYS A 1 600 ? -36.000 12.477 9.004 1.00 83.75 600 LYS A N 1
ATOM 4711 C CA . LYS A 1 600 ? -34.938 12.119 8.033 1.00 83.75 600 LYS A CA 1
ATOM 4712 C C . LYS A 1 600 ? -34.344 13.302 7.263 1.00 83.75 600 LYS A C 1
ATOM 4714 O O . LYS A 1 600 ? -33.164 13.282 6.932 1.00 83.75 600 LYS A O 1
ATOM 4719 N N . ASP A 1 601 ? -35.139 14.331 6.989 1.00 79.75 601 ASP A N 1
ATOM 4720 C CA . ASP A 1 601 ? -34.872 15.374 5.984 1.00 79.75 601 ASP A CA 1
ATOM 4721 C C . ASP A 1 601 ? -34.917 16.809 6.542 1.00 79.75 601 ASP A C 1
ATOM 4723 O O . ASP A 1 601 ? -34.935 17.787 5.794 1.00 79.75 601 ASP A O 1
ATOM 4727 N N . LYS A 1 602 ? -34.958 16.953 7.869 1.00 86.25 602 LYS A N 1
ATOM 4728 C CA . LYS A 1 602 ? -35.055 18.244 8.560 1.00 86.25 602 LYS A CA 1
ATOM 4729 C C . LYS A 1 602 ? -34.415 18.191 9.940 1.00 86.25 602 LYS A C 1
ATOM 4731 O O . LYS A 1 602 ? -34.214 17.112 10.489 1.00 86.25 602 LYS A O 1
ATOM 4736 N N . LEU A 1 603 ? -34.143 19.356 10.519 1.00 87.81 603 LEU A N 1
ATOM 4737 C CA . LEU A 1 603 ? -33.693 19.452 11.905 1.00 87.81 603 LEU A CA 1
ATOM 4738 C C . LEU A 1 603 ? -34.766 18.921 12.879 1.00 87.81 603 LEU A C 1
ATOM 4740 O O . LEU A 1 603 ? -35.962 19.044 12.597 1.00 87.81 603 LEU A O 1
ATOM 4744 N N . PRO A 1 604 ? -34.364 18.343 14.026 1.00 89.69 604 PRO A N 1
ATOM 4745 C CA . PRO A 1 604 ? -35.315 17.863 15.026 1.00 89.69 604 PRO A CA 1
ATOM 4746 C C . PRO A 1 604 ? -36.166 18.963 15.663 1.00 89.69 604 PRO A C 1
ATOM 4748 O O . PRO A 1 604 ? -37.289 18.685 16.068 1.00 89.69 604 PRO A O 1
ATOM 4751 N N . ASP A 1 605 ? -35.644 20.189 15.786 1.00 86.25 605 ASP A N 1
ATOM 4752 C CA . ASP A 1 605 ? -36.334 21.360 16.354 1.00 86.25 605 ASP A CA 1
ATOM 4753 C C . ASP A 1 605 ? -37.092 21.069 17.671 1.00 86.25 605 ASP A C 1
ATOM 4755 O O . ASP A 1 605 ? -38.214 21.524 17.895 1.00 86.25 605 ASP A O 1
ATOM 4759 N N . GLY A 1 606 ? -36.477 20.277 18.560 1.00 87.94 606 GLY A N 1
ATOM 4760 C CA . GLY A 1 606 ? -37.035 19.899 19.868 1.00 87.94 606 GLY A CA 1
ATOM 4761 C C . GLY A 1 606 ? -38.023 18.722 19.848 1.00 87.94 606 GLY A C 1
ATOM 4762 O O . GLY A 1 606 ? -38.618 18.394 20.886 1.00 87.94 606 GLY A O 1
ATOM 4763 N N . ALA A 1 607 ? -38.210 18.070 18.696 1.00 93.19 607 ALA A N 1
ATOM 4764 C CA . ALA A 1 607 ? -38.938 16.811 18.592 1.00 93.19 607 ALA A CA 1
ATOM 4765 C C . ALA A 1 607 ? -38.249 15.704 19.413 1.00 93.19 607 ALA A C 1
ATOM 4767 O O . ALA A 1 607 ? -37.018 15.660 19.471 1.00 93.19 607 ALA A O 1
ATOM 4768 N N . PRO A 1 608 ? -39.018 14.808 20.055 1.00 95.00 608 PRO A N 1
ATOM 4769 C CA . PRO A 1 608 ? -38.446 13.706 20.816 1.00 95.00 608 PRO A CA 1
ATOM 4770 C C . PRO A 1 608 ? -37.782 12.669 19.897 1.00 95.00 608 PRO A C 1
ATOM 4772 O O . PRO A 1 608 ? -38.145 12.525 18.729 1.00 95.00 608 PRO A O 1
ATOM 4775 N N . CYS A 1 609 ? -36.820 11.940 20.450 1.00 96.69 609 CYS A N 1
ATOM 4776 C CA . CYS A 1 609 ? -36.178 10.779 19.845 1.00 96.69 609 CYS A CA 1
ATOM 4777 C C . CYS A 1 609 ? -35.990 9.693 20.897 1.00 96.69 609 CYS A C 1
ATOM 4779 O O . CYS A 1 609 ? -35.740 9.990 22.071 1.00 96.69 609 CYS A O 1
ATOM 4781 N N . THR A 1 610 ? -36.134 8.439 20.486 1.00 98.00 610 THR A N 1
ATOM 4782 C CA . THR A 1 610 ? -36.028 7.300 21.390 1.00 98.00 610 THR A CA 1
ATOM 4783 C C . THR A 1 610 ? -34.562 6.934 21.575 1.00 98.00 610 THR A C 1
ATOM 4785 O O . THR A 1 610 ? -33.864 6.622 20.617 1.00 98.00 610 THR A O 1
ATOM 4788 N N . VAL A 1 611 ? -34.098 6.948 22.822 1.00 98.06 611 VAL A N 1
ATOM 4789 C CA . VAL A 1 611 ? -32.804 6.399 23.235 1.00 98.06 611 VAL A CA 1
ATOM 4790 C C . VAL A 1 611 ? -33.002 4.928 23.576 1.00 98.06 611 VAL A C 1
ATOM 4792 O O . VAL A 1 611 ? -33.845 4.584 24.412 1.00 98.06 611 VAL A O 1
ATOM 4795 N N . GLY A 1 612 ? -32.210 4.058 22.962 1.00 97.06 612 GLY A N 1
ATOM 4796 C CA . GLY A 1 612 ? -32.282 2.621 23.178 1.00 97.06 612 GLY A CA 1
ATOM 4797 C C . GLY A 1 612 ? -30.934 1.918 23.095 1.00 97.06 612 GLY A C 1
ATOM 4798 O O . GLY A 1 612 ? -29.877 2.533 22.937 1.00 97.06 612 GLY A O 1
ATOM 4799 N N . LEU A 1 613 ? -30.992 0.599 23.236 1.00 96.88 613 LEU A N 1
ATOM 4800 C CA . LEU A 1 613 ? -29.849 -0.303 23.201 1.00 96.88 613 LEU A CA 1
ATOM 4801 C C . LEU A 1 613 ? -30.070 -1.363 22.133 1.00 96.88 613 LEU A C 1
ATOM 4803 O O . LEU A 1 613 ? -31.110 -2.014 22.124 1.00 96.88 613 LEU A O 1
ATOM 4807 N N . VAL A 1 614 ? -29.085 -1.588 21.276 1.00 97.44 614 VAL A N 1
ATOM 4808 C CA . VAL A 1 614 ? -29.067 -2.751 20.385 1.00 97.44 614 VAL A CA 1
ATOM 4809 C C . VAL A 1 614 ? -28.331 -3.881 21.096 1.00 97.44 614 VAL A C 1
ATOM 4811 O O . VAL A 1 614 ? -27.139 -3.753 21.376 1.00 97.44 614 VAL A O 1
ATOM 4814 N N . ASP A 1 615 ? -29.028 -4.975 21.402 1.00 95.62 615 ASP A N 1
ATOM 4815 C CA . ASP A 1 615 ? -28.431 -6.181 21.983 1.00 95.62 615 ASP A CA 1
ATOM 4816 C C . ASP A 1 615 ? -27.838 -7.058 20.876 1.00 95.62 615 ASP A C 1
ATOM 4818 O O . ASP A 1 615 ? -28.550 -7.799 20.194 1.00 95.62 615 ASP A O 1
ATOM 4822 N N . THR A 1 616 ? -26.521 -6.970 20.682 1.00 90.38 616 THR A N 1
ATOM 4823 C CA . THR A 1 616 ? -25.836 -7.652 19.571 1.00 90.38 616 THR A CA 1
ATOM 4824 C C . THR A 1 616 ? -25.743 -9.174 19.743 1.00 90.38 616 THR A C 1
ATOM 4826 O O . THR A 1 616 ? -25.434 -9.873 18.778 1.00 90.38 616 THR A O 1
ATOM 4829 N N . GLU A 1 617 ? -26.068 -9.700 20.929 1.00 88.88 617 GLU A N 1
ATOM 4830 C CA . GLU A 1 617 ? -26.098 -11.138 21.233 1.00 88.88 617 GLU A CA 1
ATOM 4831 C C . GLU A 1 617 ? -27.515 -11.736 21.200 1.00 88.88 617 GLU A C 1
ATOM 4833 O O . GLU A 1 617 ? -27.670 -12.946 21.047 1.00 88.88 617 GLU A O 1
ATOM 4838 N N . ASP A 1 618 ? -28.557 -10.908 21.310 1.00 89.44 618 ASP A N 1
ATOM 4839 C CA . ASP A 1 618 ? -29.971 -11.312 21.273 1.00 89.44 618 ASP A CA 1
ATOM 4840 C C . ASP A 1 618 ? -30.611 -10.925 19.933 1.00 89.44 618 ASP A C 1
ATOM 4842 O O . ASP A 1 618 ? -31.517 -10.095 19.853 1.00 89.44 618 ASP A O 1
ATOM 4846 N N . GLY A 1 619 ? -30.068 -11.465 18.838 1.00 85.81 619 GLY A N 1
ATOM 4847 C CA . GLY A 1 619 ? -30.616 -11.249 17.495 1.00 85.81 619 GLY A CA 1
ATOM 4848 C C . GLY A 1 619 ? -30.612 -9.789 17.018 1.00 85.81 619 GLY A C 1
ATOM 4849 O O . GLY A 1 619 ? -31.382 -9.455 16.121 1.00 85.81 619 GLY A O 1
ATOM 4850 N N . ASN A 1 620 ? -29.754 -8.930 17.583 1.00 94.31 620 ASN A N 1
ATOM 4851 C CA . ASN A 1 620 ? -29.737 -7.477 17.360 1.00 94.31 620 ASN A CA 1
ATOM 4852 C C . ASN A 1 620 ? -31.045 -6.777 17.778 1.00 94.31 620 ASN A C 1
ATOM 4854 O O . ASN A 1 620 ? -31.483 -5.817 17.143 1.00 94.31 620 ASN A O 1
ATOM 4858 N N . ARG A 1 621 ? -31.703 -7.262 18.837 1.00 94.56 621 ARG A N 1
ATOM 4859 C CA . ARG A 1 621 ? -32.940 -6.659 19.345 1.00 94.56 621 ARG A CA 1
ATOM 4860 C C . ARG A 1 621 ? -32.693 -5.232 19.841 1.00 94.56 621 ARG A C 1
ATOM 4862 O O . ARG A 1 621 ? -31.848 -5.014 20.707 1.00 94.56 621 ARG A O 1
ATOM 4869 N N . PHE A 1 622 ? -33.481 -4.278 19.343 1.00 96.00 622 PHE A N 1
ATOM 4870 C CA . PHE A 1 622 ? -33.533 -2.917 19.877 1.00 96.00 622 PHE A CA 1
ATOM 4871 C C . PHE A 1 622 ? -34.400 -2.868 21.144 1.00 96.00 622 PHE A C 1
ATOM 4873 O O . PHE A 1 622 ? -35.529 -3.361 21.171 1.00 96.00 622 PHE A O 1
ATOM 4880 N N . VAL A 1 623 ? -33.854 -2.290 22.209 1.00 95.50 623 VAL A N 1
ATOM 4881 C CA . VAL A 1 623 ? -34.494 -2.133 23.515 1.00 95.50 623 VAL A CA 1
ATOM 4882 C C . VAL A 1 623 ? -34.662 -0.636 23.783 1.00 95.50 623 VAL A C 1
ATOM 4884 O O . VAL A 1 623 ? -33.674 0.019 24.122 1.00 95.50 623 VAL A O 1
ATOM 4887 N N . PRO A 1 624 ? -35.873 -0.070 23.642 1.00 95.88 624 PRO A N 1
ATOM 4888 C CA . PRO A 1 624 ? -36.117 1.330 23.968 1.00 95.88 624 PRO A CA 1
ATOM 4889 C C . PRO A 1 624 ? -35.991 1.547 25.482 1.00 95.88 624 PRO A C 1
ATOM 4891 O O . PRO A 1 624 ? -36.501 0.754 26.276 1.00 95.88 624 PRO A O 1
ATOM 4894 N N . VAL A 1 625 ? -35.306 2.618 25.891 1.00 96.62 625 VAL A N 1
ATOM 4895 C CA . VAL A 1 625 ? -34.998 2.900 27.305 1.00 96.62 625 VAL A CA 1
ATOM 4896 C C . VAL A 1 625 ? -35.646 4.195 27.790 1.00 96.62 625 VAL A C 1
ATOM 4898 O O . VAL A 1 625 ? -36.200 4.219 28.892 1.00 96.62 625 VAL A O 1
ATOM 4901 N N . MET A 1 626 ? -35.549 5.274 27.010 1.00 96.12 626 MET A N 1
ATOM 4902 C CA . MET A 1 626 ? -36.118 6.588 27.336 1.00 96.12 626 MET A CA 1
ATOM 4903 C C . MET A 1 626 ? -36.284 7.456 26.083 1.00 96.12 626 MET A C 1
ATOM 4905 O O . MET A 1 626 ? -35.797 7.100 25.015 1.00 96.12 626 MET A O 1
ATOM 4909 N N . GLU A 1 627 ? -36.930 8.611 26.215 1.00 96.81 627 GLU A N 1
ATOM 4910 C CA . GLU A 1 627 ? -36.937 9.652 25.182 1.00 96.81 627 GLU A CA 1
ATOM 4911 C C . GLU A 1 627 ? -36.000 10.798 25.566 1.00 96.81 627 GLU A C 1
ATOM 4913 O O . GLU A 1 627 ? -35.862 11.124 26.746 1.00 96.81 627 GLU A O 1
ATOM 4918 N N . THR A 1 628 ? -35.396 11.431 24.561 1.00 96.75 628 THR A N 1
ATOM 4919 C CA . THR A 1 628 ? -34.666 12.695 24.702 1.00 96.75 628 THR A CA 1
ATOM 4920 C C . THR A 1 628 ? -35.184 13.734 23.715 1.00 96.75 628 THR A C 1
ATOM 4922 O O . THR A 1 628 ? -35.571 13.409 22.590 1.00 96.75 628 THR A O 1
ATOM 4925 N N . ARG A 1 629 ? -35.180 15.004 24.123 1.00 95.81 629 ARG A N 1
ATOM 4926 C CA . ARG A 1 629 ? -35.467 16.159 23.249 1.00 95.81 629 ARG A CA 1
ATOM 4927 C C . ARG A 1 629 ? -34.220 16.931 22.831 1.00 95.81 629 ARG A C 1
ATOM 4929 O O . ARG A 1 629 ? -34.328 17.903 22.088 1.00 95.81 629 ARG A O 1
ATOM 4936 N N . THR A 1 630 ? -33.046 16.515 23.294 1.00 95.31 630 THR A N 1
ATOM 4937 C CA . THR A 1 630 ? -31.766 17.149 22.967 1.00 95.31 630 THR A CA 1
ATOM 4938 C C . THR A 1 630 ? -30.943 16.202 22.114 1.00 95.31 630 THR A C 1
ATOM 4940 O O . THR A 1 630 ? -30.129 15.427 22.617 1.00 95.31 630 THR A O 1
ATOM 4943 N N . TRP A 1 631 ? -31.197 16.240 20.812 1.00 95.06 631 TRP A N 1
ATOM 4944 C CA . TRP A 1 631 ? -30.468 15.436 19.845 1.00 95.06 631 TRP A CA 1
ATOM 4945 C C . TRP A 1 631 ? -30.397 16.136 18.487 1.00 95.06 631 TRP A C 1
ATOM 4947 O O . TRP A 1 631 ? -31.206 17.013 18.179 1.00 95.06 631 TRP A O 1
ATOM 4957 N N . ASN A 1 632 ? -29.430 15.731 17.669 1.00 94.00 632 ASN A N 1
ATOM 4958 C CA . ASN A 1 632 ? -29.324 16.076 16.253 1.00 94.00 632 ASN A CA 1
ATOM 4959 C C . ASN A 1 632 ? -28.617 14.940 15.491 1.00 94.00 632 ASN A C 1
ATOM 4961 O O . ASN A 1 632 ? -28.252 13.923 16.075 1.00 94.00 632 ASN A O 1
ATOM 4965 N N . PHE A 1 633 ? -28.443 15.077 14.179 1.00 92.44 633 PHE A N 1
ATOM 4966 C CA . PHE A 1 633 ? -27.837 14.020 13.364 1.00 92.44 633 PHE A CA 1
ATOM 4967 C C . PHE A 1 633 ? -26.307 13.984 13.397 1.00 92.44 633 PHE A C 1
ATOM 4969 O O . PHE A 1 633 ? -25.741 12.982 12.969 1.00 92.44 633 PHE A O 1
ATOM 4976 N N . GLN A 1 634 ? -25.654 15.055 13.859 1.00 90.56 634 GLN A N 1
ATOM 4977 C CA . GLN A 1 634 ? -24.196 15.167 13.849 1.00 90.56 634 GLN A CA 1
ATOM 4978 C C . GLN A 1 634 ? -23.597 14.734 15.192 1.00 90.56 634 GLN A C 1
ATOM 4980 O O . GLN A 1 634 ? -22.773 13.831 15.213 1.00 90.56 634 GLN A O 1
ATOM 4985 N N . GLU A 1 635 ? -24.038 15.313 16.313 1.00 91.31 635 GLU A N 1
ATOM 4986 C CA . GLU A 1 635 ? -23.595 14.989 17.683 1.00 91.31 635 GLU A CA 1
ATOM 4987 C C . GLU A 1 635 ? -24.481 13.954 18.404 1.00 91.31 635 GLU A C 1
ATOM 4989 O O . GLU A 1 635 ? -24.151 13.519 19.512 1.00 91.31 635 GLU A O 1
ATOM 4994 N N . ALA A 1 636 ? -25.590 13.524 17.790 1.00 94.44 636 ALA A N 1
ATOM 4995 C CA . ALA A 1 636 ? -26.589 12.674 18.441 1.00 94.44 636 ALA A CA 1
ATOM 4996 C C . ALA A 1 636 ? -27.087 13.316 19.751 1.00 94.44 636 ALA A C 1
ATOM 4998 O O . ALA A 1 636 ? -27.360 14.515 19.765 1.00 94.44 636 ALA A O 1
ATOM 4999 N N . ALA A 1 637 ? -27.238 12.540 20.829 1.00 95.25 637 ALA A N 1
ATOM 5000 C CA . ALA A 1 637 ? -27.640 13.027 22.155 1.00 95.25 637 ALA A CA 1
ATOM 5001 C C . ALA A 1 637 ? -26.460 13.081 23.149 1.00 95.25 637 ALA A C 1
ATOM 5003 O O . ALA A 1 637 ? -26.666 13.140 24.365 1.00 95.25 637 ALA A O 1
ATOM 5004 N N . MET A 1 638 ? -25.223 13.006 22.634 1.00 94.94 638 MET A N 1
ATOM 5005 C CA . MET A 1 638 ? -23.977 12.953 23.412 1.00 94.94 638 MET A CA 1
ATOM 5006 C C . MET A 1 638 ? -23.993 11.918 24.541 1.00 94.94 638 MET A C 1
ATOM 5008 O O . MET A 1 638 ? -23.460 12.144 25.633 1.00 94.94 638 MET A O 1
ATOM 5012 N N . ALA A 1 639 ? -24.597 10.758 24.277 1.00 95.81 639 ALA A N 1
ATOM 5013 C CA . ALA A 1 639 ? -24.647 9.692 25.260 1.00 95.81 639 ALA A CA 1
ATOM 5014 C C . ALA A 1 639 ? -23.230 9.189 25.595 1.00 95.81 639 ALA A C 1
ATOM 5016 O O . ALA A 1 639 ? -22.324 9.301 24.769 1.00 95.81 639 ALA A O 1
ATOM 5017 N N . HIS A 1 640 ? -23.012 8.639 26.789 1.00 95.50 640 HIS A N 1
ATOM 5018 C CA . HIS A 1 640 ? -21.771 7.946 27.164 1.00 95.50 640 HIS A CA 1
ATOM 5019 C C . HIS A 1 640 ? -22.082 6.824 28.155 1.00 95.50 640 HIS A C 1
ATOM 5021 O O . HIS A 1 640 ? -22.834 7.032 29.106 1.00 95.50 640 HIS A O 1
ATOM 5027 N N . TRP A 1 641 ? -21.465 5.656 27.993 1.00 94.44 641 TRP A N 1
ATOM 5028 C CA . TRP A 1 641 ? -21.448 4.651 29.058 1.00 94.44 641 TRP A CA 1
ATOM 5029 C C . TRP A 1 641 ? -20.596 5.128 30.235 1.00 94.44 641 TRP A C 1
ATOM 5031 O O . TRP A 1 641 ? -19.544 5.729 30.022 1.00 94.44 641 TRP A O 1
ATOM 5041 N N . LEU A 1 642 ? -21.021 4.834 31.468 1.00 91.56 642 LEU A N 1
ATOM 5042 C CA . LEU A 1 642 ? -20.183 5.047 32.646 1.00 91.56 642 LEU A CA 1
ATOM 5043 C C . LEU A 1 642 ? -19.269 3.827 32.852 1.00 91.56 642 LEU A C 1
ATOM 5045 O O . LEU A 1 642 ? -19.774 2.740 33.135 1.00 91.56 642 LEU A O 1
ATOM 5049 N N . PRO A 1 643 ? -17.932 3.968 32.755 1.00 81.50 643 PRO A N 1
ATOM 5050 C CA . PRO A 1 643 ? -17.015 2.821 32.758 1.00 81.50 643 PRO A CA 1
ATOM 5051 C C . PRO A 1 643 ? -17.092 1.958 34.024 1.00 81.50 643 PRO A C 1
ATOM 5053 O O . PRO A 1 643 ? -16.960 0.739 33.961 1.00 81.50 643 PRO A O 1
ATOM 5056 N N . ASN A 1 644 ? -17.362 2.588 35.169 1.00 81.44 644 ASN A N 1
ATOM 5057 C CA . ASN A 1 644 ? -17.440 1.927 36.472 1.00 81.44 644 ASN A CA 1
ATOM 5058 C C . ASN A 1 644 ? -18.843 1.378 36.809 1.00 81.44 644 ASN A C 1
ATOM 5060 O O . ASN A 1 644 ? -19.025 0.760 37.857 1.00 81.44 644 ASN A O 1
ATOM 5064 N N . GLU A 1 645 ? -19.834 1.573 35.933 1.00 87.69 645 GLU A N 1
ATOM 5065 C CA . GLU A 1 645 ? -21.222 1.152 36.140 1.00 87.69 645 GLU A CA 1
ATOM 5066 C C . GLU A 1 645 ? -21.787 0.489 34.873 1.00 87.69 645 GLU A C 1
ATOM 5068 O O . GLU A 1 645 ? -22.393 1.137 34.024 1.00 87.69 645 GLU A O 1
ATOM 5073 N N . LYS A 1 646 ? -21.630 -0.836 34.756 1.00 85.25 646 LYS A N 1
ATOM 5074 C CA . LYS A 1 646 ? -21.920 -1.610 33.528 1.00 85.25 646 LYS A CA 1
ATOM 5075 C C . LYS A 1 646 ? -23.305 -1.407 32.889 1.00 85.25 646 LYS A C 1
ATOM 5077 O O . LYS A 1 646 ? -23.449 -1.594 31.688 1.00 85.25 646 LYS A O 1
ATOM 5082 N N . ASP A 1 647 ? -24.316 -1.064 33.687 1.00 93.88 647 ASP A N 1
ATOM 5083 C CA . ASP A 1 647 ? -25.713 -0.917 33.254 1.00 93.88 647 ASP A CA 1
ATOM 5084 C C . ASP A 1 647 ? -26.168 0.554 33.241 1.00 93.88 647 ASP A C 1
ATOM 5086 O O . ASP A 1 647 ? -27.363 0.831 33.116 1.00 93.88 647 ASP A O 1
ATOM 5090 N N . THR A 1 648 ? -25.236 1.498 33.397 1.00 95.38 648 THR A N 1
ATOM 5091 C CA . THR A 1 648 ? -25.529 2.927 33.507 1.00 95.38 648 THR A CA 1
ATOM 5092 C C . THR A 1 648 ? -24.879 3.706 32.367 1.00 95.38 648 THR A C 1
ATOM 5094 O O . THR A 1 648 ? -23.691 3.561 32.076 1.00 95.38 648 THR A O 1
ATOM 5097 N N . PHE A 1 649 ? -25.651 4.594 31.749 1.00 96.38 649 PHE A N 1
ATOM 5098 C CA . PHE A 1 649 ? -25.155 5.572 30.787 1.00 96.38 649 PHE A CA 1
ATOM 5099 C C . PHE A 1 649 ? -25.649 6.973 31.143 1.00 96.38 649 PHE A C 1
ATOM 5101 O O . PHE A 1 649 ? -26.597 7.142 31.911 1.00 96.38 649 PHE A O 1
ATOM 5108 N N . VAL A 1 650 ? -25.002 7.984 30.581 1.00 96.69 650 VAL A N 1
ATOM 5109 C CA . VAL A 1 650 ? -25.466 9.369 30.609 1.00 96.69 650 VAL A CA 1
ATOM 5110 C C . VAL A 1 650 ? -25.970 9.771 29.234 1.00 96.69 650 VAL A C 1
ATOM 5112 O O . VAL A 1 650 ? -25.457 9.284 28.230 1.00 96.69 650 VAL A O 1
ATOM 5115 N N . VAL A 1 651 ? -26.970 10.643 29.181 1.00 97.38 651 VAL A N 1
ATOM 5116 C CA . VAL A 1 651 ? -27.511 11.205 27.938 1.00 97.38 651 VAL A CA 1
ATOM 5117 C C . VAL A 1 651 ? -28.036 12.609 28.202 1.00 97.38 651 VAL A C 1
ATOM 5119 O O . VAL A 1 651 ? -28.567 12.873 29.284 1.00 97.38 651 VAL A O 1
ATOM 5122 N N . ASN A 1 652 ? -27.889 13.519 27.243 1.00 97.69 652 ASN A N 1
ATOM 5123 C CA . ASN A 1 652 ? -28.489 14.841 27.379 1.00 97.69 652 ASN A CA 1
ATOM 5124 C C . ASN A 1 652 ? -30.012 14.756 27.221 1.00 97.69 652 ASN A C 1
ATOM 5126 O O . ASN A 1 652 ? -30.515 13.956 26.428 1.00 97.69 652 ASN A O 1
ATOM 5130 N N . ASP A 1 653 ? -30.746 15.588 27.961 1.00 96.88 653 ASP A N 1
ATOM 5131 C CA . ASP A 1 653 ? -32.187 15.798 27.772 1.00 96.88 653 ASP A CA 1
ATOM 5132 C C . ASP A 1 653 ? -32.609 17.233 28.153 1.00 96.88 653 ASP A C 1
ATOM 5134 O O . ASP A 1 653 ? -31.815 18.031 28.654 1.00 96.88 653 ASP A O 1
ATOM 5138 N N . LEU A 1 654 ? -33.880 17.572 27.929 1.00 95.69 654 LEU A N 1
ATOM 5139 C CA . LEU A 1 654 ? -34.511 18.831 28.315 1.00 95.69 654 LEU A CA 1
ATOM 5140 C C . LEU A 1 654 ? -35.454 18.610 29.511 1.00 95.69 654 LEU A C 1
ATOM 5142 O O . LEU A 1 654 ? -36.480 17.935 29.396 1.00 95.69 654 LEU A O 1
ATOM 5146 N N . ARG A 1 655 ? -35.143 19.230 30.656 1.00 94.25 655 ARG A N 1
ATOM 5147 C CA . ARG A 1 655 ? -35.975 19.220 31.874 1.00 94.25 655 ARG A CA 1
ATOM 5148 C C . ARG A 1 655 ? -36.214 20.647 32.345 1.00 94.25 655 ARG A C 1
ATOM 5150 O O . ARG A 1 655 ? -35.274 21.426 32.450 1.00 94.25 655 ARG A O 1
ATOM 5157 N N . ASP A 1 656 ? -37.475 21.004 32.573 1.00 92.31 656 ASP A N 1
ATOM 5158 C CA . ASP A 1 656 ? -37.878 22.333 33.061 1.00 92.31 656 ASP A CA 1
ATOM 5159 C C . ASP A 1 656 ? -37.272 23.505 32.259 1.00 92.31 656 ASP A C 1
ATOM 5161 O O . ASP A 1 656 ? -36.859 24.528 32.802 1.00 92.31 656 ASP A O 1
ATOM 5165 N N . GLY A 1 657 ? -37.177 23.343 30.932 1.00 92.06 657 GLY A N 1
ATOM 5166 C CA . GLY A 1 657 ? -36.604 24.347 30.027 1.00 92.06 657 GLY A CA 1
ATOM 5167 C C . GLY A 1 657 ? -35.072 24.447 30.049 1.00 92.06 657 GLY A C 1
ATOM 5168 O O . GLY A 1 657 ? -34.513 25.276 29.332 1.00 92.06 657 GLY A O 1
ATOM 5169 N N . LYS A 1 658 ? -34.382 23.607 30.830 1.00 95.56 658 LYS A N 1
ATOM 5170 C CA . LYS A 1 658 ? -32.920 23.524 30.915 1.00 95.56 658 LYS A CA 1
ATOM 5171 C C . LYS A 1 658 ? -32.405 22.244 30.265 1.00 95.56 658 LYS A C 1
ATOM 5173 O O . LYS A 1 658 ? -32.968 21.169 30.464 1.00 95.56 658 LYS A O 1
ATOM 5178 N N . PHE A 1 659 ? -31.317 22.351 29.503 1.00 97.06 659 PHE A N 1
ATOM 5179 C CA . PHE A 1 659 ? -30.599 21.159 29.059 1.00 97.06 659 PHE A CA 1
ATOM 5180 C C . PHE A 1 659 ? -29.877 20.554 30.259 1.00 97.06 659 PHE A C 1
ATOM 5182 O O . PHE A 1 659 ? -29.218 21.262 31.017 1.00 97.06 659 PHE A O 1
ATOM 5189 N N . VAL A 1 660 ? -30.024 19.259 30.458 1.00 97.00 660 VAL A N 1
ATOM 5190 C CA . VAL A 1 660 ? -29.475 18.530 31.597 1.00 97.00 660 VAL A CA 1
ATOM 5191 C C . VAL A 1 660 ? -28.856 17.238 31.103 1.00 97.00 660 VAL A C 1
ATOM 5193 O O . VAL A 1 660 ? -29.092 16.820 29.972 1.00 97.00 660 VAL A O 1
ATOM 5196 N N . THR A 1 661 ? -28.111 16.578 31.976 1.00 97.88 661 THR A N 1
ATOM 5197 C CA . THR A 1 661 ? -27.664 15.209 31.747 1.00 97.88 661 THR A CA 1
ATOM 5198 C C . THR A 1 661 ? -28.474 14.268 32.621 1.00 97.88 661 THR A C 1
ATOM 5200 O O . THR A 1 661 ? -28.551 14.443 33.839 1.00 97.88 661 THR A O 1
ATOM 5203 N N . VAL A 1 662 ? -29.074 13.259 32.004 1.00 97.75 662 VAL A N 1
ATOM 5204 C CA . VAL A 1 662 ? -29.762 12.163 32.681 1.00 97.75 662 VAL A CA 1
ATOM 5205 C C . VAL A 1 662 ? -28.775 11.016 32.843 1.00 97.75 662 VAL A C 1
ATOM 5207 O O . VAL A 1 662 ? -28.315 10.446 31.858 1.00 97.75 662 VAL A O 1
ATOM 5210 N N . VAL A 1 663 ? -28.452 10.668 34.087 1.00 96.69 663 VAL A N 1
ATOM 5211 C CA . VAL A 1 663 ? -27.719 9.446 34.436 1.00 96.69 663 VAL A CA 1
ATOM 5212 C C . VAL A 1 663 ? -28.747 8.333 34.596 1.00 96.69 663 VAL A C 1
ATOM 5214 O O . VAL A 1 663 ? -29.558 8.382 35.521 1.00 96.69 663 VAL A O 1
ATOM 5217 N N . ARG A 1 664 ? -28.748 7.354 33.692 1.00 96.31 664 ARG A N 1
ATOM 5218 C CA . ARG A 1 664 ? -29.792 6.334 33.563 1.00 96.31 664 ARG A CA 1
ATOM 5219 C C . ARG A 1 664 ? -29.213 4.939 33.740 1.00 96.31 664 ARG A C 1
ATOM 5221 O O . ARG A 1 664 ? -28.395 4.505 32.933 1.00 96.31 664 ARG A O 1
ATOM 5228 N N . ASN A 1 665 ? -29.699 4.204 34.739 1.00 96.00 665 ASN A N 1
ATOM 5229 C CA . ASN A 1 665 ? -29.536 2.755 34.775 1.00 96.00 665 ASN A CA 1
ATOM 5230 C C . ASN A 1 665 ? -30.692 2.111 34.010 1.00 96.00 665 ASN A C 1
ATOM 5232 O O . ASN A 1 665 ? -31.855 2.232 34.400 1.00 96.00 665 ASN A O 1
ATOM 5236 N N . TRP A 1 666 ? -30.391 1.439 32.905 1.00 94.44 666 TRP A N 1
ATOM 5237 C CA . TRP A 1 666 ? -31.437 0.968 31.997 1.00 94.44 666 TRP A CA 1
ATOM 5238 C C . TRP A 1 666 ? -32.147 -0.297 32.487 1.00 94.44 666 TRP A C 1
ATOM 5240 O O . TRP A 1 666 ? -33.276 -0.551 32.079 1.00 94.44 666 TRP A O 1
ATOM 5250 N N . ARG A 1 667 ? -31.519 -1.079 33.377 1.00 91.94 667 ARG A N 1
ATOM 5251 C CA . ARG A 1 667 ? -32.120 -2.301 33.935 1.00 91.94 667 ARG A CA 1
ATOM 5252 C C . ARG A 1 667 ? -33.047 -2.008 35.104 1.00 91.94 667 ARG A C 1
ATOM 5254 O O . ARG A 1 667 ? -34.133 -2.571 35.179 1.00 91.94 667 ARG A O 1
ATOM 5261 N N . THR A 1 668 ? -32.608 -1.163 36.036 1.00 94.81 668 THR A N 1
ATOM 5262 C CA . THR A 1 668 ? -33.392 -0.812 37.233 1.00 94.81 668 THR A CA 1
ATOM 5263 C C . THR A 1 668 ? -34.335 0.358 36.995 1.00 94.81 668 THR A C 1
ATOM 5265 O O . THR A 1 668 ? -35.183 0.634 37.842 1.00 94.81 668 THR A O 1
ATOM 5268 N N . CYS A 1 669 ? -34.175 1.061 35.870 1.00 91.69 669 CYS A N 1
ATOM 5269 C CA . CYS A 1 669 ? -34.859 2.312 35.569 1.00 91.69 669 CYS A CA 1
ATOM 5270 C C . CYS A 1 669 ? -34.577 3.428 36.591 1.00 91.69 669 CYS A C 1
ATOM 5272 O O . CYS A 1 669 ? -35.339 4.393 36.663 1.00 91.69 669 CYS A O 1
ATOM 5274 N N . ALA A 1 670 ? -33.504 3.318 37.380 1.00 93.75 670 ALA A N 1
ATOM 5275 C CA . ALA A 1 670 ? -33.069 4.397 38.255 1.00 93.75 670 ALA A CA 1
ATOM 5276 C C . ALA A 1 670 ? -32.519 5.558 37.417 1.00 93.75 670 ALA A C 1
ATOM 5278 O O . ALA A 1 670 ? -31.777 5.343 36.453 1.00 93.75 670 ALA A O 1
ATOM 5279 N N . GLU A 1 671 ? -32.869 6.786 37.794 1.00 94.94 671 GLU A N 1
ATOM 5280 C CA . GLU A 1 671 ? -32.358 7.992 37.151 1.00 94.94 671 GLU A CA 1
ATOM 5281 C C . GLU A 1 671 ? -31.867 9.029 38.158 1.00 94.94 671 GLU A C 1
ATOM 5283 O O . GLU A 1 671 ? -32.341 9.102 39.295 1.00 94.94 671 GLU A O 1
ATOM 5288 N N . ARG A 1 672 ? -30.917 9.851 37.715 1.00 94.31 672 ARG A N 1
ATOM 5289 C CA . ARG A 1 672 ? -30.443 11.033 38.431 1.00 94.31 672 ARG A CA 1
ATOM 5290 C C . ARG A 1 672 ? -30.140 12.146 37.438 1.00 94.31 672 ARG A C 1
ATOM 5292 O O . ARG A 1 672 ? -29.570 11.893 36.381 1.00 94.31 672 ARG A O 1
ATOM 5299 N N . ILE A 1 673 ? -30.497 13.374 37.798 1.00 96.81 673 ILE A N 1
ATOM 5300 C CA . ILE A 1 673 ? -30.316 14.550 36.946 1.00 96.81 673 ILE A CA 1
ATOM 5301 C C . ILE A 1 673 ? -29.073 15.324 37.381 1.00 96.81 673 ILE A C 1
ATOM 5303 O O . ILE A 1 673 ? -28.919 15.660 38.555 1.00 96.81 673 ILE A O 1
ATOM 5307 N N . VAL A 1 674 ? -28.206 15.624 36.420 1.00 96.69 674 VAL A N 1
ATOM 5308 C CA . VAL A 1 674 ? -27.078 16.549 36.555 1.00 96.69 674 VAL A CA 1
ATOM 5309 C C . VAL A 1 674 ? -27.461 17.847 35.829 1.00 96.69 674 VAL A C 1
ATOM 5311 O O . VAL A 1 674 ? -27.822 17.785 34.652 1.00 96.69 674 VAL A O 1
ATOM 5314 N N . PRO A 1 675 ? -27.414 19.025 36.482 1.00 94.38 675 PRO A N 1
ATOM 5315 C CA . PRO A 1 675 ? -28.041 20.260 35.987 1.00 94.38 675 PRO A CA 1
ATOM 5316 C C . PRO A 1 675 ? -27.277 20.965 34.843 1.00 94.38 675 PRO A C 1
ATOM 5318 O O . PRO A 1 675 ? -27.399 22.176 34.681 1.00 94.38 675 PRO A O 1
ATOM 5321 N N . HIS A 1 676 ? -26.491 20.223 34.060 1.00 95.75 676 HIS A N 1
ATOM 5322 C CA . HIS A 1 676 ? -25.758 20.677 32.874 1.00 95.75 676 HIS A CA 1
ATOM 5323 C C . HIS A 1 676 ? -25.710 19.548 31.828 1.00 95.75 676 HIS A C 1
ATOM 5325 O O . HIS A 1 676 ? -25.623 18.383 32.227 1.00 95.75 676 HIS A O 1
ATOM 5331 N N . PRO A 1 677 ? -25.759 19.849 30.518 1.00 96.62 677 PRO A N 1
ATOM 5332 C CA . PRO A 1 677 ? -25.551 18.863 29.461 1.00 96.62 677 PRO A CA 1
ATOM 5333 C C . PRO A 1 677 ? -24.067 18.484 29.366 1.00 96.62 677 PRO A C 1
ATOM 5335 O O . PRO A 1 677 ? -23.198 19.315 29.605 1.00 96.62 677 PRO A O 1
ATOM 5338 N N . VAL A 1 678 ? -23.754 17.256 28.977 1.00 95.81 678 VAL A N 1
ATOM 5339 C CA . VAL A 1 678 ? -22.377 16.803 28.761 1.00 95.81 678 VAL A CA 1
ATOM 5340 C C . VAL A 1 678 ? -21.958 16.892 27.298 1.00 95.81 678 VAL A C 1
ATOM 5342 O O . VAL A 1 678 ? -22.755 16.660 26.389 1.00 95.81 678 VAL A O 1
ATOM 5345 N N . SER A 1 679 ? -20.677 17.189 27.085 1.00 95.12 679 SER A N 1
ATOM 5346 C CA . SER A 1 679 ? -20.004 17.179 25.782 1.00 95.12 679 SER A CA 1
ATOM 5347 C C . SER A 1 679 ? -18.793 16.235 25.723 1.00 95.12 679 SER A C 1
ATOM 5349 O O . SER A 1 679 ? -18.325 15.904 24.640 1.00 95.12 679 SER A O 1
ATOM 5351 N N . ALA A 1 680 ? -18.277 15.782 26.868 1.00 95.19 680 ALA A N 1
ATOM 5352 C CA . ALA A 1 680 ? -17.300 14.694 26.981 1.00 95.19 680 ALA A CA 1
ATOM 5353 C C . ALA A 1 680 ? -17.296 14.160 28.418 1.00 95.19 680 ALA A C 1
ATOM 5355 O O . ALA A 1 680 ? -17.427 14.950 29.350 1.00 95.19 680 ALA A O 1
ATOM 5356 N N . VAL A 1 681 ? -17.104 12.858 28.617 1.00 94.88 681 VAL A N 1
ATOM 5357 C CA . VAL A 1 681 ? -17.020 12.232 29.951 1.00 94.88 681 VAL A CA 1
ATOM 5358 C C . VAL A 1 681 ? -15.595 11.741 30.216 1.00 94.88 681 VAL A C 1
ATOM 5360 O O . VAL A 1 681 ? -14.921 11.283 29.293 1.00 94.88 681 VAL A O 1
ATOM 5363 N N . SER A 1 682 ? -15.115 11.875 31.456 1.00 93.81 682 SER A N 1
ATOM 5364 C CA . SER A 1 682 ? -13.791 11.395 31.863 1.00 93.81 682 SER A CA 1
ATOM 5365 C C . SER A 1 682 ? -13.690 9.866 31.804 1.00 93.81 682 SER A C 1
ATOM 5367 O O . SER A 1 682 ? -14.684 9.160 31.962 1.00 93.81 682 SER A O 1
ATOM 5369 N N . GLU A 1 683 ? -12.479 9.334 31.616 1.00 90.81 683 GLU A N 1
ATOM 5370 C CA . GLU A 1 683 ? -12.242 7.880 31.509 1.00 90.81 683 GLU A CA 1
ATOM 5371 C C . GLU A 1 683 ? -12.615 7.105 32.787 1.00 90.81 683 GLU A C 1
ATOM 5373 O O . GLU A 1 683 ? -12.889 5.911 32.732 1.00 90.81 683 GLU A O 1
ATOM 5378 N N . ASP A 1 684 ? -12.668 7.770 33.944 1.00 92.00 684 ASP A N 1
ATOM 5379 C CA . ASP A 1 684 ? -13.148 7.192 35.206 1.00 92.00 684 ASP A CA 1
ATOM 5380 C C . ASP A 1 684 ? -14.659 7.403 35.449 1.00 92.00 684 ASP A C 1
ATOM 5382 O O . ASP A 1 684 ? -15.209 6.913 36.438 1.00 92.00 684 ASP A O 1
ATOM 5386 N N . GLY A 1 685 ? -15.346 8.136 34.569 1.00 92.94 685 GLY A N 1
ATOM 5387 C CA . GLY A 1 685 ? -16.773 8.437 34.669 1.00 92.94 685 GLY A CA 1
ATOM 5388 C C . GLY A 1 685 ? -17.175 9.318 35.855 1.00 92.94 685 GLY A C 1
ATOM 5389 O O . GLY A 1 685 ? -18.354 9.345 36.203 1.00 92.94 685 GLY A O 1
ATOM 5390 N N . THR A 1 686 ? -16.237 10.014 36.511 1.00 93.69 686 THR A N 1
ATOM 5391 C CA . THR A 1 686 ? -16.542 10.817 37.711 1.00 93.69 686 THR A CA 1
ATOM 5392 C C . THR A 1 686 ? -16.890 12.274 37.403 1.00 93.69 686 THR A C 1
ATOM 5394 O O . THR A 1 686 ? -17.630 12.907 38.159 1.00 93.69 686 THR A O 1
ATOM 5397 N N . TRP A 1 687 ? -16.414 12.815 36.281 1.00 95.88 687 TRP A N 1
ATOM 5398 C CA . TRP A 1 687 ? -16.697 14.182 35.852 1.00 95.88 687 TRP A CA 1
ATOM 5399 C C . TRP A 1 687 ? -16.855 14.268 34.332 1.00 95.88 687 TRP A C 1
ATOM 5401 O O . TRP A 1 687 ? -16.527 13.349 33.584 1.00 95.88 687 TRP A O 1
ATOM 5411 N N . ALA A 1 688 ? -17.391 15.385 33.865 1.00 97.00 688 ALA A N 1
ATOM 5412 C CA . ALA A 1 688 ? -17.627 15.631 32.454 1.00 97.00 688 ALA A CA 1
ATOM 5413 C C . ALA A 1 688 ? -17.331 17.083 32.083 1.00 97.00 688 ALA A C 1
ATOM 5415 O O . ALA A 1 688 ? -17.255 17.965 32.940 1.00 97.00 688 ALA A O 1
ATOM 5416 N N . LEU A 1 689 ? -17.168 17.326 30.790 1.00 97.81 689 LEU A N 1
ATOM 5417 C CA . LEU A 1 689 ? -17.184 18.659 30.213 1.00 97.81 689 LEU A CA 1
ATOM 5418 C C . LEU A 1 689 ? -18.602 19.022 29.792 1.00 97.81 689 LEU A C 1
ATOM 5420 O O . LEU A 1 689 ? -19.373 18.155 29.384 1.00 97.81 689 LEU A O 1
ATOM 5424 N N . SER A 1 690 ? -18.919 20.306 29.883 1.00 97.19 690 SER A N 1
ATOM 5425 C CA . SER A 1 690 ? -20.173 20.893 29.419 1.00 97.19 690 SER A CA 1
ATOM 5426 C C . SER A 1 690 ? -19.879 22.145 28.598 1.00 97.19 690 SER A C 1
ATOM 5428 O O . SER A 1 690 ? -18.929 22.883 28.873 1.00 97.19 690 SER A O 1
ATOM 5430 N N . ILE A 1 691 ? -20.740 22.402 27.617 1.00 97.00 691 ILE A N 1
ATOM 5431 C CA . ILE A 1 691 ? -20.763 23.613 26.791 1.00 97.00 691 ILE A CA 1
ATOM 5432 C C . ILE A 1 691 ? -22.196 24.146 26.712 1.00 97.00 691 ILE A C 1
ATOM 5434 O O . ILE A 1 691 ? -23.153 23.459 27.074 1.00 97.00 691 ILE A O 1
ATOM 5438 N N . ASN A 1 692 ? -22.363 25.363 26.202 1.00 96.44 692 ASN A N 1
ATOM 5439 C CA . ASN A 1 692 ? -23.683 25.939 25.983 1.00 96.44 692 ASN A CA 1
ATOM 5440 C C . ASN A 1 692 ? -24.281 25.496 24.641 1.00 96.44 692 ASN A C 1
ATOM 5442 O O . ASN A 1 692 ? -24.085 26.126 23.600 1.00 96.44 692 ASN A O 1
ATOM 5446 N N . TYR A 1 693 ? -25.050 24.408 24.678 1.00 95.88 693 TYR A N 1
ATOM 5447 C CA . TYR A 1 693 ? -25.726 23.854 23.504 1.00 95.88 693 TYR A CA 1
ATOM 5448 C C . TYR A 1 693 ? -26.783 24.782 22.890 1.00 95.88 693 TYR A C 1
ATOM 5450 O O . TYR A 1 693 ? -27.024 24.697 21.684 1.00 95.88 693 TYR A O 1
ATOM 5458 N N . ALA A 1 694 ? -27.372 25.693 23.675 1.00 94.75 694 ALA A N 1
ATOM 5459 C CA . ALA A 1 694 ? -28.299 26.702 23.156 1.00 94.75 694 ALA A CA 1
ATOM 5460 C C . ALA A 1 694 ? -27.541 27.729 22.305 1.00 94.75 694 ALA A C 1
ATOM 5462 O O . ALA A 1 694 ? -27.953 28.079 21.200 1.00 94.75 694 ALA A O 1
ATOM 5463 N N . ARG A 1 695 ? -26.378 28.184 22.789 1.00 95.12 695 ARG A N 1
ATOM 5464 C CA . ARG A 1 695 ? -25.498 29.078 22.028 1.00 95.12 695 ARG A CA 1
ATOM 5465 C C . ARG A 1 695 ? -24.936 28.396 20.786 1.00 95.12 695 ARG A C 1
ATOM 5467 O O . ARG A 1 695 ? -24.889 29.008 19.719 1.00 95.12 695 ARG A O 1
ATOM 5474 N N . LEU A 1 696 ? -24.550 27.125 20.911 1.00 94.12 696 LEU A N 1
ATOM 5475 C CA . LEU A 1 696 ? -24.115 26.321 19.776 1.00 94.12 696 LEU A CA 1
ATOM 5476 C C . LEU A 1 696 ? -25.220 26.219 18.723 1.00 94.12 696 LEU A C 1
ATOM 5478 O O . LEU A 1 696 ? -24.912 26.339 17.549 1.00 94.12 696 LEU A O 1
ATOM 5482 N N . TYR A 1 697 ? -26.490 26.093 19.114 1.00 92.25 697 TYR A N 1
ATOM 5483 C CA . TYR A 1 697 ? -27.612 26.059 18.173 1.00 92.25 697 TYR A CA 1
ATOM 5484 C C . TYR A 1 697 ? -27.751 27.362 17.374 1.00 92.25 697 TYR A C 1
ATOM 5486 O O . TYR A 1 697 ? -27.942 27.315 16.161 1.00 92.25 697 TYR A O 1
ATOM 5494 N N . LEU A 1 698 ? -27.549 28.525 18.008 1.00 90.94 698 LEU A N 1
ATOM 5495 C CA . LEU A 1 698 ? -27.536 29.811 17.298 1.00 90.94 698 LEU A CA 1
ATOM 5496 C C . LEU A 1 698 ? -26.400 29.920 16.281 1.00 90.94 698 LEU A C 1
ATOM 5498 O O . LEU A 1 698 ? -26.559 30.592 15.269 1.00 90.94 698 LEU A O 1
ATOM 5502 N N . ALA A 1 699 ? -25.248 29.303 16.542 1.00 90.44 699 ALA A N 1
ATOM 5503 C CA . ALA A 1 699 ? -24.092 29.365 15.648 1.00 90.44 699 ALA A CA 1
ATOM 5504 C C . ALA A 1 699 ? -24.036 28.205 14.637 1.00 90.44 699 ALA A C 1
ATOM 5506 O O . ALA A 1 699 ? -23.451 28.355 13.565 1.00 90.44 699 ALA A O 1
ATOM 5507 N N . ARG A 1 700 ? -24.611 27.048 14.981 1.00 89.56 700 ARG A N 1
ATOM 5508 C CA . ARG A 1 700 ? -24.555 25.749 14.290 1.00 89.56 700 ARG A CA 1
ATOM 5509 C C . ARG A 1 700 ? -25.779 24.887 14.648 1.00 89.56 700 ARG A C 1
ATOM 5511 O O . ARG A 1 700 ? -25.673 23.987 15.486 1.00 89.56 700 ARG A O 1
ATOM 5518 N N . PRO A 1 701 ? -26.936 25.116 14.001 1.00 88.75 701 PRO A N 1
ATOM 5519 C CA . PRO A 1 701 ? -28.162 24.364 14.284 1.00 88.75 701 PRO A CA 1
ATOM 5520 C C . PRO A 1 701 ? -28.035 22.841 14.097 1.00 88.75 701 PRO A C 1
ATOM 5522 O O . PRO A 1 701 ? -28.745 22.085 14.747 1.00 88.75 701 PRO A O 1
ATOM 5525 N N . ASP A 1 702 ? -27.112 22.385 13.241 1.00 88.00 702 ASP A N 1
ATOM 5526 C CA . ASP A 1 702 ? -26.785 20.971 13.014 1.00 88.00 702 ASP A CA 1
ATOM 5527 C C . ASP A 1 702 ? -26.057 20.289 14.187 1.00 88.00 702 ASP A C 1
ATOM 5529 O O . ASP A 1 702 ? -26.041 19.063 14.232 1.00 88.00 702 ASP A O 1
ATOM 5533 N N . TYR A 1 703 ? -25.468 21.053 15.117 1.00 91.81 703 TYR A N 1
ATOM 5534 C CA . TYR A 1 703 ? -24.685 20.540 16.256 1.00 91.81 703 TYR A CA 1
ATOM 5535 C C . TYR A 1 703 ? -25.274 20.932 17.623 1.00 91.81 703 TYR A C 1
ATOM 5537 O O . TYR A 1 703 ? -25.046 20.240 18.612 1.00 91.81 703 TYR A O 1
ATOM 5545 N N . GLY A 1 704 ? -26.022 22.037 17.705 1.00 93.19 704 GLY A N 1
ATOM 5546 C CA . GLY A 1 704 ? -26.656 22.490 18.945 1.00 93.19 704 GLY A CA 1
ATOM 5547 C C . GLY A 1 704 ? -27.980 21.792 19.274 1.00 93.19 704 GLY A C 1
ATOM 5548 O O . GLY A 1 704 ? -28.453 20.928 18.534 1.00 93.19 704 GLY A O 1
ATOM 5549 N N . TYR A 1 705 ? -28.610 22.221 20.372 1.00 93.94 705 TYR A N 1
ATOM 5550 C CA . TYR A 1 705 ? -29.969 21.810 20.742 1.00 93.94 705 TYR A CA 1
ATOM 5551 C C . TYR A 1 705 ? -30.933 22.992 20.663 1.00 93.94 705 TYR A C 1
ATOM 5553 O O . TYR A 1 705 ? -30.638 24.079 21.162 1.00 93.94 705 TYR A O 1
ATOM 5561 N N . ALA A 1 706 ? -32.099 22.767 20.059 1.00 89.38 706 ALA A N 1
ATOM 5562 C CA . ALA A 1 706 ? -33.135 23.783 19.942 1.00 89.38 706 ALA A CA 1
ATOM 5563 C C . ALA A 1 706 ? -33.731 24.140 21.316 1.00 89.38 706 ALA A C 1
ATOM 5565 O O . ALA A 1 706 ? -34.042 23.262 22.123 1.00 89.38 706 ALA A O 1
ATOM 5566 N N . GLY A 1 707 ? -33.931 25.437 21.559 1.00 88.69 707 GLY A N 1
ATOM 5567 C CA . GLY A 1 707 ? -34.479 25.976 22.806 1.00 88.69 707 GLY A CA 1
ATOM 5568 C C . GLY A 1 707 ? -33.489 26.853 23.575 1.00 88.69 707 GLY A C 1
ATOM 5569 O O . GLY A 1 707 ? -32.347 27.044 23.169 1.00 88.69 707 GLY A O 1
ATOM 5570 N N . GLU A 1 708 ? -33.949 27.410 24.697 1.00 89.56 708 GLU A N 1
ATOM 5571 C CA . GLU A 1 708 ? -33.180 28.397 25.469 1.00 89.56 708 GLU A CA 1
ATOM 5572 C C . GLU A 1 708 ? -32.162 27.778 26.428 1.00 89.56 708 GLU A C 1
ATOM 5574 O O . GLU A 1 708 ? -31.146 28.406 26.707 1.00 89.56 708 GLU A O 1
ATOM 5579 N N . GLY A 1 709 ? -32.401 26.563 26.932 1.00 90.75 709 GLY A N 1
ATOM 5580 C CA . GLY A 1 709 ? -31.444 25.812 27.751 1.00 90.75 709 GLY A CA 1
ATOM 5581 C C . GLY A 1 709 ? -30.727 26.657 28.817 1.00 90.75 709 GLY A C 1
ATOM 5582 O O . GLY A 1 709 ? -31.349 27.262 29.695 1.00 90.75 709 GLY A O 1
ATOM 5583 N N . GLN A 1 710 ? -29.394 26.713 28.735 1.00 88.88 710 GLN A N 1
ATOM 5584 C CA . GLN A 1 710 ? -28.503 27.486 29.618 1.00 88.88 710 GLN A CA 1
ATOM 5585 C C . GLN A 1 710 ? -28.536 29.016 29.421 1.00 88.88 710 GLN A C 1
ATOM 5587 O O . GLN A 1 710 ? -27.764 29.700 30.080 1.00 88.88 710 GLN A O 1
ATOM 5592 N N . ASP A 1 711 ? -29.457 29.555 28.617 1.00 93.44 711 ASP A N 1
ATOM 5593 C CA . ASP A 1 711 ? -29.412 30.890 28.001 1.00 93.44 711 ASP A CA 1
ATOM 5594 C C . ASP A 1 711 ? -28.256 31.005 26.984 1.00 93.44 711 ASP A C 1
ATOM 5596 O O . ASP A 1 711 ? -27.084 30.968 27.360 1.00 93.44 711 ASP A O 1
ATOM 5600 N N . PRO A 1 712 ? -28.544 31.168 25.680 1.00 92.81 712 PRO A N 1
ATOM 5601 C CA . PRO A 1 712 ? -27.517 31.252 24.642 1.00 92.81 712 PRO A CA 1
ATOM 5602 C C . PRO A 1 712 ? -26.693 32.555 24.651 1.00 92.81 712 PRO A C 1
ATOM 5604 O O . PRO A 1 712 ? -25.783 32.711 23.825 1.00 92.81 712 PRO A O 1
ATOM 5607 N N . ARG A 1 713 ? -27.010 33.509 25.541 1.00 94.06 713 ARG A N 1
ATOM 5608 C CA . ARG A 1 713 ? -26.379 34.837 25.636 1.00 94.06 713 ARG A CA 1
ATOM 5609 C C . ARG A 1 713 ? -26.496 35.617 24.323 1.00 94.06 713 ARG A C 1
ATOM 5611 O O . ARG A 1 713 ? -25.499 36.069 23.746 1.00 94.06 713 ARG A O 1
ATOM 5618 N N . ARG A 1 714 ? -27.731 35.748 23.819 1.00 90.62 714 ARG A N 1
ATOM 5619 C CA . ARG A 1 714 ? -28.014 36.505 22.584 1.00 90.62 714 ARG A CA 1
ATOM 5620 C C . ARG A 1 714 ? -27.481 37.932 22.706 1.00 90.62 714 ARG A C 1
ATOM 5622 O O . ARG A 1 714 ? -27.684 38.595 23.716 1.00 90.62 714 ARG A O 1
ATOM 5629 N N . GLY A 1 715 ? -26.814 38.406 21.657 1.00 87.00 715 GLY A N 1
ATOM 5630 C CA . GLY A 1 715 ? -26.282 39.770 21.595 1.00 87.00 715 GLY A CA 1
ATOM 5631 C C . GLY A 1 715 ? -24.936 39.984 22.296 1.00 87.00 715 GLY A C 1
ATOM 5632 O O . GLY A 1 715 ? -24.407 41.087 22.227 1.00 87.00 715 GLY A O 1
ATOM 5633 N N . VAL A 1 716 ? -24.348 38.955 22.920 1.00 93.75 716 VAL A N 1
ATOM 5634 C CA . VAL A 1 716 ? -22.985 39.025 23.468 1.00 93.75 716 VAL A CA 1
ATOM 5635 C C . VAL A 1 716 ? -22.051 38.179 22.606 1.00 93.75 716 VAL A C 1
ATOM 5637 O O . VAL A 1 716 ? -22.175 36.953 22.550 1.00 93.75 716 VAL A O 1
ATOM 5640 N N . VAL A 1 717 ? -21.095 38.824 21.930 1.00 94.06 717 VAL A N 1
ATOM 5641 C CA . VAL A 1 717 ? -20.143 38.133 21.038 1.00 94.06 717 VAL A CA 1
ATOM 5642 C C . VAL A 1 717 ? -19.217 37.210 21.834 1.00 94.06 717 VAL A C 1
ATOM 5644 O O . VAL A 1 717 ? -19.054 36.049 21.467 1.00 94.06 717 VAL A O 1
ATOM 5647 N N . PHE A 1 718 ? -18.658 37.706 22.942 1.00 95.94 718 PHE A N 1
ATOM 5648 C CA . PHE A 1 718 ? -17.722 36.998 23.821 1.00 95.94 718 PHE A CA 1
ATOM 5649 C C . PHE A 1 718 ? -18.204 37.059 25.281 1.00 95.94 718 PHE A C 1
ATOM 5651 O O . PHE A 1 718 ? -17.798 37.961 26.011 1.00 95.94 718 PHE A O 1
ATOM 5658 N N . PRO A 1 719 ? -19.101 36.157 25.708 1.00 96.38 719 PRO A N 1
ATOM 5659 C CA . PRO A 1 719 ? -19.601 36.138 27.084 1.00 96.38 719 PRO A CA 1
ATOM 5660 C C . PRO A 1 719 ? -18.501 35.799 28.106 1.00 96.38 719 PRO A C 1
ATOM 5662 O O . PRO A 1 719 ? -17.629 34.964 27.847 1.00 96.38 719 PRO A O 1
ATOM 5665 N N . GLU A 1 720 ? -18.542 36.456 29.270 1.00 96.88 720 GLU A N 1
ATOM 5666 C CA . GLU A 1 720 ? -17.633 36.200 30.403 1.00 96.88 720 GLU A CA 1
ATOM 5667 C C . GLU A 1 720 ? -18.063 34.989 31.237 1.00 96.88 720 GLU A C 1
ATOM 5669 O O . GLU A 1 720 ? -17.230 34.335 31.861 1.00 96.88 720 GLU A O 1
ATOM 5674 N N . ASP A 1 721 ? -19.355 34.676 31.212 1.00 95.19 721 ASP A N 1
ATOM 5675 C CA . ASP A 1 721 ? -20.018 33.661 32.023 1.00 95.19 721 ASP A CA 1
ATOM 5676 C C . ASP A 1 721 ? -20.477 32.446 31.200 1.00 95.19 721 ASP A C 1
ATOM 5678 O O . ASP A 1 721 ? -21.343 31.691 31.633 1.00 95.19 721 ASP A O 1
ATOM 5682 N N . ASP A 1 722 ? -19.905 32.257 30.009 1.00 96.25 722 ASP A N 1
ATOM 5683 C CA . ASP A 1 722 ? -20.171 31.116 29.136 1.00 96.25 722 ASP A CA 1
ATOM 5684 C C . ASP A 1 722 ? -18.891 30.662 28.417 1.00 96.25 722 ASP A C 1
ATOM 5686 O O . ASP A 1 722 ? -18.039 31.468 28.028 1.00 96.25 722 ASP A O 1
ATOM 5690 N N . GLY A 1 723 ? -18.745 29.351 28.249 1.00 96.31 723 GLY A N 1
ATOM 5691 C CA . GLY A 1 723 ? -17.570 28.709 27.686 1.00 96.31 723 GLY A CA 1
ATOM 5692 C C . GLY A 1 723 ? -17.502 27.221 28.023 1.00 96.31 723 GLY A C 1
ATOM 5693 O O . GLY A 1 723 ? -18.472 26.485 27.857 1.00 96.31 723 GLY A O 1
ATOM 5694 N N . LEU A 1 724 ? -16.326 26.778 28.462 1.00 98.19 724 LEU A N 1
ATOM 5695 C CA . LEU A 1 724 ? -16.012 25.394 28.789 1.00 98.19 724 LEU A CA 1
ATOM 5696 C C . LEU A 1 724 ? -16.188 25.152 30.286 1.00 98.19 724 LEU A C 1
ATOM 5698 O O . LEU A 1 724 ? -15.471 25.739 31.097 1.00 98.19 724 LEU A O 1
ATOM 5702 N N . TRP A 1 725 ? -17.083 24.244 30.651 1.00 97.81 725 TRP A N 1
ATOM 5703 C CA . TRP A 1 725 ? -17.383 23.908 32.039 1.00 97.81 725 TRP A CA 1
ATOM 5704 C C . TRP A 1 725 ? -16.884 22.512 32.385 1.00 97.81 725 TRP A C 1
ATOM 5706 O O . TRP A 1 725 ? -16.943 21.609 31.556 1.00 97.81 725 TRP A O 1
ATOM 5716 N N . ARG A 1 726 ? -16.455 22.321 33.632 1.00 97.75 726 ARG A N 1
ATOM 5717 C CA . ARG A 1 726 ? -16.240 21.008 34.247 1.00 97.75 726 ARG A CA 1
ATOM 5718 C C . ARG A 1 726 ? -17.370 20.729 35.224 1.00 97.75 726 ARG A C 1
ATOM 5720 O O . ARG A 1 726 ? -17.620 21.551 36.101 1.00 97.75 726 ARG A O 1
ATOM 5727 N N . VAL A 1 727 ? -18.016 19.581 35.084 1.00 97.44 727 VAL A N 1
ATOM 5728 C CA . VAL A 1 727 ? -19.184 19.167 35.863 1.00 97.44 727 VAL A CA 1
ATOM 5729 C C . VAL A 1 727 ? -18.853 17.889 36.620 1.00 97.44 727 VAL A C 1
ATOM 5731 O O . VAL A 1 727 ? -18.418 16.910 36.018 1.00 97.44 727 VAL A O 1
ATOM 5734 N N . ASP A 1 728 ? -19.055 17.882 37.931 1.00 96.31 728 ASP A N 1
ATOM 5735 C CA . ASP A 1 728 ? -18.988 16.663 38.734 1.00 96.31 728 ASP A CA 1
ATOM 5736 C C . ASP A 1 728 ? -20.256 15.837 38.492 1.00 96.31 728 ASP A C 1
ATOM 5738 O O . ASP A 1 728 ? -21.377 16.288 38.750 1.00 96.31 728 ASP A O 1
ATOM 5742 N N . LEU A 1 729 ? -20.097 14.616 37.976 1.00 94.75 729 LEU A N 1
ATOM 5743 C CA . LEU A 1 729 ? -21.241 13.790 37.601 1.00 94.75 729 LEU A CA 1
ATOM 5744 C C . LEU A 1 729 ? -21.985 13.242 38.814 1.00 94.75 729 LEU A C 1
ATOM 5746 O O . LEU A 1 729 ? -23.108 12.780 38.647 1.00 94.75 729 LEU A O 1
ATOM 5750 N N . LYS A 1 730 ? -21.423 13.279 40.027 1.00 91.81 730 LYS A N 1
ATOM 5751 C CA . LYS A 1 730 ? -22.044 12.794 41.267 1.00 91.81 730 LYS A CA 1
ATOM 5752 C C . LYS A 1 730 ? -22.778 13.901 42.028 1.00 91.81 730 LYS A C 1
ATOM 5754 O O . LYS A 1 730 ? -23.890 13.668 42.502 1.00 91.81 730 LYS A O 1
ATOM 5759 N N . THR A 1 731 ? -22.188 15.083 42.157 1.00 94.31 731 THR A N 1
ATOM 5760 C CA . THR A 1 731 ? -22.782 16.206 42.903 1.00 94.31 731 THR A CA 1
ATOM 5761 C C . THR A 1 731 ? -23.605 17.131 42.012 1.00 94.31 731 THR A C 1
ATOM 5763 O O . THR A 1 731 ? -24.523 17.785 42.501 1.00 94.31 731 THR A O 1
ATOM 5766 N N . GLY A 1 732 ? -23.304 17.176 40.711 1.00 93.94 732 GLY A N 1
ATOM 5767 C CA . GLY A 1 732 ? -23.874 18.138 39.773 1.00 93.94 732 GLY A CA 1
ATOM 5768 C C . GLY A 1 732 ? -23.249 19.534 39.849 1.00 93.94 732 GLY A C 1
ATOM 5769 O O . GLY A 1 732 ? -23.714 20.438 39.155 1.00 93.94 732 GLY A O 1
ATOM 5770 N N . GLU A 1 733 ? -22.212 19.723 40.671 1.00 96.19 733 GLU A N 1
ATOM 5771 C CA . GLU A 1 733 ? -21.468 20.979 40.760 1.00 96.19 733 GLU A CA 1
ATOM 5772 C C . GLU A 1 733 ? -20.732 21.258 39.443 1.00 96.19 733 GLU A C 1
ATOM 5774 O O . GLU A 1 733 ? -20.057 20.381 38.902 1.00 96.19 733 GLU A O 1
ATOM 5779 N N . ALA A 1 734 ? -20.854 22.483 38.928 1.00 95.50 734 ALA A N 1
ATOM 5780 C CA . ALA A 1 734 ? -20.228 22.906 37.681 1.00 95.50 734 ALA A CA 1
ATOM 5781 C C . ALA A 1 734 ? -19.307 24.111 37.905 1.00 95.50 734 ALA A C 1
ATOM 5783 O O . ALA A 1 734 ? -19.682 25.085 38.557 1.00 95.50 734 ALA A O 1
ATOM 5784 N N . LYS A 1 735 ? -18.110 24.058 37.319 1.00 96.75 735 LYS A N 1
ATOM 5785 C CA . LYS A 1 735 ? -17.097 25.117 37.360 1.00 96.75 735 LYS A CA 1
ATOM 5786 C C . LYS A 1 735 ? -16.733 25.549 35.942 1.00 96.75 735 LYS A C 1
ATOM 5788 O O . LYS A 1 735 ? -16.304 24.717 35.142 1.00 96.75 735 LYS A O 1
ATOM 5793 N N . LEU A 1 736 ? -16.841 26.844 35.647 1.00 97.56 736 LEU A N 1
ATOM 5794 C CA . LEU A 1 736 ? -16.352 27.421 34.394 1.00 97.56 736 LEU A CA 1
ATOM 5795 C C . LEU A 1 736 ? -14.817 27.369 34.385 1.00 97.56 736 LEU A C 1
ATOM 5797 O O . LEU A 1 736 ? -14.170 27.940 35.263 1.00 97.56 736 LEU A O 1
ATOM 5801 N N . LEU A 1 737 ? -14.242 26.647 33.422 1.00 97.81 737 LEU A N 1
ATOM 5802 C CA . LEU A 1 737 ? -12.795 26.509 33.244 1.00 97.81 737 LEU A CA 1
ATOM 5803 C C . LEU A 1 737 ? -12.230 27.627 32.370 1.00 97.81 737 LEU A C 1
ATOM 5805 O O . LEU A 1 737 ? -11.243 28.258 32.735 1.00 97.81 737 LEU A O 1
ATOM 5809 N N . VAL A 1 738 ? -12.853 27.857 31.212 1.00 97.81 738 VAL A N 1
ATOM 5810 C CA . VAL A 1 738 ? -12.403 28.832 30.210 1.00 97.81 738 VAL A CA 1
ATOM 5811 C C . VAL A 1 738 ? -13.630 29.509 29.612 1.00 97.81 738 VAL A C 1
ATOM 5813 O O . VAL A 1 738 ? -14.470 28.833 29.023 1.00 97.81 738 VAL A O 1
ATOM 5816 N N . SER A 1 739 ? -13.747 30.831 29.748 1.00 97.56 739 SER A N 1
ATOM 5817 C CA . SER A 1 739 ? -14.836 31.603 29.137 1.00 97.56 739 SER A CA 1
ATOM 5818 C C . SER A 1 739 ? -14.524 31.982 27.688 1.00 97.56 739 SER A C 1
ATOM 5820 O O . SER A 1 739 ? -13.363 32.047 27.278 1.00 97.56 739 SER A O 1
ATOM 5822 N N . CYS A 1 740 ? -15.556 32.294 26.903 1.00 96.62 740 CYS A N 1
ATOM 5823 C CA . CYS A 1 740 ? -15.372 32.828 25.554 1.00 96.62 740 CYS A CA 1
ATOM 5824 C C . CYS A 1 740 ? -14.588 34.151 25.590 1.00 96.62 740 CYS A C 1
ATOM 5826 O O . CYS A 1 740 ? -13.702 34.362 24.761 1.00 96.62 740 CYS A O 1
ATOM 5828 N N . ALA A 1 741 ? -14.867 35.018 26.571 1.00 96.38 741 ALA A N 1
ATOM 5829 C CA . ALA A 1 741 ? -14.145 36.273 26.781 1.00 96.38 741 ALA A CA 1
ATOM 5830 C C . ALA A 1 741 ? -12.637 36.081 27.002 1.00 96.38 741 ALA A C 1
ATOM 5832 O O . ALA A 1 741 ? -11.848 36.832 26.429 1.00 96.38 741 ALA A O 1
ATOM 5833 N N . ALA A 1 742 ? -12.223 35.044 27.740 1.00 96.19 742 ALA A N 1
ATOM 5834 C CA . ALA A 1 742 ? -10.807 34.753 27.986 1.00 96.19 742 ALA A CA 1
ATOM 5835 C C . ALA A 1 742 ? -10.016 34.422 26.705 1.00 96.19 742 ALA A C 1
ATOM 5837 O O . ALA A 1 742 ? -8.794 34.539 26.686 1.00 96.19 742 ALA A O 1
ATOM 5838 N N . LEU A 1 743 ? -10.701 34.026 25.626 1.00 95.25 743 LEU A N 1
ATOM 5839 C CA . LEU A 1 743 ? -10.088 33.649 24.350 1.00 95.25 743 LEU A CA 1
ATOM 5840 C C . LEU A 1 743 ? -10.101 34.776 23.312 1.00 95.25 743 LEU A C 1
ATOM 5842 O O . LEU A 1 743 ? -9.542 34.594 22.232 1.00 95.25 743 LEU A O 1
ATOM 5846 N N . LYS A 1 744 ? -10.732 35.920 23.609 1.00 94.00 744 LYS A N 1
ATOM 5847 C CA . LYS A 1 744 ? -10.991 37.009 22.651 1.00 94.00 744 LYS A CA 1
ATOM 5848 C C . LYS A 1 744 ? -9.735 37.470 21.910 1.00 94.00 744 LYS A C 1
ATOM 5850 O O . LYS A 1 744 ? -9.751 37.557 20.687 1.00 94.00 744 LYS A O 1
ATOM 5855 N N . ASP A 1 745 ? -8.644 37.696 22.637 1.00 92.25 745 ASP A N 1
ATOM 5856 C CA . ASP A 1 745 ? -7.377 38.173 22.063 1.00 92.25 745 ASP A CA 1
ATOM 5857 C C . ASP A 1 745 ? -6.536 37.034 21.453 1.00 92.25 745 ASP A C 1
ATOM 5859 O O . ASP A 1 745 ? -5.499 37.260 20.831 1.00 92.25 745 ASP A O 1
ATOM 5863 N N . MET A 1 746 ? -6.993 35.788 21.609 1.00 91.38 746 MET A N 1
ATOM 5864 C CA . MET A 1 746 ? -6.351 34.583 21.091 1.00 91.38 746 MET A CA 1
ATOM 5865 C C . MET A 1 746 ? -7.053 34.024 19.848 1.00 91.38 746 MET A C 1
ATOM 5867 O O . MET A 1 746 ? -6.619 32.986 19.347 1.00 91.38 746 MET A O 1
ATOM 5871 N N . VAL A 1 747 ? -8.071 34.684 19.302 1.00 90.25 747 VAL A N 1
ATOM 5872 C CA . VAL A 1 747 ? -8.776 34.263 18.079 1.00 90.25 747 VAL A CA 1
ATOM 5873 C C . VAL A 1 747 ? -8.827 35.400 17.047 1.00 90.25 747 VAL A C 1
ATOM 5875 O O . VAL A 1 747 ? -8.576 36.552 17.401 1.00 90.25 747 VAL A O 1
ATOM 5878 N N . PRO A 1 748 ? -9.119 35.118 15.761 1.00 88.38 748 PRO A N 1
ATOM 5879 C CA . PRO A 1 748 ? -9.349 36.169 14.768 1.00 88.38 748 PRO A CA 1
ATOM 5880 C C . PRO A 1 748 ? -10.475 37.131 15.175 1.00 88.38 748 PRO A C 1
ATOM 5882 O O . PRO A 1 748 ? -11.389 36.751 15.909 1.00 88.38 748 PRO A O 1
ATOM 5885 N N . GLN A 1 749 ? -10.433 38.368 14.667 1.00 88.38 749 GLN A N 1
ATOM 5886 C CA . GLN A 1 749 ? -11.456 39.373 14.973 1.00 88.38 749 GLN A CA 1
ATOM 5887 C C . GLN A 1 749 ? -12.854 38.922 14.531 1.00 88.38 749 GLN A C 1
ATOM 5889 O O . GLN A 1 749 ? -13.037 38.408 13.428 1.00 88.38 749 GLN A O 1
ATOM 5894 N N . VAL A 1 750 ? -13.843 39.163 15.394 1.00 88.75 750 VAL A N 1
ATOM 5895 C CA . VAL A 1 750 ? -15.245 38.789 15.177 1.00 88.75 750 VAL A CA 1
ATOM 5896 C C . VAL A 1 750 ? -16.093 40.062 15.106 1.00 88.75 750 VAL A C 1
ATOM 5898 O O . VAL A 1 750 ? -15.951 40.910 15.989 1.00 88.75 750 VAL A O 1
ATOM 5901 N N . PRO A 1 751 ? -16.964 40.219 14.091 1.00 87.56 751 PRO A N 1
ATOM 5902 C CA . PRO A 1 751 ? -17.887 41.350 14.008 1.00 87.56 751 PRO A CA 1
ATOM 5903 C C . PRO A 1 751 ? -18.816 41.444 15.224 1.00 87.56 751 PRO A C 1
ATOM 5905 O O . PRO A 1 751 ? -19.140 40.429 15.837 1.00 87.56 751 PRO A O 1
ATOM 5908 N N . GLU A 1 752 ? -19.334 42.640 15.518 1.00 85.31 752 GLU A N 1
ATOM 5909 C CA . GLU A 1 752 ? -20.312 42.852 16.604 1.00 85.31 752 GLU A CA 1
ATOM 5910 C C . GLU A 1 752 ? -21.615 42.059 16.413 1.00 85.31 752 GLU A C 1
ATOM 5912 O O . GLU A 1 752 ? -22.275 41.697 17.381 1.00 85.31 752 GLU A O 1
ATOM 5917 N N . THR A 1 753 ? -21.970 41.746 15.164 1.00 85.50 753 THR A N 1
ATOM 5918 C CA . THR A 1 753 ? -23.116 40.892 14.816 1.00 85.50 753 THR A CA 1
ATOM 5919 C C . THR A 1 753 ? -22.849 39.401 15.021 1.00 85.50 753 THR A C 1
ATOM 5921 O O . THR A 1 753 ? -23.772 38.596 14.898 1.00 85.50 753 THR A O 1
ATOM 5924 N N . GLY A 1 754 ? -21.594 39.021 15.260 1.00 89.69 754 GLY A N 1
ATOM 5925 C CA . GLY A 1 754 ? -21.143 37.640 15.316 1.00 89.69 754 GLY A CA 1
ATOM 5926 C C . GLY A 1 754 ? -21.347 36.966 16.668 1.00 89.69 754 GLY A C 1
ATOM 5927 O O . GLY A 1 754 ? -21.801 37.560 17.643 1.00 89.69 754 GLY A O 1
ATOM 5928 N N . LEU A 1 755 ? -20.974 35.690 16.728 1.00 93.19 755 LEU A N 1
ATOM 5929 C CA . LEU A 1 755 ? -21.016 34.880 17.946 1.00 93.19 755 LEU A CA 1
ATOM 5930 C C . LEU A 1 755 ? -19.722 34.077 18.056 1.00 93.19 755 LEU A C 1
ATOM 5932 O O . LEU A 1 755 ? -19.369 33.371 17.114 1.00 93.19 755 LEU A O 1
ATOM 5936 N N . SER A 1 756 ? -19.035 34.169 19.197 1.00 94.56 756 SER A N 1
ATOM 5937 C CA . SER A 1 756 ? -17.954 33.253 19.589 1.00 94.56 756 SER A CA 1
ATOM 5938 C C . SER A 1 756 ? -18.497 32.156 20.496 1.00 94.56 756 SER A C 1
ATOM 5940 O O . SER A 1 756 ? -19.318 32.447 21.365 1.00 94.56 756 SER A O 1
ATOM 5942 N N . TYR A 1 757 ? -18.069 30.912 20.313 1.00 94.88 757 TYR A N 1
ATOM 5943 C CA . TYR A 1 757 ? -18.557 29.762 21.069 1.00 94.88 757 TYR A CA 1
ATOM 5944 C C . TYR A 1 757 ? -17.493 28.665 21.173 1.00 94.88 757 TYR A C 1
ATOM 5946 O O . TYR A 1 757 ? -16.622 28.528 20.310 1.00 94.88 757 TYR A O 1
ATOM 5954 N N . ILE A 1 758 ? -17.590 27.857 22.231 1.00 95.38 758 ILE A N 1
ATOM 5955 C CA . ILE A 1 758 ? -16.767 26.661 22.422 1.00 95.38 758 ILE A CA 1
ATOM 5956 C C . ILE A 1 758 ? -17.576 25.431 22.013 1.00 95.38 758 ILE A C 1
ATOM 5958 O O . ILE A 1 758 ? -18.757 25.315 22.331 1.00 95.38 758 ILE A O 1
ATOM 5962 N N . CYS A 1 759 ? -16.945 24.514 21.287 1.00 94.19 759 CYS A N 1
ATOM 5963 C CA . CYS A 1 759 ? -17.544 23.247 20.880 1.00 94.19 759 CYS A CA 1
ATOM 5964 C C . CYS A 1 759 ? -16.469 22.165 20.749 1.00 94.19 759 CYS A C 1
ATOM 5966 O O . CYS A 1 759 ? -15.281 22.451 20.927 1.00 94.19 759 CYS A O 1
ATOM 5968 N N . HIS A 1 760 ? -16.880 20.946 20.378 1.00 92.12 760 HIS A N 1
ATOM 5969 C CA . HIS A 1 760 ? -15.943 19.897 19.967 1.00 92.12 760 HIS A CA 1
ATOM 5970 C C . HIS A 1 760 ? -14.893 19.613 21.058 1.00 92.12 760 HIS A C 1
ATOM 5972 O O . HIS A 1 760 ? -13.688 19.745 20.847 1.00 92.12 760 HIS A O 1
ATOM 5978 N N . THR A 1 761 ? -15.367 19.290 22.261 1.00 94.25 761 THR A N 1
ATOM 5979 C CA . THR A 1 761 ? -14.517 19.068 23.436 1.00 94.25 761 THR A CA 1
ATOM 5980 C C . THR A 1 761 ? -14.148 17.600 23.573 1.00 94.25 761 THR A C 1
ATOM 5982 O O . THR A 1 761 ? -15.031 16.753 23.478 1.00 94.25 761 THR A O 1
ATOM 5985 N N . VAL A 1 762 ? -12.893 17.289 23.892 1.00 93.19 762 VAL A N 1
ATOM 5986 C CA . VAL A 1 762 ? -12.465 15.927 24.252 1.00 93.19 762 VAL A CA 1
ATOM 5987 C C . VAL A 1 762 ? -11.414 15.952 25.354 1.00 93.19 762 VAL A C 1
ATOM 5989 O O . VAL A 1 762 ? -10.560 16.839 25.408 1.00 93.19 762 VAL A O 1
ATOM 5992 N N . ILE A 1 763 ? -11.467 14.951 26.227 1.00 94.31 763 ILE A N 1
ATOM 5993 C CA . ILE A 1 763 ? -10.522 14.754 27.329 1.00 94.31 763 ILE A CA 1
ATOM 5994 C C . ILE A 1 763 ? -9.432 13.779 26.855 1.00 94.31 763 ILE A C 1
ATOM 5996 O O . ILE A 1 763 ? -9.733 12.813 26.150 1.00 94.31 763 ILE A O 1
ATOM 6000 N N . SER A 1 764 ? -8.167 14.039 27.198 1.00 92.62 764 SER A N 1
ATOM 6001 C CA . SER A 1 764 ? -7.070 13.104 26.924 1.00 92.62 764 SER A CA 1
ATOM 6002 C C . SER A 1 764 ? -7.274 11.791 27.684 1.00 92.62 764 SER A C 1
ATOM 6004 O O . SER A 1 764 ? -7.887 11.761 28.750 1.00 92.62 764 SER A O 1
ATOM 6006 N N . LYS A 1 765 ? -6.734 10.685 27.165 1.00 90.44 765 LYS A N 1
ATOM 6007 C CA . LYS A 1 765 ? -6.919 9.353 27.770 1.00 90.44 765 LYS A CA 1
ATOM 6008 C C . LYS A 1 765 ? -6.311 9.206 29.170 1.00 90.44 765 LYS A C 1
ATOM 6010 O O . LYS A 1 765 ? -6.750 8.366 29.941 1.00 90.44 765 LYS A O 1
ATOM 6015 N N . ASP A 1 766 ? -5.343 10.046 29.529 1.00 92.12 766 ASP A N 1
ATOM 6016 C CA . ASP A 1 766 ? -4.795 10.133 30.889 1.00 92.12 766 ASP A CA 1
ATOM 6017 C C . ASP A 1 766 ? -5.537 11.142 31.790 1.00 92.12 766 ASP A C 1
ATOM 6019 O O . ASP A 1 766 ? -5.141 11.364 32.933 1.00 92.12 766 ASP A O 1
ATOM 6023 N N . MET A 1 767 ? -6.598 11.768 31.268 1.00 93.69 767 MET A N 1
ATOM 6024 C CA . MET A 1 767 ? -7.443 12.778 31.910 1.00 93.69 767 MET A CA 1
ATOM 6025 C C . MET A 1 767 ? -6.736 14.078 32.318 1.00 93.69 767 MET A C 1
ATOM 6027 O O . MET A 1 767 ? -7.318 14.883 33.047 1.00 93.69 767 MET A O 1
ATOM 6031 N N . LYS A 1 768 ? -5.500 14.326 31.863 1.00 92.62 768 LYS A N 1
ATOM 6032 C CA . LYS A 1 768 ? -4.724 15.509 32.278 1.00 92.62 768 LYS A CA 1
ATOM 6033 C C . LYS A 1 768 ? -4.968 16.740 31.415 1.00 92.62 768 LYS A C 1
ATOM 6035 O O . LYS A 1 768 ? -4.828 17.858 31.916 1.00 92.62 768 LYS A O 1
ATOM 6040 N N . ARG A 1 769 ? -5.317 16.563 30.139 1.00 92.81 769 ARG A N 1
ATOM 6041 C CA . ARG A 1 769 ? -5.546 17.662 29.196 1.00 92.81 769 ARG A CA 1
ATOM 6042 C C . ARG A 1 769 ? -6.938 17.610 28.593 1.00 92.81 769 ARG A C 1
ATOM 6044 O O . ARG A 1 769 ? -7.547 16.557 28.428 1.00 92.81 769 ARG A O 1
ATOM 6051 N N . ILE A 1 770 ? -7.411 18.788 28.222 1.00 95.62 770 ILE A N 1
ATOM 6052 C CA . ILE A 1 770 ? -8.641 18.991 27.471 1.00 95.62 770 ILE A CA 1
ATOM 6053 C C . ILE A 1 770 ? -8.261 19.616 26.134 1.00 95.62 770 ILE A C 1
ATOM 6055 O O . ILE A 1 770 ? -7.412 20.508 26.085 1.00 95.62 770 ILE A O 1
ATOM 6059 N N . TYR A 1 771 ? -8.883 19.147 25.061 1.00 93.88 771 TYR A N 1
ATOM 6060 C CA . TYR A 1 771 ? -8.884 19.790 23.752 1.00 93.88 771 TYR A CA 1
ATOM 6061 C C . TYR A 1 771 ? -10.276 20.350 23.477 1.00 93.88 771 TYR A C 1
ATOM 6063 O O . TYR A 1 771 ? -11.276 19.714 23.816 1.00 93.88 771 TYR A O 1
ATOM 6071 N N . PHE A 1 772 ? -10.344 21.524 22.858 1.00 94.31 772 PHE A N 1
ATOM 6072 C CA . PHE A 1 772 ? -11.600 22.135 22.444 1.00 94.31 772 PHE A CA 1
ATOM 6073 C C . PHE A 1 772 ? -11.396 23.096 21.273 1.00 94.31 772 PHE A C 1
ATOM 6075 O O . PHE A 1 772 ? -10.313 23.653 21.070 1.00 94.31 772 PHE A O 1
ATOM 6082 N N . LEU A 1 773 ? -12.462 23.327 20.508 1.00 93.12 773 LEU A N 1
ATOM 6083 C CA . LEU A 1 773 ? -12.476 24.344 19.465 1.00 93.12 773 LEU A CA 1
ATOM 6084 C C . LEU A 1 773 ? -13.148 25.612 19.979 1.00 93.12 773 LEU A C 1
ATOM 6086 O O . LEU A 1 773 ? -14.272 25.568 20.476 1.00 93.12 773 LEU A O 1
ATOM 6090 N N . SER A 1 774 ? -12.481 26.745 19.782 1.00 93.06 774 SER A N 1
ATOM 6091 C CA . SER A 1 774 ? -13.099 28.066 19.850 1.00 93.06 774 SER A CA 1
ATOM 6092 C C . SER A 1 774 ? -13.412 28.510 18.430 1.00 93.06 774 SER A C 1
ATOM 6094 O O . SER A 1 774 ? -12.514 28.641 17.589 1.00 93.06 774 SER A O 1
ATOM 6096 N N . ARG A 1 775 ? -14.699 28.670 18.135 1.00 91.94 775 ARG A N 1
ATOM 6097 C CA . ARG A 1 775 ? -15.186 29.045 16.810 1.00 91.94 775 ARG A CA 1
ATOM 6098 C C . ARG A 1 775 ? -15.962 30.343 16.873 1.00 91.94 775 ARG A C 1
ATOM 6100 O O . ARG A 1 775 ? -16.556 30.682 17.893 1.00 91.94 775 ARG A O 1
ATOM 6107 N N . SER A 1 776 ? -15.979 31.049 15.752 1.00 91.00 776 SER A N 1
ATOM 6108 C CA . SER A 1 776 ? -16.824 32.220 15.590 1.00 91.00 776 SER A CA 1
ATOM 6109 C C . SER A 1 776 ? -17.485 32.274 14.224 1.00 91.00 776 SER A C 1
ATOM 6111 O O . SER A 1 776 ? -16.937 31.815 13.219 1.00 91.00 776 SER A O 1
ATOM 6113 N N . VAL A 1 777 ? -18.687 32.841 14.217 1.00 90.44 777 VAL A N 1
ATOM 6114 C CA . VAL A 1 777 ? -19.488 33.108 13.022 1.00 90.44 777 VAL A CA 1
ATOM 6115 C C . VAL A 1 777 ? -19.718 34.607 12.889 1.00 90.44 777 VAL A C 1
ATOM 6117 O O . VAL A 1 777 ? -19.865 35.305 13.893 1.00 90.44 777 VAL A O 1
ATOM 6120 N N . SER A 1 778 ? -19.770 35.115 11.657 1.00 87.06 778 SER A N 1
ATOM 6121 C CA . SER A 1 778 ? -19.995 36.547 11.399 1.00 87.06 778 SER A CA 1
ATOM 6122 C C . SER A 1 778 ? -21.402 37.040 11.776 1.00 87.06 778 SER A C 1
ATOM 6124 O O . SER A 1 778 ? -21.607 38.246 11.919 1.00 87.06 778 SER A O 1
ATOM 6126 N N . GLN A 1 779 ? -22.363 36.124 11.939 1.00 84.62 779 GLN A N 1
ATOM 6127 C CA . GLN A 1 779 ? -23.752 36.383 12.335 1.00 84.62 779 GLN A CA 1
ATOM 6128 C C . GLN A 1 779 ? -24.414 35.118 12.908 1.00 84.62 779 GLN A C 1
ATOM 6130 O O . GLN A 1 779 ? -23.919 34.016 12.670 1.00 84.62 779 GLN A O 1
ATOM 6135 N N . SER A 1 780 ? -25.552 35.263 13.600 1.00 83.06 780 SER A N 1
ATOM 6136 C CA . SER A 1 780 ? -26.407 34.124 13.983 1.00 83.06 780 SER A CA 1
ATOM 6137 C C . SER A 1 780 ? -26.832 33.302 12.756 1.00 83.06 780 SER A C 1
ATOM 6139 O O . SER A 1 780 ? -27.163 33.852 11.703 1.00 83.06 780 SER A O 1
ATOM 6141 N N . MET A 1 781 ? -26.825 31.981 12.911 1.00 80.75 781 MET A N 1
ATOM 6142 C CA . MET A 1 781 ? -27.252 30.981 11.929 1.00 80.75 781 MET A CA 1
ATOM 6143 C C . MET A 1 781 ? -28.715 30.553 12.103 1.00 80.75 781 MET A C 1
ATOM 6145 O O . MET A 1 781 ? -29.220 29.753 11.314 1.00 80.75 781 MET A O 1
ATOM 6149 N N . GLU A 1 782 ? -29.414 31.080 13.107 1.00 74.31 782 GLU A N 1
ATOM 6150 C CA . GLU A 1 782 ? -30.829 30.798 13.345 1.00 74.31 782 GLU A CA 1
ATOM 6151 C C . GLU A 1 782 ? -31.681 31.187 12.118 1.00 74.31 782 GLU A C 1
ATOM 6153 O O . GLU A 1 782 ? -31.630 32.316 11.630 1.00 74.31 782 GLU A O 1
ATOM 6158 N N . GLY A 1 783 ? -32.437 30.230 11.567 1.00 68.56 783 GLY A N 1
ATOM 6159 C CA . GLY A 1 783 ? -33.281 30.435 10.379 1.00 68.56 783 GLY A CA 1
ATOM 6160 C C . GLY A 1 783 ? -32.539 30.540 9.034 1.00 68.56 783 GLY A C 1
ATOM 6161 O O . GLY A 1 783 ? -33.182 30.689 7.990 1.00 68.56 783 GLY A O 1
ATOM 6162 N N . VAL A 1 784 ? -31.206 30.434 9.013 1.00 71.12 784 VAL A N 1
ATOM 6163 C CA . VAL A 1 784 ? -30.406 30.460 7.779 1.00 71.12 784 VAL A CA 1
ATOM 6164 C C . VAL A 1 784 ? -30.493 29.099 7.081 1.00 71.12 784 VAL A C 1
ATOM 6166 O O . VAL A 1 784 ? -30.057 28.093 7.620 1.00 71.12 784 VAL A O 1
ATOM 6169 N N . LYS A 1 785 ? -31.033 29.061 5.854 1.00 60.47 785 LYS A N 1
ATOM 6170 C CA . LYS A 1 785 ? -31.272 27.807 5.104 1.00 60.47 785 LYS A CA 1
ATOM 6171 C C . LYS A 1 785 ? -30.050 27.243 4.365 1.00 60.47 785 LYS A C 1
ATOM 6173 O O . LYS A 1 785 ? -30.092 26.103 3.917 1.00 60.47 785 LYS A O 1
ATOM 6178 N N . LYS A 1 786 ? -29.000 28.045 4.144 1.00 65.00 786 LYS A N 1
ATOM 6179 C CA . LYS A 1 786 ? -27.755 27.646 3.456 1.00 65.00 786 LYS A CA 1
ATOM 6180 C C . LYS A 1 786 ? -26.579 28.444 4.019 1.00 65.00 786 LYS A C 1
ATOM 6182 O O . LYS A 1 786 ? -26.696 29.657 4.147 1.00 65.00 786 LYS A O 1
ATOM 6187 N N . PHE A 1 787 ? -25.423 27.812 4.229 1.00 66.00 787 PHE A N 1
ATOM 6188 C CA . PHE A 1 787 ? -24.194 28.441 4.760 1.00 66.00 787 PHE A CA 1
ATOM 6189 C C . PHE A 1 787 ? -23.542 29.511 3.850 1.00 66.00 787 PHE A C 1
ATOM 6191 O O . PHE A 1 787 ? -22.433 29.974 4.109 1.00 66.00 787 PHE A O 1
ATOM 6198 N N . LYS A 1 788 ? -24.190 29.917 2.752 1.00 64.62 788 LYS A N 1
ATOM 6199 C CA . LYS A 1 788 ? -23.592 30.807 1.751 1.00 64.62 788 LYS A CA 1
ATOM 6200 C C . LYS A 1 788 ? -23.480 32.236 2.303 1.00 64.62 788 LYS A C 1
ATOM 6202 O O . LYS A 1 788 ? -24.497 32.880 2.530 1.00 64.62 788 LYS A O 1
ATOM 6207 N N . GLY A 1 789 ? -22.249 32.733 2.455 1.00 64.56 789 GLY A N 1
ATOM 6208 C CA . GLY A 1 789 ? -21.959 34.107 2.896 1.00 64.56 789 GLY A CA 1
ATOM 6209 C C . GLY A 1 789 ? -21.675 34.275 4.393 1.00 64.56 789 GLY A C 1
ATOM 6210 O O . GLY A 1 789 ? -21.522 35.408 4.840 1.00 64.56 789 GLY A O 1
ATOM 6211 N N . VAL A 1 790 ? -21.582 33.183 5.160 1.00 71.81 790 VAL A N 1
ATOM 6212 C CA . VAL A 1 790 ? -21.202 33.220 6.581 1.00 71.81 790 VAL A CA 1
ATOM 6213 C C . VAL A 1 790 ? -19.735 32.826 6.721 1.00 71.81 790 VAL A C 1
ATOM 6215 O O . VAL A 1 790 ? -19.342 31.737 6.311 1.00 71.81 790 VAL A O 1
ATOM 6218 N N . ASN A 1 791 ? -18.923 33.712 7.299 1.00 76.94 791 ASN A N 1
ATOM 6219 C CA . ASN A 1 791 ? -17.504 33.444 7.534 1.00 76.94 791 ASN A CA 1
ATOM 6220 C C . ASN A 1 791 ? -17.327 32.714 8.865 1.00 76.94 791 ASN A C 1
ATOM 6222 O O . ASN A 1 791 ? -17.827 33.179 9.893 1.00 76.94 791 ASN A O 1
ATOM 6226 N N . TRP A 1 792 ? -16.610 31.587 8.838 1.00 82.81 792 TRP A N 1
ATOM 6227 C CA . TRP A 1 792 ? -16.242 30.822 10.028 1.00 82.81 792 TRP A CA 1
ATOM 6228 C C . TRP A 1 792 ? -14.757 30.941 10.311 1.00 82.81 792 TRP A C 1
ATOM 6230 O O . TRP A 1 792 ? -13.923 30.675 9.445 1.00 82.81 792 TRP A O 1
ATOM 6240 N N . HIS A 1 793 ? -14.435 31.250 11.560 1.00 86.81 793 HIS A N 1
ATOM 6241 C CA . HIS A 1 793 ? -13.077 31.148 12.068 1.00 86.81 793 HIS A CA 1
ATOM 6242 C C . HIS A 1 793 ? -13.014 30.022 13.090 1.00 86.81 793 HIS A C 1
ATOM 6244 O O . HIS A 1 793 ? -13.888 29.896 13.944 1.00 86.81 793 HIS A O 1
ATOM 6250 N N . THR A 1 794 ? -11.992 29.175 12.977 1.00 88.19 794 THR A N 1
ATOM 6251 C CA . THR A 1 794 ? -11.752 28.074 13.912 1.00 88.19 794 THR A CA 1
ATOM 6252 C C . THR A 1 794 ? -10.347 28.181 14.468 1.00 88.19 794 THR A C 1
ATOM 6254 O O . THR A 1 794 ? -9.384 28.169 13.702 1.00 88.19 794 THR A O 1
ATOM 6257 N N . THR A 1 795 ? -10.247 28.200 15.793 1.00 89.69 795 THR A N 1
ATOM 6258 C CA . THR A 1 795 ? -8.983 28.095 16.517 1.00 89.69 795 THR A CA 1
ATOM 6259 C C . THR A 1 795 ? -9.074 26.930 17.497 1.00 89.69 795 THR A C 1
ATOM 6261 O O . THR A 1 795 ? -9.998 26.854 18.307 1.00 89.69 795 THR A O 1
ATOM 6264 N N . ALA A 1 796 ? -8.121 26.005 17.417 1.00 90.25 796 ALA A N 1
ATOM 6265 C CA . ALA A 1 796 ? -8.038 24.862 18.319 1.00 90.25 796 ALA A CA 1
ATOM 6266 C C . ALA A 1 796 ? -7.207 25.207 19.558 1.00 90.25 796 ALA A C 1
ATOM 6268 O O . ALA A 1 796 ? -6.111 25.764 19.438 1.00 90.25 796 ALA A O 1
ATOM 6269 N N . PHE A 1 797 ? -7.705 24.835 20.733 1.00 92.50 797 PHE A N 1
ATOM 6270 C CA . PHE A 1 797 ? -7.064 25.084 22.017 1.00 92.50 797 PHE A CA 1
ATOM 6271 C C . PHE A 1 797 ? -6.929 23.805 22.834 1.00 92.50 797 PHE A C 1
ATOM 6273 O O . PHE A 1 797 ? -7.721 22.871 22.717 1.00 92.50 797 PHE A O 1
ATOM 6280 N N . THR A 1 798 ? -5.924 23.797 23.704 1.00 93.12 798 THR A N 1
ATOM 6281 C CA . THR A 1 798 ? -5.811 22.824 24.785 1.00 93.12 798 THR A CA 1
ATOM 6282 C C . THR A 1 798 ? -5.531 23.532 26.103 1.00 93.12 798 THR A C 1
ATOM 6284 O O . THR A 1 798 ? -4.887 24.580 26.124 1.00 93.12 798 THR A O 1
ATOM 6287 N N . CYS A 1 799 ? -6.005 22.952 27.200 1.00 95.56 799 CYS A N 1
ATOM 6288 C CA . CYS A 1 799 ? -5.710 23.369 28.567 1.00 95.56 799 CYS A CA 1
ATOM 6289 C C . CYS A 1 799 ? -5.530 22.138 29.464 1.00 95.56 799 CYS A C 1
ATOM 6291 O O . CYS A 1 799 ? -5.828 21.009 29.060 1.00 95.56 799 CYS A O 1
ATOM 6293 N N . ASN A 1 800 ? -5.050 22.344 30.683 1.00 95.19 800 ASN A N 1
ATOM 6294 C CA . ASN A 1 800 ? -5.076 21.323 31.724 1.00 95.19 800 ASN A CA 1
ATOM 6295 C C . ASN A 1 800 ? -6.521 21.058 32.182 1.00 95.19 800 ASN A C 1
ATOM 6297 O O . ASN A 1 800 ? -7.414 21.887 31.986 1.00 95.19 800 ASN A O 1
ATOM 6301 N N . ALA A 1 801 ? -6.749 19.918 32.834 1.00 93.81 801 ALA A N 1
ATOM 6302 C CA . ALA A 1 801 ? -8.067 19.516 33.337 1.00 93.81 801 ALA A CA 1
ATOM 6303 C C . ALA A 1 801 ? -8.694 20.497 34.355 1.00 93.81 801 ALA A C 1
ATOM 6305 O O . ALA A 1 801 ? -9.907 20.490 34.562 1.00 93.81 801 ALA A O 1
ATOM 6306 N N . ASP A 1 802 ? -7.883 21.349 34.987 1.00 94.56 802 ASP A N 1
ATOM 6307 C CA . ASP A 1 802 ? -8.322 22.388 35.923 1.00 94.56 802 ASP A CA 1
ATOM 6308 C C . ASP A 1 802 ? -8.588 23.757 35.264 1.00 94.56 802 ASP A C 1
ATOM 6310 O O . ASP A 1 802 ? -8.982 24.696 35.961 1.00 94.56 802 ASP A O 1
ATOM 6314 N N . GLY A 1 803 ? -8.403 23.861 33.941 1.00 95.06 803 GLY A N 1
ATOM 6315 C CA . GLY A 1 803 ? -8.557 25.084 33.149 1.00 95.06 803 GLY A CA 1
ATOM 6316 C C . GLY A 1 803 ? -7.288 25.934 33.024 1.00 95.06 803 GLY A C 1
ATOM 6317 O O . GLY A 1 803 ? -7.294 26.925 32.297 1.00 95.06 803 GLY A O 1
ATOM 6318 N N . SER A 1 804 ? -6.190 25.567 33.692 1.00 95.31 804 SER A N 1
ATOM 6319 C CA . SER A 1 804 ? -4.905 26.263 33.553 1.00 95.31 804 SER A CA 1
ATOM 6320 C C . SER A 1 804 ? -4.213 25.934 32.221 1.00 95.31 804 SER A C 1
ATOM 6322 O O . SER A 1 804 ? -4.599 25.004 31.516 1.00 95.31 804 SER A O 1
ATOM 6324 N N . ASP A 1 805 ? -3.164 26.685 31.868 1.00 93.19 805 ASP A N 1
ATOM 6325 C CA . ASP A 1 805 ? -2.330 26.413 30.683 1.00 93.19 805 ASP A CA 1
ATOM 6326 C C . ASP A 1 805 ? -3.096 26.415 29.341 1.00 93.19 805 ASP A C 1
ATOM 6328 O O . ASP A 1 805 ? -2.891 25.561 28.474 1.00 93.19 805 ASP A O 1
ATOM 6332 N N . VAL A 1 806 ? -4.003 27.380 29.163 1.00 94.75 806 VAL A N 1
ATOM 6333 C CA . VAL A 1 806 ? -4.710 27.573 27.890 1.00 94.75 806 VAL A CA 1
ATOM 6334 C C . VAL A 1 806 ? -3.718 27.995 26.805 1.00 94.75 806 VAL A C 1
ATOM 6336 O O . VAL A 1 806 ? -3.074 29.039 26.902 1.00 94.75 806 VAL A O 1
ATOM 6339 N N . ARG A 1 807 ? -3.621 27.198 25.739 1.00 89.81 807 ARG A N 1
ATOM 6340 C CA . ARG A 1 807 ? -2.724 27.446 24.601 1.00 89.81 807 ARG A CA 1
ATOM 6341 C C . ARG A 1 807 ? -3.363 27.030 23.279 1.00 89.81 807 ARG A C 1
ATOM 6343 O O . ARG A 1 807 ? -4.167 26.097 23.238 1.00 89.81 807 ARG A O 1
ATOM 6350 N N . ARG A 1 808 ? -2.995 27.712 22.188 1.00 88.00 808 ARG A N 1
ATOM 6351 C CA . ARG A 1 808 ? -3.354 27.282 20.825 1.00 88.00 808 ARG A CA 1
ATOM 6352 C C . ARG A 1 808 ? -2.657 25.951 20.518 1.00 88.00 808 ARG A C 1
ATOM 6354 O O . ARG A 1 808 ? -1.499 25.783 20.883 1.00 88.00 808 ARG A O 1
ATOM 6361 N N . CYS A 1 809 ? -3.353 25.029 19.854 1.00 81.44 809 CYS A N 1
ATOM 6362 C CA . CYS A 1 809 ? -2.788 23.728 19.464 1.00 81.44 809 CYS A CA 1
ATOM 6363 C C . CYS A 1 809 ? -1.920 23.796 18.199 1.00 81.44 809 CYS A C 1
ATOM 6365 O O . CYS A 1 809 ? -1.056 22.949 18.025 1.00 81.44 809 CYS A O 1
ATOM 6367 N N . PHE A 1 810 ? -2.157 24.771 17.311 1.00 77.75 810 PHE A N 1
ATOM 6368 C CA . PHE A 1 810 ? -1.478 24.881 16.013 1.00 77.75 810 PHE A CA 1
ATOM 6369 C C . PHE A 1 810 ? -1.190 26.340 15.636 1.00 77.75 810 PHE A C 1
ATOM 6371 O O . PHE A 1 810 ? -1.875 27.239 16.140 1.00 77.75 810 PHE A O 1
ATOM 6378 N N . PRO A 1 811 ? -0.236 26.583 14.714 1.00 70.88 811 PRO A N 1
ATOM 6379 C CA . PRO A 1 811 ? -0.036 27.886 14.086 1.00 70.88 811 PRO A CA 1
ATOM 6380 C C . PRO A 1 811 ? -1.266 28.386 13.312 1.00 70.88 811 PRO A C 1
ATOM 6382 O O . PRO A 1 811 ? -2.131 27.613 12.891 1.00 70.88 811 PRO A O 1
ATOM 6385 N N . ASP A 1 812 ? -1.312 29.695 13.067 1.00 67.56 812 ASP A N 1
ATOM 6386 C CA . ASP A 1 812 ? -2.399 30.324 12.316 1.00 67.56 812 ASP A CA 1
ATOM 6387 C C . ASP A 1 812 ? -2.501 29.786 10.877 1.00 67.56 812 ASP A C 1
ATOM 6389 O O . ASP A 1 812 ? -1.506 29.465 10.227 1.00 67.56 812 ASP A O 1
ATOM 6393 N N . GLY A 1 813 ? -3.735 29.685 10.372 1.00 70.62 813 GLY A N 1
ATOM 6394 C CA . GLY A 1 813 ? -4.031 29.232 9.007 1.00 70.62 813 GLY A CA 1
ATOM 6395 C C . GLY A 1 813 ? -4.205 27.720 8.836 1.00 70.62 813 GLY A C 1
ATOM 6396 O O . GLY A 1 813 ? -4.721 27.300 7.799 1.00 70.62 813 GLY A O 1
ATOM 6397 N N . TRP A 1 814 ? -3.865 26.908 9.847 1.00 78.19 814 TRP A N 1
ATOM 6398 C CA . TRP A 1 814 ? -4.115 25.464 9.796 1.00 78.19 814 TRP A CA 1
ATOM 6399 C C . TRP A 1 814 ? -5.617 25.164 9.778 1.00 78.19 814 TRP A C 1
ATOM 6401 O O . TRP A 1 814 ? -6.099 24.414 8.937 1.00 78.19 814 TRP A O 1
ATOM 6411 N N . GLY A 1 815 ? -6.394 25.775 10.674 1.00 74.75 815 GLY A N 1
ATOM 6412 C CA . GLY A 1 815 ? -7.779 25.346 10.897 1.00 74.75 815 GLY A CA 1
ATOM 6413 C C . GLY A 1 815 ? -7.858 23.908 11.442 1.00 74.75 815 GLY A C 1
ATOM 6414 O O . GLY A 1 815 ? -6.876 23.174 11.458 1.00 74.75 815 GLY A O 1
ATOM 6415 N N . SER A 1 816 ? -9.019 23.508 11.959 1.00 79.44 816 SER A N 1
ATOM 6416 C CA . SER A 1 816 ? -9.257 22.140 12.446 1.00 79.44 816 SER A CA 1
ATOM 6417 C C . SER A 1 816 ? -10.725 21.777 12.245 1.00 79.44 816 SER A C 1
ATOM 6419 O O . SER A 1 816 ? -11.614 22.555 12.621 1.00 79.44 816 SER A O 1
ATOM 6421 N N . SER A 1 817 ? -10.987 20.621 11.638 1.00 81.88 817 SER A N 1
ATOM 6422 C CA . SER A 1 817 ? -12.342 20.085 11.468 1.00 81.88 817 SER A CA 1
ATOM 6423 C C . SER A 1 817 ? -12.615 18.916 12.414 1.00 81.88 817 SER A C 1
ATOM 6425 O O . SER A 1 817 ? -13.578 18.985 13.179 1.00 81.88 817 SER A O 1
ATOM 6427 N N . HIS A 1 818 ? -11.738 17.908 12.425 1.00 90.81 818 HIS A N 1
ATOM 6428 C CA . HIS A 1 818 ? -11.885 16.663 13.188 1.00 90.81 818 HIS A CA 1
ATOM 6429 C C . HIS A 1 818 ? -10.573 16.275 13.877 1.00 90.81 818 HIS A C 1
ATOM 6431 O O . HIS A 1 818 ? -9.498 16.671 13.431 1.00 90.81 818 HIS A O 1
ATOM 6437 N N . PHE A 1 819 ? -10.655 15.528 14.978 1.00 92.12 819 PHE A N 1
ATOM 6438 C CA . PHE A 1 819 ? -9.509 15.220 15.832 1.00 92.12 819 PHE A CA 1
ATOM 6439 C C . PHE A 1 819 ? -9.759 13.990 16.713 1.00 92.12 819 PHE A C 1
ATOM 6441 O O . PHE A 1 819 ? -10.895 13.701 17.089 1.00 92.12 819 PHE A O 1
ATOM 6448 N N . ASN A 1 820 ? -8.689 13.307 17.116 1.00 93.56 820 ASN A N 1
ATOM 6449 C CA . ASN A 1 820 ? -8.758 12.222 18.090 1.00 93.56 820 ASN A CA 1
ATOM 6450 C C . ASN A 1 820 ? -7.455 12.111 18.894 1.00 93.56 820 ASN A C 1
ATOM 6452 O O . ASN A 1 820 ? -6.363 12.230 18.337 1.00 93.56 820 ASN A O 1
ATOM 6456 N N . TRP A 1 821 ? -7.572 11.901 20.209 1.00 93.25 821 TRP A N 1
ATOM 6457 C CA . TRP A 1 821 ? -6.423 11.601 21.066 1.00 93.25 821 TRP A CA 1
ATOM 6458 C C . TRP A 1 821 ? -5.925 10.187 20.797 1.00 93.25 821 TRP A C 1
ATOM 6460 O O . TRP A 1 821 ? -6.727 9.255 20.694 1.00 93.25 821 TRP A O 1
ATOM 6470 N N . LYS A 1 822 ? -4.604 10.022 20.750 1.00 93.88 822 LYS A N 1
ATOM 6471 C CA . LYS A 1 822 ? -3.989 8.700 20.709 1.00 93.88 822 LYS A CA 1
ATOM 6472 C C . LYS A 1 822 ? -4.249 7.957 22.032 1.00 93.88 822 LYS A C 1
ATOM 6474 O O . LYS A 1 822 ? -4.289 8.598 23.089 1.00 93.88 822 LYS A O 1
ATOM 6479 N N . PRO A 1 823 ? -4.429 6.622 22.019 1.00 90.62 823 PRO A N 1
ATOM 6480 C CA . PRO A 1 823 ? -4.440 5.828 23.246 1.00 90.62 823 PRO A CA 1
ATOM 6481 C C . PRO A 1 823 ? -3.193 6.105 24.100 1.00 90.62 823 PRO A C 1
ATOM 6483 O O . PRO A 1 823 ? -2.082 6.120 23.576 1.00 90.62 823 PRO A O 1
ATOM 6486 N N . ALA A 1 824 ? -3.359 6.335 25.408 1.00 86.56 824 ALA A N 1
ATOM 6487 C CA . ALA A 1 824 ? -2.271 6.713 26.319 1.00 86.56 824 ALA A CA 1
ATOM 6488 C C . ALA A 1 824 ? -1.390 5.511 26.720 1.00 86.56 824 ALA A C 1
ATOM 6490 O O . ALA A 1 824 ? -1.323 5.129 27.886 1.00 86.56 824 ALA A O 1
ATOM 6491 N N . LEU A 1 825 ? -0.717 4.905 25.740 1.00 83.88 825 LEU A N 1
ATOM 6492 C CA . LEU A 1 825 ? 0.194 3.767 25.930 1.00 83.88 825 LEU A CA 1
ATOM 6493 C C . LEU A 1 825 ? 1.587 4.193 26.428 1.00 83.88 825 LEU A C 1
ATOM 6495 O O . LEU A 1 825 ? 2.362 3.369 26.910 1.00 83.88 825 LEU A O 1
ATOM 6499 N N . SER A 1 826 ? 1.892 5.489 26.344 1.00 85.50 826 SER A N 1
ATOM 6500 C CA . SER A 1 826 ? 3.080 6.138 26.897 1.00 85.50 826 SER A CA 1
ATOM 6501 C C . SER A 1 826 ? 2.776 7.595 27.271 1.00 85.50 826 SER A C 1
ATOM 6503 O O . SER A 1 826 ? 1.781 8.168 26.820 1.00 85.50 826 SER A O 1
ATOM 6505 N N . ASP A 1 827 ? 3.668 8.239 28.032 1.00 84.38 827 ASP A N 1
ATOM 6506 C CA . ASP A 1 827 ? 3.551 9.670 28.373 1.00 84.38 827 ASP A CA 1
ATOM 6507 C C . ASP A 1 827 ? 3.543 10.584 27.136 1.00 84.38 827 ASP A C 1
ATOM 6509 O O . ASP A 1 827 ? 2.970 11.678 27.150 1.00 84.38 827 ASP A O 1
ATOM 6513 N N . ARG A 1 828 ? 4.198 10.157 26.048 1.00 87.38 828 ARG A N 1
ATOM 6514 C CA . ARG A 1 828 ? 4.163 10.880 24.774 1.00 87.38 828 ARG A CA 1
ATOM 6515 C C . ARG A 1 828 ? 2.829 10.670 24.065 1.00 87.38 828 ARG A C 1
ATOM 6517 O O . ARG A 1 828 ? 2.261 11.641 23.565 1.00 87.38 828 ARG A O 1
ATOM 6524 N N . ASP A 1 829 ? 2.308 9.445 24.045 1.00 89.44 829 ASP A N 1
ATOM 6525 C CA . ASP A 1 829 ? 1.023 9.152 23.400 1.00 89.44 829 ASP A CA 1
ATOM 6526 C C . ASP A 1 829 ? -0.137 9.877 24.088 1.00 89.44 829 ASP A C 1
ATOM 6528 O O . ASP A 1 829 ? -1.005 10.414 23.408 1.00 89.44 829 ASP A O 1
ATOM 6532 N N . ALA A 1 830 ? -0.089 10.027 25.416 1.00 88.06 830 ALA A N 1
ATOM 6533 C CA . ALA A 1 830 ? -1.063 10.805 26.185 1.00 88.06 830 ALA A CA 1
ATOM 6534 C C . ALA A 1 830 ? -1.167 12.287 25.756 1.00 88.06 830 ALA A C 1
ATOM 6536 O O . ALA A 1 830 ? -2.166 12.949 26.036 1.00 88.06 830 ALA A O 1
ATOM 6537 N N . ARG A 1 831 ? -0.146 12.809 25.062 1.00 90.19 831 ARG A N 1
ATOM 6538 C CA . ARG A 1 831 ? -0.099 14.168 24.497 1.00 90.19 831 ARG A CA 1
ATOM 6539 C C . ARG A 1 831 ? -0.200 14.189 22.971 1.00 90.19 831 ARG A C 1
ATOM 6541 O O . ARG A 1 831 ? -0.055 15.256 22.381 1.00 90.19 831 ARG A O 1
ATOM 6548 N N . THR A 1 832 ? -0.406 13.046 22.326 1.00 92.88 832 THR A N 1
ATOM 6549 C CA . THR A 1 832 ? -0.399 12.918 20.865 1.00 92.88 832 THR A CA 1
ATOM 6550 C C . THR A 1 832 ? -1.819 12.864 20.317 1.00 92.88 832 THR A C 1
ATOM 6552 O O . THR A 1 832 ? -2.694 12.209 20.883 1.00 92.88 832 THR A O 1
ATOM 6555 N N . MET A 1 833 ? -2.051 13.562 19.209 1.00 92.62 833 MET A N 1
ATOM 6556 C CA . MET A 1 833 ? -3.339 13.609 18.525 1.00 92.62 833 MET A CA 1
ATOM 6557 C C . MET A 1 833 ? -3.158 13.477 17.021 1.00 92.62 833 MET A C 1
ATOM 6559 O O . MET A 1 833 ? -2.144 13.904 16.466 1.00 92.62 833 MET A O 1
ATOM 6563 N N . VAL A 1 834 ? -4.208 12.986 16.369 1.00 93.81 834 VAL A N 1
ATOM 6564 C CA . VAL A 1 834 ? -4.420 13.180 14.937 1.00 93.81 834 VAL A CA 1
ATOM 6565 C C . VAL A 1 834 ? -5.485 14.251 14.728 1.00 93.81 834 VAL A C 1
ATOM 6567 O O . VAL A 1 834 ? -6.454 14.320 15.486 1.00 93.81 834 VAL A O 1
ATOM 6570 N N . VAL A 1 835 ? -5.284 15.108 13.730 1.00 92.00 835 VAL A N 1
ATOM 6571 C CA . VAL A 1 835 ? -6.185 16.205 13.365 1.00 92.00 835 VAL A CA 1
ATOM 6572 C C . VAL A 1 835 ? -6.334 16.295 11.850 1.00 92.00 835 VAL A C 1
ATOM 6574 O O . VAL A 1 835 ? -5.382 16.047 11.113 1.00 92.00 835 VAL A O 1
ATOM 6577 N N . THR A 1 836 ? -7.512 16.697 11.389 1.00 93.00 836 THR A N 1
ATOM 6578 C CA . THR A 1 836 ? -7.769 17.073 9.997 1.00 93.00 836 THR A CA 1
ATOM 6579 C C . THR A 1 836 ? -7.664 18.597 9.867 1.00 93.00 836 THR A C 1
ATOM 6581 O O . THR A 1 836 ? -8.446 19.333 10.478 1.00 93.00 836 THR A O 1
ATOM 6584 N N . CYS A 1 837 ? -6.667 19.086 9.122 1.00 90.25 837 CYS A N 1
ATOM 6585 C CA . CYS A 1 837 ? -6.298 20.506 9.049 1.00 90.25 837 CYS A CA 1
ATOM 6586 C C . CYS A 1 837 ? -5.661 20.902 7.702 1.00 90.25 837 CYS A C 1
ATOM 6588 O O . CYS A 1 837 ? -5.389 20.069 6.841 1.00 90.25 837 CYS A O 1
ATOM 6590 N N . ASN A 1 838 ? -5.399 22.193 7.507 1.00 89.62 838 ASN A N 1
ATOM 6591 C CA . ASN A 1 838 ? -4.521 22.686 6.448 1.00 89.62 838 ASN A CA 1
ATOM 6592 C C . ASN A 1 838 ? -3.066 22.627 6.920 1.00 89.62 838 ASN A C 1
ATOM 6594 O O . ASN A 1 838 ? -2.737 23.100 8.007 1.00 89.62 838 ASN A O 1
ATOM 6598 N N . TRP A 1 839 ? -2.174 22.096 6.088 1.00 86.94 839 TRP A N 1
ATOM 6599 C CA . TRP A 1 839 ? -0.767 21.920 6.438 1.00 86.94 839 TRP A CA 1
ATOM 6600 C C . TRP A 1 839 ? 0.116 21.920 5.189 1.00 86.94 839 TRP A C 1
ATOM 6602 O O . TRP A 1 839 ? -0.186 21.224 4.227 1.00 86.94 839 TRP A O 1
ATOM 6612 N N . GLN A 1 840 ? 1.199 22.706 5.177 1.00 84.00 840 GLN A N 1
ATOM 6613 C CA . GLN A 1 840 ? 2.188 22.758 4.080 1.00 84.00 840 GLN A CA 1
ATOM 6614 C C . GLN A 1 840 ? 1.582 22.807 2.654 1.00 84.00 840 GLN A C 1
ATOM 6616 O O . GLN A 1 840 ? 1.917 22.004 1.786 1.00 84.00 840 GLN A O 1
ATOM 6621 N N . ASN A 1 841 ? 0.686 23.768 2.393 1.00 82.75 841 ASN A N 1
ATOM 6622 C CA . ASN A 1 841 ? -0.053 23.938 1.123 1.00 82.75 841 ASN A CA 1
ATOM 6623 C C . ASN A 1 841 ? -1.058 22.820 0.780 1.00 82.75 841 ASN A C 1
ATOM 6625 O O . ASN A 1 841 ? -1.622 22.823 -0.314 1.00 82.75 841 ASN A O 1
ATOM 6629 N N . LYS A 1 842 ? -1.306 21.880 1.693 1.00 85.06 842 LYS A N 1
ATOM 6630 C CA . LYS A 1 842 ? -2.391 20.901 1.602 1.00 85.06 842 LYS A CA 1
ATOM 6631 C C . LYS A 1 842 ? -3.590 21.398 2.400 1.00 85.06 842 LYS A C 1
ATOM 6633 O O . LYS A 1 842 ? -3.431 22.001 3.462 1.00 85.06 842 LYS A O 1
ATOM 6638 N N . VAL A 1 843 ? -4.780 21.141 1.877 1.00 88.00 843 VAL A N 1
ATOM 6639 C CA . VAL A 1 843 ? -6.059 21.497 2.500 1.00 88.00 843 VAL A CA 1
ATOM 6640 C C . VAL A 1 843 ? -6.720 20.204 2.965 1.00 88.00 843 VAL A C 1
ATOM 6642 O O . VAL A 1 843 ? -6.694 19.222 2.225 1.00 88.00 843 VAL A O 1
ATOM 6645 N N . TYR A 1 844 ? -7.280 20.203 4.177 1.00 89.56 844 TYR A N 1
ATOM 6646 C CA . TYR A 1 844 ? -7.932 19.034 4.783 1.00 89.56 844 TYR A CA 1
ATOM 6647 C C . TYR A 1 844 ? -7.065 17.761 4.800 1.00 89.56 844 TYR A C 1
ATOM 6649 O O . TYR A 1 844 ? -7.516 16.679 4.450 1.00 89.56 844 TYR A O 1
ATOM 6657 N N . THR A 1 845 ? -5.796 17.873 5.180 1.00 91.25 845 THR A N 1
ATOM 6658 C CA . THR A 1 845 ? -4.921 16.712 5.372 1.00 91.25 845 THR A CA 1
ATOM 6659 C C . THR A 1 845 ? -4.959 16.232 6.818 1.00 91.25 845 THR A C 1
ATOM 6661 O O . THR A 1 845 ? -5.152 17.014 7.748 1.00 91.25 845 THR A O 1
ATOM 6664 N N . HIS A 1 846 ? -4.718 14.938 7.009 1.00 94.00 846 HIS A N 1
ATOM 6665 C CA . HIS A 1 846 ? -4.557 14.341 8.327 1.00 94.00 846 HIS A CA 1
ATOM 6666 C C . HIS A 1 846 ? -3.120 14.540 8.822 1.00 94.00 846 HIS A C 1
ATOM 6668 O O . HIS A 1 846 ? -2.161 14.227 8.110 1.00 94.00 846 HIS A O 1
ATOM 6674 N N . VAL A 1 847 ? -2.963 15.067 10.033 1.00 92.12 847 VAL A N 1
ATOM 6675 C CA . VAL A 1 847 ? -1.667 15.359 10.658 1.00 92.12 847 VAL A CA 1
ATOM 6676 C C . VAL A 1 847 ? -1.641 14.773 12.060 1.00 92.12 847 VAL A C 1
ATOM 6678 O O . VAL A 1 847 ? -2.538 15.025 12.860 1.00 92.12 847 VAL A O 1
ATOM 6681 N N . GLU A 1 848 ? -0.601 14.001 12.361 1.00 92.94 848 GLU A N 1
ATOM 6682 C CA . GLU A 1 848 ? -0.303 13.534 13.712 1.00 92.94 848 GLU A CA 1
ATOM 6683 C C . GLU A 1 848 ? 0.758 14.440 14.334 1.00 92.94 848 GLU A C 1
ATOM 6685 O O . GLU A 1 848 ? 1.783 14.737 13.713 1.00 92.94 848 GLU A O 1
ATOM 6690 N N . PHE A 1 849 ? 0.522 14.873 15.568 1.00 89.94 849 PHE A N 1
ATOM 6691 C CA . PHE A 1 849 ? 1.441 15.729 16.309 1.00 89.94 849 PHE A CA 1
ATOM 6692 C C . PHE A 1 849 ? 1.326 15.480 17.815 1.00 89.94 849 PHE A C 1
ATOM 6694 O O . PHE A 1 849 ? 0.333 14.940 18.306 1.00 89.94 849 PHE A O 1
ATOM 6701 N N . THR A 1 850 ? 2.344 15.903 18.558 1.00 90.69 850 THR A N 1
ATOM 6702 C CA . THR A 1 850 ? 2.346 15.869 20.022 1.00 90.69 850 THR A CA 1
ATOM 6703 C C . THR A 1 850 ? 2.251 17.296 20.547 1.00 90.69 850 THR A C 1
ATOM 6705 O O . THR A 1 850 ? 3.000 18.163 20.105 1.00 90.69 850 THR A O 1
ATOM 6708 N N . VAL A 1 851 ? 1.351 17.545 21.500 1.00 84.62 851 VAL A N 1
ATOM 6709 C CA . VAL A 1 851 ? 1.179 18.863 22.125 1.00 84.62 851 VAL A CA 1
ATOM 6710 C C . VAL A 1 851 ? 2.490 19.303 22.786 1.00 84.62 851 VAL A C 1
ATOM 6712 O O . VAL A 1 851 ? 2.995 18.631 23.696 1.00 84.62 851 VAL A O 1
ATOM 6715 N N . GLY A 1 852 ? 3.008 20.453 22.351 1.00 82.75 852 GLY A N 1
ATOM 6716 C CA . GLY A 1 852 ? 4.302 21.019 22.733 1.00 82.75 852 GLY A CA 1
ATOM 6717 C C . GLY A 1 852 ? 5.502 20.551 21.897 1.00 82.75 852 GLY A C 1
ATOM 6718 O O . GLY A 1 852 ? 6.628 20.862 22.274 1.00 82.75 852 GLY A O 1
ATOM 6719 N N . GLU A 1 853 ? 5.283 19.775 20.832 1.00 87.50 853 GLU A N 1
ATOM 6720 C CA . GLU A 1 853 ? 6.298 19.320 19.864 1.00 87.50 853 GLU A CA 1
ATOM 6721 C C . GLU A 1 853 ? 5.753 19.445 18.422 1.00 87.50 853 GLU A C 1
ATOM 6723 O O . GLU A 1 853 ? 5.918 18.552 17.584 1.00 87.50 853 GLU A O 1
ATOM 6728 N N . GLU A 1 854 ? 5.019 20.525 18.140 1.00 81.44 854 GLU A N 1
ATOM 6729 C CA . GLU A 1 854 ? 4.316 20.756 16.873 1.00 81.44 854 GLU A CA 1
ATOM 6730 C C . GLU A 1 854 ? 5.264 20.808 15.662 1.00 81.44 854 GLU A C 1
ATOM 6732 O O . GLU A 1 854 ? 4.871 20.470 14.546 1.00 81.44 854 GLU A O 1
ATOM 6737 N N . GLU A 1 855 ? 6.531 21.179 15.859 1.00 82.44 855 GLU A N 1
ATOM 6738 C CA . GLU A 1 855 ? 7.568 21.165 14.823 1.00 82.44 855 GLU A CA 1
ATOM 6739 C C . GLU A 1 855 ? 7.899 19.756 14.310 1.00 82.44 855 GLU A C 1
ATOM 6741 O O . GLU A 1 855 ? 8.452 19.613 13.220 1.00 82.44 855 GLU A O 1
ATOM 6746 N N . LYS A 1 856 ? 7.541 18.718 15.078 1.00 84.50 856 LYS A N 1
ATOM 6747 C CA . LYS A 1 856 ? 7.695 17.301 14.715 1.00 84.50 856 LYS A CA 1
ATOM 6748 C C . LYS A 1 856 ? 6.414 16.701 14.133 1.00 84.50 856 LYS A C 1
ATOM 6750 O O . LYS A 1 856 ? 6.321 15.479 14.002 1.00 84.50 856 LYS A O 1
ATOM 6755 N N . ALA A 1 857 ? 5.411 17.528 13.833 1.00 87.06 857 ALA A N 1
ATOM 6756 C CA . ALA A 1 857 ? 4.177 17.074 13.211 1.00 87.06 857 ALA A CA 1
ATOM 6757 C C . ALA A 1 857 ? 4.456 16.387 11.866 1.00 87.06 857 ALA A C 1
ATOM 6759 O O . ALA A 1 857 ? 5.303 16.831 11.086 1.00 87.06 857 ALA A O 1
ATOM 6760 N N . ARG A 1 858 ? 3.711 15.317 11.581 1.00 87.94 858 ARG A N 1
ATOM 6761 C CA . ARG A 1 858 ? 3.854 14.529 10.353 1.00 87.94 858 ARG A CA 1
ATOM 6762 C C . ARG A 1 858 ? 2.513 14.291 9.678 1.00 87.94 858 ARG A C 1
ATOM 6764 O O . ARG A 1 858 ? 1.489 14.124 10.339 1.00 87.94 858 ARG A O 1
ATOM 6771 N N . GLN A 1 859 ? 2.532 14.229 8.351 1.00 90.38 859 GLN A N 1
ATOM 6772 C CA . GLN A 1 859 ? 1.354 13.886 7.564 1.00 90.38 859 GLN A CA 1
ATOM 6773 C C . GLN A 1 859 ? 1.012 12.394 7.704 1.00 90.38 859 GLN A C 1
ATOM 6775 O O . GLN A 1 859 ? 1.875 11.531 7.525 1.00 90.38 859 GLN A O 1
ATOM 6780 N N . VAL A 1 860 ? -0.261 12.089 7.950 1.00 91.00 860 VAL A N 1
ATOM 6781 C CA . VAL A 1 860 ? -0.793 10.726 8.085 1.00 91.00 860 VAL A CA 1
ATOM 6782 C C . VAL A 1 860 ? -1.447 10.303 6.769 1.00 91.00 860 VAL A C 1
ATOM 6784 O O . VAL A 1 860 ? -2.339 10.976 6.273 1.00 91.00 860 VAL A O 1
ATOM 6787 N N . GLY A 1 861 ? -0.988 9.196 6.189 1.00 82.56 861 GLY A N 1
ATOM 6788 C CA . GLY A 1 861 ? -1.471 8.572 4.952 1.00 82.56 861 GLY A CA 1
ATOM 6789 C C . GLY A 1 861 ? -1.129 9.304 3.650 1.00 82.56 861 GLY A C 1
ATOM 6790 O O . GLY A 1 861 ? -1.603 8.912 2.583 1.00 82.56 861 GLY A O 1
ATOM 6791 N N . GLY A 1 862 ? -0.296 10.347 3.708 1.00 81.62 862 GLY A N 1
ATOM 6792 C CA . GLY A 1 862 ? 0.131 11.112 2.534 1.00 81.62 862 GLY A CA 1
ATOM 6793 C C . GLY A 1 862 ? -1.044 11.686 1.734 1.00 81.62 862 GLY A C 1
ATOM 6794 O O . GLY A 1 862 ? -2.097 12.001 2.284 1.00 81.62 862 GLY A O 1
ATOM 6795 N N . ASP A 1 863 ? -0.883 11.781 0.410 1.00 80.56 863 ASP A N 1
ATOM 6796 C CA . ASP A 1 863 ? -1.904 12.386 -0.455 1.00 80.56 863 ASP A CA 1
ATOM 6797 C C . ASP A 1 863 ? -3.242 11.625 -0.478 1.00 80.56 863 ASP A C 1
ATOM 6799 O O . ASP A 1 863 ? -4.276 12.220 -0.777 1.00 80.56 863 ASP A O 1
ATOM 6803 N N . ALA A 1 864 ? -3.247 10.337 -0.117 1.00 79.44 864 ALA A N 1
ATOM 6804 C CA . ALA A 1 864 ? -4.465 9.528 -0.050 1.00 79.44 864 ALA A CA 1
ATOM 6805 C C . ALA A 1 864 ? -5.413 9.953 1.088 1.00 79.44 864 ALA A C 1
ATOM 6807 O O . ALA A 1 864 ? -6.583 9.574 1.066 1.00 79.44 864 ALA A O 1
ATOM 6808 N N . MET A 1 865 ? -4.919 10.743 2.049 1.00 87.94 865 MET A N 1
ATOM 6809 C CA . MET A 1 865 ? -5.668 11.280 3.190 1.00 87.94 865 MET A CA 1
ATOM 6810 C C . MET A 1 865 ? -5.861 12.807 3.120 1.00 87.94 865 MET A C 1
ATOM 6812 O O . MET A 1 865 ? -6.174 13.436 4.134 1.00 87.94 865 MET A O 1
ATOM 6816 N N . ASN A 1 866 ? -5.689 13.417 1.938 1.00 89.81 866 ASN A N 1
ATOM 6817 C CA . ASN A 1 866 ? -5.976 14.838 1.690 1.00 89.81 866 ASN A CA 1
ATOM 6818 C C . ASN A 1 866 ? -7.476 15.066 1.424 1.00 89.81 866 ASN A C 1
ATOM 6820 O O . ASN A 1 866 ? -7.872 15.452 0.323 1.00 89.81 866 ASN A O 1
ATOM 6824 N N . PHE A 1 867 ? -8.318 14.781 2.411 1.00 89.06 867 PHE A N 1
ATOM 6825 C CA . PHE A 1 867 ? -9.751 15.050 2.368 1.00 89.06 867 PHE A CA 1
ATOM 6826 C C . PHE A 1 867 ? -10.279 15.360 3.768 1.00 89.06 867 PHE A C 1
ATOM 6828 O O . PHE A 1 867 ? -9.745 14.886 4.772 1.00 89.06 867 PHE A O 1
ATOM 6835 N N . ASP A 1 868 ? -11.370 16.124 3.838 1.00 90.00 868 ASP A N 1
ATOM 6836 C CA . ASP A 1 868 ? -12.008 16.406 5.120 1.00 90.00 868 ASP A CA 1
ATOM 6837 C C . ASP A 1 868 ? -12.751 15.161 5.612 1.00 90.00 868 ASP A C 1
ATOM 6839 O O . ASP A 1 868 ? -13.679 14.684 4.954 1.00 90.00 868 ASP A O 1
ATOM 6843 N N . GLY A 1 869 ? -12.308 14.607 6.739 1.00 89.06 869 GLY A N 1
ATOM 6844 C CA . GLY A 1 869 ? -12.856 13.376 7.294 1.00 89.06 869 GLY A CA 1
ATOM 6845 C C . GLY A 1 869 ? -12.612 13.220 8.790 1.00 89.06 869 GLY A C 1
ATOM 6846 O O . GLY A 1 869 ? -11.720 13.866 9.355 1.00 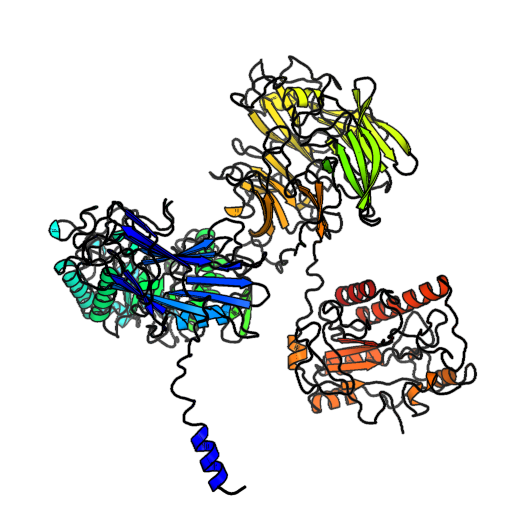89.06 869 GLY A O 1
ATOM 6847 N N . HIS A 1 870 ? -13.427 12.373 9.425 1.00 92.75 870 HIS A N 1
ATOM 6848 C CA . HIS A 1 870 ? -13.355 12.105 10.860 1.00 92.75 870 HIS A CA 1
ATOM 6849 C C . HIS A 1 870 ? -12.254 11.093 11.143 1.00 92.75 870 HIS A C 1
ATOM 6851 O O . HIS A 1 870 ? -12.321 9.945 10.710 1.00 92.75 870 HIS A O 1
ATOM 6857 N N . CYS A 1 871 ? -11.239 11.516 11.887 1.00 92.75 871 CYS A N 1
ATOM 6858 C CA . CYS A 1 871 ? -10.097 10.678 12.206 1.00 92.75 871 CYS A CA 1
ATOM 6859 C C . CYS A 1 871 ? -10.289 9.930 13.530 1.00 92.75 871 CYS A C 1
ATOM 6861 O O . CYS A 1 871 ? -10.744 10.502 14.518 1.00 92.75 871 CYS A O 1
ATOM 6863 N N . ILE A 1 872 ? -9.941 8.643 13.559 1.00 93.38 872 ILE A N 1
ATOM 6864 C CA . ILE A 1 872 ? -10.040 7.799 14.757 1.00 93.38 872 ILE A CA 1
ATOM 6865 C C . ILE A 1 872 ? -8.872 6.813 14.836 1.00 93.38 872 ILE A C 1
ATOM 6867 O O . ILE A 1 872 ? -8.563 6.137 13.852 1.00 93.38 872 ILE A O 1
ATOM 6871 N N . TYR A 1 873 ? -8.244 6.707 16.006 1.00 94.38 873 TYR A N 1
ATOM 6872 C CA . TYR A 1 873 ? -7.248 5.676 16.293 1.00 94.38 873 TYR A CA 1
ATOM 6873 C C . TYR A 1 873 ? -7.905 4.312 16.538 1.00 94.38 873 TYR A C 1
ATOM 6875 O O . TYR A 1 873 ? -8.995 4.219 17.108 1.00 94.38 873 TYR A O 1
ATOM 6883 N N . THR A 1 874 ? -7.216 3.234 16.166 1.00 92.00 874 THR A N 1
ATOM 6884 C CA . THR A 1 874 ? -7.507 1.903 16.717 1.00 92.00 874 THR A CA 1
ATOM 6885 C C . THR A 1 874 ? -7.244 1.869 18.229 1.00 92.00 874 THR A C 1
ATOM 6887 O O . THR A 1 874 ? -6.420 2.647 18.715 1.00 92.00 874 THR A O 1
ATOM 6890 N N . PRO A 1 875 ? -7.883 0.964 18.999 1.00 88.75 875 PRO A N 1
ATOM 6891 C CA . PRO A 1 875 ? -7.668 0.872 20.449 1.00 88.75 875 PRO A CA 1
ATOM 6892 C C . PRO A 1 875 ? -6.207 0.637 20.862 1.00 88.75 875 PRO A C 1
ATOM 6894 O O . PRO A 1 875 ? -5.786 1.091 21.922 1.00 88.75 875 PRO A O 1
ATOM 6897 N N . ASP A 1 876 ? -5.425 -0.030 20.012 1.00 85.88 876 ASP A N 1
ATOM 6898 C CA . ASP A 1 876 ? -3.989 -0.263 20.201 1.00 85.88 876 ASP A CA 1
ATOM 6899 C C . ASP A 1 876 ? -3.098 0.906 19.743 1.00 85.88 876 ASP A C 1
ATOM 6901 O O . ASP A 1 876 ? -1.889 0.860 19.934 1.00 85.88 876 ASP A O 1
ATOM 6905 N N . GLY A 1 877 ? -3.667 1.948 19.130 1.00 89.31 877 GLY A N 1
ATOM 6906 C CA . GLY A 1 877 ? -2.938 3.128 18.671 1.00 89.31 877 GLY A CA 1
ATOM 6907 C C . GLY A 1 877 ? -2.014 2.906 17.469 1.00 89.31 877 GLY A C 1
ATOM 6908 O O . GLY A 1 877 ? -1.238 3.808 17.159 1.00 89.31 877 GLY A O 1
ATOM 6909 N N . GLU A 1 878 ? -2.085 1.754 16.794 1.00 87.75 878 GLU A N 1
ATOM 6910 C CA . GLU A 1 878 ? -1.210 1.392 15.664 1.00 87.75 878 GLU A CA 1
ATOM 6911 C C . GLU A 1 878 ? -1.718 1.916 14.306 1.00 87.75 878 GLU A C 1
ATOM 6913 O O . GLU A 1 878 ? -0.946 2.080 13.351 1.00 87.75 878 GLU A O 1
ATOM 6918 N N . PHE A 1 879 ? -3.019 2.198 14.205 1.00 92.50 879 PHE A N 1
ATOM 6919 C CA . PHE A 1 879 ? -3.666 2.670 12.985 1.00 92.50 879 PHE A CA 1
ATOM 6920 C C . PHE A 1 879 ? -4.522 3.906 13.252 1.00 92.50 879 PHE A C 1
ATOM 6922 O O . PHE A 1 879 ? -5.063 4.090 14.342 1.00 92.50 879 PHE A O 1
ATOM 6929 N N . VAL A 1 880 ? -4.703 4.716 12.212 1.00 94.88 880 VAL A N 1
ATOM 6930 C CA . VAL A 1 880 ? -5.696 5.794 12.162 1.00 94.88 880 VAL A CA 1
ATOM 6931 C C . VAL A 1 880 ? -6.604 5.547 10.975 1.00 94.88 880 VAL A C 1
ATOM 6933 O O . VAL A 1 880 ? -6.116 5.306 9.882 1.00 94.88 880 VAL A O 1
ATOM 6936 N N . SER A 1 881 ? -7.915 5.644 11.143 1.00 92.56 881 SER A N 1
ATOM 6937 C CA . SER A 1 881 ? -8.849 5.650 10.014 1.00 92.56 881 SER A CA 1
ATOM 6938 C C . SER A 1 881 ? -9.494 7.014 9.827 1.00 92.56 881 SER A C 1
ATOM 6940 O O . SER A 1 881 ? -9.623 7.749 10.803 1.00 92.56 881 SER A O 1
ATOM 6942 N N . GLY A 1 882 ? -9.882 7.331 8.592 1.00 91.44 882 GLY A N 1
ATOM 6943 C CA . GLY A 1 882 ? -10.627 8.534 8.233 1.00 91.44 882 GLY A CA 1
ATOM 6944 C C . GLY A 1 882 ? -11.798 8.218 7.306 1.00 91.44 882 GLY A C 1
ATOM 6945 O O . GLY A 1 882 ? -11.577 7.651 6.230 1.00 91.44 882 GLY A O 1
ATOM 6946 N N . ASP A 1 883 ? -13.025 8.569 7.705 1.00 89.94 883 ASP A N 1
ATOM 6947 C CA . ASP A 1 883 ? -14.201 8.580 6.823 1.00 89.94 883 ASP A CA 1
ATOM 6948 C C . ASP A 1 883 ? -14.465 9.985 6.276 1.00 89.94 883 ASP A C 1
ATOM 6950 O O . ASP A 1 883 ? -14.586 10.945 7.037 1.00 89.94 883 ASP A O 1
ATOM 6954 N N . GLY A 1 884 ? -14.523 10.103 4.949 1.00 85.25 884 GLY A N 1
ATOM 6955 C CA . GLY A 1 884 ? -14.708 11.378 4.261 1.00 85.25 884 GLY A CA 1
ATOM 6956 C C . GLY A 1 884 ? -16.166 11.754 3.983 1.00 85.25 884 GLY A C 1
ATOM 6957 O O . GLY A 1 884 ? -17.119 10.992 4.202 1.00 85.25 884 GLY A O 1
ATOM 6958 N N . TYR A 1 885 ? -16.337 12.950 3.424 1.00 86.31 885 TYR A N 1
ATOM 6959 C CA . TYR A 1 885 ? -17.577 13.347 2.754 1.00 86.31 885 TYR A CA 1
ATOM 6960 C C . TYR A 1 885 ? -17.775 12.609 1.426 1.00 86.31 885 TYR A C 1
ATOM 6962 O O . TYR A 1 885 ? -16.878 11.915 0.945 1.00 86.31 885 TYR A O 1
ATOM 6970 N N . TRP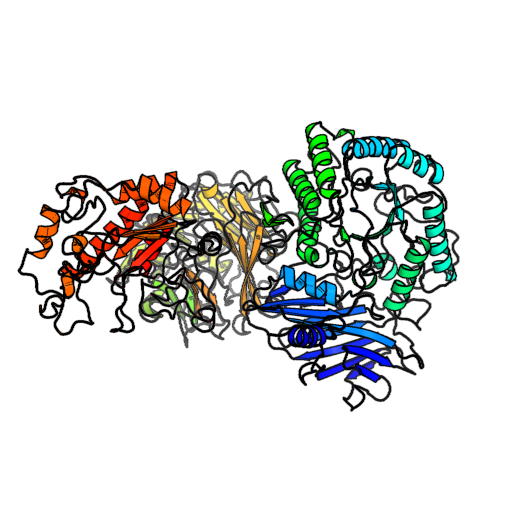 A 1 886 ? -18.984 12.699 0.864 1.00 81.38 886 TRP A N 1
ATOM 6971 C CA . TRP A 1 886 ? -19.273 12.029 -0.399 1.00 81.38 886 TRP A CA 1
ATOM 6972 C C . TRP A 1 886 ? -18.607 12.737 -1.584 1.00 81.38 886 TRP A C 1
ATOM 6974 O O . TRP A 1 886 ? -18.532 13.966 -1.615 1.00 81.38 886 TRP A O 1
ATOM 6984 N N . ASP A 1 887 ? -18.142 11.954 -2.556 1.00 81.94 887 ASP A N 1
ATOM 6985 C CA . ASP A 1 887 ? -17.582 12.445 -3.817 1.00 81.94 887 ASP A CA 1
ATOM 6986 C C . ASP A 1 887 ? -18.678 12.890 -4.812 1.00 81.94 887 ASP A C 1
ATOM 6988 O O . ASP A 1 887 ? -19.881 12.792 -4.544 1.00 81.94 887 ASP A O 1
ATOM 6992 N N . ASP A 1 888 ? -18.276 13.338 -6.004 1.00 80.31 888 ASP A N 1
ATOM 6993 C CA . ASP A 1 888 ? -19.198 13.729 -7.087 1.00 80.31 888 ASP A CA 1
ATOM 6994 C C . ASP A 1 888 ? -20.067 12.565 -7.609 1.00 80.31 888 ASP A C 1
ATOM 6996 O O . ASP A 1 888 ? -21.016 12.772 -8.367 1.00 80.31 888 ASP A O 1
ATOM 7000 N N . ARG A 1 889 ? -19.763 11.327 -7.199 1.00 77.62 889 ARG A N 1
ATOM 7001 C CA . ARG A 1 889 ? -20.537 10.112 -7.495 1.00 77.62 889 ARG A CA 1
ATOM 7002 C C . ARG A 1 889 ? -21.380 9.663 -6.300 1.00 77.62 889 ARG A C 1
ATOM 7004 O O . ARG A 1 889 ? -22.027 8.618 -6.369 1.00 77.62 889 ARG A O 1
ATOM 7011 N N . PHE A 1 890 ? -21.418 10.472 -5.244 1.00 87.31 890 PHE A N 1
ATOM 7012 C CA . PHE A 1 890 ? -22.179 10.265 -4.020 1.00 87.31 890 PHE A CA 1
ATOM 7013 C C . PHE A 1 890 ? -21.707 9.069 -3.183 1.00 87.31 890 PHE A C 1
ATOM 7015 O O . PHE A 1 890 ? -22.516 8.459 -2.487 1.00 87.31 890 PHE A O 1
ATOM 7022 N N . TYR A 1 891 ? -20.417 8.729 -3.221 1.00 85.00 891 TYR A N 1
ATOM 7023 C CA . TYR A 1 891 ? -19.822 7.711 -2.352 1.00 85.00 891 TYR A CA 1
ATOM 7024 C C . TYR A 1 891 ? -18.975 8.339 -1.254 1.00 85.00 891 TYR A C 1
ATOM 7026 O O . TYR A 1 891 ? -18.153 9.211 -1.518 1.00 85.00 891 TYR A O 1
ATOM 7034 N N . ARG A 1 892 ? -19.139 7.854 -0.021 1.00 88.38 892 ARG A N 1
ATOM 7035 C CA . ARG A 1 892 ? -18.220 8.130 1.086 1.00 88.38 892 ARG A CA 1
ATOM 7036 C C . ARG A 1 892 ? -17.147 7.067 1.142 1.00 88.38 892 ARG A C 1
ATOM 7038 O O . ARG A 1 892 ? -17.463 5.884 1.265 1.00 88.38 892 ARG A O 1
ATOM 7045 N N . HIS A 1 893 ? -15.904 7.513 1.110 1.00 86.94 893 HIS A N 1
ATOM 7046 C CA . HIS A 1 893 ? -14.739 6.651 1.207 1.00 86.94 893 HIS A CA 1
ATOM 7047 C C . HIS A 1 893 ? -14.278 6.563 2.658 1.00 86.94 893 HIS A C 1
ATOM 7049 O O . HIS A 1 893 ? -14.144 7.585 3.336 1.00 86.94 893 HIS A O 1
ATOM 7055 N N . TRP A 1 894 ? -14.000 5.348 3.118 1.00 92.12 894 TRP A N 1
ATOM 7056 C CA . TRP A 1 894 ? -13.401 5.112 4.423 1.00 92.12 894 TRP A CA 1
ATOM 7057 C C . TRP A 1 894 ? -12.047 4.436 4.256 1.00 92.12 894 TRP A C 1
ATOM 7059 O O . TRP A 1 894 ? -11.943 3.356 3.674 1.00 92.12 894 TRP A O 1
ATOM 7069 N N . LYS A 1 895 ? -11.001 5.089 4.762 1.00 91.81 895 LYS A N 1
ATOM 7070 C CA . LYS A 1 895 ? -9.611 4.649 4.632 1.00 91.81 895 LYS A CA 1
ATOM 7071 C C . LYS A 1 895 ? -8.974 4.418 5.992 1.00 91.81 895 LYS A C 1
ATOM 7073 O O . LYS A 1 895 ? -9.336 5.062 6.973 1.00 91.81 895 LYS A O 1
ATOM 7078 N N . MET A 1 896 ? -7.994 3.527 6.038 1.00 91.81 896 MET A N 1
ATOM 7079 C CA . MET A 1 896 ? -7.146 3.255 7.191 1.00 91.81 896 MET A CA 1
ATOM 7080 C C . MET A 1 896 ? -5.689 3.506 6.853 1.00 91.81 896 MET A C 1
ATOM 7082 O O . MET A 1 896 ? -5.219 3.089 5.804 1.00 91.81 896 MET A O 1
ATOM 7086 N N . VAL A 1 897 ? -4.959 4.101 7.780 1.00 91.12 897 VAL A N 1
ATOM 7087 C CA . VAL A 1 897 ? -3.528 4.342 7.720 1.00 91.12 897 VAL A CA 1
ATOM 7088 C C . VAL A 1 897 ? -2.843 3.528 8.800 1.00 91.12 897 VAL A C 1
ATOM 7090 O O . VAL A 1 897 ? -3.235 3.578 9.965 1.00 91.12 897 VAL A O 1
ATOM 7093 N N . ARG A 1 898 ? -1.791 2.809 8.427 1.00 88.81 898 ARG A N 1
ATOM 7094 C CA . ARG A 1 898 ? -0.881 2.162 9.368 1.00 88.81 898 ARG A CA 1
ATOM 7095 C C . ARG A 1 898 ? 0.223 3.141 9.744 1.00 88.81 898 ARG A C 1
ATOM 7097 O O . ARG A 1 898 ? 1.007 3.550 8.893 1.00 88.81 898 ARG A O 1
ATOM 7104 N N . LEU A 1 899 ? 0.300 3.527 11.014 1.00 85.56 899 LEU A N 1
ATOM 7105 C CA . LEU A 1 899 ? 1.168 4.630 11.450 1.00 85.56 899 LEU A CA 1
ATOM 7106 C C . LEU A 1 899 ? 2.660 4.299 11.403 1.00 85.56 899 LEU A C 1
ATOM 7108 O O . LEU A 1 899 ? 3.488 5.212 11.360 1.00 85.56 899 LEU A O 1
ATOM 7112 N N . ALA A 1 900 ? 2.996 3.007 11.421 1.00 75.31 900 ALA A N 1
ATOM 7113 C CA . ALA A 1 900 ? 4.370 2.541 11.335 1.00 75.31 900 ALA A CA 1
ATOM 7114 C C . ALA A 1 900 ? 5.011 2.924 9.993 1.00 75.31 900 ALA A C 1
ATOM 7116 O O . ALA A 1 900 ? 6.129 3.406 9.976 1.00 75.31 900 ALA A O 1
ATOM 7117 N N . ASP A 1 901 ? 4.334 2.745 8.859 1.00 67.19 901 ASP A N 1
ATOM 7118 C CA . ASP A 1 901 ? 4.913 2.960 7.521 1.00 67.19 901 ASP A CA 1
ATOM 7119 C C . ASP A 1 901 ? 4.110 3.927 6.642 1.00 67.19 901 ASP A C 1
ATOM 7121 O O . ASP A 1 901 ? 4.432 4.123 5.466 1.00 67.19 901 ASP A O 1
ATOM 7125 N N . ASN A 1 902 ? 3.084 4.550 7.219 1.00 78.62 902 ASN A N 1
ATOM 7126 C CA . ASN A 1 902 ? 2.158 5.452 6.548 1.00 78.62 902 ASN A CA 1
ATOM 7127 C C . ASN A 1 902 ? 1.412 4.803 5.368 1.00 78.62 902 ASN A C 1
ATOM 7129 O O . ASN A 1 902 ? 0.916 5.514 4.491 1.00 78.62 902 ASN A O 1
ATOM 7133 N N . ALA A 1 903 ? 1.357 3.465 5.314 1.00 73.56 903 ALA A N 1
ATOM 7134 C CA . ALA A 1 903 ? 0.593 2.750 4.301 1.00 73.56 903 ALA A CA 1
ATOM 7135 C C . ALA A 1 903 ? -0.898 3.053 4.472 1.00 73.56 903 ALA A C 1
ATOM 7137 O O . ALA A 1 903 ? -1.358 3.250 5.597 1.00 73.56 903 ALA A O 1
ATOM 7138 N N . VAL A 1 904 ? -1.653 3.050 3.371 1.00 79.50 904 VAL A N 1
ATOM 7139 C CA . VAL A 1 904 ? -3.095 3.329 3.364 1.00 79.50 904 VAL A CA 1
ATOM 7140 C C . VAL A 1 904 ? -3.846 2.150 2.757 1.00 79.50 904 VAL A C 1
ATOM 7142 O O . VAL A 1 904 ? -3.437 1.622 1.729 1.00 79.50 904 VAL A O 1
ATOM 7145 N N . LYS A 1 905 ? -4.952 1.756 3.386 1.00 80.31 905 LYS A N 1
ATOM 7146 C CA . LYS A 1 905 ? -5.859 0.698 2.945 1.00 80.31 905 LYS A CA 1
ATOM 7147 C C . LYS A 1 905 ? -7.288 1.224 2.902 1.00 80.31 905 LYS A C 1
ATOM 7149 O O . LYS A 1 905 ? -7.758 1.806 3.877 1.00 80.31 905 LYS A O 1
ATOM 7154 N N . ASP A 1 906 ? -7.994 0.975 1.807 1.00 81.56 906 ASP A N 1
ATOM 7155 C CA . ASP A 1 906 ? -9.433 1.229 1.727 1.00 81.56 906 ASP A CA 1
ATOM 7156 C C . ASP A 1 906 ? -10.200 0.209 2.583 1.00 81.56 906 ASP A C 1
ATOM 7158 O O . ASP A 1 906 ? -9.987 -1.001 2.469 1.00 81.56 906 ASP A O 1
ATOM 7162 N N . ILE A 1 907 ? -11.079 0.699 3.460 1.00 86.50 907 ILE A N 1
ATOM 7163 C CA . ILE A 1 907 ? -11.974 -0.125 4.287 1.00 86.50 907 ILE A CA 1
ATOM 7164 C C . ILE A 1 907 ? -13.280 -0.388 3.532 1.00 86.50 907 ILE A C 1
ATOM 7166 O O . ILE A 1 907 ? -13.776 -1.513 3.541 1.00 86.50 907 ILE A O 1
ATOM 7170 N N . GLY A 1 908 ? -13.828 0.629 2.860 1.00 82.31 908 GLY A N 1
ATOM 7171 C CA . GLY A 1 908 ? -15.039 0.489 2.055 1.00 82.31 908 GLY A CA 1
ATOM 7172 C C . GLY A 1 908 ? -15.582 1.808 1.508 1.00 82.31 908 GLY A C 1
ATOM 7173 O O . GLY A 1 908 ? -15.204 2.888 1.970 1.00 82.31 908 GLY A O 1
ATOM 7174 N N . ASP A 1 909 ? -16.503 1.685 0.548 1.00 84.44 909 ASP A N 1
ATOM 7175 C CA . ASP A 1 909 ? -17.247 2.799 -0.040 1.00 84.44 909 ASP A CA 1
ATOM 7176 C C . ASP A 1 909 ? -18.739 2.662 0.239 1.00 84.44 909 ASP A C 1
ATOM 7178 O O . ASP A 1 909 ? -19.332 1.600 0.031 1.00 84.44 909 ASP A O 1
ATOM 7182 N N . PHE A 1 910 ? -19.368 3.763 0.634 1.00 90.38 910 PHE A N 1
ATOM 7183 C CA . PHE A 1 910 ? -20.765 3.772 1.050 1.00 90.38 910 PHE A CA 1
ATOM 7184 C C . PHE A 1 910 ? -21.547 4.803 0.247 1.00 90.38 910 PHE A C 1
ATOM 7186 O O . PHE A 1 910 ? -21.280 6.002 0.330 1.00 90.38 910 PHE A O 1
ATOM 7193 N N . TYR A 1 911 ? -22.506 4.330 -0.547 1.00 89.19 911 TYR A N 1
ATOM 7194 C CA . TYR A 1 911 ? -23.353 5.193 -1.365 1.00 89.19 911 TYR A CA 1
ATOM 7195 C C . TYR A 1 911 ? -24.279 6.063 -0.501 1.00 89.19 911 TYR A C 1
ATOM 7197 O O . TYR A 1 911 ? -24.817 5.599 0.505 1.00 89.19 911 TYR A O 1
ATOM 7205 N N . VAL A 1 912 ? -24.498 7.311 -0.919 1.00 89.38 912 VAL A N 1
ATOM 7206 C CA . VAL A 1 912 ? -25.373 8.283 -0.254 1.00 89.38 912 VAL A CA 1
ATOM 7207 C C . VAL A 1 912 ? -26.581 8.608 -1.149 1.00 89.38 912 VAL A C 1
ATOM 7209 O O . VAL A 1 912 ? -26.452 9.335 -2.148 1.00 89.38 912 VAL A O 1
ATOM 7212 N N . PRO A 1 913 ? -27.784 8.109 -0.802 1.00 88.94 913 PRO A N 1
ATOM 7213 C CA . PRO A 1 913 ? -29.021 8.452 -1.498 1.00 88.94 913 PRO A CA 1
ATOM 7214 C C . PRO A 1 913 ? -29.351 9.943 -1.395 1.00 88.94 913 PRO A C 1
ATOM 7216 O O . PRO A 1 913 ? -28.984 10.602 -0.425 1.00 88.94 913 PRO A O 1
ATOM 7219 N N . GLU A 1 914 ? -30.094 10.466 -2.372 1.00 86.50 914 GLU A N 1
ATOM 7220 C CA . GLU A 1 914 ? -30.445 11.893 -2.465 1.00 86.50 914 GLU A CA 1
ATOM 7221 C C . GLU A 1 914 ? -31.105 12.452 -1.199 1.00 86.50 914 GLU A C 1
ATOM 7223 O O . GLU A 1 914 ? -30.749 13.545 -0.762 1.00 86.50 914 GLU A O 1
ATOM 7228 N N . ALA A 1 915 ? -31.970 11.662 -0.556 1.00 85.31 915 ALA A N 1
ATOM 7229 C CA . ALA A 1 915 ? -32.665 12.031 0.677 1.00 85.31 915 ALA A CA 1
ATOM 7230 C C . ALA A 1 915 ? -31.730 12.385 1.853 1.00 85.31 915 ALA A C 1
ATOM 7232 O O . ALA A 1 915 ? -32.156 13.052 2.788 1.00 85.31 915 ALA A O 1
ATOM 7233 N N . TYR A 1 916 ? -30.461 11.968 1.803 1.00 87.38 916 TYR A N 1
ATOM 7234 C CA . TYR A 1 916 ? -29.476 12.160 2.871 1.00 87.38 916 TYR A CA 1
ATOM 7235 C C . TYR A 1 916 ? -28.315 13.083 2.467 1.00 87.38 916 TYR A C 1
ATOM 7237 O O . TYR A 1 916 ? -27.261 13.059 3.105 1.00 87.38 916 TYR A O 1
ATOM 7245 N N . ARG A 1 917 ? -28.484 13.879 1.400 1.00 84.00 917 ARG A N 1
ATOM 7246 C CA . ARG A 1 917 ? -27.465 14.821 0.891 1.00 84.00 917 ARG A CA 1
ATOM 7247 C C . ARG A 1 917 ? -27.626 16.252 1.413 1.00 84.00 917 ARG A C 1
ATOM 7249 O O . ARG A 1 917 ? -26.782 17.096 1.114 1.00 84.00 917 ARG A O 1
ATOM 7256 N N . ASP A 1 918 ? -28.691 16.548 2.159 1.00 82.50 918 ASP A N 1
ATOM 7257 C CA . ASP A 1 918 ? -28.853 17.856 2.803 1.00 82.50 918 ASP A CA 1
ATOM 7258 C C . ASP A 1 918 ? -27.800 18.059 3.901 1.00 82.50 918 ASP A C 1
ATOM 7260 O O . ASP A 1 918 ? -27.407 17.124 4.598 1.00 82.50 918 ASP A O 1
ATOM 7264 N N . VAL A 1 919 ? -27.320 19.293 4.057 1.00 74.69 919 VAL A N 1
ATOM 7265 C CA . VAL A 1 919 ? -26.178 19.585 4.930 1.00 74.69 919 VAL A CA 1
ATOM 7266 C C . VAL A 1 919 ? -26.495 19.344 6.410 1.00 74.69 919 VAL A C 1
ATOM 7268 O O . VAL A 1 919 ? -25.595 18.924 7.140 1.00 74.69 919 VAL A O 1
ATOM 7271 N N . TYR A 1 920 ? -27.740 19.572 6.850 1.00 81.31 920 TYR A N 1
ATOM 7272 C CA . TYR A 1 920 ? -28.141 19.445 8.257 1.00 81.31 920 TYR A CA 1
ATOM 7273 C C . TYR A 1 920 ? -28.423 17.995 8.654 1.00 81.31 920 TYR A C 1
ATOM 7275 O O . TYR A 1 920 ? -28.047 17.561 9.745 1.00 81.31 920 TYR A O 1
ATOM 7283 N N . CYS A 1 921 ? -29.066 17.233 7.767 1.00 83.38 921 CYS A N 1
ATOM 7284 C CA . CYS A 1 921 ? -29.446 15.848 8.030 1.00 83.38 921 CYS A CA 1
ATOM 7285 C C . CYS A 1 921 ? -28.569 14.820 7.316 1.00 83.38 921 CYS A C 1
ATOM 7287 O O . CYS A 1 921 ? -28.950 13.655 7.238 1.00 83.38 921 CYS A O 1
ATOM 7289 N N . ARG A 1 922 ? -27.382 15.195 6.827 1.00 89.56 922 ARG A N 1
ATOM 7290 C CA . ARG A 1 922 ? -26.445 14.229 6.242 1.00 89.56 922 ARG A CA 1
ATOM 7291 C C . ARG A 1 922 ? -26.114 13.091 7.206 1.00 89.56 922 ARG A C 1
ATOM 7293 O O . ARG A 1 922 ? -26.025 13.291 8.417 1.00 89.56 922 ARG A O 1
ATOM 7300 N N . CYS A 1 923 ? -25.886 11.905 6.650 1.00 91.06 923 CYS A N 1
ATOM 7301 C CA . CYS A 1 923 ? -25.360 10.764 7.395 1.00 91.06 923 CYS A CA 1
ATOM 7302 C C . CYS A 1 923 ? -23.844 10.689 7.205 1.00 91.06 923 CYS A C 1
ATOM 7304 O O . CYS A 1 923 ? -23.394 10.284 6.131 1.00 91.06 923 CYS A O 1
ATOM 7306 N N . ASP A 1 924 ? -23.075 11.095 8.211 1.00 91.44 924 ASP A N 1
ATOM 7307 C CA . ASP A 1 924 ? -21.636 10.821 8.302 1.00 91.44 924 ASP A CA 1
ATOM 7308 C C . ASP A 1 924 ? -21.426 9.395 8.850 1.00 91.44 924 ASP A C 1
ATOM 7310 O O . ASP A 1 924 ? -22.286 8.900 9.586 1.00 91.44 924 ASP A O 1
ATOM 7314 N N . LEU A 1 925 ? -20.348 8.693 8.454 1.00 93.62 925 LEU A N 1
ATOM 7315 C CA . LEU A 1 925 ? -20.190 7.289 8.862 1.00 93.62 925 LEU A CA 1
ATOM 7316 C C . LEU A 1 925 ? -19.927 7.196 10.354 1.00 93.62 925 LEU A C 1
ATOM 7318 O O . LEU A 1 925 ? -20.517 6.349 11.018 1.00 93.62 925 LEU A O 1
ATOM 7322 N N . HIS A 1 926 ? -19.082 8.087 10.881 1.00 93.06 926 HIS A N 1
ATOM 7323 C CA . HIS A 1 926 ? -18.806 8.181 12.311 1.00 93.06 926 HIS A CA 1
ATOM 7324 C C . HIS A 1 926 ? -18.521 6.793 12.909 1.00 93.06 926 HIS A C 1
ATOM 7326 O O . HIS A 1 926 ? -19.353 6.246 13.640 1.00 93.06 926 HIS A O 1
ATOM 7332 N N . PRO A 1 927 ? -17.336 6.227 12.679 1.00 93.31 927 PRO A N 1
ATOM 7333 C CA . PRO A 1 927 ? -16.983 4.918 13.211 1.00 93.31 927 PRO A CA 1
ATOM 7334 C C . PRO A 1 927 ? -16.639 4.915 14.710 1.00 93.31 927 PRO A C 1
ATOM 7336 O O . PRO A 1 927 ? -16.117 5.898 15.241 1.00 93.31 927 PRO A O 1
ATOM 7339 N N . ARG A 1 928 ? -16.941 3.811 15.409 1.00 93.12 928 ARG A N 1
ATOM 7340 C CA . ARG A 1 928 ? -16.682 3.557 16.841 1.00 93.12 928 ARG A CA 1
ATOM 7341 C C . ARG A 1 928 ? -16.114 2.169 17.059 1.00 93.12 928 ARG A C 1
ATOM 7343 O O . ARG A 1 928 ? -16.802 1.166 16.862 1.00 93.12 928 ARG A O 1
ATOM 7350 N N . TRP A 1 929 ? -14.880 2.121 17.532 1.00 92.81 929 TRP A N 1
ATOM 7351 C CA . TRP A 1 929 ? -14.270 0.871 17.952 1.00 92.81 929 TRP A CA 1
ATOM 7352 C C . TRP A 1 929 ? -14.972 0.302 19.179 1.00 92.81 929 TRP A C 1
ATOM 7354 O O . TRP A 1 929 ? -15.246 1.026 20.138 1.00 92.81 929 TRP A O 1
ATOM 7364 N N . ARG A 1 930 ? -15.221 -1.007 19.151 1.00 91.25 930 ARG A N 1
ATOM 7365 C CA . ARG A 1 930 ? -15.454 -1.772 20.371 1.00 91.25 930 ARG A CA 1
ATOM 7366 C C . ARG A 1 930 ? -14.173 -1.723 21.213 1.00 91.25 930 ARG A C 1
ATOM 7368 O O . ARG A 1 930 ? -13.095 -1.847 20.628 1.00 91.25 930 ARG A O 1
ATOM 7375 N N . PRO A 1 931 ? -14.250 -1.529 22.542 1.00 87.50 931 PRO A N 1
ATOM 7376 C CA . PRO A 1 931 ? -13.075 -1.388 23.406 1.00 87.50 931 PRO A CA 1
ATOM 7377 C C . PRO A 1 931 ? -12.001 -2.474 23.255 1.00 87.50 931 PRO A C 1
ATOM 7379 O O . PRO A 1 931 ? -10.819 -2.184 23.400 1.00 87.50 931 PRO A O 1
ATOM 7382 N N . ASP A 1 932 ? -12.389 -3.707 22.928 1.00 84.12 932 ASP A N 1
ATOM 7383 C CA . ASP A 1 932 ? -11.460 -4.823 22.710 1.00 84.12 932 ASP A CA 1
ATOM 7384 C C . ASP A 1 932 ? -10.862 -4.893 21.292 1.00 84.12 932 ASP A C 1
ATOM 7386 O O . ASP A 1 932 ? -10.084 -5.795 20.997 1.00 84.12 932 ASP A O 1
ATOM 7390 N N . GLY A 1 933 ? -11.229 -3.972 20.398 1.00 86.69 933 GLY A N 1
ATOM 7391 C CA . GLY A 1 933 ? -10.730 -3.905 19.025 1.00 86.69 933 GLY A CA 1
ATOM 7392 C C . GLY A 1 933 ? -11.299 -4.955 18.069 1.00 86.69 933 GLY A C 1
ATOM 7393 O O . GLY A 1 933 ? -10.870 -5.001 16.918 1.00 86.69 933 GLY A O 1
ATOM 7394 N N . ARG A 1 934 ? -12.268 -5.778 18.494 1.00 86.25 934 ARG A N 1
ATOM 7395 C CA . ARG A 1 934 ? -12.788 -6.893 17.677 1.00 86.25 934 ARG A CA 1
ATOM 7396 C C . ARG A 1 934 ? -13.908 -6.498 16.724 1.00 86.25 934 ARG A C 1
ATOM 7398 O O . ARG A 1 934 ? -14.226 -7.260 15.817 1.00 86.25 934 ARG A O 1
ATOM 7405 N N . GLN A 1 935 ? -14.527 -5.339 16.926 1.00 91.38 935 GLN A N 1
ATOM 7406 C CA . GLN A 1 935 ? -15.618 -4.845 16.088 1.00 91.38 935 GLN A CA 1
ATOM 7407 C C . GLN A 1 935 ? -15.561 -3.328 15.956 1.00 91.38 935 GLN A C 1
ATOM 7409 O O . GLN A 1 935 ? -15.025 -2.629 16.819 1.00 91.38 935 GLN A O 1
ATOM 7414 N N . ILE A 1 936 ? -16.170 -2.819 14.890 1.00 93.19 936 ILE A N 1
ATOM 7415 C CA . ILE A 1 936 ? -16.360 -1.389 14.676 1.00 93.19 936 ILE A CA 1
ATOM 7416 C C . ILE A 1 936 ? -17.800 -1.116 14.246 1.00 93.19 936 ILE A C 1
ATOM 7418 O O . ILE A 1 936 ? -18.293 -1.719 13.294 1.00 93.19 936 ILE A O 1
ATOM 7422 N N . ALA A 1 937 ? -18.480 -0.237 14.982 1.00 95.69 937 ALA A N 1
ATOM 7423 C CA . ALA A 1 937 ? -19.840 0.205 14.687 1.00 95.69 937 ALA A CA 1
ATOM 7424 C C . ALA A 1 937 ? -19.813 1.551 13.957 1.00 95.69 937 ALA A C 1
ATOM 7426 O O . ALA A 1 937 ? -18.965 2.388 14.257 1.00 95.69 937 ALA A O 1
ATOM 7427 N N . PHE A 1 938 ? -20.723 1.782 13.018 1.00 96.25 938 PHE A N 1
ATOM 7428 C CA . PHE A 1 938 ? -20.811 3.033 12.263 1.00 96.25 938 PHE A CA 1
ATOM 7429 C C . PHE A 1 938 ? -22.224 3.238 11.704 1.00 96.25 938 PHE A C 1
ATOM 7431 O O . PHE A 1 938 ? -23.005 2.295 11.580 1.00 96.25 938 PHE A O 1
ATOM 7438 N N . ASN A 1 939 ? -22.555 4.477 11.361 1.00 96.06 939 ASN A N 1
ATOM 7439 C CA . ASN A 1 939 ? -23.815 4.842 10.726 1.00 96.06 939 ASN A CA 1
ATOM 7440 C C . ASN A 1 939 ? -23.688 4.711 9.206 1.00 96.06 939 ASN A C 1
ATOM 7442 O O . ASN A 1 939 ? -22.653 5.038 8.631 1.00 96.06 939 ASN A O 1
ATOM 7446 N N . SER A 1 940 ? -24.739 4.285 8.511 1.00 95.12 940 SER A N 1
ATOM 7447 C CA . SER A 1 940 ? -24.749 4.373 7.050 1.00 95.12 940 SER A CA 1
ATOM 7448 C C . SER A 1 940 ? -26.155 4.392 6.467 1.00 95.12 940 SER A C 1
ATOM 7450 O O . SER A 1 940 ? -27.113 3.965 7.102 1.00 95.12 940 SER A O 1
ATOM 7452 N N . VAL A 1 941 ? -26.259 4.881 5.231 1.00 93.44 941 VAL A N 1
ATOM 7453 C CA . VAL A 1 941 ? -27.503 4.981 4.445 1.00 93.44 941 VAL A CA 1
ATOM 7454 C C . VAL A 1 941 ? -27.428 4.210 3.122 1.00 93.44 941 VAL A C 1
ATOM 7456 O O . VAL A 1 941 ? -28.321 4.329 2.285 1.00 93.44 941 VAL A O 1
ATOM 7459 N N . HIS A 1 942 ? -26.363 3.431 2.908 1.00 92.25 942 HIS A N 1
ATOM 7460 C CA . HIS A 1 942 ? -26.083 2.774 1.626 1.00 92.25 942 HIS A CA 1
ATOM 7461 C C . HIS A 1 942 ? -27.138 1.741 1.203 1.00 92.25 942 HIS A C 1
ATOM 7463 O O . HIS A 1 942 ? -27.291 1.501 0.009 1.00 92.25 942 HIS A O 1
ATOM 7469 N N . GLU A 1 943 ? -27.907 1.193 2.149 1.00 88.62 943 GLU A N 1
ATOM 7470 C CA . GLU A 1 943 ? -29.040 0.291 1.883 1.00 88.62 943 GLU A CA 1
ATOM 7471 C C . GLU A 1 943 ? -30.403 1.018 1.847 1.00 88.62 943 GLU A C 1
ATOM 7473 O O . GLU A 1 943 ? -31.458 0.391 1.874 1.00 88.62 943 GLU A O 1
ATOM 7478 N N . GLY A 1 944 ? -30.403 2.353 1.756 1.00 87.12 944 GLY A N 1
ATOM 7479 C CA . GLY A 1 944 ? -31.590 3.171 1.478 1.00 87.12 944 GLY A CA 1
ATOM 7480 C C . GLY A 1 944 ? -32.220 3.871 2.685 1.00 87.12 944 GLY A C 1
ATOM 7481 O O . GLY A 1 944 ? -32.951 4.841 2.493 1.00 87.12 944 GLY A O 1
ATOM 7482 N N . SER A 1 945 ? -31.917 3.447 3.914 1.00 91.06 945 SER A N 1
ATOM 7483 C CA . SER A 1 945 ? -32.297 4.148 5.150 1.00 91.06 945 SER A CA 1
ATOM 7484 C C . SER A 1 945 ? -31.127 4.212 6.127 1.00 91.06 945 SER A C 1
ATOM 7486 O O . SER A 1 945 ? -30.173 3.440 6.002 1.00 91.06 945 SER A O 1
ATOM 7488 N N . ARG A 1 946 ? -31.171 5.143 7.088 1.00 94.75 946 ARG A N 1
ATOM 7489 C CA . ARG A 1 946 ? -30.096 5.273 8.076 1.00 94.75 946 ARG A CA 1
ATOM 7490 C C . ARG A 1 946 ? -30.171 4.142 9.083 1.00 94.75 946 ARG A C 1
ATOM 7492 O O . ARG A 1 946 ? -31.148 4.053 9.816 1.00 94.75 946 ARG A O 1
ATOM 7499 N N . GLN A 1 947 ? -29.141 3.309 9.119 1.00 96.56 947 GLN A N 1
ATOM 7500 C CA . GLN A 1 947 ? -29.023 2.201 10.061 1.00 96.56 947 GLN A CA 1
ATOM 7501 C C . GLN A 1 947 ? -27.633 2.177 10.700 1.00 96.56 947 GLN A C 1
ATOM 7503 O O . GLN A 1 947 ? -26.682 2.787 10.195 1.00 96.56 947 GLN A O 1
ATOM 7508 N N . ILE A 1 948 ? -27.521 1.438 11.803 1.00 97.94 948 ILE A N 1
ATOM 7509 C CA . ILE A 1 948 ? -26.251 1.132 12.456 1.00 97.94 948 ILE A CA 1
ATOM 7510 C C . ILE A 1 948 ? -25.712 -0.159 11.849 1.00 97.94 948 ILE A C 1
ATOM 7512 O O . ILE A 1 948 ? -26.407 -1.174 11.782 1.00 97.94 948 ILE A O 1
ATOM 7516 N N . TYR A 1 949 ? -24.453 -0.127 11.437 1.00 96.81 949 TYR A N 1
ATOM 7517 C CA . TYR A 1 949 ? -23.732 -1.261 10.881 1.00 96.81 949 TYR A CA 1
ATOM 7518 C C . TYR A 1 949 ? -22.555 -1.613 11.776 1.00 96.81 949 TYR A C 1
ATOM 7520 O O . TYR A 1 949 ? -21.949 -0.744 12.399 1.00 96.81 949 TYR A O 1
ATOM 7528 N N . VAL A 1 950 ? -22.220 -2.898 11.812 1.00 94.88 950 VAL A N 1
ATOM 7529 C CA . VAL A 1 950 ? -21.030 -3.429 12.471 1.00 94.88 950 VAL A CA 1
ATOM 7530 C C . VAL A 1 950 ? -20.198 -4.193 11.451 1.00 94.88 950 VAL A C 1
ATOM 7532 O O . VAL A 1 950 ? -20.733 -4.952 10.641 1.00 94.88 950 VAL A O 1
ATOM 7535 N N . MET A 1 951 ? -18.884 -4.000 11.498 1.00 92.81 951 MET A N 1
ATOM 7536 C CA . MET A 1 951 ? -17.912 -4.897 10.876 1.00 92.81 951 MET A CA 1
ATOM 7537 C C . MET A 1 951 ? -17.144 -5.626 11.968 1.00 92.81 951 MET A C 1
ATOM 7539 O O . MET A 1 951 ? -16.670 -4.999 12.921 1.00 92.81 951 MET A O 1
ATOM 7543 N N . ASP A 1 952 ? -16.980 -6.934 11.801 1.00 86.00 952 ASP A N 1
ATOM 7544 C CA . ASP A 1 952 ? -16.054 -7.697 12.620 1.00 86.00 952 ASP A CA 1
ATOM 7545 C C . ASP A 1 952 ? -14.635 -7.452 12.116 1.00 86.00 952 ASP A C 1
ATOM 7547 O O . ASP A 1 952 ? -14.360 -7.421 10.910 1.00 86.00 952 ASP A O 1
ATOM 7551 N N . VAL A 1 953 ? -13.728 -7.286 13.066 1.00 82.25 953 VAL A N 1
ATOM 7552 C CA . VAL A 1 953 ? -12.306 -7.126 12.823 1.00 82.25 953 VAL A CA 1
ATOM 7553 C C . VAL A 1 953 ? -11.662 -8.452 13.142 1.00 82.25 953 VAL A C 1
ATOM 7555 O O . VAL A 1 953 ? -11.491 -8.832 14.300 1.00 82.25 953 VAL A O 1
ATOM 7558 N N . ALA A 1 954 ? -11.334 -9.189 12.087 1.00 62.06 954 ALA A N 1
ATOM 7559 C CA . ALA A 1 954 ? -10.508 -10.363 12.231 1.00 62.06 954 ALA A CA 1
ATOM 7560 C C . ALA A 1 954 ? -9.132 -9.881 12.690 1.00 62.06 954 ALA A C 1
ATOM 7562 O O . ALA A 1 954 ? -8.372 -9.271 11.930 1.00 62.06 954 ALA A O 1
ATOM 7563 N N . GLU A 1 955 ? -8.816 -10.141 13.955 1.00 45.19 955 GLU A N 1
ATOM 7564 C CA . GLU A 1 955 ? -7.437 -10.114 14.390 1.00 45.19 955 GLU A CA 1
ATOM 7565 C C . GLU A 1 955 ? -6.643 -11.036 13.456 1.00 45.19 955 GLU A C 1
ATOM 7567 O O . GLU A 1 955 ? -6.981 -12.208 13.266 1.00 45.19 955 GLU A O 1
ATOM 7572 N N . ASN A 1 956 ? -5.515 -10.548 12.945 1.00 41.59 956 ASN A N 1
ATOM 7573 C CA . ASN A 1 956 ? -4.459 -11.422 12.434 1.00 41.59 956 ASN A CA 1
ATOM 7574 C C . ASN A 1 956 ? -3.830 -12.283 13.562 1.00 41.59 956 ASN A C 1
ATOM 7576 O O . ASN A 1 956 ? -2.717 -12.772 13.408 1.00 41.59 956 ASN A O 1
ATOM 7580 N N . SER A 1 957 ? -4.520 -12.503 14.691 1.00 37.28 957 SER A N 1
ATOM 7581 C CA . SER A 1 957 ? -4.113 -13.416 15.765 1.00 37.28 957 SER A CA 1
ATOM 7582 C C . SER A 1 957 ? -4.257 -14.889 15.381 1.00 37.28 957 SER A C 1
ATOM 7584 O O . SER A 1 957 ? -3.713 -15.746 16.064 1.00 37.28 957 SER A O 1
ATOM 7586 N N . ARG A 1 958 ? -4.877 -15.198 14.234 1.00 44.72 958 ARG A N 1
ATOM 7587 C CA . ARG A 1 958 ? -4.624 -16.460 13.522 1.00 44.72 958 ARG A CA 1
ATOM 7588 C C . ARG A 1 958 ? -3.848 -16.229 12.231 1.00 44.72 958 ARG A C 1
ATOM 7590 O O . ARG A 1 958 ? -4.205 -16.776 11.186 1.00 44.72 958 ARG A O 1
ATOM 7597 N N . ALA A 1 959 ? -2.770 -15.441 12.279 1.00 40.31 959 ALA A N 1
ATOM 7598 C CA . ALA A 1 959 ? -1.657 -15.711 11.380 1.00 40.31 959 ALA A CA 1
ATOM 7599 C C . ALA A 1 959 ? -1.266 -17.161 11.654 1.00 40.31 959 ALA A C 1
ATOM 7601 O O . ALA A 1 959 ? -0.667 -17.461 12.683 1.00 40.31 959 ALA A O 1
ATOM 7602 N N . LYS A 1 960 ? -1.726 -18.074 10.792 1.00 50.50 960 LYS A N 1
ATOM 7603 C CA . LYS A 1 960 ? -1.366 -19.475 10.935 1.00 50.50 960 LYS A CA 1
ATOM 7604 C C . LYS A 1 960 ? 0.158 -19.544 10.998 1.00 50.50 960 LYS A C 1
ATOM 7606 O O . LYS A 1 960 ? 0.806 -18.871 10.183 1.00 50.50 960 LYS A O 1
ATOM 7611 N N . PRO A 1 961 ? 0.723 -20.307 11.943 1.00 57.41 961 PRO A N 1
ATOM 7612 C CA . PRO A 1 961 ? 2.161 -20.514 12.005 1.00 57.41 961 PRO A CA 1
ATOM 7613 C C . PRO A 1 961 ? 2.666 -20.928 10.621 1.00 57.41 961 PRO A C 1
ATOM 7615 O O . PRO A 1 961 ? 1.971 -21.613 9.861 1.00 57.41 961 PRO A O 1
ATOM 7618 N N . SER A 1 962 ? 3.876 -20.499 10.260 1.00 70.69 962 SER A N 1
ATOM 7619 C CA . SER A 1 962 ? 4.455 -20.924 8.988 1.00 70.69 962 SER A CA 1
ATOM 7620 C C . SER A 1 962 ? 4.536 -22.450 8.951 1.00 70.69 962 SER A C 1
ATOM 7622 O O . SER A 1 962 ? 5.299 -23.064 9.699 1.00 70.69 962 SER A O 1
ATOM 7624 N N . MET A 1 963 ? 3.796 -23.063 8.027 1.00 84.12 963 MET A N 1
ATOM 7625 C CA . MET A 1 963 ? 3.837 -24.509 7.804 1.00 84.12 963 MET A CA 1
ATOM 7626 C C . MET A 1 963 ? 5.117 -24.956 7.083 1.00 84.12 963 MET A C 1
ATOM 7628 O O . MET A 1 963 ? 5.294 -26.152 6.861 1.00 84.12 963 MET A O 1
ATOM 7632 N N . SER A 1 964 ? 6.011 -24.027 6.709 1.00 83.00 964 SER A N 1
ATOM 7633 C CA . SER A 1 964 ? 7.224 -24.317 5.931 1.00 83.00 964 SER A CA 1
ATOM 7634 C C . SER A 1 964 ? 8.081 -25.399 6.581 1.00 83.00 964 SER A C 1
ATOM 7636 O O . SER A 1 964 ? 8.369 -26.410 5.947 1.00 83.00 964 SER A O 1
ATOM 7638 N N . TRP A 1 965 ? 8.389 -25.258 7.873 1.00 89.94 965 TRP A N 1
ATOM 7639 C CA . TRP A 1 965 ? 9.230 -26.226 8.574 1.00 89.94 965 TRP A CA 1
ATOM 7640 C C . TRP A 1 965 ? 8.580 -27.614 8.623 1.00 89.94 965 TRP A C 1
ATOM 7642 O O . TRP A 1 965 ? 9.278 -28.619 8.535 1.00 89.94 965 TRP A O 1
ATOM 7652 N N . PHE A 1 966 ? 7.252 -27.687 8.758 1.00 92.62 966 PHE A N 1
ATOM 7653 C CA . PHE A 1 966 ? 6.521 -28.952 8.848 1.00 92.62 966 PHE A CA 1
ATOM 7654 C C . PHE A 1 966 ? 6.458 -29.648 7.484 1.00 92.62 966 PHE A C 1
ATOM 7656 O O . PHE A 1 966 ? 6.675 -30.856 7.375 1.00 92.62 966 PHE A O 1
ATOM 7663 N N . LEU A 1 967 ? 6.265 -28.863 6.419 1.00 88.50 967 LEU A N 1
ATOM 7664 C CA . LEU A 1 967 ? 6.354 -29.327 5.036 1.00 88.50 967 LEU A CA 1
ATOM 7665 C C . LEU A 1 967 ? 7.773 -29.783 4.666 1.00 88.50 967 LEU A C 1
ATOM 7667 O O . LEU A 1 967 ? 7.919 -30.712 3.877 1.00 88.50 967 LEU A O 1
ATOM 7671 N N . GLU A 1 968 ? 8.812 -29.169 5.226 1.00 89.00 968 GLU A N 1
ATOM 7672 C CA . GLU A 1 968 ? 10.212 -29.580 5.053 1.00 89.00 968 GLU A CA 1
ATOM 7673 C C . GLU A 1 968 ? 10.576 -30.803 5.902 1.00 89.00 968 GLU A C 1
ATOM 7675 O O . GLU A 1 968 ? 11.376 -31.633 5.471 1.00 89.00 968 GLU A O 1
ATOM 7680 N N . ALA A 1 969 ? 9.977 -30.937 7.089 1.00 91.06 969 ALA A N 1
ATOM 7681 C CA . ALA A 1 969 ? 10.296 -31.983 8.049 1.00 91.06 969 ALA A CA 1
ATOM 7682 C C . ALA A 1 969 ? 10.040 -33.386 7.491 1.00 91.06 969 ALA A C 1
ATOM 7684 O O . ALA A 1 969 ? 10.889 -34.260 7.663 1.00 91.06 969 ALA A O 1
ATOM 7685 N N . ARG A 1 970 ? 8.890 -33.579 6.819 1.00 88.56 970 ARG A N 1
ATOM 7686 C CA . ARG A 1 970 ? 8.415 -34.804 6.128 1.00 88.56 970 ARG A CA 1
ATOM 7687 C C . ARG A 1 970 ? 8.312 -36.088 6.968 1.00 88.56 970 ARG A C 1
ATOM 7689 O O . ARG A 1 970 ? 7.587 -36.991 6.563 1.00 88.56 970 ARG A O 1
ATOM 7696 N N . PHE A 1 971 ? 9.032 -36.198 8.081 1.00 94.06 971 PHE A N 1
ATOM 7697 C CA . PHE A 1 971 ? 9.164 -37.409 8.878 1.00 94.06 971 PHE A CA 1
ATOM 7698 C C . PHE A 1 971 ? 9.437 -37.082 10.355 1.00 94.06 971 PHE A C 1
ATOM 7700 O O . PHE A 1 971 ? 10.354 -36.319 10.683 1.00 94.06 971 PHE A O 1
ATOM 7707 N N . GLY A 1 972 ? 8.657 -37.690 11.249 1.00 95.38 972 GLY A N 1
ATOM 7708 C CA . GLY A 1 972 ? 8.749 -37.499 12.696 1.00 95.38 972 GLY A CA 1
ATOM 7709 C C . GLY A 1 972 ? 8.435 -38.764 13.490 1.00 95.38 972 GLY A C 1
ATOM 7710 O O . GLY A 1 972 ? 8.041 -39.789 12.933 1.00 95.38 972 GLY A O 1
ATOM 7711 N N . LEU A 1 973 ? 8.644 -38.684 14.804 1.00 96.00 973 LEU A N 1
ATOM 7712 C CA . LEU A 1 973 ? 8.420 -39.771 15.759 1.00 96.00 973 LEU A CA 1
ATOM 7713 C C . LEU A 1 973 ? 7.154 -39.526 16.582 1.00 96.00 973 LEU A C 1
ATOM 7715 O O . LEU A 1 973 ? 6.999 -38.457 17.157 1.00 96.00 973 LEU A O 1
ATOM 7719 N N . PHE A 1 974 ? 6.297 -40.530 16.738 1.00 94.38 974 PHE A N 1
ATOM 7720 C CA . PHE A 1 974 ? 5.147 -40.454 17.640 1.00 94.38 974 PHE A CA 1
ATOM 7721 C C . PHE A 1 974 ? 5.299 -41.479 18.767 1.00 94.38 974 PHE A C 1
ATOM 7723 O O . PHE A 1 974 ? 5.339 -42.682 18.513 1.00 94.38 974 PHE A O 1
ATOM 7730 N N . ILE A 1 975 ? 5.405 -41.010 20.011 1.00 94.56 975 ILE A N 1
ATOM 7731 C CA . ILE A 1 975 ? 5.624 -41.841 21.199 1.00 94.56 975 ILE A CA 1
ATOM 7732 C C . ILE A 1 975 ? 4.328 -41.901 22.005 1.00 94.56 975 ILE A C 1
ATOM 7734 O O . ILE A 1 975 ? 3.972 -40.968 22.738 1.00 94.56 975 ILE A O 1
ATOM 7738 N N . HIS A 1 976 ? 3.633 -43.029 21.886 1.00 92.94 976 HIS A N 1
ATOM 7739 C CA . HIS A 1 976 ? 2.432 -43.310 22.658 1.00 92.94 976 HIS A CA 1
ATOM 7740 C C . HIS A 1 976 ? 2.736 -44.264 23.814 1.00 92.94 976 HIS A C 1
ATOM 7742 O O . HIS A 1 976 ? 2.839 -45.480 23.645 1.00 92.94 976 HIS A O 1
ATOM 7748 N N . TRP A 1 977 ? 2.967 -43.682 24.992 1.00 93.31 977 TRP A N 1
ATOM 7749 C CA . TRP A 1 977 ? 3.430 -44.397 26.173 1.00 93.31 977 TRP A CA 1
ATOM 7750 C C . TRP A 1 977 ? 2.787 -43.869 27.463 1.00 93.31 977 TRP A C 1
ATOM 7752 O O . TRP A 1 977 ? 2.605 -42.667 27.638 1.00 93.31 977 TRP A O 1
ATOM 7762 N N . GLY A 1 978 ? 2.459 -44.787 28.371 1.00 94.38 978 GLY A N 1
ATOM 7763 C CA . GLY A 1 978 ? 1.798 -44.520 29.649 1.00 94.38 978 GLY A CA 1
ATOM 7764 C C . GLY A 1 978 ? 1.570 -45.803 30.452 1.00 94.38 978 GLY A C 1
ATOM 7765 O O . GLY A 1 978 ? 2.050 -46.875 30.067 1.00 94.38 978 GLY A O 1
ATOM 7766 N N . ILE A 1 979 ? 0.815 -45.720 31.552 1.00 95.00 979 ILE A N 1
ATOM 7767 C CA . ILE A 1 979 ? 0.556 -46.862 32.454 1.00 95.00 979 ILE A CA 1
ATOM 7768 C C . ILE A 1 979 ? -0.170 -48.032 31.771 1.00 95.00 979 ILE A C 1
ATOM 7770 O O . ILE A 1 979 ? 0.055 -49.183 32.145 1.00 95.00 979 ILE A O 1
ATOM 7774 N N . TYR A 1 980 ? -0.937 -47.772 30.703 1.00 93.06 980 TYR A N 1
ATOM 7775 C CA . TYR A 1 980 ? -1.533 -48.800 29.834 1.00 93.06 980 TYR A CA 1
ATOM 7776 C C . TYR A 1 980 ? -0.501 -49.734 29.181 1.00 93.06 980 TYR A C 1
ATOM 7778 O O . TYR A 1 980 ? -0.862 -50.786 28.655 1.00 93.06 980 TYR A O 1
ATOM 7786 N N . SER A 1 981 ? 0.789 -49.389 29.217 1.00 93.19 981 SER A N 1
ATOM 7787 C CA . SER A 1 981 ? 1.861 -50.237 28.686 1.00 93.19 981 SER A CA 1
ATOM 7788 C C . SER A 1 981 ? 2.161 -51.441 29.585 1.00 93.19 981 SER A C 1
ATOM 7790 O O . SER A 1 981 ? 2.645 -52.447 29.078 1.00 93.19 981 SER A O 1
ATOM 7792 N N . ILE A 1 982 ? 1.852 -51.374 30.890 1.00 93.25 982 ILE A N 1
ATOM 7793 C CA . ILE A 1 982 ? 2.068 -52.477 31.847 1.00 93.25 982 ILE A CA 1
ATOM 7794 C C . ILE A 1 982 ? 1.324 -53.755 31.432 1.00 93.25 982 ILE A C 1
ATOM 7796 O O . ILE A 1 982 ? 1.960 -54.806 31.371 1.00 93.25 982 ILE A O 1
ATOM 7800 N N . PRO A 1 983 ? 0.013 -53.716 31.116 1.00 92.00 983 PRO A N 1
ATOM 7801 C CA . PRO A 1 983 ? -0.684 -54.911 30.656 1.00 92.00 983 PRO A CA 1
ATOM 7802 C C . PRO A 1 983 ? -0.287 -55.353 29.238 1.00 92.00 983 PRO A C 1
ATOM 7804 O O . PRO A 1 983 ? -0.650 -56.461 28.861 1.00 92.00 983 PRO A O 1
ATOM 7807 N N . ALA A 1 984 ? 0.419 -54.526 28.452 1.00 90.81 984 ALA A N 1
ATOM 7808 C CA . ALA A 1 984 ? 0.858 -54.821 27.081 1.00 90.81 984 ALA A CA 1
ATOM 7809 C C . ALA A 1 984 ? -0.272 -55.222 26.104 1.00 90.81 984 ALA A C 1
ATOM 7811 O O . ALA A 1 984 ? -0.107 -56.094 25.249 1.00 90.81 984 ALA A O 1
ATOM 7812 N N . ARG A 1 985 ? -1.446 -54.578 26.207 1.00 89.94 985 ARG A N 1
ATOM 7813 C CA . ARG A 1 985 ? -2.635 -54.868 25.370 1.00 89.94 985 ARG A CA 1
ATOM 7814 C C . ARG A 1 985 ? -3.147 -53.665 24.569 1.00 89.94 985 ARG A C 1
ATOM 7816 O O . ARG A 1 985 ? -4.302 -53.673 24.140 1.00 89.94 985 ARG A O 1
ATOM 7823 N N . GLY A 1 986 ? -2.299 -52.663 24.348 1.00 89.94 986 GLY A N 1
ATOM 7824 C CA . GLY A 1 986 ? -2.677 -51.405 23.706 1.00 89.94 986 GLY A CA 1
ATOM 7825 C C . GLY A 1 986 ? -3.304 -50.390 24.668 1.00 89.94 986 GLY A C 1
ATOM 7826 O O . GLY A 1 986 ? -3.696 -50.700 25.790 1.00 89.94 986 GLY A O 1
ATOM 7827 N N . GLU A 1 987 ? -3.400 -49.154 24.200 1.00 89.19 987 GLU A N 1
ATOM 7828 C CA . GLU A 1 987 ? -3.755 -47.945 24.947 1.00 89.19 987 GLU A CA 1
ATOM 7829 C C . GLU A 1 987 ? -5.247 -47.850 25.316 1.00 89.19 987 GLU A C 1
ATOM 7831 O O . GLU A 1 987 ? -5.605 -47.346 26.378 1.00 89.19 987 GLU A O 1
ATOM 7836 N N . TRP A 1 988 ? -6.134 -48.457 24.519 1.00 88.56 988 TRP A N 1
ATOM 7837 C CA . TRP A 1 988 ? -7.582 -48.513 24.794 1.00 88.56 988 TRP A CA 1
ATOM 7838 C C . TRP A 1 988 ? -7.983 -49.565 25.841 1.00 88.56 988 TRP A C 1
ATOM 7840 O O . TRP A 1 988 ? -9.175 -49.806 26.059 1.00 88.56 988 TRP A O 1
ATOM 7850 N N . ILE A 1 989 ? -7.024 -50.234 26.489 1.00 88.56 989 ILE A N 1
ATOM 7851 C CA . ILE A 1 989 ? -7.313 -51.337 27.414 1.00 88.56 989 ILE A CA 1
ATOM 7852 C C . ILE A 1 989 ? -8.146 -50.902 28.632 1.00 88.56 989 ILE A C 1
ATOM 7854 O O . ILE A 1 989 ? -8.898 -51.719 29.163 1.00 88.56 989 ILE A O 1
ATOM 7858 N N . TYR A 1 990 ? -8.088 -49.627 29.036 1.00 87.69 990 TYR A N 1
ATOM 7859 C CA . TYR A 1 990 ? -8.972 -49.081 30.075 1.00 87.69 990 TYR A CA 1
ATOM 7860 C C . TYR A 1 990 ? -10.453 -49.234 29.711 1.00 87.69 990 TYR A C 1
ATOM 7862 O O . TYR A 1 990 ? -11.245 -49.680 30.537 1.00 87.69 990 TYR A O 1
ATOM 7870 N N . ALA A 1 991 ? -10.819 -48.879 28.476 1.00 81.81 991 ALA A N 1
ATOM 7871 C CA . ALA A 1 991 ? -12.201 -48.903 28.006 1.00 81.81 991 ALA A CA 1
ATOM 7872 C C . ALA A 1 991 ? -12.650 -50.307 27.568 1.00 81.81 991 ALA A C 1
ATOM 7874 O O . ALA A 1 991 ? -13.807 -50.672 27.755 1.00 81.81 991 ALA A O 1
ATOM 7875 N N . ARG A 1 992 ? -11.738 -51.106 26.992 1.00 82.44 992 ARG A N 1
ATOM 7876 C CA . ARG A 1 992 ? -12.049 -52.423 26.398 1.00 82.44 992 ARG A CA 1
ATOM 7877 C C . ARG A 1 992 ? -12.074 -53.586 27.392 1.00 82.44 992 ARG A C 1
ATOM 7879 O O . ARG A 1 992 ? -12.535 -54.668 27.031 1.00 82.44 992 ARG A O 1
ATOM 7886 N N . HIS A 1 993 ? -11.551 -53.410 28.604 1.00 84.06 993 HIS A N 1
ATOM 7887 C CA . HIS A 1 993 ? -11.525 -54.450 29.632 1.00 84.06 993 HIS A CA 1
ATOM 7888 C C . HIS A 1 993 ? -12.337 -54.021 30.867 1.00 84.06 993 HIS A C 1
ATOM 7890 O O . HIS A 1 993 ? -12.175 -52.893 31.330 1.00 84.06 993 HIS A O 1
ATOM 7896 N N . PRO A 1 994 ? -13.210 -54.886 31.418 1.00 82.62 994 PRO A N 1
ATOM 7897 C CA . PRO A 1 994 ? -14.020 -54.561 32.590 1.00 82.62 994 PRO A CA 1
ATOM 7898 C C . PRO A 1 994 ? -13.196 -54.671 33.883 1.00 82.62 994 PRO A C 1
ATOM 7900 O O . PRO A 1 994 ? -13.243 -55.680 34.585 1.00 82.62 994 PRO A O 1
ATOM 7903 N N . TRP A 1 995 ? -12.427 -53.629 34.189 1.00 84.88 995 TRP A N 1
ATOM 7904 C CA . TRP A 1 995 ? -11.627 -53.533 35.411 1.00 84.88 995 TRP A CA 1
ATOM 7905 C C . TRP A 1 995 ? -12.501 -53.432 36.666 1.00 84.88 995 TRP A C 1
ATOM 7907 O O . TRP A 1 995 ? -13.526 -52.745 36.681 1.00 84.88 995 TRP A O 1
ATOM 7917 N N . LYS A 1 996 ? -12.070 -54.052 37.769 1.00 85.81 996 LYS A N 1
ATOM 7918 C CA . LYS A 1 996 ? -12.642 -53.759 39.091 1.00 85.81 996 LYS A CA 1
ATOM 7919 C C . LYS A 1 996 ? -12.203 -52.360 39.536 1.00 85.81 996 LYS A C 1
ATOM 7921 O O . LYS A 1 996 ? -11.130 -51.884 39.173 1.00 85.81 996 LYS A O 1
ATOM 7926 N N . LYS A 1 997 ? -13.017 -51.692 40.361 1.00 81.50 997 LYS A N 1
ATOM 7927 C CA . LYS A 1 997 ? -12.699 -50.354 40.897 1.00 81.50 997 LYS A CA 1
ATOM 7928 C C . LYS A 1 997 ? -11.307 -50.340 41.550 1.00 81.50 997 LYS A C 1
ATOM 7930 O O . LYS A 1 997 ? -11.073 -51.107 42.482 1.00 81.50 997 LYS A O 1
ATOM 7935 N N . GLY A 1 998 ? -10.419 -49.454 41.096 1.00 83.31 998 GLY A N 1
ATOM 7936 C CA . GLY A 1 998 ? -9.057 -49.313 41.620 1.00 83.31 998 GLY A CA 1
ATOM 7937 C C . GLY A 1 998 ? -8.032 -50.291 41.031 1.00 83.31 998 GLY A C 1
ATOM 7938 O O . GLY A 1 998 ? -6.844 -50.162 41.327 1.00 83.31 998 GLY A O 1
ATOM 7939 N N . GLU A 1 999 ? -8.461 -51.279 40.238 1.00 90.25 999 GLU A N 1
ATOM 7940 C CA . GLU A 1 999 ? -7.574 -52.291 39.655 1.00 90.25 999 GLU A CA 1
ATOM 7941 C C . GLU A 1 999 ? -6.677 -51.683 38.579 1.00 90.25 999 GLU A C 1
ATOM 7943 O O . GLU A 1 999 ? -5.464 -51.871 38.626 1.00 90.25 999 GLU A O 1
ATOM 7948 N N . TYR A 1 1000 ? -7.239 -50.891 37.664 1.00 91.06 1000 TYR A N 1
ATOM 7949 C CA . TYR A 1 1000 ? -6.445 -50.216 36.639 1.00 91.06 1000 TYR A CA 1
ATOM 7950 C C . TYR A 1 1000 ? -5.531 -49.147 37.248 1.00 91.06 1000 TYR A C 1
ATOM 7952 O O . TYR A 1 1000 ? -4.344 -49.081 36.939 1.00 91.06 1000 TYR A O 1
ATOM 7960 N N . GLU A 1 1001 ? -6.052 -48.349 38.181 1.00 90.62 1001 GLU A N 1
ATOM 7961 C CA . GLU A 1 1001 ? -5.304 -47.288 38.857 1.00 90.62 1001 GLU A CA 1
ATOM 7962 C C . GLU A 1 1001 ? -4.122 -47.850 39.664 1.00 90.62 1001 GLU A C 1
ATOM 7964 O O . GLU A 1 1001 ? -3.140 -47.144 39.904 1.00 90.62 1001 GLU A O 1
ATOM 7969 N N . SER A 1 1002 ? -4.165 -49.134 40.048 1.00 92.81 1002 SER A N 1
ATOM 7970 C CA . SER A 1 1002 ? -3.048 -49.816 40.708 1.00 92.81 1002 SER A CA 1
ATOM 7971 C C . SER A 1 1002 ? -1.787 -49.896 39.842 1.00 92.81 1002 SER A C 1
ATOM 7973 O O . SER A 1 1002 ? -0.687 -49.939 40.396 1.00 92.81 1002 SER A O 1
ATOM 7975 N N . PHE A 1 1003 ? -1.910 -49.804 38.511 1.00 94.94 1003 PHE A N 1
ATOM 7976 C CA . PHE A 1 1003 ? -0.758 -49.740 37.612 1.00 94.94 1003 PHE A CA 1
ATOM 7977 C C . PHE A 1 1003 ? 0.127 -48.522 37.886 1.00 94.94 1003 PHE A C 1
ATOM 7979 O O . PHE A 1 1003 ? 1.348 -48.646 37.824 1.00 94.94 1003 PHE A O 1
ATOM 7986 N N . SER A 1 1004 ? -0.442 -47.387 38.309 1.00 94.50 1004 SER A N 1
ATOM 7987 C CA . SER A 1 1004 ? 0.350 -46.220 38.729 1.00 94.50 1004 SER A CA 1
ATOM 7988 C C . SER A 1 1004 ? 1.296 -46.530 39.902 1.00 94.50 1004 SER A C 1
ATOM 7990 O O . SER A 1 1004 ? 2.395 -45.987 39.976 1.00 94.50 1004 SER A O 1
ATOM 7992 N N . LYS A 1 1005 ? 0.928 -47.462 40.793 1.00 94.25 1005 LYS A N 1
ATOM 7993 C CA . LYS A 1 1005 ? 1.723 -47.821 41.982 1.00 94.25 1005 LYS A CA 1
ATOM 7994 C C . LYS A 1 1005 ? 2.945 -48.676 41.656 1.00 94.25 1005 LYS A C 1
ATOM 7996 O O . LYS A 1 1005 ? 3.868 -48.738 42.462 1.00 94.25 1005 LYS A O 1
ATOM 8001 N N . VAL A 1 1006 ? 2.943 -49.343 40.503 1.00 94.31 1006 VAL A N 1
ATOM 8002 C CA . VAL A 1 1006 ? 4.035 -50.220 40.048 1.00 94.31 1006 VAL A CA 1
ATOM 8003 C C . VAL A 1 1006 ? 4.764 -49.671 38.821 1.00 94.31 1006 VAL A C 1
ATOM 8005 O O . VAL A 1 1006 ? 5.760 -50.250 38.394 1.00 94.31 1006 VAL A O 1
ATOM 8008 N N . PHE A 1 1007 ? 4.303 -48.553 38.252 1.00 95.88 1007 PHE A N 1
ATOM 8009 C CA . PHE A 1 1007 ? 4.927 -47.939 37.086 1.00 95.88 1007 PHE A CA 1
ATOM 8010 C C . PHE A 1 1007 ? 6.275 -47.313 37.460 1.00 95.88 1007 PHE A C 1
ATOM 8012 O O . PHE A 1 1007 ? 6.341 -46.276 38.113 1.00 95.88 1007 PHE A O 1
ATOM 8019 N N . ASN A 1 1008 ? 7.363 -47.970 37.061 1.00 95.75 1008 ASN A N 1
ATOM 8020 C CA . ASN A 1 1008 ? 8.725 -47.543 37.363 1.00 95.75 1008 ASN A CA 1
ATOM 8021 C C . ASN A 1 1008 ? 9.656 -47.801 36.164 1.00 95.75 1008 ASN A C 1
ATOM 8023 O O . ASN A 1 1008 ? 10.270 -48.867 36.082 1.00 95.75 1008 ASN A O 1
ATOM 8027 N N . PRO A 1 1009 ? 9.747 -46.875 35.197 1.00 93.12 1009 PRO A N 1
ATOM 8028 C CA . PRO A 1 1009 ? 10.527 -47.070 33.985 1.00 93.12 1009 PRO A CA 1
ATOM 8029 C C . PRO A 1 1009 ? 12.022 -46.829 34.225 1.00 93.12 1009 PRO A C 1
ATOM 8031 O O . PRO A 1 1009 ? 12.603 -45.850 33.769 1.00 93.12 1009 PRO A O 1
ATOM 8034 N N . THR A 1 1010 ? 12.674 -47.765 34.915 1.00 90.88 1010 THR A N 1
ATOM 8035 C CA . THR A 1 1010 ? 14.099 -47.680 35.289 1.00 90.88 1010 THR A CA 1
ATOM 8036 C C . THR A 1 1010 ? 15.057 -47.606 34.098 1.00 90.88 1010 THR A C 1
ATOM 8038 O O . THR A 1 1010 ? 16.188 -47.161 34.257 1.00 90.88 1010 THR A O 1
ATOM 8041 N N . ASN A 1 1011 ? 14.605 -48.022 32.911 1.00 92.06 1011 ASN A N 1
ATOM 8042 C CA . ASN A 1 1011 ? 15.378 -47.994 31.666 1.00 92.06 1011 ASN A CA 1
ATOM 8043 C C . ASN A 1 1011 ? 14.999 -46.810 30.753 1.00 92.06 1011 ASN A C 1
ATOM 8045 O O . ASN A 1 1011 ? 15.347 -46.810 29.574 1.00 92.06 1011 ASN A O 1
ATOM 8049 N N . TYR A 1 1012 ? 14.247 -45.824 31.252 1.00 94.75 1012 TYR A N 1
ATOM 8050 C CA . TYR A 1 1012 ? 13.887 -44.643 30.471 1.00 94.75 1012 TYR A CA 1
ATOM 8051 C C . TYR A 1 1012 ? 15.111 -43.752 30.228 1.00 94.75 1012 TYR A C 1
ATOM 8053 O O . TYR A 1 1012 ? 15.696 -43.205 31.163 1.00 94.75 1012 TYR A O 1
ATOM 8061 N N . ASN A 1 1013 ? 15.490 -43.609 28.957 1.00 96.12 1013 ASN A N 1
ATOM 8062 C CA . ASN A 1 1013 ? 16.616 -42.789 28.523 1.00 96.12 1013 ASN A CA 1
ATOM 8063 C C . ASN A 1 1013 ? 16.242 -41.967 27.272 1.00 96.12 1013 ASN A C 1
ATOM 8065 O O . ASN A 1 1013 ? 16.496 -42.397 26.143 1.00 96.12 1013 ASN A O 1
ATOM 8069 N N . PRO A 1 1014 ? 15.649 -40.772 27.437 1.00 96.75 1014 PRO A N 1
ATOM 8070 C CA . PRO A 1 1014 ? 15.185 -39.972 26.306 1.00 96.75 1014 PRO A CA 1
ATOM 8071 C C . PRO A 1 1014 ? 16.328 -39.403 25.453 1.00 96.75 1014 PRO A C 1
ATOM 8073 O O . PRO A 1 1014 ? 16.115 -39.107 24.280 1.00 96.75 1014 PRO A O 1
ATOM 8076 N N . HIS A 1 1015 ? 17.553 -39.301 25.984 1.00 97.25 1015 HIS A N 1
ATOM 8077 C CA . HIS A 1 1015 ? 18.724 -38.904 25.193 1.00 97.25 1015 HIS A CA 1
ATOM 8078 C C . HIS A 1 1015 ? 19.101 -39.957 24.152 1.00 97.25 1015 HIS A C 1
ATOM 8080 O O . HIS A 1 1015 ? 19.506 -39.616 23.043 1.00 97.25 1015 HIS A O 1
ATOM 8086 N N . GLU A 1 1016 ? 18.968 -41.238 24.493 1.00 97.56 1016 GLU A N 1
ATOM 8087 C CA . GLU A 1 1016 ? 19.173 -42.321 23.534 1.00 97.56 1016 GLU A CA 1
ATOM 8088 C C . GLU A 1 1016 ? 18.091 -42.297 22.452 1.00 97.56 1016 GLU A C 1
ATOM 8090 O O . GLU A 1 1016 ? 18.405 -42.379 21.266 1.00 97.56 1016 GLU A O 1
ATOM 8095 N N . TRP A 1 1017 ? 16.833 -42.069 22.837 1.00 97.12 1017 TRP A N 1
ATOM 8096 C CA . TRP A 1 1017 ? 15.721 -41.956 21.891 1.00 97.12 1017 TRP A CA 1
ATOM 8097 C C . TRP A 1 1017 ? 15.890 -40.766 20.939 1.00 97.12 1017 TRP A C 1
ATOM 8099 O O . TRP A 1 1017 ? 15.707 -40.923 19.734 1.00 97.12 1017 TRP A O 1
ATOM 8109 N N . ALA A 1 1018 ? 16.300 -39.601 21.449 1.00 97.88 1018 ALA A N 1
ATOM 8110 C CA . ALA A 1 1018 ? 16.564 -38.410 20.643 1.00 97.88 1018 ALA A CA 1
ATOM 8111 C C . ALA A 1 1018 ? 17.694 -38.642 19.626 1.00 97.88 1018 ALA A C 1
ATOM 8113 O O . ALA A 1 1018 ? 17.559 -38.303 18.447 1.00 97.88 1018 ALA A O 1
ATOM 8114 N N . LYS A 1 1019 ? 18.791 -39.282 20.056 1.00 97.12 1019 LYS A N 1
ATOM 8115 C CA . LYS A 1 1019 ? 19.907 -39.648 19.169 1.00 97.12 1019 LYS A CA 1
ATOM 8116 C C . LYS A 1 1019 ? 19.465 -40.608 18.073 1.00 97.12 1019 LYS A C 1
ATOM 8118 O O . LYS A 1 1019 ? 19.802 -40.385 16.912 1.00 97.12 1019 LYS A O 1
ATOM 8123 N N . LEU A 1 1020 ? 18.691 -41.635 18.422 1.00 97.31 1020 LEU A N 1
ATOM 8124 C CA . LEU A 1 1020 ? 18.161 -42.597 17.456 1.00 97.31 1020 LEU A CA 1
ATOM 8125 C C . LEU A 1 1020 ? 17.200 -41.934 16.462 1.00 97.31 1020 LEU A C 1
ATOM 8127 O O . LEU A 1 1020 ? 17.325 -42.157 15.262 1.00 97.31 1020 LEU A O 1
ATOM 8131 N N . ALA A 1 1021 ? 16.297 -41.066 16.927 1.00 96.69 1021 ALA A N 1
ATOM 8132 C CA . ALA A 1 1021 ? 15.368 -40.335 16.064 1.00 96.69 1021 ALA A CA 1
ATOM 8133 C C . ALA A 1 1021 ? 16.111 -39.447 15.050 1.00 96.69 1021 ALA A C 1
ATOM 8135 O O . ALA A 1 1021 ? 15.833 -39.485 13.850 1.00 96.69 1021 ALA A O 1
ATOM 8136 N N . LYS A 1 1022 ? 17.124 -38.706 15.512 1.00 96.12 1022 LYS A N 1
ATOM 8137 C CA . LYS A 1 1022 ? 17.988 -37.895 14.648 1.00 96.12 1022 LYS A CA 1
ATOM 8138 C C . LYS A 1 1022 ? 18.760 -38.744 13.639 1.00 96.12 1022 LYS A C 1
ATOM 8140 O O . LYS A 1 1022 ? 18.820 -38.381 12.466 1.00 96.12 1022 LYS A O 1
ATOM 8145 N N . GLN A 1 1023 ? 19.325 -39.873 14.070 1.00 96.62 1023 GLN A N 1
ATOM 8146 C CA . GLN A 1 1023 ? 20.022 -40.817 13.188 1.00 96.62 1023 GLN A CA 1
ATOM 8147 C C . GLN A 1 1023 ? 19.086 -41.429 12.137 1.00 96.62 1023 GLN A C 1
ATOM 8149 O O . GLN A 1 1023 ? 19.501 -41.623 10.998 1.00 96.62 1023 GLN A O 1
ATOM 8154 N N . ALA A 1 1024 ? 17.820 -41.666 12.484 1.00 95.19 1024 ALA A N 1
ATOM 8155 C CA . ALA A 1 1024 ? 16.783 -42.119 11.559 1.00 95.19 1024 ALA A CA 1
ATOM 8156 C C . ALA A 1 1024 ? 16.299 -41.021 10.586 1.00 95.19 1024 ALA A C 1
ATOM 8158 O O . ALA A 1 1024 ? 15.488 -41.299 9.706 1.00 95.19 1024 ALA A O 1
ATOM 8159 N N . GLY A 1 1025 ? 16.782 -39.779 10.723 1.00 95.62 1025 GLY A N 1
ATOM 8160 C CA . GLY A 1 1025 ? 16.433 -38.652 9.854 1.00 95.62 1025 GLY A CA 1
ATOM 8161 C C . GLY A 1 1025 ? 15.157 -37.904 10.249 1.00 95.62 1025 GLY A C 1
ATOM 8162 O O . GLY A 1 1025 ? 14.750 -36.992 9.526 1.00 95.62 1025 GLY A O 1
ATOM 8163 N N . MET A 1 1026 ? 14.544 -38.246 11.384 1.00 97.31 1026 MET A N 1
ATOM 8164 C CA . MET A 1 1026 ? 13.350 -37.569 11.896 1.00 97.31 1026 MET A CA 1
ATOM 8165 C C . MET A 1 1026 ? 13.676 -36.124 12.288 1.00 97.31 1026 MET A C 1
ATOM 8167 O O . MET A 1 1026 ? 14.800 -35.819 12.692 1.00 97.31 1026 MET A O 1
ATOM 8171 N N . LYS A 1 1027 ? 12.698 -35.222 12.155 1.00 97.56 1027 LYS A N 1
ATOM 8172 C CA . LYS A 1 1027 ? 12.876 -33.778 12.423 1.00 97.56 1027 LYS A CA 1
ATOM 8173 C C . LYS A 1 1027 ? 12.090 -33.264 13.625 1.00 97.56 1027 LYS A C 1
ATOM 8175 O O . LYS A 1 1027 ? 12.397 -32.194 14.149 1.00 97.56 1027 LYS A O 1
ATOM 8180 N N . TYR A 1 1028 ? 11.105 -34.026 14.075 1.00 98.00 1028 TYR A N 1
ATOM 8181 C CA . TYR A 1 1028 ? 10.286 -33.719 15.238 1.00 98.00 1028 TYR A CA 1
ATOM 8182 C C . TYR A 1 1028 ? 9.852 -35.006 15.932 1.00 98.00 1028 TYR A C 1
ATOM 8184 O O . TYR A 1 1028 ? 9.919 -36.093 15.349 1.00 98.00 1028 TYR A O 1
ATOM 8192 N N . ALA A 1 1029 ? 9.389 -34.870 17.169 1.00 97.88 1029 ALA A N 1
ATOM 8193 C CA . ALA A 1 1029 ? 8.736 -35.945 17.893 1.00 97.88 1029 ALA A CA 1
ATOM 8194 C C . ALA A 1 1029 ? 7.489 -35.442 18.630 1.00 97.88 1029 ALA A C 1
ATOM 8196 O O . ALA A 1 1029 ? 7.435 -34.279 19.020 1.00 97.88 1029 ALA A O 1
ATOM 8197 N N . VAL A 1 1030 ? 6.498 -36.308 18.835 1.00 97.69 1030 VAL A N 1
ATOM 8198 C CA . VAL A 1 1030 ? 5.278 -36.048 19.611 1.00 97.69 1030 VAL A CA 1
ATOM 8199 C C . VAL A 1 1030 ? 5.200 -37.056 20.756 1.00 97.69 1030 VAL A C 1
ATOM 8201 O O . VAL A 1 1030 ? 5.217 -38.261 20.511 1.00 97.69 1030 VAL A O 1
ATOM 8204 N N . PHE A 1 1031 ? 5.119 -36.583 22.002 1.00 98.00 1031 PHE A N 1
ATOM 8205 C CA . PHE A 1 1031 ? 5.098 -37.433 23.200 1.00 98.00 1031 PHE A CA 1
ATOM 8206 C C . PHE A 1 1031 ? 3.773 -37.341 23.954 1.00 98.00 1031 PHE A C 1
ATOM 8208 O O . PHE A 1 1031 ? 3.203 -36.262 24.114 1.00 98.00 1031 PHE A O 1
ATOM 8215 N N . THR A 1 1032 ? 3.289 -38.478 24.446 1.00 97.31 1032 THR A N 1
ATOM 8216 C CA . THR A 1 1032 ? 2.017 -38.570 25.176 1.00 97.31 1032 THR A CA 1
ATOM 8217 C C . THR A 1 1032 ? 2.125 -37.968 26.568 1.00 97.31 1032 THR A C 1
ATOM 8219 O O . THR A 1 1032 ? 2.717 -38.557 27.462 1.00 97.31 1032 THR A O 1
ATOM 8222 N N . THR A 1 1033 ? 1.508 -36.800 26.757 1.00 98.00 1033 THR A N 1
ATOM 8223 C CA . THR A 1 1033 ? 1.416 -36.129 28.065 1.00 98.00 1033 THR A CA 1
ATOM 8224 C C . THR A 1 1033 ? 0.232 -36.637 28.885 1.00 98.00 1033 THR A C 1
ATOM 8226 O O . THR A 1 1033 ? 0.316 -36.699 30.109 1.00 98.00 1033 THR A O 1
ATOM 8229 N N . ARG A 1 1034 ? -0.862 -37.030 28.220 1.00 96.06 1034 ARG A N 1
ATOM 8230 C CA . ARG A 1 1034 ? -2.040 -37.666 28.823 1.00 96.06 1034 ARG A CA 1
ATOM 8231 C C . ARG A 1 1034 ? -2.831 -38.418 27.754 1.00 96.06 1034 ARG A C 1
ATOM 8233 O O . ARG A 1 1034 ? -3.116 -37.845 26.703 1.00 96.06 1034 ARG A O 1
ATOM 8240 N N . HIS A 1 1035 ? -3.209 -39.662 28.032 1.00 94.00 1035 HIS A N 1
ATOM 8241 C CA . HIS A 1 1035 ? -4.155 -40.442 27.227 1.00 94.00 1035 HIS A CA 1
ATOM 8242 C C . HIS A 1 1035 ? -5.565 -40.383 27.850 1.00 94.00 1035 HIS A C 1
ATOM 8244 O O . HIS A 1 1035 ? -5.752 -39.803 28.918 1.00 94.00 1035 HIS A O 1
ATOM 8250 N N . HIS A 1 1036 ? -6.575 -40.947 27.186 1.00 90.44 1036 HIS A N 1
ATOM 8251 C CA . HIS A 1 1036 ? -7.962 -40.911 27.653 1.00 90.44 1036 HIS A CA 1
ATOM 8252 C C . HIS A 1 1036 ? -8.176 -41.562 29.032 1.00 90.44 1036 HIS A C 1
ATOM 8254 O O . HIS A 1 1036 ? -9.202 -41.331 29.659 1.00 90.44 1036 HIS A O 1
ATOM 8260 N N . ASP A 1 1037 ? -7.223 -42.351 29.534 1.00 89.81 1037 ASP A N 1
ATOM 8261 C CA . ASP A 1 1037 ? -7.251 -42.941 30.877 1.00 89.81 1037 ASP A CA 1
ATOM 8262 C C . ASP A 1 1037 ? -6.887 -41.953 32.002 1.00 89.81 1037 ASP A C 1
ATOM 8264 O O . ASP A 1 1037 ? -6.791 -42.365 33.155 1.00 89.81 1037 ASP A O 1
ATOM 8268 N N . GLY A 1 1038 ? -6.674 -40.671 31.685 1.00 91.69 1038 GLY A N 1
ATOM 8269 C CA . GLY A 1 1038 ? -6.537 -39.575 32.651 1.00 91.69 1038 GLY A CA 1
ATOM 8270 C C . GLY A 1 1038 ? -5.159 -39.450 33.310 1.00 91.69 1038 GLY A C 1
ATOM 8271 O O . GLY A 1 1038 ? -4.892 -38.450 33.976 1.00 91.69 1038 GLY A O 1
ATOM 8272 N N . PHE A 1 1039 ? -4.253 -40.415 33.117 1.00 96.38 1039 PHE A N 1
ATOM 8273 C CA . PHE A 1 1039 ? -2.942 -40.413 33.772 1.00 96.38 1039 PHE A CA 1
ATOM 8274 C C . PHE A 1 1039 ? -1.980 -39.398 33.137 1.00 96.38 1039 PHE A C 1
ATOM 8276 O O . PHE A 1 1039 ? -1.679 -39.471 31.942 1.00 96.38 1039 PHE A O 1
ATOM 8283 N N . CYS A 1 1040 ? -1.455 -38.470 33.941 1.00 97.81 1040 CYS A N 1
ATOM 8284 C CA . CYS A 1 1040 ? -0.523 -37.443 33.472 1.00 97.81 1040 CYS A CA 1
ATOM 8285 C C . CYS A 1 1040 ? 0.929 -37.953 33.459 1.00 97.81 1040 CYS A C 1
ATOM 8287 O O . CYS A 1 1040 ? 1.518 -38.248 34.498 1.00 97.81 1040 CYS A O 1
ATOM 8289 N N . MET A 1 1041 ? 1.559 -37.963 32.285 1.00 97.94 1041 MET A N 1
ATOM 8290 C CA . MET A 1 1041 ? 2.981 -38.284 32.083 1.00 97.94 1041 MET A CA 1
ATOM 8291 C C . MET A 1 1041 ? 3.912 -37.082 32.337 1.00 97.94 1041 MET A C 1
ATOM 8293 O O . MET A 1 1041 ? 5.068 -37.072 31.921 1.00 97.94 1041 MET A O 1
ATOM 8297 N N . PHE A 1 1042 ? 3.414 -36.059 33.026 1.00 98.12 1042 PHE A N 1
ATOM 8298 C CA . PHE A 1 1042 ? 4.118 -34.829 33.382 1.00 98.12 1042 PHE A CA 1
ATOM 8299 C C . PHE A 1 1042 ? 3.768 -34.430 34.823 1.00 98.12 1042 PHE A C 1
ATOM 8301 O O . PHE A 1 1042 ? 2.800 -34.952 35.389 1.00 98.12 1042 PHE A O 1
ATOM 8308 N N . ASP 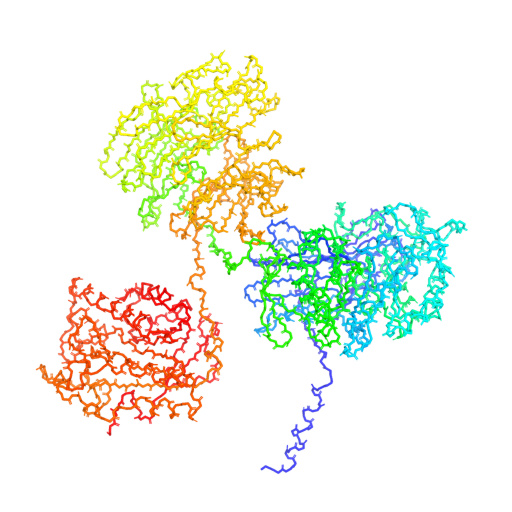A 1 1043 ? 4.530 -33.524 35.441 1.00 97.62 1043 ASP A N 1
ATOM 8309 C CA . ASP A 1 1043 ? 4.278 -33.097 36.823 1.00 97.62 1043 ASP A CA 1
ATOM 8310 C C . ASP A 1 1043 ? 3.109 -32.097 36.936 1.00 97.62 1043 ASP A C 1
ATOM 8312 O O . ASP A 1 1043 ? 3.285 -30.906 37.203 1.00 97.62 1043 ASP A O 1
ATOM 8316 N N . SER A 1 1044 ? 1.881 -32.573 36.712 1.00 96.81 1044 SER A N 1
ATOM 8317 C CA . SER A 1 1044 ? 0.678 -31.737 36.820 1.00 96.81 1044 SER A CA 1
ATOM 8318 C C . SER A 1 1044 ? 0.508 -31.170 38.233 1.00 96.81 1044 SER A C 1
ATOM 8320 O O . SER A 1 1044 ? 0.580 -31.904 39.221 1.00 96.81 1044 SER A O 1
ATOM 8322 N N . ARG A 1 1045 ? 0.213 -29.870 38.349 1.00 96.44 1045 ARG A N 1
ATOM 8323 C CA . ARG A 1 1045 ? -0.151 -29.237 39.634 1.00 96.44 1045 ARG A CA 1
ATOM 8324 C C . ARG A 1 1045 ? -1.574 -29.563 40.096 1.00 96.44 1045 ARG A C 1
ATOM 8326 O O . ARG A 1 1045 ? -1.923 -29.252 41.230 1.00 96.44 1045 ARG A O 1
ATOM 8333 N N . TYR A 1 1046 ? -2.381 -30.161 39.226 1.00 94.75 1046 TYR A N 1
ATOM 8334 C CA . TYR A 1 1046 ? -3.836 -30.217 39.372 1.00 94.75 1046 TYR A CA 1
ATOM 8335 C C . TYR A 1 1046 ? -4.370 -31.633 39.638 1.00 94.75 1046 TYR A C 1
ATOM 8337 O O . TYR A 1 1046 ? -5.560 -31.803 39.880 1.00 94.75 1046 TYR A O 1
ATOM 8345 N N . THR A 1 1047 ? -3.508 -32.656 39.619 1.00 93.44 1047 THR A N 1
ATOM 8346 C CA . THR A 1 1047 ? -3.875 -34.040 39.956 1.00 93.44 1047 THR A CA 1
ATOM 8347 C C . THR A 1 1047 ? -2.700 -34.808 40.565 1.00 93.44 1047 THR A C 1
ATOM 8349 O O . THR A 1 1047 ? -1.545 -34.601 40.188 1.00 93.44 1047 THR A O 1
ATOM 8352 N N . ASP A 1 1048 ? -2.993 -35.729 41.487 1.00 94.50 1048 ASP A N 1
ATOM 8353 C CA . ASP A 1 1048 ? -2.024 -36.710 41.997 1.00 94.50 1048 ASP A CA 1
ATOM 8354 C C . ASP A 1 1048 ? -1.930 -37.963 41.109 1.00 94.50 1048 ASP A C 1
ATOM 8356 O O . ASP A 1 1048 ? -1.024 -38.780 41.282 1.00 94.50 1048 ASP A O 1
ATOM 8360 N N . TYR A 1 1049 ? -2.819 -38.112 40.122 1.00 95.25 1049 TYR A N 1
ATOM 8361 C CA . TYR A 1 1049 ? -2.786 -39.212 39.160 1.00 95.25 1049 TYR A CA 1
ATOM 8362 C C . TYR A 1 1049 ? -1.783 -38.925 38.031 1.00 95.25 1049 TYR A C 1
ATOM 8364 O O . TYR A 1 1049 ? -2.137 -38.654 36.882 1.00 95.25 1049 TYR A O 1
ATOM 8372 N N . LYS A 1 1050 ? -0.500 -38.918 38.407 1.00 97.06 1050 LYS A N 1
ATOM 8373 C CA . LYS A 1 1050 ? 0.619 -38.471 37.572 1.00 97.06 1050 LYS A CA 1
ATOM 8374 C C . LYS A 1 1050 ? 1.904 -39.263 37.806 1.00 97.06 1050 LYS A C 1
ATOM 8376 O O . LYS A 1 1050 ? 2.100 -39.876 38.856 1.00 97.06 1050 LYS A O 1
ATOM 8381 N N . ILE A 1 1051 ? 2.829 -39.182 36.852 1.00 97.56 1051 ILE A N 1
ATOM 8382 C CA . ILE A 1 1051 ? 4.099 -39.921 36.857 1.00 97.56 1051 ILE A CA 1
ATOM 8383 C C . ILE A 1 1051 ? 4.996 -39.624 38.069 1.00 97.56 1051 ILE A C 1
ATOM 8385 O O . ILE A 1 1051 ? 5.620 -40.537 38.613 1.00 97.56 1051 ILE A O 1
ATOM 8389 N N . THR A 1 1052 ? 5.020 -38.384 38.560 1.00 97.31 1052 THR A N 1
ATOM 8390 C CA . THR A 1 1052 ? 5.850 -37.977 39.709 1.00 97.31 1052 THR A CA 1
ATOM 8391 C C . THR A 1 1052 ? 5.355 -38.530 41.048 1.00 97.31 1052 THR A C 1
ATOM 8393 O O . THR A 1 1052 ? 6.064 -38.440 42.047 1.00 97.31 1052 THR A O 1
ATOM 8396 N N . LYS A 1 1053 ? 4.163 -39.143 41.082 1.00 97.31 1053 LYS A N 1
ATOM 8397 C CA . LYS A 1 1053 ? 3.602 -39.843 42.252 1.00 97.31 1053 LYS A CA 1
ATOM 8398 C C . LYS A 1 1053 ? 3.750 -41.368 42.182 1.00 97.31 1053 LYS A C 1
ATOM 8400 O O . LYS A 1 1053 ? 3.243 -42.076 43.048 1.00 97.31 1053 LYS A O 1
ATOM 8405 N N . THR A 1 1054 ? 4.455 -41.876 41.175 1.00 96.69 1054 THR A N 1
ATOM 8406 C CA . THR A 1 1054 ? 4.826 -43.295 41.042 1.00 96.69 1054 THR A CA 1
ATOM 8407 C C . THR A 1 1054 ? 6.189 -43.567 41.698 1.00 96.69 1054 THR A C 1
ATOM 8409 O O . THR A 1 1054 ? 6.890 -42.608 42.038 1.00 96.69 1054 THR A O 1
ATOM 8412 N N . PRO A 1 1055 ? 6.640 -44.833 41.831 1.00 96.12 1055 PRO A N 1
ATOM 8413 C CA . PRO A 1 1055 ? 7.994 -45.133 42.307 1.00 96.12 1055 PRO A CA 1
ATOM 8414 C C . PRO A 1 1055 ? 9.129 -44.489 41.489 1.00 96.12 1055 PRO A C 1
ATOM 8416 O O . PRO A 1 1055 ? 10.250 -44.418 41.985 1.00 96.12 1055 PRO A O 1
ATOM 8419 N N . TYR A 1 1056 ? 8.862 -44.014 40.264 1.00 96.31 1056 TYR A N 1
ATOM 8420 C CA . TYR A 1 1056 ? 9.852 -43.312 39.441 1.00 96.31 1056 TYR A CA 1
ATOM 8421 C C . TYR A 1 1056 ? 10.175 -41.898 39.944 1.00 96.31 1056 TYR A C 1
ATOM 8423 O O . TYR A 1 1056 ? 11.320 -41.460 39.861 1.00 96.31 1056 TYR A O 1
ATOM 8431 N N . GLY A 1 1057 ? 9.168 -41.171 40.446 1.00 95.44 1057 GLY A N 1
ATOM 8432 C CA . GLY A 1 1057 ? 9.326 -39.857 41.084 1.00 95.44 1057 GLY A CA 1
ATOM 8433 C C . GLY A 1 1057 ? 9.827 -38.697 40.206 1.00 95.44 1057 GLY A C 1
ATOM 8434 O O . GLY A 1 1057 ? 10.107 -37.629 40.744 1.00 95.44 1057 GLY A O 1
ATOM 8435 N N . ARG A 1 1058 ? 9.956 -38.866 38.883 1.00 96.88 1058 ARG A N 1
ATOM 8436 C CA . ARG A 1 1058 ? 10.538 -37.864 37.962 1.00 96.88 1058 ARG A CA 1
ATOM 8437 C C . ARG A 1 1058 ? 9.581 -37.484 36.828 1.00 96.88 1058 ARG A C 1
ATOM 8439 O O . ARG A 1 1058 ? 8.732 -38.281 36.430 1.00 96.88 1058 ARG A O 1
ATOM 8446 N N . ASP A 1 1059 ? 9.730 -36.266 36.303 1.00 97.62 1059 ASP A N 1
ATOM 8447 C CA . ASP A 1 1059 ? 8.925 -35.737 35.194 1.00 97.62 1059 ASP A CA 1
ATOM 8448 C C . ASP A 1 1059 ? 9.483 -36.204 33.839 1.00 97.62 1059 ASP A C 1
ATOM 8450 O O . ASP A 1 1059 ? 10.401 -35.607 33.273 1.00 97.62 1059 ASP A O 1
ATOM 8454 N N . VAL A 1 1060 ? 8.912 -37.282 33.300 1.00 97.81 1060 VAL A N 1
ATOM 8455 C CA . VAL A 1 1060 ? 9.364 -37.861 32.025 1.00 97.81 1060 VAL A CA 1
ATOM 8456 C C . VAL A 1 1060 ? 9.115 -36.945 30.824 1.00 97.81 1060 VAL A C 1
ATOM 8458 O O . VAL A 1 1060 ? 9.905 -36.988 29.881 1.00 97.81 1060 VAL A O 1
ATOM 8461 N N . THR A 1 1061 ? 8.081 -36.094 30.855 1.00 98.19 1061 THR A N 1
ATOM 8462 C CA . THR A 1 1061 ? 7.785 -35.145 29.765 1.00 98.19 1061 THR A CA 1
ATOM 8463 C C . THR A 1 1061 ? 8.849 -34.052 29.692 1.00 98.19 1061 THR A C 1
ATOM 8465 O O . THR A 1 1061 ? 9.298 -33.713 28.596 1.00 98.19 1061 THR A O 1
ATOM 8468 N N . ARG A 1 1062 ? 9.313 -33.549 30.847 1.00 98.00 1062 ARG A N 1
ATOM 8469 C CA . ARG A 1 1062 ? 10.451 -32.617 30.929 1.00 98.00 1062 ARG A CA 1
ATOM 8470 C C . ARG A 1 1062 ? 11.708 -33.223 30.315 1.00 98.00 1062 ARG A C 1
ATOM 8472 O O . ARG A 1 1062 ? 12.310 -32.631 29.425 1.00 98.00 1062 ARG A O 1
ATOM 8479 N N . GLU A 1 1063 ? 12.065 -34.420 30.775 1.00 98.06 1063 GLU A N 1
ATOM 8480 C CA . GLU A 1 1063 ? 13.276 -35.124 30.345 1.00 98.06 1063 GLU A CA 1
ATOM 8481 C C . GLU A 1 1063 ? 13.259 -35.433 28.841 1.00 98.06 1063 GLU A C 1
ATOM 8483 O O . GLU A 1 1063 ? 14.284 -35.308 28.173 1.00 98.06 1063 GLU A O 1
ATOM 8488 N N . TYR A 1 1064 ? 12.089 -35.777 28.291 1.00 98.44 1064 TYR A N 1
ATOM 8489 C CA . TYR A 1 1064 ? 11.877 -35.928 26.851 1.00 98.44 1064 TYR A CA 1
ATOM 8490 C C . TYR A 1 1064 ? 12.098 -34.611 26.098 1.00 98.44 1064 TYR A C 1
ATOM 8492 O O . TYR A 1 1064 ? 12.898 -34.565 25.161 1.00 98.44 1064 TYR A O 1
ATOM 8500 N N . ALA A 1 1065 ? 11.404 -33.544 26.507 1.00 98.19 1065 ALA A N 1
ATOM 8501 C CA . ALA A 1 1065 ? 11.440 -32.263 25.812 1.00 98.19 1065 ALA A CA 1
ATOM 8502 C C . ALA A 1 1065 ? 12.866 -31.699 25.766 1.00 98.19 1065 ALA A C 1
ATOM 8504 O O . ALA A 1 1065 ? 13.321 -31.235 24.720 1.00 98.19 1065 ALA A O 1
ATOM 8505 N N . ASP A 1 1066 ? 13.593 -31.793 26.878 1.00 97.69 1066 ASP A N 1
ATOM 8506 C CA . ASP A 1 1066 ? 14.960 -31.291 26.978 1.00 97.69 1066 ASP A CA 1
ATOM 8507 C C . ASP A 1 1066 ? 15.940 -32.136 26.148 1.00 97.69 1066 ASP A C 1
ATOM 8509 O O . ASP A 1 1066 ? 16.771 -31.579 25.427 1.00 97.69 1066 ASP A O 1
ATOM 8513 N N . ALA A 1 1067 ? 15.806 -33.468 26.162 1.00 98.25 1067 ALA A N 1
ATOM 8514 C CA . ALA A 1 1067 ? 16.665 -34.363 25.387 1.00 98.25 1067 ALA A CA 1
ATOM 8515 C C . ALA A 1 1067 ? 16.486 -34.212 23.866 1.00 98.25 1067 ALA A C 1
ATOM 8517 O O . ALA A 1 1067 ? 17.475 -34.153 23.134 1.00 98.25 1067 ALA A O 1
ATOM 8518 N N . PHE A 1 1068 ? 15.244 -34.126 23.380 1.00 98.25 1068 PHE A N 1
ATOM 8519 C CA . PHE A 1 1068 ? 14.960 -33.981 21.947 1.00 98.25 1068 PHE A CA 1
ATOM 8520 C C . PHE A 1 1068 ? 15.384 -32.607 21.427 1.00 98.25 1068 PHE A C 1
ATOM 8522 O O . PHE A 1 1068 ? 16.021 -32.509 20.373 1.00 98.25 1068 PHE A O 1
ATOM 8529 N N . ARG A 1 1069 ? 15.130 -31.553 22.209 1.00 97.50 1069 ARG A N 1
ATOM 8530 C CA . ARG A 1 1069 ? 15.558 -30.194 21.873 1.00 97.50 1069 ARG A CA 1
ATOM 8531 C C . ARG A 1 1069 ? 17.081 -30.069 21.820 1.00 97.50 1069 ARG A C 1
ATOM 8533 O O . ARG A 1 1069 ? 17.596 -29.428 20.909 1.00 97.50 1069 ARG A O 1
ATOM 8540 N N . ALA A 1 1070 ? 17.805 -30.717 22.738 1.00 97.06 1070 ALA A N 1
ATOM 8541 C CA . ALA A 1 1070 ? 19.270 -30.723 22.747 1.00 97.06 1070 ALA A CA 1
ATOM 8542 C C . ALA A 1 1070 ? 19.883 -31.346 21.477 1.00 97.06 1070 ALA A C 1
ATOM 8544 O O . ALA A 1 1070 ? 20.976 -30.961 21.066 1.00 97.06 1070 ALA A O 1
ATOM 8545 N N . GLU A 1 1071 ? 19.176 -32.268 20.822 1.00 97.31 1071 GLU A N 1
ATOM 8546 C CA . GLU A 1 1071 ? 19.607 -32.874 19.558 1.00 97.31 1071 GLU A CA 1
ATOM 8547 C C . GLU A 1 1071 ? 19.174 -32.079 18.311 1.00 97.31 1071 GLU A C 1
ATOM 8549 O O . GLU A 1 1071 ? 19.571 -32.429 17.193 1.00 97.31 1071 GLU A O 1
ATOM 8554 N N . GLY A 1 1072 ? 18.427 -30.983 18.492 1.00 95.06 1072 GLY A N 1
ATOM 8555 C CA . GLY A 1 1072 ? 17.902 -30.131 17.421 1.00 95.06 1072 GLY A CA 1
ATOM 8556 C C . GLY A 1 1072 ? 16.585 -30.625 16.817 1.00 95.06 1072 GLY A C 1
ATOM 8557 O O . GLY A 1 1072 ? 16.226 -30.201 15.720 1.00 95.06 1072 GLY A O 1
ATOM 8558 N N . LEU A 1 1073 ? 15.877 -31.532 17.499 1.00 97.50 1073 LEU A N 1
ATOM 8559 C CA . LEU A 1 1073 ? 14.554 -31.998 17.091 1.00 97.50 1073 LEU A CA 1
ATOM 8560 C C . LEU A 1 1073 ? 13.475 -31.067 17.645 1.00 97.50 1073 LEU A C 1
ATOM 8562 O O . LEU A 1 1073 ? 13.549 -30.615 18.789 1.00 97.50 1073 LEU A O 1
ATOM 8566 N N . LYS A 1 1074 ? 12.449 -30.817 16.834 1.00 97.88 1074 LYS A N 1
ATOM 8567 C CA . LYS A 1 1074 ? 11.251 -30.092 17.266 1.00 97.88 1074 LYS A CA 1
ATOM 8568 C C . LYS A 1 1074 ? 10.412 -30.939 18.220 1.00 97.88 1074 LYS A C 1
ATOM 8570 O O . LYS A 1 1074 ? 10.315 -32.157 18.054 1.00 97.88 1074 LYS A O 1
ATOM 8575 N N . VAL A 1 1075 ? 9.814 -30.295 19.216 1.00 98.25 1075 VAL A N 1
ATOM 8576 C CA . VAL A 1 1075 ? 9.151 -30.971 20.341 1.00 98.25 1075 VAL A CA 1
ATOM 8577 C C . VAL A 1 1075 ? 7.645 -30.806 20.242 1.00 98.25 1075 VAL A C 1
ATOM 8579 O O . VAL A 1 1075 ? 7.137 -29.692 20.204 1.00 98.25 1075 VAL A O 1
ATOM 8582 N N . GLY A 1 1076 ? 6.923 -31.918 20.252 1.00 98.00 1076 GLY A N 1
ATOM 8583 C CA . GLY A 1 1076 ? 5.472 -31.961 20.249 1.00 98.00 1076 GLY A CA 1
ATOM 8584 C C . GLY A 1 1076 ? 4.889 -32.727 21.429 1.00 98.00 1076 GLY A C 1
ATOM 8585 O O . GLY A 1 1076 ? 5.514 -33.651 21.963 1.00 98.00 1076 GLY A O 1
ATOM 8586 N N . PHE A 1 1077 ? 3.661 -32.369 21.793 1.00 98.44 1077 PHE A N 1
ATOM 8587 C CA . PHE A 1 1077 ? 2.887 -33.014 22.846 1.00 98.44 1077 PHE A CA 1
ATOM 8588 C C . PHE A 1 1077 ? 1.578 -33.558 22.306 1.00 98.44 1077 PHE A C 1
ATOM 8590 O O . PHE A 1 1077 ? 0.824 -32.850 21.650 1.00 98.44 1077 PHE A O 1
ATOM 8597 N N . TYR A 1 1078 ? 1.296 -34.811 22.638 1.00 96.69 1078 TYR A N 1
ATOM 8598 C CA . TYR A 1 1078 ? -0.031 -35.384 22.529 1.00 96.69 1078 TYR A CA 1
ATOM 8599 C C . TYR A 1 1078 ? -0.776 -35.162 23.840 1.00 96.69 1078 TYR A C 1
ATOM 8601 O O . TYR A 1 1078 ? -0.252 -35.489 24.914 1.00 96.69 1078 TYR A O 1
ATOM 8609 N N . HIS A 1 1079 ? -1.997 -34.640 23.761 1.00 96.19 1079 HIS A N 1
ATOM 8610 C CA . HIS A 1 1079 ? -2.863 -34.456 24.915 1.00 96.19 1079 HIS A CA 1
ATOM 8611 C C . HIS A 1 1079 ? -4.304 -34.855 24.596 1.00 96.19 1079 HIS A C 1
ATOM 8613 O O . HIS A 1 1079 ? -4.972 -34.265 23.749 1.00 96.19 1079 HIS A O 1
ATOM 8619 N N . SER A 1 1080 ? -4.796 -35.852 25.325 1.00 92.06 1080 SER A N 1
ATOM 8620 C CA . SER A 1 1080 ? -6.191 -36.270 25.268 1.00 92.06 1080 SER A CA 1
ATOM 8621 C C . SER A 1 1080 ? -7.126 -35.170 25.770 1.00 92.06 1080 SER A C 1
ATOM 8623 O O . SER A 1 1080 ? -6.933 -34.665 26.883 1.00 92.06 1080 SER A O 1
ATOM 8625 N N . LEU A 1 1081 ? -8.167 -34.849 24.992 1.00 89.25 1081 LEU A N 1
ATOM 8626 C CA . LEU A 1 1081 ? -9.281 -34.028 25.476 1.00 89.25 1081 LEU A CA 1
ATOM 8627 C C . LEU A 1 1081 ? -10.215 -34.849 26.381 1.00 89.25 1081 LEU A C 1
ATOM 8629 O O . LEU A 1 1081 ? -10.520 -34.360 27.466 1.00 89.25 1081 LEU A O 1
ATOM 8633 N N . PRO A 1 1082 ? -10.609 -36.093 26.028 1.00 85.62 1082 PRO A N 1
ATOM 8634 C CA . PRO A 1 1082 ? -11.317 -36.982 26.942 1.00 85.62 1082 PRO A CA 1
ATOM 8635 C C . PRO A 1 1082 ? -10.546 -37.306 28.219 1.00 85.62 1082 PRO A C 1
ATOM 8637 O O . PRO A 1 1082 ? -9.318 -37.427 28.216 1.00 85.62 1082 PRO A O 1
ATOM 8640 N N . ASP A 1 1083 ? -11.298 -37.562 29.281 1.00 87.75 1083 ASP A N 1
ATOM 8641 C CA . ASP A 1 1083 ? -10.797 -38.212 30.487 1.00 87.75 1083 ASP A CA 1
ATOM 8642 C C . ASP A 1 1083 ? -11.850 -39.205 30.983 1.00 87.75 1083 ASP A C 1
ATOM 8644 O O . ASP A 1 1083 ? -12.832 -38.836 31.620 1.00 87.75 1083 ASP A O 1
ATOM 8648 N N . TRP A 1 1084 ? -11.659 -40.483 30.667 1.00 84.25 1084 TRP A N 1
ATOM 8649 C CA . TRP A 1 1084 ? -12.577 -41.569 31.003 1.00 84.25 1084 TRP A CA 1
ATOM 8650 C C . TRP A 1 1084 ? -12.719 -41.814 32.510 1.00 84.25 1084 TRP A C 1
ATOM 8652 O O . TRP A 1 1084 ? -13.618 -42.548 32.925 1.00 84.25 1084 TRP A O 1
ATOM 8662 N N . THR A 1 1085 ? -11.837 -41.230 33.324 1.00 82.00 1085 THR A N 1
ATOM 8663 C CA . THR A 1 1085 ? -11.856 -41.362 34.785 1.00 82.00 1085 THR A CA 1
ATOM 8664 C C . THR A 1 1085 ? -12.584 -40.207 35.472 1.00 82.00 1085 THR A C 1
ATOM 8666 O O . THR A 1 1085 ? -13.017 -40.357 36.617 1.00 82.00 1085 THR A O 1
ATOM 8669 N N . HIS A 1 1086 ? -12.753 -39.072 34.785 1.00 86.00 1086 HIS A N 1
ATOM 8670 C CA . HIS A 1 1086 ? -13.315 -37.857 35.363 1.00 86.00 1086 HIS A CA 1
ATOM 8671 C C . HIS A 1 1086 ? -14.856 -37.845 35.280 1.00 86.00 1086 HIS A C 1
ATOM 8673 O O . HIS A 1 1086 ? -15.405 -37.980 34.187 1.00 86.00 1086 HIS A O 1
ATOM 8679 N N . PRO A 1 1087 ? -15.592 -37.604 36.386 1.00 83.00 1087 PRO A N 1
ATOM 8680 C CA . PRO A 1 1087 ? -17.063 -37.650 36.396 1.00 83.00 1087 PRO A CA 1
ATOM 8681 C C . PRO A 1 1087 ? -17.720 -36.590 35.493 1.00 83.00 1087 PRO A C 1
ATOM 8683 O O . PRO A 1 1087 ? -18.825 -36.787 35.000 1.00 83.00 1087 PRO A O 1
ATOM 8686 N N . GLY A 1 1088 ? -17.022 -35.478 35.248 1.00 79.50 1088 GLY A N 1
ATOM 8687 C CA . GLY A 1 1088 ? -17.425 -34.416 34.318 1.00 79.50 1088 GLY A CA 1
ATOM 8688 C C . GLY A 1 1088 ? -17.313 -34.743 32.825 1.00 79.50 1088 GLY A C 1
ATOM 8689 O O . GLY A 1 1088 ? -17.761 -33.946 31.999 1.00 79.50 1088 GLY A O 1
ATOM 8690 N N . TYR A 1 1089 ? -16.720 -35.883 32.460 1.00 80.94 1089 TYR A N 1
ATOM 8691 C CA . TYR A 1 1089 ? -16.633 -36.343 31.077 1.00 80.94 1089 TYR A CA 1
ATOM 8692 C C . TYR A 1 1089 ? -17.643 -37.469 30.817 1.00 80.94 1089 TYR A C 1
ATOM 8694 O O . TYR A 1 1089 ? -17.663 -38.479 31.516 1.00 80.94 1089 TYR A O 1
ATOM 8702 N N . SER A 1 1090 ? -18.463 -37.317 29.777 1.00 73.12 1090 SER A N 1
ATOM 8703 C CA . SER A 1 1090 ? -19.388 -38.351 29.308 1.00 73.12 1090 SER A CA 1
ATOM 8704 C C . SER A 1 1090 ? -19.242 -38.502 27.800 1.00 73.12 1090 SER A C 1
ATOM 8706 O O . SER A 1 1090 ? -19.539 -37.563 27.064 1.00 73.12 1090 SER A O 1
ATOM 8708 N N . ASP A 1 1091 ? -18.835 -39.686 27.337 1.00 67.12 1091 ASP A N 1
ATOM 8709 C CA . ASP A 1 1091 ? -18.734 -39.986 25.907 1.00 67.12 1091 ASP A CA 1
ATOM 8710 C C . ASP A 1 1091 ? -20.131 -40.210 25.295 1.00 67.12 1091 ASP A C 1
ATOM 8712 O O . ASP A 1 1091 ? -20.816 -41.150 25.703 1.00 67.12 1091 ASP A O 1
ATOM 8716 N N . PRO A 1 1092 ? -20.577 -39.398 24.319 1.00 56.06 1092 PRO A N 1
ATOM 8717 C CA . PRO A 1 1092 ? -21.867 -39.582 23.657 1.00 56.06 1092 PRO A CA 1
ATOM 8718 C C . PRO A 1 1092 ? -21.993 -40.890 22.854 1.00 56.06 1092 PRO A C 1
ATOM 8720 O O . PRO A 1 1092 ? -23.117 -41.273 22.528 1.00 56.06 1092 PRO A O 1
ATOM 8723 N N . GLU A 1 1093 ? -20.883 -41.552 22.499 1.00 52.91 1093 GLU A N 1
ATOM 8724 C CA . GLU A 1 1093 ? -20.863 -42.709 21.586 1.00 52.91 1093 GLU A CA 1
ATOM 8725 C C . GLU A 1 1093 ? -20.877 -44.079 22.265 1.00 52.91 1093 GLU A C 1
ATOM 8727 O O . GLU A 1 1093 ? -21.016 -45.086 21.571 1.00 52.91 1093 GLU A O 1
ATOM 8732 N N . SER A 1 1094 ? -20.776 -44.150 23.596 1.00 56.97 1094 SER A N 1
ATOM 8733 C CA . SER A 1 1094 ? -20.895 -45.422 24.313 1.00 56.97 1094 SER A CA 1
ATOM 8734 C C . SER A 1 1094 ? -22.261 -45.529 25.003 1.00 56.97 1094 SER A C 1
ATOM 8736 O O . SER A 1 1094 ? -22.391 -45.106 26.154 1.00 56.97 1094 SER A O 1
ATOM 8738 N N . PRO A 1 1095 ? -23.307 -46.075 24.344 1.00 48.12 1095 PRO A N 1
ATOM 8739 C CA . PRO A 1 1095 ? -24.624 -46.280 24.959 1.00 48.12 1095 PRO A CA 1
ATOM 8740 C C . PRO A 1 1095 ? -24.581 -47.198 26.194 1.00 48.12 1095 PRO A C 1
ATOM 8742 O O . PRO A 1 1095 ? -25.419 -47.052 27.082 1.00 48.12 1095 PRO A O 1
ATOM 8745 N N . ASP A 1 1096 ? -23.562 -48.060 26.294 1.00 49.03 1096 ASP A N 1
ATOM 8746 C CA . ASP A 1 1096 ? -23.273 -48.917 27.457 1.00 49.03 1096 ASP A CA 1
ATOM 8747 C C . ASP A 1 1096 ? -22.241 -48.289 28.431 1.00 49.03 1096 ASP A C 1
ATOM 8749 O O . ASP A 1 1096 ? -21.812 -48.926 29.396 1.00 49.03 1096 ASP A O 1
ATOM 8753 N N . GLY A 1 1097 ? -21.827 -47.044 28.149 1.00 57.81 1097 GLY A N 1
ATOM 8754 C CA . GLY A 1 1097 ? -20.751 -46.265 28.769 1.00 57.81 1097 GLY A CA 1
ATOM 8755 C C . GLY A 1 1097 ? -19.376 -46.935 28.767 1.00 57.81 1097 GLY A C 1
ATOM 8756 O O . GLY A 1 1097 ? -19.115 -47.894 28.042 1.00 57.81 1097 GLY A O 1
ATOM 8757 N N . ILE A 1 1098 ? -18.426 -46.371 29.509 1.00 68.50 1098 ILE A N 1
ATOM 8758 C CA . ILE A 1 1098 ? -17.038 -46.860 29.551 1.00 68.50 1098 ILE A CA 1
ATOM 8759 C C . ILE A 1 1098 ? -16.929 -47.885 30.682 1.00 68.50 1098 ILE A C 1
ATOM 8761 O O . ILE A 1 1098 ? -17.412 -47.634 31.785 1.00 68.50 1098 ILE A O 1
ATOM 8765 N N . GLN A 1 1099 ? -16.328 -49.053 30.418 1.00 67.00 1099 GLN A N 1
ATOM 8766 C CA . GLN A 1 1099 ? -16.297 -50.194 31.355 1.00 67.00 1099 GLN A CA 1
ATOM 8767 C C . GLN A 1 1099 ? -17.691 -50.727 31.762 1.00 67.00 1099 GLN A C 1
ATOM 8769 O O . GLN A 1 1099 ? -17.851 -51.252 32.863 1.00 67.00 1099 GLN A O 1
ATOM 8774 N N . GLY A 1 1100 ? -18.712 -50.593 30.903 1.00 56.09 1100 GLY A N 1
ATOM 8775 C CA . GLY A 1 1100 ? -20.073 -51.075 31.189 1.00 56.09 1100 GLY A CA 1
ATOM 8776 C C . GLY A 1 1100 ? -20.828 -50.261 32.251 1.00 56.09 1100 GLY A C 1
ATOM 8777 O O . GLY A 1 1100 ? -21.785 -50.759 32.845 1.00 56.09 1100 GLY A O 1
ATOM 8778 N N . ARG A 1 1101 ? -20.374 -49.035 32.548 1.00 58.00 1101 ARG A N 1
ATOM 8779 C CA . ARG A 1 1101 ? -21.062 -48.100 33.451 1.00 58.00 1101 ARG A CA 1
ATOM 8780 C C . ARG A 1 1101 ? -22.149 -47.352 32.671 1.00 58.00 1101 ARG A C 1
ATOM 8782 O O . ARG A 1 1101 ? -21.830 -46.849 31.606 1.00 58.00 1101 ARG A O 1
ATOM 8789 N N . PRO A 1 1102 ? -23.383 -47.187 33.178 1.00 56.16 1102 PRO A N 1
ATOM 8790 C CA . PRO A 1 1102 ? -24.397 -46.375 32.502 1.00 56.16 1102 PRO A CA 1
ATOM 8791 C C . PRO A 1 1102 ? -23.892 -44.948 32.242 1.00 56.16 1102 PRO A C 1
ATOM 8793 O O . PRO A 1 1102 ? -23.160 -44.405 33.070 1.00 56.16 1102 PRO A O 1
ATOM 8796 N N . LEU A 1 1103 ? -24.316 -44.335 31.132 1.00 60.69 1103 LEU A N 1
ATOM 8797 C CA . LEU A 1 1103 ? -24.081 -42.919 30.819 1.00 60.69 1103 LEU A CA 1
ATOM 8798 C C . LEU A 1 1103 ? -24.487 -42.023 32.006 1.00 60.69 1103 LEU A C 1
ATOM 8800 O O . LEU A 1 1103 ? -25.668 -41.731 32.207 1.00 60.69 1103 LEU A O 1
ATOM 8804 N N . HIS A 1 1104 ? -23.505 -41.584 32.796 1.00 66.25 1104 HIS A N 1
ATOM 8805 C CA . HIS A 1 1104 ? -23.689 -40.535 33.796 1.00 66.25 1104 HIS A CA 1
ATOM 8806 C C . HIS A 1 1104 ? -23.809 -39.208 33.056 1.00 66.25 1104 HIS A C 1
ATOM 8808 O O . HIS A 1 1104 ? -22.896 -38.824 32.329 1.00 66.25 1104 HIS A O 1
ATOM 8814 N N . LYS A 1 1105 ? -24.933 -38.503 33.212 1.00 71.56 1105 LYS A N 1
ATOM 8815 C CA . LYS A 1 1105 ? -25.020 -37.119 32.738 1.00 71.56 1105 LYS A CA 1
ATOM 8816 C C . LYS A 1 1105 ? -24.290 -36.240 33.754 1.00 71.56 1105 LYS A C 1
ATOM 8818 O O . LYS A 1 1105 ? -24.801 -36.128 34.870 1.00 71.56 1105 LYS A O 1
ATOM 8823 N N . PRO A 1 1106 ? -23.156 -35.615 33.392 1.00 75.12 1106 PRO A N 1
ATOM 8824 C CA . PRO A 1 1106 ? -22.431 -34.771 34.323 1.00 75.12 1106 PRO A CA 1
ATOM 8825 C C . PRO A 1 1106 ? -23.314 -33.604 34.757 1.00 75.12 1106 PRO A C 1
ATOM 8827 O O . PRO A 1 1106 ? -24.032 -32.998 33.954 1.00 75.12 1106 PRO A O 1
ATOM 8830 N N . THR A 1 1107 ? -23.265 -33.285 36.043 1.00 82.38 1107 THR A N 1
ATOM 8831 C CA . THR A 1 1107 ? -23.810 -32.036 36.568 1.00 82.38 1107 THR A CA 1
ATOM 8832 C C . THR A 1 1107 ? -23.046 -30.850 35.976 1.00 82.38 1107 THR A C 1
ATOM 8834 O O . THR A 1 1107 ? -21.907 -30.971 35.519 1.00 82.38 1107 THR A O 1
ATOM 8837 N N . GLN A 1 1108 ? -23.654 -29.664 36.006 1.00 78.94 1108 GLN A N 1
ATOM 8838 C CA . GLN A 1 1108 ? -23.000 -28.448 35.516 1.00 78.94 1108 GLN A CA 1
ATOM 8839 C C . GLN A 1 1108 ? -21.689 -28.147 36.262 1.00 78.94 1108 GLN A C 1
ATOM 8841 O O . GLN A 1 1108 ? -20.750 -27.630 35.660 1.00 78.94 1108 GLN A O 1
ATOM 8846 N N . GLN A 1 1109 ? -21.614 -28.513 37.546 1.00 82.81 1109 GLN A N 1
ATOM 8847 C CA . GLN A 1 1109 ? -20.405 -28.386 38.352 1.00 82.81 1109 GLN A CA 1
ATOM 8848 C C . GLN A 1 1109 ? -19.317 -29.374 37.909 1.00 82.81 1109 GLN A C 1
ATOM 8850 O O . GLN A 1 1109 ? -18.213 -28.938 37.601 1.00 82.81 1109 GLN A O 1
ATOM 8855 N N . GLU A 1 1110 ? -19.631 -30.670 37.794 1.00 83.88 1110 GLU A N 1
ATOM 8856 C CA . GLU A 1 1110 ? -18.666 -31.686 37.336 1.00 83.88 1110 GLU A CA 1
ATOM 8857 C C . GLU A 1 1110 ? -18.102 -31.339 35.949 1.00 83.88 1110 GLU A C 1
ATOM 8859 O O . GLU A 1 1110 ? -16.909 -31.503 35.687 1.00 83.88 1110 GLU A O 1
ATOM 8864 N N . TYR A 1 1111 ? -18.953 -30.811 35.065 1.00 81.81 1111 TYR A N 1
ATOM 8865 C CA . TYR A 1 1111 ? -18.553 -30.338 33.744 1.00 81.81 1111 TYR A CA 1
ATOM 8866 C C . TYR A 1 1111 ? -17.606 -29.130 33.806 1.00 81.81 1111 TYR A C 1
ATOM 8868 O O . TYR A 1 1111 ? -16.613 -29.080 33.080 1.00 81.81 1111 TYR A O 1
ATOM 8876 N N . ALA A 1 1112 ? -17.884 -28.154 34.674 1.00 82.56 1112 ALA A N 1
ATOM 8877 C CA . ALA A 1 1112 ? -17.016 -26.994 34.861 1.00 82.56 1112 ALA A CA 1
ATOM 8878 C C . ALA A 1 1112 ? -15.646 -27.392 35.434 1.00 82.56 1112 ALA A C 1
ATOM 8880 O O . ALA A 1 1112 ? -14.624 -26.946 34.916 1.00 82.56 1112 ALA A O 1
ATOM 8881 N N . GLU A 1 1113 ? -15.623 -28.273 36.437 1.00 87.75 1113 GLU A N 1
ATOM 8882 C CA . GLU A 1 1113 ? -14.397 -28.796 37.056 1.00 87.75 1113 GLU A CA 1
ATOM 8883 C C . GLU A 1 1113 ? -13.524 -29.547 36.041 1.00 87.75 1113 GLU A C 1
ATOM 8885 O O . GLU A 1 1113 ? -12.316 -29.324 35.972 1.00 87.75 1113 GLU A O 1
ATOM 8890 N N . PHE A 1 1114 ? -14.141 -30.367 35.184 1.00 88.94 1114 PHE A N 1
ATOM 8891 C CA . PHE A 1 1114 ? -13.446 -31.068 34.105 1.00 88.94 1114 PHE A CA 1
ATOM 8892 C C . PHE A 1 1114 ? -12.777 -30.112 33.109 1.00 88.94 1114 PHE A C 1
ATOM 8894 O O . PHE A 1 1114 ? -11.599 -30.269 32.780 1.00 88.94 1114 PHE A O 1
ATOM 8901 N N . LYS A 1 1115 ? -13.526 -29.117 32.616 1.00 88.38 1115 LYS A N 1
ATOM 8902 C CA . LYS A 1 1115 ? -13.000 -28.146 31.648 1.00 88.38 1115 LYS A CA 1
ATOM 8903 C C . LYS A 1 1115 ? -11.882 -27.314 32.255 1.00 88.38 1115 LYS A C 1
ATOM 8905 O O . LYS A 1 1115 ? -10.857 -27.113 31.614 1.00 88.38 1115 LYS A O 1
ATOM 8910 N N . GLU A 1 1116 ? -12.051 -26.886 33.499 1.00 90.94 1116 GLU A N 1
ATOM 8911 C CA . GLU A 1 1116 ? -11.028 -26.128 34.208 1.00 90.94 1116 GLU A CA 1
ATOM 8912 C C . GLU A 1 1116 ? -9.754 -26.963 34.405 1.00 90.94 1116 GLU A C 1
ATOM 8914 O O . GLU A 1 1116 ? -8.658 -26.462 34.169 1.00 90.94 1116 GLU A O 1
ATOM 8919 N N . LEU A 1 1117 ? -9.867 -28.257 34.729 1.00 92.56 1117 LEU A N 1
ATOM 8920 C CA . LEU A 1 1117 ? -8.719 -29.170 34.779 1.00 92.56 1117 LEU A CA 1
ATOM 8921 C C . LEU A 1 1117 ? -8.012 -29.283 33.416 1.00 92.56 1117 LEU A C 1
ATOM 8923 O O . LEU A 1 1117 ? -6.786 -29.192 33.347 1.00 92.56 1117 LEU A O 1
ATOM 8927 N N . LEU A 1 1118 ? -8.772 -29.450 32.328 1.00 92.50 1118 LEU A N 1
ATOM 8928 C CA . LEU A 1 1118 ? -8.238 -29.501 30.964 1.00 92.50 1118 LEU A CA 1
ATOM 8929 C C . LEU A 1 1118 ? -7.506 -28.203 30.590 1.00 92.50 1118 LEU A C 1
ATOM 8931 O O . LEU A 1 1118 ? -6.374 -28.263 30.110 1.00 92.50 1118 LEU A O 1
ATOM 8935 N N . TYR A 1 1119 ? -8.110 -27.038 30.835 1.00 94.06 1119 TYR A N 1
ATOM 8936 C CA . TYR A 1 1119 ? -7.491 -25.740 30.550 1.00 94.06 1119 TYR A CA 1
ATOM 8937 C C . TYR A 1 1119 ? -6.211 -25.539 31.345 1.00 94.06 1119 TYR A C 1
ATOM 8939 O O . TYR A 1 1119 ? -5.207 -25.098 30.795 1.00 94.06 1119 TYR A O 1
ATOM 8947 N N . ASN A 1 1120 ? -6.222 -25.918 32.618 1.00 95.06 1120 ASN A N 1
ATOM 8948 C CA . ASN A 1 1120 ? -5.054 -25.834 33.477 1.00 95.06 1120 ASN A CA 1
ATOM 8949 C C . ASN A 1 1120 ? -3.914 -26.749 33.004 1.00 95.06 1120 ASN A C 1
ATOM 8951 O O . ASN A 1 1120 ? -2.759 -26.321 32.988 1.00 95.06 1120 ASN A O 1
ATOM 8955 N N . HIS A 1 1121 ? -4.218 -27.970 32.550 1.00 96.50 1121 HIS A N 1
ATOM 8956 C CA . HIS A 1 1121 ? -3.224 -28.861 31.948 1.00 96.50 1121 HIS A CA 1
ATOM 8957 C C . HIS A 1 1121 ? -2.635 -28.294 30.654 1.00 96.50 1121 HIS A C 1
ATOM 8959 O O . HIS A 1 1121 ? -1.413 -28.268 30.510 1.00 96.50 1121 HIS A O 1
ATOM 8965 N N . VAL A 1 1122 ? -3.478 -27.820 29.730 1.00 95.62 1122 VAL A N 1
ATOM 8966 C CA . VAL A 1 1122 ? -3.015 -27.230 28.465 1.00 95.62 1122 VAL A CA 1
ATOM 8967 C C . VAL A 1 1122 ? -2.165 -25.990 28.738 1.00 95.62 1122 VAL A C 1
ATOM 8969 O O . VAL A 1 1122 ? -1.050 -25.909 28.232 1.00 95.62 1122 VAL A O 1
ATOM 8972 N N . CYS A 1 1123 ? -2.627 -25.080 29.600 1.00 94.50 1123 CYS A N 1
ATOM 8973 C CA . CYS A 1 1123 ? -1.873 -23.895 30.010 1.00 94.50 1123 CYS A CA 1
ATOM 8974 C C . CYS A 1 1123 ? -0.496 -24.283 30.561 1.00 94.50 1123 CYS A C 1
ATOM 8976 O O . CYS A 1 1123 ? 0.519 -23.824 30.048 1.00 94.50 1123 CYS A O 1
ATOM 8978 N N . GLN A 1 1124 ? -0.452 -25.206 31.532 1.00 96.56 1124 GLN A N 1
ATOM 8979 C CA . GLN A 1 1124 ? 0.795 -25.660 32.147 1.00 96.56 1124 GLN A CA 1
ATOM 8980 C C . GLN A 1 1124 ? 1.764 -26.261 31.118 1.00 96.56 1124 GLN A C 1
ATOM 8982 O O . GLN A 1 1124 ? 2.959 -25.966 31.152 1.00 96.56 1124 GLN A O 1
ATOM 8987 N N . LEU A 1 1125 ? 1.273 -27.087 30.191 1.00 97.62 1125 LEU A N 1
ATOM 8988 C CA . LEU A 1 1125 ? 2.102 -27.665 29.131 1.00 97.62 1125 LEU A CA 1
ATOM 8989 C C . LEU A 1 1125 ? 2.677 -26.587 28.203 1.00 97.62 1125 LEU A C 1
ATOM 8991 O O . LEU A 1 1125 ? 3.836 -26.687 27.803 1.00 97.62 1125 LEU A O 1
ATOM 8995 N N . MET A 1 1126 ? 1.891 -25.554 27.890 1.00 97.00 1126 MET A N 1
ATOM 8996 C CA . MET A 1 1126 ? 2.305 -24.458 27.014 1.00 97.00 1126 MET A CA 1
ATOM 8997 C C . MET A 1 1126 ? 3.196 -23.419 27.707 1.00 97.00 1126 MET A C 1
ATOM 8999 O O . MET A 1 1126 ? 3.908 -22.700 27.013 1.00 97.00 1126 MET A O 1
ATOM 9003 N N . THR A 1 1127 ? 3.196 -23.318 29.038 1.00 91.56 1127 THR A N 1
ATOM 9004 C CA . THR A 1 1127 ? 4.023 -22.338 29.767 1.00 91.56 1127 THR A CA 1
ATOM 9005 C C . THR A 1 1127 ? 5.288 -22.940 30.354 1.00 91.56 1127 THR A C 1
ATOM 9007 O O . THR A 1 1127 ? 6.350 -22.323 30.306 1.00 91.56 1127 THR A O 1
ATOM 9010 N N . ASP A 1 1128 ? 5.205 -24.149 30.904 1.00 95.69 1128 ASP A N 1
ATOM 9011 C CA . ASP A 1 1128 ? 6.270 -24.650 31.765 1.00 95.69 1128 ASP A CA 1
ATOM 9012 C C . ASP A 1 1128 ? 7.327 -25.421 30.975 1.00 95.69 1128 ASP A C 1
ATOM 9014 O O . ASP A 1 1128 ? 8.466 -25.511 31.429 1.00 95.69 1128 ASP A O 1
ATOM 9018 N N . TYR A 1 1129 ? 6.996 -26.000 29.814 1.00 95.38 1129 TYR A N 1
ATOM 9019 C CA . TYR A 1 1129 ? 7.841 -26.975 29.097 1.00 95.38 1129 TYR A CA 1
ATOM 9020 C C . TYR A 1 1129 ? 8.758 -26.384 28.007 1.00 95.38 1129 TYR A C 1
ATOM 9022 O O . TYR A 1 1129 ? 9.388 -27.117 27.235 1.00 95.38 1129 TYR A O 1
ATOM 9030 N N . GLY A 1 1130 ? 8.910 -25.056 27.995 1.00 92.88 1130 GLY A N 1
ATOM 9031 C CA . GLY A 1 1130 ? 9.705 -24.324 27.005 1.00 92.88 1130 GLY A CA 1
ATOM 9032 C C . GLY A 1 1130 ? 8.983 -24.205 25.661 1.00 92.88 1130 GLY A C 1
ATOM 9033 O O . GLY A 1 1130 ? 7.757 -24.210 25.615 1.00 92.88 1130 GLY A O 1
ATOM 9034 N N . LYS A 1 1131 ? 9.732 -24.085 24.556 1.00 94.75 1131 LYS A N 1
ATOM 9035 C CA . LYS A 1 1131 ? 9.137 -24.061 23.208 1.00 94.75 1131 LYS A CA 1
ATOM 9036 C C . LYS A 1 1131 ? 8.524 -25.422 22.871 1.00 94.75 1131 LYS A C 1
ATOM 9038 O O . LYS A 1 1131 ? 9.217 -26.442 22.991 1.00 94.75 1131 LYS A O 1
ATOM 9043 N N . VAL A 1 1132 ? 7.269 -25.394 22.425 1.00 97.31 1132 VAL A N 1
ATOM 9044 C CA . VAL A 1 1132 ? 6.509 -26.541 21.914 1.00 97.31 1132 VAL A CA 1
ATOM 9045 C C . VAL A 1 1132 ? 6.134 -26.241 20.466 1.00 97.31 1132 VAL A C 1
ATOM 9047 O O . VAL A 1 1132 ? 5.517 -25.222 20.179 1.00 97.31 1132 VAL A O 1
ATOM 9050 N N . ASP A 1 1133 ? 6.547 -27.103 19.544 1.00 96.88 1133 ASP A N 1
ATOM 9051 C CA . ASP A 1 1133 ? 6.346 -26.932 18.105 1.00 96.88 1133 ASP A CA 1
ATOM 9052 C C . ASP A 1 1133 ? 5.033 -27.560 17.615 1.00 96.88 1133 ASP A C 1
ATOM 9054 O O . ASP A 1 1133 ? 4.471 -27.078 16.637 1.00 96.88 1133 ASP A O 1
ATOM 9058 N N . ILE A 1 1134 ? 4.536 -28.619 18.271 1.00 96.94 1134 ILE A N 1
ATOM 9059 C CA . ILE A 1 1134 ? 3.300 -29.323 17.883 1.00 96.94 1134 ILE A CA 1
ATOM 9060 C C . ILE A 1 1134 ? 2.435 -29.605 19.113 1.00 96.94 1134 ILE A C 1
ATOM 9062 O O . ILE A 1 1134 ? 2.910 -30.204 20.078 1.00 96.94 1134 ILE A O 1
ATOM 9066 N N . LEU A 1 1135 ? 1.146 -29.278 19.049 1.00 96.19 1135 LEU A N 1
ATOM 9067 C CA . LEU A 1 1135 ? 0.147 -29.812 19.973 1.00 96.19 1135 LEU A CA 1
ATOM 9068 C C . LEU A 1 1135 ? -0.811 -30.729 19.210 1.00 96.19 1135 LEU A C 1
ATOM 9070 O O . LEU A 1 1135 ? -1.620 -30.283 18.401 1.00 96.19 1135 LEU A O 1
ATOM 9074 N N . PHE A 1 1136 ? -0.707 -32.027 19.473 1.00 94.12 1136 PHE A N 1
ATOM 9075 C CA . PHE A 1 1136 ? -1.634 -33.030 18.975 1.00 94.12 1136 PHE A CA 1
ATOM 9076 C C . PHE A 1 1136 ? -2.736 -33.229 20.017 1.00 94.12 1136 PHE A C 1
ATOM 9078 O O . PHE A 1 1136 ? -2.534 -33.872 21.047 1.00 94.12 1136 PHE A O 1
ATOM 9085 N N . LEU A 1 1137 ? -3.906 -32.659 19.762 1.00 91.19 1137 LEU A N 1
ATOM 9086 C CA . LEU A 1 1137 ? -5.098 -32.899 20.568 1.00 91.19 1137 LEU A CA 1
ATOM 9087 C C . LEU A 1 1137 ? -5.768 -34.181 20.085 1.00 91.19 1137 LEU A C 1
ATOM 9089 O O . LEU A 1 1137 ? -5.649 -34.526 18.912 1.00 91.19 1137 LEU A O 1
ATOM 9093 N N . ASP A 1 1138 ? -6.445 -34.911 20.969 1.00 86.62 1138 ASP A N 1
ATOM 9094 C CA . ASP A 1 1138 ? -7.134 -36.135 20.556 1.00 86.62 1138 ASP A CA 1
ATOM 9095 C C . ASP A 1 1138 ? -8.595 -36.205 21.008 1.00 86.62 1138 ASP A C 1
ATOM 9097 O O . ASP A 1 1138 ? -8.873 -36.342 22.203 1.00 86.62 1138 ASP A O 1
ATOM 9101 N N . TYR A 1 1139 ? -9.512 -36.110 20.034 1.00 76.56 1139 TYR A N 1
ATOM 9102 C CA . TYR A 1 1139 ? -10.956 -36.314 20.170 1.00 76.56 1139 TYR A CA 1
ATOM 9103 C C . TYR A 1 1139 ? -11.630 -36.670 18.826 1.00 76.56 1139 TYR A C 1
ATOM 9105 O O . TYR A 1 1139 ? -11.265 -36.136 17.780 1.00 76.56 1139 TYR A O 1
ATOM 9113 N N . THR A 1 1140 ? -12.637 -37.561 18.842 1.00 58.94 1140 THR A N 1
ATOM 9114 C CA . THR A 1 1140 ? -13.266 -38.133 17.624 1.00 58.94 1140 THR A CA 1
ATOM 9115 C C . THR A 1 1140 ? -14.769 -38.453 17.700 1.00 58.94 1140 THR A C 1
ATOM 9117 O O . THR A 1 1140 ? -15.235 -39.339 16.991 1.00 58.94 1140 THR A O 1
ATOM 9120 N N . SER A 1 1141 ? -15.587 -37.753 18.492 1.00 60.97 1141 SER A N 1
ATOM 9121 C CA . SER A 1 1141 ? -17.028 -38.095 18.548 1.00 60.97 1141 SER A CA 1
ATOM 9122 C C . SER A 1 1141 ? -17.854 -37.518 17.382 1.00 60.97 1141 SER A C 1
ATOM 9124 O O . SER A 1 1141 ? -17.759 -36.330 17.074 1.00 60.97 1141 SER A O 1
ATOM 9126 N N . LYS A 1 1142 ? -18.724 -38.343 16.779 1.00 49.59 1142 LYS A N 1
ATOM 9127 C CA . LYS A 1 1142 ? -19.620 -38.042 15.643 1.00 49.59 1142 LYS A CA 1
ATOM 9128 C C . LYS A 1 1142 ? -21.016 -37.544 16.055 1.00 49.59 1142 LYS A C 1
ATOM 9130 O O . LYS A 1 1142 ? -21.759 -37.059 15.200 1.00 49.59 1142 LYS A O 1
ATOM 9135 N N . TYR A 1 1143 ? -21.403 -37.647 17.332 1.00 47.50 1143 TYR A N 1
ATOM 9136 C CA . TYR A 1 1143 ? -22.779 -37.402 17.801 1.00 47.50 1143 TYR A CA 1
ATOM 9137 C C . TYR A 1 1143 ? -22.939 -36.126 18.647 1.00 47.50 1143 TYR A C 1
ATOM 9139 O O . TYR A 1 1143 ? -22.960 -36.161 19.873 1.00 47.50 1143 TYR A O 1
ATOM 9147 N N . LYS A 1 1144 ? -23.111 -34.997 17.949 1.00 45.09 1144 LYS A N 1
ATOM 9148 C CA . LYS A 1 1144 ? -24.017 -33.851 18.206 1.00 45.09 1144 LYS A CA 1
ATOM 9149 C C . LYS A 1 1144 ? -23.472 -32.649 17.442 1.00 45.09 1144 LYS A C 1
ATOM 9151 O O . LYS A 1 1144 ? -22.589 -31.931 17.902 1.00 45.09 1144 LYS A O 1
ATOM 9156 N N . ALA A 1 1145 ? -24.035 -32.441 16.259 1.00 40.69 1145 ALA A N 1
ATOM 9157 C CA . ALA A 1 1145 ? -23.857 -31.223 15.490 1.00 40.69 1145 ALA A CA 1
ATOM 9158 C C . ALA A 1 1145 ? -24.145 -29.992 16.365 1.00 40.69 1145 ALA A C 1
ATOM 9160 O O . ALA A 1 1145 ? -25.262 -29.846 16.856 1.00 40.69 1145 ALA A O 1
ATOM 9161 N N . GLY A 1 1146 ? -23.145 -29.126 16.563 1.00 41.09 1146 GLY A N 1
ATOM 9162 C CA . GLY A 1 1146 ? -23.352 -27.769 17.082 1.00 41.09 1146 GLY A CA 1
ATOM 9163 C C . GLY A 1 1146 ? -23.090 -27.506 18.570 1.00 41.09 1146 GLY A C 1
ATOM 9164 O O . GLY A 1 1146 ? -23.384 -26.400 19.007 1.00 41.09 1146 GLY A O 1
ATOM 9165 N N . VAL A 1 1147 ? -22.530 -28.442 19.349 1.00 51.00 1147 VAL A N 1
ATOM 9166 C CA . VAL A 1 1147 ? -22.161 -28.175 20.759 1.00 51.00 1147 VAL A CA 1
ATOM 9167 C C . VAL A 1 1147 ? -20.645 -28.237 20.935 1.00 51.00 1147 VAL A C 1
ATOM 9169 O O . VAL A 1 1147 ? -20.040 -29.296 20.785 1.00 51.00 1147 VAL A O 1
ATOM 9172 N N . ASP A 1 1148 ? -20.031 -27.102 21.261 1.00 64.56 1148 ASP A N 1
ATOM 9173 C CA . ASP A 1 1148 ? -18.612 -27.017 21.610 1.00 64.56 1148 ASP A CA 1
ATOM 9174 C C . ASP A 1 1148 ? -18.380 -27.537 23.043 1.00 64.56 1148 ASP A C 1
ATOM 9176 O O . ASP A 1 1148 ? -18.473 -26.796 24.022 1.00 64.56 1148 ASP A O 1
ATOM 9180 N N . TYR A 1 1149 ? -18.145 -28.848 23.172 1.00 68.69 1149 TYR A N 1
ATOM 9181 C CA . TYR A 1 1149 ? -17.997 -29.522 24.470 1.00 68.69 1149 TYR A CA 1
ATOM 9182 C C . TYR A 1 1149 ? -16.752 -29.050 25.250 1.00 68.69 1149 TYR A C 1
ATOM 9184 O O . TYR A 1 1149 ? -16.748 -29.013 26.478 1.00 68.69 1149 TYR A O 1
ATOM 9192 N N . PHE A 1 1150 ? -15.682 -28.661 24.555 1.00 76.44 1150 PHE A N 1
ATOM 9193 C CA . PHE A 1 1150 ? -14.405 -28.329 25.195 1.00 76.44 1150 PHE A CA 1
ATOM 9194 C C . PHE A 1 1150 ? -14.097 -26.830 25.225 1.00 76.44 1150 PHE A C 1
ATOM 9196 O O . PHE A 1 1150 ? -13.132 -26.455 25.883 1.00 76.44 1150 PHE A O 1
ATOM 9203 N N . ASP A 1 1151 ? -14.923 -25.979 24.605 1.00 77.62 1151 ASP A N 1
ATOM 9204 C CA . ASP A 1 1151 ? -14.607 -24.560 24.368 1.00 77.62 1151 ASP A CA 1
ATOM 9205 C C . ASP A 1 1151 ? -13.332 -24.438 23.518 1.00 77.62 1151 ASP A C 1
ATOM 9207 O O . ASP A 1 1151 ? -12.255 -24.031 23.967 1.00 77.62 1151 ASP A O 1
ATOM 9211 N N . ARG A 1 1152 ? -13.432 -24.918 22.276 1.00 77.56 1152 ARG A N 1
ATOM 9212 C CA . ARG A 1 1152 ? -12.308 -25.042 21.340 1.00 77.56 1152 ARG A CA 1
ATOM 9213 C C . ARG A 1 1152 ? -11.608 -23.708 21.104 1.00 77.56 1152 ARG A C 1
ATOM 9215 O O . ARG A 1 1152 ? -10.390 -23.680 20.965 1.00 77.56 1152 ARG A O 1
ATOM 9222 N N . GLU A 1 1153 ? -12.373 -22.617 21.061 1.00 77.00 1153 GLU A N 1
ATOM 9223 C CA . GLU A 1 1153 ? -11.840 -21.276 20.836 1.00 77.00 1153 GLU A CA 1
ATOM 9224 C C . GLU A 1 1153 ? -10.957 -20.865 22.006 1.00 77.00 1153 GLU A C 1
ATOM 9226 O O . GLU A 1 1153 ? -9.808 -20.493 21.786 1.00 77.00 1153 GLU A O 1
ATOM 9231 N N . ARG A 1 1154 ? -11.416 -21.074 23.245 1.00 81.81 1154 ARG A N 1
ATOM 9232 C CA . ARG A 1 1154 ? -10.605 -20.814 24.436 1.00 81.81 1154 ARG A CA 1
ATOM 9233 C C . ARG A 1 1154 ? -9.322 -21.648 24.480 1.00 81.81 1154 ARG A C 1
ATOM 9235 O O . ARG A 1 1154 ? -8.287 -21.130 24.899 1.00 81.81 1154 ARG A O 1
ATOM 9242 N N . ILE A 1 1155 ? -9.364 -22.920 24.068 1.00 85.69 1155 ILE A N 1
ATOM 9243 C CA . ILE A 1 1155 ? -8.165 -23.777 24.008 1.00 85.69 1155 ILE A CA 1
ATOM 9244 C C . ILE A 1 1155 ? -7.170 -23.238 22.976 1.00 85.69 1155 ILE A C 1
ATOM 9246 O O . ILE A 1 1155 ? -6.000 -23.057 23.309 1.00 85.69 1155 ILE A O 1
ATOM 9250 N N . LEU A 1 1156 ? -7.617 -22.959 21.748 1.00 84.25 1156 LEU A N 1
ATOM 9251 C CA . LEU A 1 1156 ? -6.746 -22.440 20.689 1.00 84.25 1156 LEU A CA 1
ATOM 9252 C C . LEU A 1 1156 ? -6.172 -21.067 21.054 1.00 84.25 1156 LEU A C 1
ATOM 9254 O O . LEU A 1 1156 ? -4.972 -20.857 20.902 1.00 84.25 1156 LEU A O 1
ATOM 9258 N N . ASP A 1 1157 ? -6.989 -20.166 21.597 1.00 79.56 1157 ASP A N 1
ATOM 9259 C CA . ASP A 1 1157 ? -6.552 -18.831 22.009 1.00 79.56 1157 ASP A CA 1
ATOM 9260 C C . ASP A 1 1157 ? -5.472 -18.912 23.095 1.00 79.56 1157 ASP A C 1
ATOM 9262 O O . ASP A 1 1157 ? -4.468 -18.206 23.035 1.00 79.56 1157 ASP A O 1
ATOM 9266 N N . MET A 1 1158 ? -5.629 -19.813 24.066 1.00 86.19 1158 MET A N 1
ATOM 9267 C CA . MET A 1 1158 ? -4.622 -20.059 25.098 1.00 86.19 1158 MET A CA 1
ATOM 9268 C C . MET A 1 1158 ? -3.322 -20.615 24.507 1.00 86.19 1158 MET A C 1
ATOM 9270 O O . MET A 1 1158 ? -2.239 -20.137 24.843 1.00 86.19 1158 MET A O 1
ATOM 9274 N N . VAL A 1 1159 ? -3.427 -21.600 23.613 1.00 89.50 1159 VAL A N 1
ATOM 9275 C CA . VAL A 1 1159 ? -2.281 -22.254 22.972 1.00 89.50 1159 VAL A CA 1
ATOM 9276 C C . VAL A 1 1159 ? -1.482 -21.258 22.136 1.00 89.50 1159 VAL A C 1
ATOM 9278 O O . VAL A 1 1159 ? -0.286 -21.110 22.377 1.00 89.50 1159 VAL A O 1
ATOM 9281 N N . TYR A 1 1160 ? -2.122 -20.513 21.231 1.00 82.06 1160 TYR A N 1
ATOM 9282 C CA . TYR A 1 1160 ? -1.430 -19.539 20.379 1.00 82.06 1160 TYR A CA 1
ATOM 9283 C C . TYR A 1 1160 ? -0.944 -18.307 21.154 1.00 82.06 1160 TYR A C 1
ATOM 9285 O O . TYR A 1 1160 ? 0.076 -17.724 20.793 1.00 82.06 1160 TYR A O 1
ATOM 9293 N N . LYS A 1 1161 ? -1.605 -17.932 22.260 1.00 78.94 1161 LYS A N 1
ATOM 9294 C CA . LYS A 1 1161 ? -1.108 -16.879 23.160 1.00 78.94 1161 LYS A CA 1
ATOM 9295 C C . LYS A 1 1161 ? 0.175 -17.296 23.879 1.00 78.94 1161 LYS A C 1
ATOM 9297 O O . LYS A 1 1161 ? 1.069 -16.470 24.053 1.00 78.94 1161 LYS A O 1
ATOM 9302 N N . CYS A 1 1162 ? 0.266 -18.549 24.318 1.00 83.69 1162 CYS A N 1
ATOM 9303 C CA . CYS A 1 1162 ? 1.447 -19.066 25.009 1.00 83.69 1162 CYS A CA 1
ATOM 9304 C C . CYS A 1 1162 ? 2.570 -19.467 24.039 1.00 83.69 1162 CYS A C 1
ATOM 9306 O O . CYS A 1 1162 ? 3.742 -19.309 24.369 1.00 83.69 1162 CYS A O 1
ATOM 9308 N N . GLN A 1 1163 ? 2.223 -19.989 22.861 1.00 89.62 1163 GLN A N 1
ATOM 9309 C CA . GLN A 1 1163 ? 3.150 -20.523 21.862 1.00 89.62 1163 GLN A CA 1
ATOM 9310 C C . GLN A 1 1163 ? 2.729 -20.071 20.445 1.00 89.62 1163 GLN A C 1
ATOM 9312 O O . GLN A 1 1163 ? 2.114 -20.841 19.714 1.00 89.62 1163 GLN A O 1
ATOM 9317 N N . PRO A 1 1164 ? 3.066 -18.842 20.008 1.00 81.31 1164 PRO A N 1
ATOM 9318 C CA . PRO A 1 1164 ? 2.614 -18.300 18.716 1.00 81.31 1164 PRO A CA 1
ATOM 9319 C C . PRO A 1 1164 ? 3.049 -19.092 17.469 1.00 81.31 1164 PRO A C 1
ATOM 9321 O O . PRO A 1 1164 ? 2.412 -18.993 16.425 1.00 81.31 1164 PRO A O 1
ATOM 9324 N N . ASP A 1 1165 ? 4.124 -19.883 17.572 1.00 85.50 1165 ASP A N 1
ATOM 9325 C CA . ASP A 1 1165 ? 4.685 -20.681 16.468 1.00 85.50 1165 ASP A CA 1
ATOM 9326 C C . ASP A 1 1165 ? 4.194 -22.147 16.438 1.00 85.50 1165 ASP A C 1
ATOM 9328 O O . ASP A 1 1165 ? 4.650 -22.924 15.593 1.00 85.50 1165 ASP A O 1
ATOM 9332 N N . ILE A 1 1166 ? 3.352 -22.568 17.390 1.00 93.44 1166 ILE A N 1
ATOM 9333 C CA . ILE A 1 1166 ? 2.923 -23.969 17.528 1.00 93.44 1166 ILE A CA 1
ATOM 9334 C C . ILE A 1 1166 ? 1.923 -24.354 16.438 1.00 93.44 1166 ILE A C 1
ATOM 9336 O O . ILE A 1 1166 ? 1.052 -23.559 16.110 1.00 93.44 1166 ILE A O 1
ATOM 9340 N N . ILE A 1 1167 ? 2.002 -25.580 15.911 1.00 93.56 1167 ILE A N 1
ATOM 9341 C CA . ILE A 1 1167 ? 0.979 -26.127 15.002 1.00 93.56 1167 ILE A CA 1
ATOM 9342 C C . ILE A 1 1167 ? 0.031 -27.084 15.737 1.00 93.56 1167 ILE A C 1
ATOM 9344 O O . ILE A 1 1167 ? 0.469 -27.891 16.563 1.00 93.56 1167 ILE A O 1
ATOM 9348 N N . VAL A 1 1168 ? -1.261 -27.034 15.403 1.00 92.38 1168 VAL A N 1
ATOM 9349 C CA . VAL A 1 1168 ? -2.317 -27.869 16.011 1.00 92.38 1168 VAL A CA 1
ATOM 9350 C C . VAL A 1 1168 ? -3.027 -28.727 14.954 1.00 92.38 1168 VAL A C 1
ATOM 9352 O O . VAL A 1 1168 ? -3.248 -28.288 13.824 1.00 92.38 1168 VAL A O 1
ATOM 9355 N N . ASN A 1 1169 ? -3.379 -29.969 15.296 1.00 91.06 1169 ASN A N 1
ATOM 9356 C CA . ASN A 1 1169 ? -4.076 -30.903 14.402 1.00 91.06 1169 ASN A CA 1
ATOM 9357 C C . ASN A 1 1169 ? -5.607 -30.700 14.361 1.00 91.06 1169 ASN A C 1
ATOM 9359 O O . ASN A 1 1169 ? -6.208 -30.044 15.206 1.00 91.06 1169 ASN A O 1
ATOM 9363 N N . ASP A 1 1170 ? -6.263 -31.343 13.394 1.00 86.00 1170 ASP A N 1
ATOM 9364 C CA . ASP A 1 1170 ? -7.713 -31.308 13.129 1.00 86.00 1170 ASP A CA 1
ATOM 9365 C C . ASP A 1 1170 ? -8.590 -32.109 14.102 1.00 86.00 1170 ASP A C 1
ATOM 9367 O O . ASP A 1 1170 ? -9.763 -32.348 13.827 1.00 86.00 1170 ASP A O 1
ATOM 9371 N N . ARG A 1 1171 ? -8.048 -32.527 15.244 1.00 81.69 1171 ARG A N 1
ATOM 9372 C CA . ARG A 1 1171 ? -8.709 -33.433 16.198 1.00 81.69 1171 ARG A CA 1
ATOM 9373 C C . ARG A 1 1171 ? -9.392 -32.717 17.361 1.00 81.69 1171 ARG A C 1
ATOM 9375 O O . ARG A 1 1171 ? -9.944 -33.367 18.238 1.00 81.69 1171 ARG A O 1
ATOM 9382 N N . LEU A 1 1172 ? -9.387 -31.384 17.373 1.00 77.75 1172 LEU A N 1
ATOM 9383 C CA . LEU A 1 1172 ? -10.139 -30.584 18.346 1.00 77.75 1172 LEU A CA 1
ATOM 9384 C C . LEU A 1 1172 ? -11.654 -30.561 18.046 1.00 77.75 1172 LEU A C 1
ATOM 9386 O O . LEU A 1 1172 ? -12.463 -30.252 18.918 1.00 77.75 1172 LEU A O 1
ATOM 9390 N N . SER A 1 1173 ? -12.058 -30.902 16.817 1.00 64.88 1173 SER A N 1
ATOM 9391 C CA . SER A 1 1173 ? -13.454 -30.932 16.367 1.00 64.88 1173 SER A CA 1
ATOM 9392 C C . SER A 1 1173 ? -13.671 -32.057 15.357 1.00 64.88 1173 SER A C 1
ATOM 9394 O O . SER A 1 1173 ? -12.821 -32.322 14.515 1.00 64.88 1173 SER A O 1
ATOM 9396 N N . PHE A 1 1174 ? -14.850 -32.681 15.382 1.00 56.47 1174 PHE A N 1
ATOM 9397 C CA . PHE A 1 1174 ? -15.244 -33.651 14.357 1.00 56.47 1174 PHE A CA 1
ATOM 9398 C C . PHE A 1 1174 ? -15.623 -32.981 13.023 1.00 56.47 1174 PHE A C 1
ATOM 9400 O O . PHE A 1 1174 ? -15.457 -33.569 11.952 1.00 56.47 1174 PHE A O 1
ATOM 9407 N N . TYR A 1 1175 ? -16.095 -31.727 13.064 1.00 54.16 1175 TYR A N 1
ATOM 9408 C CA . TYR A 1 1175 ? -16.388 -30.945 11.864 1.00 54.16 1175 TYR A CA 1
ATOM 9409 C C . TYR A 1 1175 ? -15.098 -30.394 11.286 1.00 54.16 1175 TYR A C 1
ATOM 9411 O O . TYR A 1 1175 ? -14.670 -29.285 11.599 1.00 54.16 1175 TYR A O 1
ATOM 9419 N N . LYS A 1 1176 ? -14.525 -31.162 10.365 1.00 59.12 1176 LYS A N 1
ATOM 9420 C CA . LYS A 1 1176 ? -13.379 -30.737 9.557 1.00 59.12 1176 LYS A CA 1
ATOM 9421 C C . LYS A 1 1176 ? -13.759 -29.693 8.502 1.00 59.12 1176 LYS A C 1
ATOM 9423 O O . LYS A 1 1176 ? -12.931 -29.311 7.695 1.00 59.12 1176 LYS A O 1
ATOM 9428 N N . ASP A 1 1177 ? -14.999 -29.211 8.522 1.00 51.06 1177 ASP A N 1
ATOM 9429 C CA . ASP A 1 1177 ? -15.593 -28.259 7.585 1.00 51.06 1177 ASP A CA 1
ATOM 9430 C C . ASP A 1 1177 ? -15.052 -26.828 7.717 1.00 51.06 1177 ASP A C 1
ATOM 9432 O O . ASP A 1 1177 ? -15.347 -25.975 6.876 1.00 51.06 1177 ASP A O 1
ATOM 9436 N N . ASN A 1 1178 ? -14.288 -26.528 8.764 1.00 51.66 1178 ASN A N 1
ATOM 9437 C CA . ASN A 1 1178 ? -13.732 -25.204 8.991 1.00 51.66 1178 ASN A CA 1
ATOM 9438 C C . ASN A 1 1178 ? -12.207 -25.279 9.084 1.00 51.66 1178 ASN A C 1
ATOM 9440 O O . ASN A 1 1178 ? -11.649 -25.596 10.130 1.00 51.66 1178 ASN A O 1
ATOM 9444 N N . CYS A 1 1179 ? -11.513 -24.917 8.001 1.00 52.88 1179 CYS A N 1
ATOM 9445 C CA . CYS A 1 1179 ? -10.048 -24.879 7.965 1.00 52.88 1179 CYS A CA 1
ATOM 9446 C C . CYS A 1 1179 ? -9.434 -23.856 8.946 1.00 52.88 1179 CYS A C 1
ATOM 9448 O O . CYS A 1 1179 ? -8.224 -23.659 8.909 1.00 52.88 1179 CYS A O 1
ATOM 9450 N N . ARG A 1 1180 ? -10.227 -23.144 9.761 1.00 57.06 1180 ARG A N 1
ATOM 9451 C CA . ARG A 1 1180 ? -9.750 -22.197 10.780 1.00 57.06 1180 ARG A CA 1
ATOM 9452 C C . ARG A 1 1180 ? -9.383 -22.860 12.109 1.00 57.06 1180 ARG A C 1
ATOM 9454 O O . ARG A 1 1180 ? -8.695 -22.212 12.889 1.00 57.06 1180 ARG A O 1
ATOM 9461 N N . ASP A 1 1181 ? -9.818 -24.095 12.355 1.00 66.00 1181 ASP A N 1
ATOM 9462 C CA . ASP A 1 1181 ? -9.737 -24.731 13.682 1.00 66.00 1181 ASP A CA 1
ATOM 9463 C C . ASP A 1 1181 ? -8.547 -25.701 13.829 1.00 66.00 1181 ASP A C 1
ATOM 9465 O O . ASP A 1 1181 ? -8.428 -26.381 14.844 1.00 66.00 1181 ASP A O 1
ATOM 9469 N N . PHE A 1 1182 ? -7.678 -25.766 12.813 1.00 80.94 1182 PHE A N 1
ATOM 9470 C CA . PHE A 1 1182 ? -6.453 -26.567 12.793 1.00 80.94 1182 PHE A CA 1
ATOM 9471 C C . PHE A 1 1182 ? -5.442 -26.059 11.757 1.00 80.94 1182 PHE A C 1
ATOM 9473 O O . PHE A 1 1182 ? -5.801 -25.388 10.779 1.00 80.94 1182 PHE A O 1
ATOM 9480 N N . ASP A 1 1183 ? -4.180 -26.440 11.930 1.00 86.56 1183 ASP A N 1
ATOM 9481 C CA . ASP A 1 1183 ? -3.068 -26.106 11.036 1.00 86.56 1183 ASP A CA 1
ATOM 9482 C C . ASP A 1 1183 ? -2.749 -27.233 10.047 1.00 86.56 1183 ASP A C 1
ATOM 9484 O O . ASP A 1 1183 ? -2.419 -26.958 8.890 1.00 86.56 1183 ASP A O 1
ATOM 9488 N N . TYR A 1 1184 ? -2.920 -28.495 10.456 1.00 89.12 1184 TYR A N 1
ATOM 9489 C CA . TYR A 1 1184 ? -2.754 -29.667 9.593 1.00 89.12 1184 TYR A CA 1
ATOM 9490 C C . TYR A 1 1184 ? -3.813 -30.749 9.847 1.00 89.12 1184 TYR A C 1
ATOM 9492 O O . TYR A 1 1184 ? -4.374 -30.870 10.934 1.00 89.12 1184 TYR A O 1
ATOM 9500 N N . TYR A 1 1185 ? -4.094 -31.526 8.804 1.00 88.44 1185 TYR A N 1
ATOM 9501 C CA . TYR A 1 1185 ? -5.096 -32.586 8.770 1.00 88.44 1185 TYR A CA 1
ATOM 9502 C C . TYR A 1 1185 ? -4.467 -33.961 9.036 1.00 88.44 1185 TYR A C 1
ATOM 9504 O O . TYR A 1 1185 ? -3.390 -34.258 8.520 1.00 88.44 1185 TYR A O 1
ATOM 9512 N N . THR A 1 1186 ? -5.156 -34.839 9.765 1.00 87.94 1186 THR A N 1
ATOM 9513 C CA . THR A 1 1186 ? -4.651 -36.171 10.140 1.00 87.94 1186 THR A CA 1
ATOM 9514 C C . THR A 1 1186 ? -5.462 -37.303 9.479 1.00 87.94 1186 THR A C 1
ATOM 9516 O O . THR A 1 1186 ? -6.502 -37.729 9.991 1.00 87.94 1186 THR A O 1
ATOM 9519 N N . PRO A 1 1187 ? -5.043 -37.820 8.303 1.00 84.50 1187 PRO A N 1
ATOM 9520 C CA . PRO A 1 1187 ? -5.563 -39.069 7.753 1.00 84.50 1187 PRO A CA 1
ATOM 9521 C C . PRO A 1 1187 ? -4.899 -40.248 8.486 1.00 84.50 1187 PRO A C 1
ATOM 9523 O O . PRO A 1 1187 ? -3.932 -40.833 8.006 1.00 84.50 1187 PRO A O 1
ATOM 9526 N N . GLU A 1 1188 ? -5.380 -40.559 9.693 1.00 81.06 1188 GLU A N 1
ATOM 9527 C CA . GLU A 1 1188 ? -4.803 -41.613 10.541 1.00 81.06 1188 GLU A CA 1
ATOM 9528 C C . GLU A 1 1188 ? -4.691 -42.952 9.798 1.00 81.06 1188 GLU A C 1
ATOM 9530 O O . GLU A 1 1188 ? -5.609 -43.353 9.080 1.00 81.06 1188 GLU A O 1
ATOM 9535 N N . VAL A 1 1189 ? -3.560 -43.642 9.987 1.00 82.50 1189 VAL A N 1
ATOM 9536 C CA . VAL A 1 1189 ? -3.214 -44.969 9.439 1.00 82.50 1189 VAL A CA 1
ATOM 9537 C C . VAL A 1 1189 ? -3.359 -45.127 7.916 1.00 82.50 1189 VAL A C 1
ATOM 9539 O O . VAL A 1 1189 ? -3.260 -46.242 7.401 1.00 82.50 1189 VAL A O 1
ATOM 9542 N N . CYS A 1 1190 ? -3.551 -44.034 7.173 1.00 81.94 1190 CYS A N 1
ATOM 9543 C CA . CYS A 1 1190 ? -3.817 -44.058 5.743 1.00 81.94 1190 CYS A CA 1
ATOM 9544 C C . CYS A 1 1190 ? -3.053 -42.947 5.018 1.00 81.94 1190 CYS A C 1
ATOM 9546 O O . CYS A 1 1190 ? -3.391 -41.772 5.124 1.00 81.94 1190 CYS A O 1
ATOM 9548 N N . VAL A 1 1191 ? -2.093 -43.330 4.170 1.00 84.88 1191 VAL A N 1
ATOM 9549 C CA . VAL A 1 1191 ? -1.436 -42.407 3.233 1.00 84.88 1191 VAL A CA 1
ATOM 9550 C C . VAL A 1 1191 ? -2.409 -42.099 2.081 1.00 84.88 1191 VAL A C 1
ATOM 9552 O O . VAL A 1 1191 ? -2.742 -43.009 1.315 1.00 84.88 1191 VAL A O 1
ATOM 9555 N N . PRO A 1 1192 ? -2.883 -40.854 1.911 1.00 84.31 1192 PRO A N 1
ATOM 9556 C CA . PRO A 1 1192 ? -3.798 -40.500 0.830 1.00 84.31 1192 PRO A CA 1
ATOM 9557 C C . PRO A 1 1192 ? -3.137 -40.646 -0.550 1.00 84.31 1192 PRO A C 1
ATOM 9559 O O . PRO A 1 1192 ? -2.017 -40.192 -0.767 1.00 84.31 1192 PRO A O 1
ATOM 9562 N N . ALA A 1 1193 ? -3.851 -41.224 -1.522 1.00 82.50 1193 ALA A N 1
ATOM 9563 C CA . ALA A 1 1193 ? -3.364 -41.365 -2.905 1.00 82.50 1193 ALA A CA 1
ATOM 9564 C C . ALA A 1 1193 ? -3.412 -40.053 -3.722 1.00 82.50 1193 ALA A C 1
ATOM 9566 O O . ALA A 1 1193 ? -2.929 -40.000 -4.853 1.00 82.50 1193 ALA A O 1
ATOM 9567 N N . ARG A 1 1194 ? -4.048 -39.010 -3.179 1.00 83.88 1194 ARG A N 1
ATOM 9568 C CA . ARG A 1 1194 ? -4.203 -37.667 -3.756 1.00 83.88 1194 ARG A CA 1
ATOM 9569 C C . ARG A 1 1194 ? -4.091 -36.634 -2.628 1.00 83.88 1194 ARG A C 1
ATOM 9571 O O . ARG A 1 1194 ? -4.335 -37.010 -1.480 1.00 83.88 1194 ARG A O 1
ATOM 9578 N N . PRO A 1 1195 ? -3.771 -35.362 -2.926 1.00 80.12 1195 PRO A N 1
ATOM 9579 C CA . PRO A 1 1195 ? -3.805 -34.296 -1.929 1.00 80.12 1195 PRO A CA 1
ATOM 9580 C C . PRO A 1 1195 ? -5.128 -34.288 -1.152 1.00 80.12 1195 PRO A C 1
ATOM 9582 O O . PRO A 1 1195 ? -6.205 -34.421 -1.738 1.00 80.12 1195 PRO A O 1
ATOM 9585 N N . VAL A 1 1196 ? -5.046 -34.170 0.175 1.00 82.25 1196 VAL A N 1
ATOM 9586 C CA . VAL A 1 1196 ? -6.232 -34.085 1.036 1.00 82.25 1196 VAL A CA 1
ATOM 9587 C C . VAL A 1 1196 ? -6.892 -32.735 0.787 1.00 82.25 1196 VAL A C 1
ATOM 9589 O O . VAL A 1 1196 ? -6.240 -31.700 0.904 1.00 82.25 1196 VAL A O 1
ATOM 9592 N N . SER A 1 1197 ? -8.186 -32.741 0.465 1.00 78.38 1197 SER A N 1
ATOM 9593 C CA . SER A 1 1197 ? -8.972 -31.522 0.280 1.00 78.38 1197 SER A CA 1
ATOM 9594 C C . SER A 1 1197 ? -10.116 -31.422 1.284 1.00 78.38 1197 SER A C 1
ATOM 9596 O O . SER A 1 1197 ? -10.872 -32.378 1.456 1.00 78.38 1197 SER A O 1
ATOM 9598 N N . VAL A 1 1198 ? -10.305 -30.241 1.862 1.00 70.12 1198 VAL A N 1
ATOM 9599 C CA . VAL A 1 1198 ? -11.431 -29.883 2.730 1.00 70.12 1198 VAL A CA 1
ATOM 9600 C C . VAL A 1 1198 ? -12.202 -28.747 2.061 1.00 70.12 1198 VAL A C 1
ATOM 9602 O O . VAL A 1 1198 ? -11.618 -27.718 1.728 1.00 70.12 1198 VAL A O 1
ATOM 9605 N N . LYS A 1 1199 ? -13.508 -28.932 1.815 1.00 66.62 1199 LYS A N 1
ATOM 9606 C CA . LYS A 1 1199 ? -14.359 -27.968 1.078 1.00 66.62 1199 LYS A CA 1
ATOM 9607 C C . LYS A 1 1199 ? -13.734 -27.464 -0.239 1.00 66.62 1199 LYS A C 1
ATOM 9609 O O . LYS A 1 1199 ? -13.797 -26.282 -0.561 1.00 66.62 1199 LYS A O 1
ATOM 9614 N N . GLY A 1 1200 ? -13.099 -28.365 -0.990 1.00 68.19 1200 GLY A N 1
ATOM 9615 C CA . GLY A 1 1200 ? -12.472 -28.048 -2.279 1.00 68.19 1200 GLY A CA 1
ATOM 9616 C C . GLY A 1 1200 ? -11.119 -27.329 -2.196 1.00 68.19 1200 GLY A C 1
ATOM 9617 O O . GLY A 1 1200 ? -10.578 -26.968 -3.236 1.00 68.19 1200 GLY A O 1
ATOM 9618 N N . ARG A 1 1201 ? -10.551 -27.136 -0.997 1.00 64.94 1201 ARG A N 1
ATOM 9619 C CA . ARG A 1 1201 ? -9.206 -26.573 -0.794 1.00 64.94 1201 ARG A CA 1
ATOM 9620 C C . ARG A 1 1201 ? -8.243 -27.658 -0.332 1.00 64.94 1201 ARG A C 1
ATOM 9622 O O . ARG A 1 1201 ? -8.575 -28.393 0.593 1.00 64.94 1201 ARG A O 1
ATOM 9629 N N . GLU A 1 1202 ? -7.066 -27.751 -0.943 1.00 80.38 1202 GLU A N 1
ATOM 9630 C CA . GLU A 1 1202 ? -5.997 -28.630 -0.454 1.00 80.38 1202 GLU A CA 1
ATOM 9631 C C . GLU A 1 1202 ? -5.507 -28.165 0.927 1.00 80.38 1202 GLU A C 1
ATOM 9633 O O . GLU A 1 1202 ? -5.384 -26.964 1.178 1.00 80.38 1202 GLU A O 1
ATOM 9638 N N . VAL A 1 1203 ? -5.250 -29.110 1.833 1.00 84.19 1203 VAL A N 1
ATOM 9639 C CA . VAL A 1 1203 ? -4.772 -28.841 3.198 1.00 84.19 1203 VAL A CA 1
ATOM 9640 C C . VAL A 1 1203 ? -3.441 -29.541 3.461 1.00 84.19 1203 VAL A C 1
ATOM 9642 O O . VAL A 1 1203 ? -3.168 -30.609 2.909 1.00 84.19 1203 VAL A O 1
ATOM 9645 N N . VAL A 1 1204 ? -2.608 -28.952 4.327 1.00 89.50 1204 VAL A N 1
ATOM 9646 C CA . VAL A 1 1204 ? -1.412 -29.628 4.857 1.00 89.50 1204 VAL A CA 1
ATOM 9647 C C . VAL A 1 1204 ? -1.868 -30.825 5.682 1.00 89.50 1204 VAL A C 1
ATOM 9649 O O . VAL A 1 1204 ? -2.847 -30.720 6.420 1.00 89.50 1204 VAL A O 1
ATOM 9652 N N . TRP A 1 1205 ? -1.189 -31.962 5.557 1.00 90.62 1205 TRP A N 1
ATOM 9653 C CA . TRP A 1 1205 ? -1.585 -33.184 6.247 1.00 90.62 1205 TRP A CA 1
ATOM 9654 C C . TRP A 1 1205 ? -0.386 -34.001 6.724 1.00 90.62 1205 TRP A C 1
ATOM 9656 O O . TRP A 1 1205 ? 0.695 -33.939 6.140 1.00 90.62 1205 TRP A O 1
ATOM 9666 N N . GLU A 1 1206 ? -0.612 -34.791 7.770 1.00 91.88 1206 GLU A N 1
ATOM 9667 C CA . GLU A 1 1206 ? 0.330 -35.765 8.318 1.00 91.88 1206 GLU A CA 1
ATOM 9668 C C . GLU A 1 1206 ? -0.405 -37.074 8.605 1.00 91.88 1206 GLU A C 1
ATOM 9670 O O . GLU A 1 1206 ? -1.339 -37.113 9.401 1.00 91.88 1206 GLU A O 1
ATOM 9675 N N . THR A 1 1207 ? 0.031 -38.166 7.974 1.00 89.69 1207 THR A N 1
ATOM 9676 C CA . THR A 1 1207 ? -0.434 -39.508 8.343 1.00 89.69 1207 THR A CA 1
ATOM 9677 C C . THR A 1 1207 ? 0.373 -40.014 9.533 1.00 89.69 1207 THR A C 1
ATOM 9679 O O . THR A 1 1207 ? 1.554 -40.336 9.413 1.00 89.69 1207 THR A O 1
ATOM 9682 N N . CYS A 1 1208 ? -0.275 -40.159 10.680 1.00 87.12 1208 CYS A N 1
ATOM 9683 C CA . CYS A 1 1208 ? 0.261 -40.937 11.788 1.00 87.12 1208 CYS A CA 1
ATOM 9684 C C . CYS A 1 1208 ? -0.002 -42.434 11.524 1.00 87.12 1208 CYS A C 1
ATOM 9686 O O . CYS A 1 1208 ? -1.111 -42.825 11.156 1.00 87.12 1208 CYS A O 1
ATOM 9688 N N . ALA A 1 1209 ? 1.024 -43.280 11.650 1.00 86.25 1209 ALA A N 1
ATOM 9689 C CA . ALA A 1 1209 ? 0.939 -44.717 11.376 1.00 86.25 1209 ALA A CA 1
ATOM 9690 C C . ALA A 1 1209 ? 1.605 -45.536 12.490 1.00 86.25 1209 ALA A C 1
ATOM 9692 O O . ALA A 1 1209 ? 2.641 -45.149 13.027 1.00 86.25 1209 ALA A O 1
ATOM 9693 N N . THR A 1 1210 ? 1.015 -46.685 12.825 1.00 87.81 1210 THR A N 1
ATOM 9694 C CA . THR A 1 1210 ? 1.501 -47.576 13.891 1.00 87.81 1210 THR A CA 1
ATOM 9695 C C . THR A 1 1210 ? 2.442 -48.649 13.347 1.00 87.81 1210 THR A C 1
ATOM 9697 O O . THR A 1 1210 ? 2.197 -49.179 12.264 1.00 87.81 1210 THR A O 1
ATOM 9700 N N . MET A 1 1211 ? 3.439 -49.065 14.132 1.00 84.25 1211 MET A N 1
ATOM 9701 C CA . MET A 1 1211 ? 4.355 -50.158 13.762 1.00 84.25 1211 MET A CA 1
ATOM 9702 C C . MET A 1 1211 ? 3.893 -51.559 14.206 1.00 84.25 1211 MET A C 1
ATOM 9704 O O . MET A 1 1211 ? 4.407 -52.551 13.699 1.00 84.25 1211 MET A O 1
ATOM 9708 N N . ASN A 1 1212 ? 2.940 -51.665 15.139 1.00 83.50 1212 ASN A N 1
ATOM 9709 C CA . ASN A 1 1212 ? 2.487 -52.935 15.737 1.00 83.50 1212 ASN A CA 1
ATOM 9710 C C . ASN A 1 1212 ? 0.951 -53.133 15.688 1.00 83.50 1212 ASN A C 1
ATOM 9712 O O . ASN A 1 1212 ? 0.418 -54.009 16.369 1.00 83.50 1212 ASN A O 1
ATOM 9716 N N . GLY A 1 1213 ? 0.225 -52.310 14.919 1.00 81.06 1213 GLY A N 1
ATOM 9717 C CA . GLY A 1 1213 ? -1.240 -52.369 14.817 1.00 81.06 1213 GLY A CA 1
ATOM 9718 C C . GLY A 1 1213 ? -2.003 -51.868 16.055 1.00 81.06 1213 GLY A C 1
ATOM 9719 O O . GLY A 1 1213 ? -3.189 -52.168 16.194 1.00 81.06 1213 GLY A O 1
ATOM 9720 N N . SER A 1 1214 ? -1.338 -51.146 16.962 1.00 85.81 1214 SER A N 1
ATOM 9721 C CA . SER A 1 1214 ? -1.912 -50.414 18.104 1.00 85.81 1214 SER A CA 1
ATOM 9722 C C . SER A 1 1214 ? -1.168 -49.083 18.257 1.00 85.81 1214 SER A C 1
ATOM 9724 O O . SER A 1 1214 ? -0.029 -48.976 17.808 1.00 85.81 1214 SER A O 1
ATOM 9726 N N . TRP A 1 1215 ? -1.757 -48.061 18.883 1.00 87.50 1215 TRP A N 1
ATOM 9727 C CA . TRP A 1 1215 ? -0.989 -46.841 19.167 1.00 87.50 1215 TRP A CA 1
ATOM 9728 C C . TRP A 1 1215 ? 0.003 -47.072 20.310 1.00 87.50 1215 TRP A C 1
ATOM 9730 O O . TRP A 1 1215 ? 1.164 -46.695 20.200 1.00 87.50 1215 TRP A O 1
ATOM 9740 N N . GLY A 1 1216 ? -0.426 -47.750 21.376 1.00 87.25 1216 GLY A N 1
ATOM 9741 C CA . GLY A 1 1216 ? 0.406 -48.146 22.509 1.00 87.25 1216 GLY A CA 1
ATOM 9742 C C . GLY A 1 1216 ? 1.101 -49.503 22.351 1.00 87.25 1216 GLY A C 1
ATOM 9743 O O . GLY A 1 1216 ? 0.894 -50.260 21.398 1.00 87.25 1216 GLY A O 1
ATOM 9744 N N . TYR A 1 1217 ? 1.923 -49.846 23.344 1.00 85.88 1217 TYR A N 1
ATOM 9745 C CA . TYR A 1 1217 ? 2.603 -51.139 23.387 1.00 85.88 1217 TYR A CA 1
ATOM 9746 C C . TYR A 1 1217 ? 1.606 -52.307 23.486 1.00 85.88 1217 TYR A C 1
ATOM 9748 O O . TYR A 1 1217 ? 0.720 -52.344 24.348 1.00 85.88 1217 TYR A O 1
ATOM 9756 N N . ARG A 1 1218 ? 1.785 -53.277 22.589 1.00 83.94 1218 ARG A N 1
ATOM 9757 C CA . ARG A 1 1218 ? 1.028 -54.523 22.503 1.00 83.94 1218 ARG A CA 1
ATOM 9758 C C . ARG A 1 1218 ? 2.009 -55.650 22.202 1.00 83.94 1218 ARG A C 1
ATOM 9760 O O . ARG A 1 1218 ? 2.722 -55.563 21.201 1.00 83.94 1218 ARG A O 1
ATOM 9767 N N . SER A 1 1219 ? 2.062 -56.638 23.092 1.00 79.25 1219 SER A N 1
ATOM 9768 C CA . SER A 1 1219 ? 2.929 -57.822 23.005 1.00 79.25 1219 SER A CA 1
ATOM 9769 C C . SER A 1 1219 ? 2.274 -58.957 22.235 1.00 79.25 1219 SER A C 1
ATOM 9771 O O . SER A 1 1219 ? 1.067 -59.190 22.502 1.00 79.25 1219 SER A O 1
#

Foldseek 3Di:
DDPVVVVVVVVVPPVPPPDPPPQPPDDPQNFFPWKWWDADPDIDIFDQDPQGTHPPAKGWHADSQQFIKIDGQDTFTFKMKGWHFDADDPPKWKFAADQAADQLPTATDDCQVPKDKHWFKMWIDDPRKIKIKGWAFLFLFGWIWIQGNGGIMIMTGFFQFLHGFNQNRHMGRGTGIDIDMDDPPQDPLNVLLVRLLVSYVFFDAAPFFAEWAEACQAQLQPAALVQLLVQRLLRQVLLPPFPAAYEYEYEFNFAQAQDPDSPDTGDDPLQFGHVSNPDTLLVSQVSSVVSVHAYHYEDELFADDPPDDQLQAFPLDRRTGFLVDPVSLVSLLVSLLVNVVSRHQEYEYECPLCRRQVDDLPPDDPPNRDSHHNSRHGPNSNGGPSVSLLVSLQSSQVSNDSRHAYEYYNHGQSSCFNRHQEYAHWDEAHLQDLVSLQSTQQLRLASCLSNDVSRHAYDSYELHHHDPPRDPPLLSLLSLQLCLQQQGYYHYHDRPVVCDPVNSNSSSVSSNSSRDHFRGKHQDCSNQFSRGQWIQGRVRDIGGHQSDPQFPDDFAGDWDWDPWDFLDDDPWFKFAQAAFQAFQAFLVRFKGWMWTHPDFQDWCQQPKIWIWIQGNVPSRDTGTQDIASWAAQHGHQNKHHQNVDRQWIWGWHADPQAIWIWTARRPVRDIDIQRFRFQEAAPNRFKGKGFQLCLCCQAPVLRGGHGQHVHNPPQDQWDPPGAIWMAGPPPSDIDDLDGSNNCQVVWPDEDSQKHWTKHDWYAQNVRFKIKIKTKMWNHTCVPPQDCPPIDMTIWIWMATNNNHDIDTQDDPQWHFDAKDQAQPPDPQSSQKMWTQTDDDNQGRFIWIDGRVGRVPIDTALPPVRSANFYWDAQLVRQKIKTWHAADPQQKIWIKMAGPSRSGIDTPDIAHDDPSQPRPSNHATFSWYASNVRQKIWTWGCRVPHIGIIMIGTDRVLPPPFPCVVVVVQQAAAEADDDLVCVVQAFDCCQQVPQDDVCRSLCSQQVDAPPVDDLLVVLVVCVVVSGAAYEYEQDDQQGAGLADAPLDCSYNCVYPNNDRSLLNNLVNNVVSNHAYHYEDELHHLPQLLDFAPPPCCGGSSDHGRDRDPVSVVSSLVSVLSVLLCCLAPNPAHAEYEYAAAHPPDPPDQSNPLVSSVSSNCVSHVNHFYEPRSDNPPQDPSSGQEYEPEQDDDPDFDDHPNHGHHYDYDHDPPPHSHRHD

Sequence (1219 aa):
MSENALRKLLSISLVAAVGLVVAVESRADDMPFAVVAAGDGFTNCLSRTDAGWTDGTVAVSIDGEGHVSVRSPGKGLSSVTLNWKKEWHSGAMFLNDAWERSYGELEWRTLAAGEIFSPWYFLTAADGQTSGVGVETQPNAMACWKIAKDGFSLVLDVRAGGRPVRLGDRVLRACRVVRAGSKSGESVWQFGRRFCRLMCPKPKLPKSPVYGYNDWYCAYGKNTATNFLKDAEYVVACAKGCENPPYVVMDDGWQKNSPPVVRESGRGPWDAAGHNFGMDMPEFCRAIAALGAKPGLWYRPLRAWDGLPKDQKLIANEKYLDPTVPSVRSRIVEDMKRFREWGFRLVKIDFLSYDIAQLWPCDPHPHPELFIQDDRAWRDDTRTTAEVMLDLYRAMKDAAGDDVVIIGCNALNHLAAGVFELQRTGNDTSGRDWEWTRKNGVNTLAMRSIQDGAFFKIDADCVGLASEGAVPWSLNRQWMELLGKSGTPMFVSWRRDLATPEVRKAISEAFRLASTDCEAAEPLDWFETRHPRRWRFADGTLSDYAWSLDVGAAVKPFPVFTAPRAVTQGPHDHFLANYFAINAWSPDNRYVLALETDIKDKLPDGAPCTVGLVDTEDGNRFVPVMETRTWNFQEAAMAHWLPNEKDTFVVNDLRDGKFVTVVRNWRTCAERIVPHPVSAVSEDGTWALSINYARLYLARPDYGYAGEGQDPRRGVVFPEDDGLWRVDLKTGEAKLLVSCAALKDMVPQVPETGLSYICHTVISKDMKRIYFLSRSVSQSMEGVKKFKGVNWHTTAFTCNADGSDVRRCFPDGWGSSHFNWKPALSDRDARTMVVTCNWQNKVYTHVEFTVGEEEKARQVGGDAMNFDGHCIYTPDGEFVSGDGYWDDRFYRHWKMVRLADNAVKDIGDFYVPEAYRDVYCRCDLHPRWRPDGRQIAFNSVHEGSRQIYVMDVAENSRAKPSMSWFLEARFGLFIHWGIYSIPARGEWIYARHPWKKGEYESFSKVFNPTNYNPHEWAKLAKQAGMKYAVFTTRHHDGFCMFDSRYTDYKITKTPYGRDVTREYADAFRAEGLKVGFYHSLPDWTHPGYSDPESPDGIQGRPLHKPTQQEYAEFKELLYNHVCQLMTDYGKVDILFLDYTSKYKAGVDYFDRERILDMVYKCQPDIIVNDRLSFYKDNCRDFDYYTPEVCVPARPVSVKGREVVWETCATMNGSWGYRS

Radius of gyration: 36.99 Å; chains: 1; bounding box: 81×101×92 Å

Secondary structure (DSSP, 8-state):
--HHHHHHHHHHHSSSSS---------GGGS-SEEEEEETTEEEEEEEETTEEESSS-EEEE-TT-EEEEEESSS-EEEEEEEEE-PPPTT-EEE---SS-B-S---EE-GGGS-EEEESEEEEEETTEEEEEEE-SS-SSEEEEEEETTEEEEEEE--BBTBPB--EEEEEEEEEEEEEEPPTT--HHHHHHHHHHHH-SS----SS--EEEE-HHHHTT---HHHHHHHHHHHHHHTTT-SSPPEEEE-TT-BTB--SSTTS--B---SSB-TTT-S-HHHHHHHHHHHT-EEEEEE-TTB--TT--GGGB-SS-TTBB-TTSHHHHHHHHHHHHHHHHHT-SEEEE--HHHHHH-S-TTS--SSTT-SS-TT-B-S--SS-HHHHHHHHHHHHHHHH-SSSEEEESSS-HHHHTTT-SEEE-B----SS-HHHHIIIIIHHHHHHGGGBTTTBEEE---EEE-STTSS-HHHHHHHHHHHHHTTS-EEEEE-GGG--HHHHHHHHHHHHHHTS--PPPEESSTTT-SS--EEE-TTS-EEE--SSTT--SPPPPPPEEPPPEESS-SSSEEEESS-TTS--B-TTS-EEEEEEES--SS--TT--EEEEEEETTTTTEEEEEEEES--BTTTBT--EE-TT-TTEEEEEEEETTEEEEEEEETTT--EEEESS--SEE-TTSSEEEE--HHHHHHH-TTTS-SS-TT---TT-SS-SS-EEEEEETTT--EEEEEETGGGGGGS----TT-EEEEEEEEE-TTSSEEEEEEEEESS--TT-SS-TT--EEEEEEEEETTS-S-EESS-TT---S-EEEPP-SSTTGGGEEEEEEEETTEEEEEEEEETT-GGG-EESSGGGGBS-EEEEE-TTSSEEEEEEEE-TTSEEEEEEEETTTTEEEEEEEEE--GGG-STTT------EE-TTSSEEEEEE-TTSS-EEEEE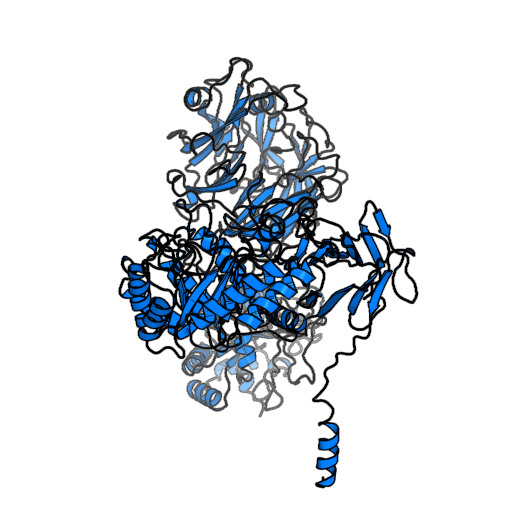EEE-GGG----THHHHHH--EEEE--SGGGTTTB-TTHHHHS-PPTTTTTTHHHH---TT--HHHHHHHHHHTT--EEEEEEE-TT--BSS--SS-SSBGGGSTT-S-HHHHHHHHHHHTT-EEEEEEES--TT-TT---TT-TT-GGG-------HHHHHHHHHHHHHHHHHHHHHSS---EEEEE----S-TT--SS-HHHHHHHHHHH-TT-EEBGGG-S-TT-TTS-SBB--TT---SS--EETTEE--B-----SSSSSS-B-